Protein AF-A0A7V3NJ93-F1 (afdb_monomer_lite)

Foldseek 3Di:
DDDDDDDDDDDPPPPVVVVVVVVPPDPPPPPPDPPFWDWAPWDKAPFAQFKTKIKTFTQAWWFKKKFKDLDLPTDDIWGFPVDRPGTAGMGITMGGRHHGQGKMFMWMDTHHDIHQVVSPTDMDTHHHDDDDDDFDKFKEFEAFQVVPQALAFKKKKKKKADQPVPWAHGIFTIHMFTQHNRRMTMDGQQSTAHNNNHGGTTDDCWRIKIWIKIGSRQSAIWIDIDTSVQRRYPYYTYGDHDDPDPDDDDDDDDDDDDDDDDDDDDDDDDDDDDDDDDDDYDDDDDDDDDDDDDDDDDDDDDDDDDDDPPPDDDPDDQFDKDKDKFFAFQAKFKAAQVVFQDAGRLPQKQKAKAVLRIKIFTFHDPVVADQQWAWPWKKKKWAWAQDKVPPQDKWKKFKWQFQDAAHRRQDYQQARGPVHGAPHGSQDDVNGIDPHGQFMWMDGHGRDMDITTNRVVVSVCSNPVVRGNGIMMHIHDDTMMIMTGHRNHPDRVRYTMMMIITGHHDDDDDDDDDDDDDDDDDDDDDDDDDADFFDKDKDKWFWQAKWKAAQVVFQDTGLFPQKQKAKAVLRIKIWTFTDPVVPAAQWQWPWKKKKWAWAQDKPPPQDKWKKFKWQFQDAADRRGDYQQARGPPGGAPHGSQDDVNGIPPDGLWMDMDGHGGRMDITTNNVVVSVCSNPVVSRRTIMIHIHDDTMMIIIGDPLNAPVVRHIMMMIIIGHRDPDPPDDDDDDDDDDDDDDDDDDDDDFDKDKDKWFFPAKFKAAQVFFQDAGRLPQKAKAWQVLRIKMFTFTDPPVAALLWQWPWKKKKWWFAQDKPPFFAKKKKFKWQAQDAADRRADYQQARHVPGGQCHGSLDDDRRTDPRGLWIHIDGHGRDMDITINRVVVNCCSNPVVSGSGIMMHIHDDGMMIIIGDPSHPAVVNTTMMMIMITRDDDDDDDDDDDDDDDDDDDDDDDDDDDDPDPDDFWDKDKFFAWLKWKAAQVPQQDTGSQDQKQKAWQQLRIKMFTFTQPQVFALQWQWPWKKKKWAWAQDKPPAQDKWKKFKWFFQDAAGRRADYQQARHPPGGAPHGSQDDPNGTDPDTQAIWMDGHHGGMDMGTPRVVVSVCSNPVVRHRGIMMGHHGDGMMIMTGDSNNPDRVRHIMMMIITDHDDDDDDDDDDDDDDDDDDDDDDDDDDDDDDDDDDDDDDDDDDDDDDDD

Structure (mmCIF, N/CA/C/O backbone):
data_AF-A0A7V3NJ93-F1
#
_entry.id   AF-A0A7V3NJ93-F1
#
loop_
_atom_site.group_PDB
_atom_site.id
_atom_site.type_symbol
_atom_site.label_atom_id
_atom_site.label_alt_id
_atom_site.label_comp_id
_atom_site.label_asym_id
_atom_site.label_entity_id
_atom_site.label_seq_id
_atom_site.pdbx_PDB_ins_code
_atom_site.Cartn_x
_atom_site.Cartn_y
_atom_site.Cartn_z
_atom_site.occupancy
_atom_site.B_iso_or_equiv
_atom_site.auth_seq_id
_atom_site.auth_comp_id
_atom_site.auth_asym_id
_atom_site.auth_atom_id
_atom_site.pdbx_PDB_model_num
ATOM 1 N N . MET A 1 1 ? 97.010 11.752 -28.041 1.00 31.17 1 MET A N 1
ATOM 2 C CA . MET A 1 1 ? 97.458 11.498 -26.651 1.00 31.17 1 MET A CA 1
ATOM 3 C C . MET A 1 1 ? 96.951 12.648 -25.791 1.00 31.17 1 MET A C 1
ATOM 5 O O . MET A 1 1 ? 96.945 13.760 -26.291 1.00 31.17 1 MET A O 1
ATOM 9 N N . GLU A 1 2 ? 96.492 12.475 -24.555 1.00 34.25 2 GLU A N 1
ATOM 10 C CA . GLU A 1 2 ? 96.114 11.259 -23.818 1.00 34.25 2 GLU A CA 1
ATOM 11 C C . GLU A 1 2 ? 95.247 11.664 -22.605 1.00 34.25 2 GLU A C 1
ATOM 13 O O . GLU A 1 2 ? 95.275 12.820 -22.202 1.00 34.25 2 GLU A O 1
ATOM 18 N N . ARG A 1 3 ? 94.518 10.704 -22.018 1.00 37.66 3 ARG A N 1
ATOM 19 C CA . ARG A 1 3 ? 94.004 10.686 -20.627 1.00 37.66 3 ARG A CA 1
ATOM 20 C C . ARG A 1 3 ? 93.542 12.018 -19.985 1.00 37.66 3 ARG A C 1
ATOM 22 O O . ARG A 1 3 ? 94.364 12.775 -19.475 1.00 37.66 3 ARG A O 1
ATOM 29 N N . ARG A 1 4 ? 92.217 12.104 -19.763 1.00 43.62 4 ARG A N 1
ATOM 30 C CA . ARG A 1 4 ? 91.462 12.769 -18.658 1.00 43.62 4 ARG A CA 1
ATOM 31 C C . ARG A 1 4 ? 90.451 13.822 -19.130 1.00 43.62 4 ARG A C 1
ATOM 33 O O . ARG A 1 4 ? 90.832 14.946 -19.442 1.00 43.62 4 ARG A O 1
ATOM 40 N N . ARG A 1 5 ? 89.161 13.509 -18.954 1.00 33.44 5 ARG A N 1
ATOM 41 C CA . ARG A 1 5 ? 88.192 14.340 -18.206 1.00 33.44 5 ARG A CA 1
ATOM 42 C C . ARG A 1 5 ? 86.905 13.555 -17.923 1.00 33.44 5 ARG A C 1
ATOM 44 O O . ARG A 1 5 ? 86.479 12.781 -18.765 1.00 33.44 5 ARG A O 1
ATOM 51 N N . SER A 1 6 ? 86.330 13.839 -16.753 1.00 33.47 6 SER A N 1
ATOM 52 C CA . SER A 1 6 ? 84.958 13.539 -16.309 1.00 33.47 6 SER A CA 1
ATOM 53 C C . SER A 1 6 ? 84.531 12.071 -16.128 1.00 33.47 6 SER A C 1
ATOM 55 O O . SER A 1 6 ? 84.781 11.203 -16.955 1.00 33.47 6 SER A O 1
ATOM 57 N N . ALA A 1 7 ? 83.844 11.827 -15.009 1.00 42.50 7 ALA A N 1
ATOM 58 C CA . ALA A 1 7 ? 83.062 10.621 -14.729 1.00 42.50 7 ALA A CA 1
ATOM 59 C C . ALA A 1 7 ? 81.561 10.884 -15.006 1.00 42.50 7 ALA A C 1
ATOM 61 O O . ALA A 1 7 ? 81.229 11.936 -15.548 1.00 42.50 7 ALA A O 1
ATOM 62 N N . LEU A 1 8 ? 80.684 9.965 -14.567 1.00 42.09 8 LEU A N 1
ATOM 63 C CA . LEU A 1 8 ? 79.210 9.968 -14.704 1.00 42.09 8 LEU A CA 1
ATOM 64 C C . LEU A 1 8 ? 78.665 9.651 -16.112 1.00 42.09 8 LEU A C 1
ATOM 66 O O . LEU A 1 8 ? 78.256 10.555 -16.828 1.00 42.09 8 LEU A O 1
ATOM 70 N N . ALA A 1 9 ? 78.597 8.351 -16.452 1.00 38.78 9 ALA A N 1
ATOM 71 C CA . ALA A 1 9 ? 77.472 7.695 -17.159 1.00 38.78 9 ALA A CA 1
ATOM 72 C C . ALA A 1 9 ? 77.839 6.250 -17.578 1.00 38.78 9 ALA A C 1
ATOM 74 O O . ALA A 1 9 ? 78.246 6.026 -18.713 1.00 38.78 9 ALA A O 1
ATOM 75 N N . LEU A 1 10 ? 77.727 5.255 -16.680 1.00 36.06 10 LEU A N 1
ATOM 76 C CA . LEU A 1 10 ? 77.915 3.832 -17.047 1.00 36.06 10 LEU A CA 1
ATOM 77 C C . LEU A 1 10 ? 77.277 2.832 -16.049 1.00 36.06 10 LEU A C 1
ATOM 79 O O . LEU A 1 10 ? 77.830 1.778 -15.759 1.00 36.06 10 LEU A O 1
ATOM 83 N N . GLY A 1 11 ? 76.105 3.174 -15.499 1.00 38.09 11 GLY A N 1
ATOM 84 C CA . GLY A 1 11 ? 75.404 2.386 -14.467 1.00 38.09 11 GLY A CA 1
ATOM 85 C C . GLY A 1 11 ? 74.125 1.673 -14.928 1.00 38.09 11 GLY A C 1
ATOM 86 O O . GLY A 1 11 ? 73.322 1.290 -14.085 1.00 38.09 11 GLY A O 1
ATOM 87 N N . SER A 1 12 ? 73.883 1.551 -16.241 1.00 43.88 12 SER A N 1
ATOM 88 C CA . SER A 1 12 ? 72.527 1.288 -16.774 1.00 43.88 12 SER A CA 1
ATOM 89 C C . SER A 1 12 ? 72.454 0.266 -17.922 1.00 43.88 12 SER A C 1
ATOM 91 O O . SER A 1 12 ? 71.438 0.195 -18.602 1.00 43.88 12 SER A O 1
ATOM 93 N N . MET A 1 13 ? 73.506 -0.531 -18.159 1.00 42.47 13 MET A N 1
ATOM 94 C CA . MET A 1 13 ? 73.579 -1.478 -19.295 1.00 42.47 13 MET A CA 1
ATOM 95 C C . MET A 1 13 ? 73.884 -2.943 -18.920 1.00 42.47 13 MET A C 1
ATOM 97 O O . MET A 1 13 ? 74.270 -3.724 -19.782 1.00 42.47 13 MET A O 1
ATOM 101 N N . LEU A 1 14 ? 73.663 -3.353 -17.662 1.00 39.41 14 LEU A N 1
ATOM 102 C CA . LEU A 1 14 ? 73.805 -4.764 -17.245 1.00 39.41 14 LEU A CA 1
ATOM 103 C C . LEU A 1 14 ? 72.513 -5.415 -16.706 1.00 39.41 14 LEU A C 1
ATOM 105 O O . LEU A 1 14 ? 72.496 -6.612 -16.452 1.00 39.41 14 LEU A O 1
ATOM 109 N N . VAL A 1 15 ? 71.417 -4.660 -16.567 1.00 43.34 15 VAL A N 1
ATOM 110 C CA . VAL A 1 15 ? 70.135 -5.180 -16.039 1.00 43.34 15 VAL A CA 1
ATOM 111 C C . VAL A 1 15 ? 69.234 -5.747 -17.149 1.00 43.34 15 VAL A C 1
ATOM 113 O O . VAL A 1 15 ? 68.505 -6.708 -16.928 1.00 43.34 15 VAL A O 1
ATOM 116 N N . VAL A 1 16 ? 69.322 -5.212 -18.373 1.00 45.50 16 VAL A N 1
ATOM 117 C CA . VAL A 1 16 ? 68.446 -5.600 -19.500 1.00 45.50 16 VAL A CA 1
ATOM 118 C C . VAL A 1 16 ? 68.810 -6.972 -20.093 1.00 45.50 16 VAL A C 1
ATOM 120 O O . VAL A 1 16 ? 67.933 -7.703 -20.543 1.00 45.50 16 VAL A O 1
ATOM 123 N N . ALA A 1 17 ? 70.089 -7.362 -20.061 1.00 39.78 17 ALA A N 1
ATOM 124 C CA . ALA A 1 17 ? 70.557 -8.604 -20.684 1.00 39.78 17 ALA A CA 1
ATOM 125 C C . ALA A 1 17 ? 70.113 -9.882 -19.943 1.00 39.78 17 ALA A C 1
ATOM 127 O O . ALA A 1 17 ? 69.926 -10.917 -20.576 1.00 39.78 17 ALA A O 1
ATOM 128 N N . LEU A 1 18 ? 69.917 -9.819 -18.619 1.00 35.94 18 LEU A N 1
ATOM 129 C CA . LEU A 1 18 ? 69.501 -10.981 -17.823 1.00 35.94 18 LEU A CA 1
ATOM 130 C C . LEU A 1 18 ? 67.979 -11.215 -17.871 1.00 35.94 18 LEU A C 1
ATOM 132 O O . LEU A 1 18 ? 67.527 -12.349 -17.740 1.00 35.94 18 LEU A O 1
ATOM 136 N N . ALA A 1 19 ? 67.190 -10.166 -18.135 1.00 41.38 19 ALA A N 1
ATOM 137 C CA . ALA A 1 19 ? 65.735 -10.260 -18.278 1.00 41.38 19 ALA A CA 1
ATOM 138 C C . ALA A 1 19 ? 65.293 -11.015 -19.550 1.00 41.38 19 ALA A C 1
ATOM 140 O O . ALA A 1 19 ? 64.238 -11.643 -19.561 1.00 41.38 19 ALA A O 1
ATOM 141 N N . LEU A 1 20 ? 66.106 -10.996 -20.613 1.00 39.09 20 LEU A N 1
ATOM 142 C CA . LEU A 1 20 ? 65.771 -11.599 -21.912 1.00 39.09 20 LEU A CA 1
ATOM 143 C C . LEU A 1 20 ? 66.135 -13.090 -22.050 1.00 39.09 20 LEU A C 1
ATOM 145 O O . LEU A 1 20 ? 65.768 -13.704 -23.047 1.00 39.09 20 LEU A O 1
ATOM 149 N N . LEU A 1 21 ? 66.806 -13.693 -21.060 1.00 36.12 21 LEU A N 1
ATOM 150 C CA . LEU A 1 21 ? 67.181 -15.119 -21.078 1.00 36.12 21 LEU A CA 1
ATOM 151 C C . LEU A 1 21 ? 66.311 -16.026 -20.189 1.00 36.12 21 LEU A C 1
ATOM 153 O O . LEU A 1 21 ? 66.444 -17.244 -20.262 1.00 36.12 21 LEU A O 1
ATOM 157 N N . LEU A 1 22 ? 65.379 -15.460 -19.414 1.00 36.66 22 LEU A N 1
ATOM 158 C CA . LEU A 1 22 ? 64.364 -16.217 -18.661 1.00 36.66 22 LEU A CA 1
ATOM 159 C C . LEU A 1 22 ? 62.985 -16.258 -19.349 1.00 36.66 22 LEU A C 1
ATOM 161 O O . LEU A 1 22 ? 62.103 -16.981 -18.903 1.00 36.66 22 LEU A O 1
ATOM 165 N N . ALA A 1 23 ? 62.811 -15.547 -20.468 1.00 39.62 23 ALA A N 1
ATOM 166 C CA . ALA A 1 23 ? 61.557 -15.484 -21.228 1.00 39.62 23 ALA A CA 1
ATOM 167 C C . ALA A 1 23 ? 61.469 -16.485 -22.408 1.00 39.62 23 ALA A C 1
ATOM 169 O O . ALA A 1 23 ? 60.525 -16.425 -23.190 1.00 39.62 23 ALA A O 1
ATOM 170 N N . GLY A 1 24 ? 62.459 -17.373 -22.583 1.00 36.88 24 GLY A N 1
ATOM 171 C CA . GLY A 1 24 ? 62.666 -18.111 -23.842 1.00 36.88 24 GLY A CA 1
ATOM 172 C C . GLY A 1 24 ? 62.570 -19.642 -23.802 1.00 36.88 24 GLY A C 1
ATOM 173 O O . GLY A 1 24 ? 62.906 -20.264 -24.806 1.00 36.88 24 GLY A O 1
ATOM 174 N N . ALA A 1 25 ? 62.190 -20.270 -22.678 1.00 36.28 25 ALA A N 1
ATOM 175 C CA . ALA A 1 25 ? 62.429 -21.712 -22.476 1.00 36.28 25 ALA A CA 1
ATOM 176 C C . ALA A 1 25 ? 61.323 -22.520 -21.751 1.00 36.28 25 ALA A C 1
ATOM 178 O O . ALA A 1 25 ? 61.627 -23.558 -21.174 1.00 36.28 25 ALA A O 1
ATOM 179 N N . TRP A 1 26 ? 60.052 -22.099 -21.804 1.00 33.41 26 TRP A N 1
ATOM 180 C CA . TRP A 1 26 ? 58.901 -22.909 -21.336 1.00 33.41 26 TRP A CA 1
ATOM 181 C C . TRP A 1 26 ? 57.711 -22.906 -22.320 1.00 33.41 26 TRP A C 1
ATOM 183 O O . TRP A 1 26 ? 56.549 -22.917 -21.934 1.00 33.41 26 TRP A O 1
ATOM 193 N N . THR A 1 27 ? 57.995 -22.933 -23.626 1.00 40.47 27 THR A N 1
ATOM 194 C CA . THR A 1 27 ? 56.989 -23.013 -24.710 1.00 40.47 27 THR A CA 1
ATOM 195 C C . THR A 1 27 ? 57.018 -24.351 -25.459 1.00 40.47 27 THR A C 1
ATOM 197 O O . THR A 1 27 ? 56.875 -24.416 -26.679 1.00 40.47 27 THR A O 1
ATOM 200 N N . ARG A 1 28 ? 57.171 -25.443 -24.699 1.00 42.50 28 ARG A N 1
ATOM 201 C CA . ARG A 1 28 ? 56.690 -26.790 -25.056 1.00 42.50 28 ARG A CA 1
ATOM 202 C C . ARG A 1 28 ? 56.075 -27.480 -23.838 1.00 42.50 28 ARG A C 1
ATOM 204 O O . ARG A 1 28 ? 56.481 -28.572 -23.459 1.00 42.50 28 ARG A O 1
ATOM 211 N N . GLY A 1 29 ? 55.065 -26.840 -23.252 1.00 32.06 29 GLY A N 1
ATOM 212 C CA . GLY A 1 29 ? 53.934 -27.648 -22.809 1.00 32.06 29 GLY A CA 1
ATOM 213 C C . GLY A 1 29 ? 53.370 -28.325 -24.055 1.00 32.06 29 GLY A C 1
ATOM 214 O O . GLY A 1 29 ? 53.181 -27.657 -25.076 1.00 32.06 29 GLY A O 1
ATOM 215 N N . GLU A 1 30 ? 53.189 -29.641 -24.018 1.00 38.75 30 GLU A N 1
ATOM 216 C CA . GLU A 1 30 ? 52.425 -30.309 -25.063 1.00 38.75 30 GLU A CA 1
ATOM 217 C C . GLU A 1 30 ? 51.019 -29.718 -25.029 1.00 38.75 30 GLU A C 1
ATOM 219 O O . GLU A 1 30 ? 50.381 -29.672 -23.976 1.00 38.75 30 GLU A O 1
ATOM 224 N N . ALA A 1 31 ? 50.554 -29.210 -26.169 1.00 35.31 31 ALA A N 1
ATOM 225 C CA . ALA A 1 31 ? 49.165 -28.830 -26.302 1.00 35.31 31 ALA A CA 1
ATOM 226 C C . ALA A 1 31 ? 48.345 -30.123 -26.317 1.00 35.31 31 ALA A C 1
ATOM 228 O O . ALA A 1 31 ? 48.068 -30.675 -27.384 1.00 35.31 31 ALA A O 1
ATOM 229 N N . SER A 1 32 ? 47.959 -30.597 -25.129 1.00 38.09 32 SER A N 1
ATOM 230 C CA . SER A 1 32 ? 46.709 -31.333 -24.984 1.00 38.09 32 SER A CA 1
ATOM 231 C C . SER A 1 32 ? 45.660 -30.501 -25.699 1.00 38.09 32 SER A C 1
ATOM 233 O O . SER A 1 32 ? 45.365 -29.382 -25.275 1.00 38.09 32 SER A O 1
ATOM 235 N N . ALA A 1 33 ? 45.161 -31.001 -26.826 1.00 39.34 33 ALA A N 1
ATOM 236 C CA . ALA A 1 33 ? 44.011 -30.387 -27.453 1.00 39.34 33 ALA A CA 1
ATOM 237 C C . ALA A 1 33 ? 42.890 -30.404 -26.408 1.00 39.34 33 ALA A C 1
ATOM 239 O O . ALA A 1 33 ? 42.533 -31.483 -25.932 1.00 39.34 33 ALA A O 1
ATOM 240 N N . SER A 1 34 ? 42.361 -29.228 -26.046 1.00 44.91 34 SER A N 1
ATOM 241 C CA . SER A 1 34 ? 40.995 -29.174 -25.520 1.00 44.91 34 SER A CA 1
ATOM 242 C C . SER A 1 34 ? 40.153 -29.876 -26.579 1.00 44.91 34 SER A C 1
ATOM 244 O O . SER A 1 34 ? 40.206 -29.540 -27.770 1.00 44.91 34 SER A O 1
ATOM 246 N N . LEU A 1 35 ? 39.532 -30.975 -26.163 1.00 62.34 35 LEU A N 1
ATOM 247 C CA . LEU A 1 35 ? 38.615 -31.702 -27.014 1.00 62.34 35 LEU A CA 1
ATOM 248 C C . LEU A 1 35 ? 37.415 -30.778 -27.156 1.00 62.34 35 LEU A C 1
ATOM 250 O O . LEU A 1 35 ? 36.876 -30.335 -26.150 1.00 62.34 35 LEU A O 1
ATOM 254 N N . ALA A 1 36 ? 37.053 -30.429 -28.390 1.00 79.56 36 ALA A N 1
ATOM 255 C CA . ALA A 1 36 ? 35.965 -29.485 -28.608 1.00 79.56 36 ALA A CA 1
ATOM 256 C C . ALA A 1 36 ? 34.698 -30.004 -27.890 1.00 79.56 36 ALA A C 1
ATOM 258 O O . ALA A 1 36 ? 34.378 -31.186 -28.054 1.00 79.56 36 ALA A O 1
ATOM 259 N N . PRO A 1 37 ? 34.018 -29.163 -27.085 1.00 90.81 37 PRO A N 1
ATOM 260 C CA . PRO A 1 37 ? 33.036 -29.604 -26.097 1.00 90.81 37 PRO A CA 1
ATOM 261 C C . PRO A 1 37 ? 31.929 -30.436 -26.738 1.00 90.81 37 PRO A C 1
ATOM 263 O O . PRO A 1 37 ? 31.390 -30.067 -27.790 1.00 90.81 37 PRO A O 1
ATOM 266 N N . VAL A 1 38 ? 31.578 -31.550 -26.099 1.00 93.00 38 VAL A N 1
ATOM 267 C CA . VAL A 1 38 ? 30.553 -32.479 -26.576 1.00 93.00 38 VAL A CA 1
ATOM 268 C C . VAL A 1 38 ? 29.181 -31.948 -26.179 1.00 93.00 38 VAL A C 1
ATOM 270 O O . VAL A 1 38 ? 28.747 -32.062 -25.033 1.00 93.00 38 VAL A O 1
ATOM 273 N N . ILE A 1 39 ? 28.488 -31.367 -27.155 1.00 95.31 39 ILE A N 1
ATOM 274 C CA . ILE A 1 39 ? 27.099 -30.922 -27.025 1.00 95.31 39 ILE A CA 1
ATOM 275 C C . ILE A 1 39 ? 26.182 -32.144 -26.870 1.00 95.31 39 ILE A C 1
ATOM 277 O O . ILE A 1 39 ? 26.301 -33.126 -27.605 1.00 95.31 39 ILE A O 1
ATOM 281 N N . SER A 1 40 ? 25.259 -32.091 -25.909 1.00 93.88 40 SER A N 1
ATOM 282 C CA . SER A 1 40 ? 24.239 -33.124 -25.695 1.00 93.88 40 SER A CA 1
ATOM 283 C C . SER A 1 40 ? 22.981 -32.558 -25.021 1.00 93.88 40 SER A C 1
ATOM 285 O O . SER A 1 40 ? 22.970 -31.421 -24.557 1.00 93.88 40 SER A O 1
ATOM 287 N N . ASP A 1 41 ? 21.900 -33.346 -24.988 1.00 94.19 41 ASP A N 1
ATOM 288 C CA . ASP A 1 41 ? 20.600 -32.963 -24.405 1.00 94.19 41 ASP A CA 1
ATOM 289 C C . ASP A 1 41 ? 20.000 -31.661 -24.985 1.00 94.19 41 ASP A C 1
ATOM 291 O O . ASP A 1 41 ? 19.457 -30.832 -24.259 1.00 94.19 41 ASP A O 1
ATOM 295 N N . VAL A 1 42 ? 20.103 -31.469 -26.308 1.00 97.25 42 VAL A N 1
ATOM 296 C CA . VAL A 1 42 ? 19.522 -30.308 -27.005 1.00 97.25 42 VAL A CA 1
ATOM 297 C C . VAL A 1 42 ? 17.992 -30.376 -26.969 1.00 97.25 42 VAL A C 1
ATOM 299 O O . VAL A 1 42 ? 17.379 -31.273 -27.553 1.00 97.25 42 VAL A O 1
ATOM 302 N N . ARG A 1 43 ? 17.363 -29.406 -26.301 1.00 97.62 43 ARG A N 1
ATOM 303 C CA . ARG A 1 43 ? 15.907 -29.291 -26.127 1.00 97.62 43 ARG A CA 1
ATOM 304 C C . ARG A 1 43 ? 15.393 -27.924 -26.561 1.00 97.62 43 ARG A C 1
ATOM 306 O O . ARG A 1 43 ? 16.066 -26.910 -26.395 1.00 97.62 43 ARG A O 1
ATOM 313 N N . VAL A 1 44 ? 14.152 -27.915 -27.048 1.00 98.00 44 VAL A N 1
ATOM 314 C CA . VAL A 1 44 ? 13.377 -26.705 -27.353 1.00 98.00 44 VAL A CA 1
ATOM 315 C C . VAL A 1 44 ? 12.210 -26.600 -26.378 1.00 98.00 44 VAL A C 1
ATOM 317 O O . VAL A 1 44 ? 11.473 -27.568 -26.173 1.00 98.00 44 VAL A O 1
ATOM 320 N N . SER A 1 45 ? 12.035 -25.425 -25.784 1.00 97.88 45 SER A N 1
ATOM 321 C CA . SER A 1 45 ? 11.059 -25.157 -24.728 1.00 97.88 45 SER A CA 1
ATOM 322 C C . SER A 1 45 ? 10.479 -23.743 -24.836 1.00 97.88 45 SER A C 1
ATOM 324 O O . SER A 1 45 ? 10.908 -22.922 -25.649 1.00 97.88 45 SER A O 1
ATOM 326 N N . ASN A 1 46 ? 9.461 -23.453 -24.020 1.00 96.12 46 ASN A N 1
ATOM 327 C CA . ASN A 1 46 ? 8.821 -22.139 -23.891 1.00 96.12 46 ASN A CA 1
ATOM 328 C C . ASN A 1 46 ? 8.308 -21.539 -25.216 1.00 96.12 46 ASN A C 1
ATOM 330 O O . ASN A 1 46 ? 8.195 -20.321 -25.321 1.00 96.12 46 ASN A O 1
ATOM 334 N N . VAL A 1 47 ? 7.985 -22.365 -26.219 1.00 96.56 47 VAL A N 1
ATOM 335 C CA . VAL A 1 47 ? 7.645 -21.903 -27.576 1.00 96.56 47 VAL A CA 1
ATOM 336 C C . VAL A 1 47 ? 6.376 -21.045 -27.574 1.00 96.56 47 VAL A C 1
ATOM 338 O O . VAL A 1 47 ? 5.291 -21.498 -27.199 1.00 96.56 47 VAL A O 1
ATOM 341 N N . ARG A 1 48 ? 6.523 -19.789 -28.002 1.00 92.38 48 ARG A N 1
ATOM 342 C CA . ARG A 1 48 ? 5.460 -18.791 -28.177 1.00 92.38 48 ARG A CA 1
ATOM 343 C C . ARG A 1 48 ? 5.305 -18.435 -29.649 1.00 92.38 48 ARG A C 1
ATOM 345 O O . ARG A 1 48 ? 5.792 -19.127 -30.535 1.00 92.38 48 ARG A O 1
ATOM 352 N N . ASP A 1 49 ? 4.596 -17.347 -29.883 1.00 87.25 49 ASP A N 1
ATOM 353 C CA . ASP A 1 49 ? 4.469 -16.645 -31.147 1.00 87.25 49 ASP A CA 1
ATOM 354 C C . ASP A 1 49 ? 5.711 -15.810 -31.494 1.00 87.25 49 ASP A C 1
ATOM 356 O O . ASP A 1 49 ? 6.204 -15.909 -32.613 1.00 87.25 49 ASP A O 1
ATOM 360 N N . ILE A 1 50 ? 6.258 -15.047 -30.539 1.00 89.88 50 ILE A N 1
ATOM 361 C CA . ILE A 1 50 ? 7.400 -14.140 -30.788 1.00 89.88 50 ILE A CA 1
ATOM 362 C C . ILE A 1 50 ? 8.738 -14.579 -30.166 1.00 89.88 50 ILE A C 1
ATOM 364 O O . ILE A 1 50 ? 9.741 -13.876 -30.324 1.00 89.88 50 ILE A O 1
ATOM 368 N N . TYR A 1 51 ? 8.785 -15.716 -29.459 1.00 92.69 51 TYR A N 1
ATOM 369 C CA . TYR A 1 51 ? 10.036 -16.296 -28.949 1.00 92.69 51 TYR A CA 1
ATOM 370 C C . TYR A 1 51 ? 9.966 -17.815 -28.710 1.00 92.69 51 TYR A C 1
ATOM 372 O O . TYR A 1 51 ? 8.882 -18.385 -28.591 1.00 92.69 51 TYR A O 1
ATOM 380 N N . PHE A 1 52 ? 11.127 -18.458 -28.581 1.00 96.81 52 PHE A N 1
ATOM 381 C CA . PHE A 1 52 ? 11.299 -19.783 -27.967 1.00 96.81 52 PHE A CA 1
ATOM 382 C C . PHE A 1 52 ? 12.613 -19.844 -27.170 1.00 96.81 52 PHE A C 1
ATOM 384 O O . PHE A 1 52 ? 13.422 -18.917 -27.222 1.00 96.81 52 PHE A O 1
ATOM 391 N N . VAL A 1 53 ? 12.830 -20.920 -26.413 1.00 97.88 53 VAL A N 1
ATOM 392 C CA . VAL A 1 53 ? 14.099 -21.207 -25.726 1.00 97.88 53 VAL A CA 1
ATOM 393 C C . VAL A 1 53 ? 14.726 -22.471 -26.309 1.00 97.88 53 VAL A C 1
ATOM 395 O O . VAL A 1 53 ? 14.027 -23.448 -26.584 1.00 97.88 53 VAL A O 1
ATOM 398 N N . VAL A 1 54 ? 16.046 -22.444 -26.482 1.00 98.31 54 VAL A N 1
ATOM 399 C CA . VAL A 1 54 ? 16.884 -23.620 -26.745 1.00 98.31 54 VAL A CA 1
ATOM 400 C C . VAL A 1 54 ? 17.817 -23.814 -25.558 1.00 98.31 54 VAL A C 1
ATOM 402 O O . VAL A 1 54 ? 18.372 -22.847 -25.036 1.00 98.31 54 VAL A O 1
ATOM 405 N N . SER A 1 55 ? 18.014 -25.057 -25.145 1.00 98.00 55 SER A N 1
ATOM 406 C CA . SER A 1 55 ? 18.894 -25.403 -24.027 1.00 98.00 55 SER A CA 1
ATOM 407 C C . SER A 1 55 ? 19.589 -26.735 -24.261 1.00 98.00 55 SER A C 1
ATOM 409 O O . SER A 1 55 ? 19.026 -27.600 -24.928 1.00 98.00 55 SER A O 1
ATOM 411 N N . TRP A 1 56 ? 20.806 -26.884 -23.742 1.00 97.88 56 TRP A N 1
ATOM 412 C CA . TRP A 1 56 ? 21.629 -28.091 -23.869 1.00 97.88 56 TRP A CA 1
ATOM 413 C C . TRP A 1 56 ? 22.684 -28.156 -22.757 1.00 97.88 56 TRP A C 1
ATOM 415 O O . TRP A 1 56 ? 22.805 -27.229 -21.948 1.00 97.88 56 TRP A O 1
ATOM 425 N N . VAL A 1 57 ? 23.456 -29.243 -22.710 1.00 96.81 57 VAL A N 1
ATOM 426 C CA . VAL A 1 57 ? 24.609 -29.396 -21.809 1.00 96.81 57 VAL A CA 1
ATOM 427 C C . VAL A 1 57 ? 25.887 -29.744 -22.569 1.00 96.81 57 VAL A C 1
ATOM 429 O O . VAL A 1 57 ? 25.839 -30.280 -23.680 1.00 96.81 57 VAL A O 1
ATOM 432 N N . THR A 1 58 ? 27.031 -29.445 -21.957 1.00 95.62 58 THR A N 1
ATOM 433 C CA . THR A 1 58 ? 28.369 -29.832 -22.429 1.00 95.62 58 THR A CA 1
ATOM 434 C C . THR A 1 58 ? 29.143 -30.570 -21.340 1.00 95.62 58 THR A C 1
ATOM 436 O O . THR A 1 58 ? 28.879 -30.405 -20.146 1.00 95.62 58 THR A O 1
ATOM 439 N N . ASP A 1 59 ? 30.088 -31.414 -21.752 1.00 91.81 59 ASP A N 1
ATOM 440 C CA . ASP A 1 59 ? 30.955 -32.200 -20.867 1.00 91.81 59 ASP A CA 1
ATOM 441 C C . ASP A 1 59 ? 32.102 -31.380 -20.248 1.00 91.81 59 ASP A C 1
ATOM 443 O O . ASP A 1 59 ? 32.480 -31.637 -19.104 1.00 91.81 59 ASP A O 1
ATOM 447 N N . GLU A 1 60 ? 32.596 -30.352 -20.947 1.00 90.12 60 GLU A N 1
ATOM 448 C CA . GLU A 1 60 ? 33.467 -29.302 -20.398 1.00 90.12 60 GLU A CA 1
ATOM 449 C C . GLU A 1 60 ? 32.793 -27.907 -20.386 1.00 90.12 60 GLU A C 1
ATOM 451 O O . GLU A 1 60 ? 31.838 -27.671 -21.137 1.00 90.12 60 GLU A O 1
ATOM 456 N N . PRO A 1 61 ? 33.246 -26.959 -19.531 1.00 92.56 61 PRO A N 1
ATOM 457 C CA . PRO A 1 61 ? 32.716 -25.598 -19.509 1.00 92.56 61 PRO A CA 1
ATOM 458 C C . PRO A 1 61 ? 33.025 -24.848 -20.807 1.00 92.56 61 PRO A C 1
ATOM 460 O O . PRO A 1 61 ? 34.188 -24.635 -21.149 1.00 92.56 61 PRO A O 1
ATOM 463 N N . SER A 1 62 ? 31.990 -24.376 -21.494 1.00 94.12 62 SER A N 1
ATOM 464 C CA . SER A 1 62 ? 32.117 -23.667 -22.772 1.00 94.12 62 SER A CA 1
ATOM 465 C C . SER A 1 62 ? 31.148 -22.490 -22.865 1.00 94.12 62 SER A C 1
ATOM 467 O O . SER A 1 62 ? 30.278 -22.333 -22.012 1.00 94.12 62 SER A O 1
ATOM 469 N N . THR A 1 63 ? 31.264 -21.668 -23.910 1.00 94.12 63 THR A N 1
ATOM 470 C CA . THR A 1 63 ? 30.228 -20.682 -24.268 1.00 94.12 63 THR A CA 1
ATOM 471 C C . THR A 1 63 ? 28.991 -21.348 -24.883 1.00 94.12 63 THR A C 1
ATOM 473 O O . THR A 1 63 ? 29.042 -22.535 -25.223 1.00 94.12 63 THR A O 1
ATOM 476 N N . GLY A 1 64 ? 27.896 -20.591 -25.038 1.00 92.38 64 GLY A N 1
ATOM 477 C CA . GLY A 1 64 ? 26.643 -21.050 -25.649 1.00 92.38 64 GLY A CA 1
ATOM 478 C C . GLY A 1 64 ? 25.994 -20.004 -26.568 1.00 92.38 64 GLY A C 1
ATOM 479 O O . GLY A 1 64 ? 25.711 -18.879 -26.150 1.00 92.38 64 GLY A O 1
ATOM 480 N N . GLU A 1 65 ? 25.748 -20.385 -27.822 1.00 96.25 65 GLU A N 1
ATOM 481 C CA . GLU A 1 65 ? 25.167 -19.554 -28.886 1.00 96.25 65 GLU A CA 1
ATOM 482 C C . GLU A 1 65 ? 24.195 -20.396 -29.743 1.00 96.25 65 GLU A C 1
ATOM 484 O O . GLU A 1 65 ? 24.450 -21.568 -30.016 1.00 96.25 65 GLU A O 1
ATOM 489 N N . VAL A 1 66 ? 23.084 -19.806 -30.196 1.00 98.06 66 VAL A N 1
ATOM 490 C CA . VAL A 1 66 ? 22.181 -20.378 -31.212 1.00 98.06 66 VAL A CA 1
ATOM 491 C C . VAL A 1 66 ? 22.280 -19.554 -32.489 1.00 98.06 66 VAL A C 1
ATOM 493 O O . VAL A 1 66 ? 22.039 -18.344 -32.478 1.00 98.06 66 VAL A O 1
ATOM 496 N N . ARG A 1 67 ? 22.551 -20.216 -33.614 1.00 96.38 67 ARG A N 1
ATOM 497 C CA . ARG A 1 67 ? 22.444 -19.625 -34.957 1.00 96.38 67 ARG A CA 1
ATOM 498 C C . ARG A 1 67 ? 21.097 -19.994 -35.540 1.00 96.38 67 ARG A C 1
ATOM 500 O O . ARG A 1 67 ? 20.725 -21.155 -35.458 1.00 96.38 67 ARG A O 1
ATOM 507 N N . TYR A 1 68 ? 20.362 -19.049 -36.120 1.00 97.94 68 TYR A N 1
ATOM 508 C CA . TYR A 1 68 ? 19.000 -19.309 -36.594 1.00 97.94 68 TYR A CA 1
ATOM 509 C C . TYR A 1 68 ? 18.608 -18.527 -37.858 1.00 97.94 68 TYR A C 1
ATOM 511 O O . TYR A 1 68 ? 19.298 -17.604 -38.306 1.00 97.94 68 TYR A O 1
ATOM 519 N N . GLY A 1 69 ? 17.483 -18.923 -38.455 1.00 92.81 69 GLY A N 1
ATOM 520 C CA . GLY A 1 69 ? 16.858 -18.246 -39.592 1.00 92.81 69 GLY A CA 1
ATOM 521 C C . GLY A 1 69 ? 15.548 -18.910 -40.025 1.00 92.81 69 GLY A C 1
ATOM 522 O O . GLY A 1 69 ? 15.234 -20.020 -39.612 1.00 92.81 69 GLY A O 1
ATOM 523 N N . THR A 1 70 ? 14.778 -18.259 -40.899 1.00 95.19 70 THR A N 1
ATOM 524 C CA . THR A 1 70 ? 13.560 -18.836 -41.519 1.00 95.19 70 THR A CA 1
ATOM 525 C C . THR A 1 70 ? 13.866 -19.804 -42.676 1.00 95.19 70 THR A C 1
ATOM 527 O O . THR A 1 70 ? 12.975 -20.236 -43.404 1.00 95.19 70 THR A O 1
ATOM 530 N N . SER A 1 71 ? 15.141 -20.153 -42.863 1.00 92.69 71 SER A N 1
ATOM 531 C CA . SER A 1 71 ? 15.630 -21.154 -43.813 1.00 92.69 71 SER A CA 1
ATOM 532 C C . SER A 1 71 ? 16.924 -21.788 -43.276 1.00 92.69 71 SER A C 1
ATOM 534 O O . SER A 1 71 ? 17.560 -21.169 -42.421 1.00 92.69 71 SER A O 1
ATOM 536 N N . PRO A 1 72 ? 17.382 -22.930 -43.825 1.00 90.50 72 PRO A N 1
ATOM 537 C CA . PRO A 1 72 ? 18.695 -23.522 -43.523 1.00 90.50 72 PRO A CA 1
ATOM 538 C C . PRO A 1 72 ? 19.909 -22.594 -43.728 1.00 90.50 72 PRO A C 1
ATOM 540 O O . PRO A 1 72 ? 20.997 -22.873 -43.237 1.00 90.50 72 PRO A O 1
ATOM 543 N N . SER A 1 73 ? 19.758 -21.474 -44.446 1.00 89.62 73 SER A N 1
ATOM 544 C CA . SER A 1 73 ? 20.771 -20.410 -44.461 1.00 89.62 73 SER A CA 1
ATOM 545 C C . SER A 1 73 ? 20.655 -19.567 -43.188 1.00 89.62 73 SER A C 1
ATOM 547 O O . SER A 1 73 ? 20.005 -18.519 -43.179 1.00 89.62 73 SER A O 1
ATOM 549 N N . LEU A 1 74 ? 21.262 -20.060 -42.107 1.00 92.38 74 LEU A N 1
ATOM 550 C CA . LEU A 1 74 ? 21.273 -19.403 -40.800 1.00 92.38 74 LEU A CA 1
ATOM 551 C C . LEU A 1 74 ? 22.084 -18.100 -40.869 1.00 92.38 74 LEU A C 1
ATOM 553 O O . LEU A 1 74 ? 23.221 -18.091 -41.339 1.00 92.38 74 LEU A O 1
ATOM 557 N N . GLY A 1 75 ? 21.492 -16.998 -40.407 1.00 84.44 75 GLY A N 1
ATOM 558 C CA . GLY A 1 75 ? 22.074 -15.653 -40.529 1.00 84.44 75 GLY A CA 1
ATOM 559 C C . GLY A 1 75 ? 21.806 -14.729 -39.342 1.00 84.44 75 GLY A C 1
ATOM 560 O O . GLY A 1 75 ? 22.272 -13.592 -39.339 1.00 84.44 75 GLY A O 1
ATOM 561 N N . LEU A 1 76 ? 21.066 -15.208 -38.340 1.00 93.00 76 LEU A N 1
ATOM 562 C CA . LEU A 1 76 ? 20.816 -14.529 -37.073 1.00 93.00 76 LEU A CA 1
ATOM 563 C C . LEU A 1 76 ? 21.483 -15.307 -35.936 1.00 93.00 76 LEU A C 1
ATOM 565 O O . LEU A 1 76 ? 21.709 -16.513 -36.045 1.00 93.00 76 LEU A O 1
ATOM 569 N N . VAL A 1 77 ? 21.797 -14.607 -34.847 1.00 93.81 77 VAL A N 1
ATOM 570 C CA . VAL A 1 77 ? 22.518 -15.147 -33.689 1.00 93.81 77 VAL A CA 1
ATOM 571 C C . VAL A 1 77 ? 21.793 -14.746 -32.408 1.00 93.81 77 VAL A C 1
ATOM 573 O O . VAL A 1 77 ? 21.398 -13.590 -32.256 1.00 93.81 77 VAL A O 1
ATOM 576 N N . ALA A 1 78 ? 21.628 -15.693 -31.489 1.00 91.38 78 ALA A N 1
ATOM 577 C CA . ALA A 1 78 ? 21.180 -15.474 -30.118 1.00 91.38 78 ALA A CA 1
ATOM 578 C C . ALA A 1 78 ? 22.212 -16.076 -29.151 1.00 91.38 78 ALA A C 1
ATOM 580 O O . ALA A 1 78 ? 22.800 -17.115 -29.436 1.00 91.38 78 ALA A O 1
ATOM 581 N N . ASN A 1 79 ? 22.446 -15.420 -28.017 1.00 93.62 79 ASN A N 1
ATOM 582 C CA . ASN A 1 79 ? 23.448 -15.824 -27.026 1.00 93.62 79 ASN A CA 1
ATOM 583 C C . ASN A 1 79 ? 22.768 -16.364 -25.764 1.00 93.62 79 ASN A C 1
ATOM 585 O O . ASN A 1 79 ? 21.585 -16.094 -25.540 1.00 93.62 79 ASN A O 1
ATOM 589 N N . ASP A 1 80 ? 23.520 -17.072 -24.920 1.00 95.25 80 ASP A N 1
ATOM 590 C CA . ASP A 1 80 ? 23.050 -17.461 -23.586 1.00 95.25 80 ASP A CA 1
ATOM 591 C C . ASP A 1 80 ? 22.511 -16.253 -22.800 1.00 95.25 80 ASP A C 1
ATOM 593 O O . ASP A 1 80 ? 23.085 -15.160 -22.841 1.00 95.25 80 ASP A O 1
ATOM 597 N N . VAL A 1 81 ? 21.409 -16.442 -22.067 1.00 84.31 81 VAL A N 1
ATOM 598 C CA . VAL A 1 81 ? 20.770 -15.364 -21.289 1.00 84.31 81 VAL A CA 1
ATOM 599 C C . VAL A 1 81 ? 21.654 -14.833 -20.154 1.00 84.31 81 VAL A C 1
ATOM 601 O O . VAL A 1 81 ? 21.447 -13.711 -19.699 1.00 84.31 81 VAL A O 1
ATOM 604 N N . ARG A 1 82 ? 22.670 -15.597 -19.729 1.00 89.44 82 ARG A N 1
ATOM 605 C CA . ARG A 1 82 ? 23.722 -15.173 -18.785 1.00 89.44 82 ARG A CA 1
ATOM 606 C C . ARG A 1 82 ? 24.836 -14.353 -19.462 1.00 89.44 82 ARG A C 1
ATOM 608 O O . ARG A 1 82 ? 25.773 -13.923 -18.793 1.00 89.44 82 ARG A O 1
ATOM 615 N N . GLY A 1 83 ? 24.730 -14.110 -20.771 1.00 82.00 83 GLY A N 1
ATOM 616 C CA . GLY A 1 83 ? 25.606 -13.258 -21.576 1.00 82.00 83 GLY A CA 1
ATOM 617 C C . GLY A 1 83 ? 26.482 -14.032 -22.567 1.00 82.00 83 GLY A C 1
ATOM 618 O O . GLY A 1 83 ? 26.872 -15.168 -22.326 1.00 82.00 83 GLY A O 1
ATOM 619 N N . ALA A 1 84 ? 26.872 -13.378 -23.667 1.00 80.19 84 ALA A N 1
ATOM 620 C CA . ALA A 1 84 ? 27.666 -13.974 -24.756 1.00 80.19 84 ALA A CA 1
ATOM 621 C C . ALA A 1 84 ? 29.062 -14.499 -24.346 1.00 80.19 84 ALA A C 1
ATOM 623 O O . ALA A 1 84 ? 29.668 -15.283 -25.070 1.00 80.19 84 ALA A O 1
ATOM 624 N N . GLY A 1 85 ? 29.582 -14.058 -23.195 1.00 86.00 85 GLY A N 1
ATOM 625 C CA . GLY A 1 85 ? 30.824 -14.560 -22.595 1.00 86.00 85 GLY A CA 1
ATOM 626 C C . GLY A 1 85 ? 30.618 -15.570 -21.459 1.00 86.00 85 GLY A C 1
ATOM 627 O O . GLY A 1 85 ? 31.602 -15.977 -20.841 1.00 86.00 85 GLY A O 1
ATOM 628 N N . HIS A 1 86 ? 29.375 -15.952 -21.139 1.00 90.44 86 HIS A N 1
ATOM 629 C CA . HIS A 1 86 ? 29.104 -16.955 -20.109 1.00 90.44 86 HIS A CA 1
ATOM 630 C C . HIS A 1 86 ? 29.780 -18.277 -20.478 1.00 90.44 86 HIS A C 1
ATOM 632 O O . HIS A 1 86 ? 29.732 -18.693 -21.630 1.00 90.44 86 HIS A O 1
ATOM 638 N N . THR A 1 87 ? 30.421 -18.924 -19.504 1.00 94.00 87 THR A N 1
ATOM 639 C CA . THR A 1 87 ? 31.121 -20.199 -19.690 1.00 94.00 87 THR A CA 1
ATOM 640 C C . THR A 1 87 ? 30.619 -21.197 -18.650 1.00 94.00 87 THR A C 1
ATOM 642 O O . THR A 1 87 ? 30.759 -20.943 -17.453 1.00 94.00 87 THR A O 1
ATOM 645 N N . GLY A 1 88 ? 30.036 -22.317 -19.084 1.00 93.12 88 GLY A N 1
ATOM 646 C CA . GLY A 1 88 ? 29.373 -23.275 -18.194 1.00 93.12 88 GLY A CA 1
ATOM 647 C C . GLY A 1 88 ? 29.096 -24.639 -18.833 1.00 93.12 88 GLY A C 1
ATOM 648 O O . GLY A 1 88 ? 29.368 -24.850 -20.011 1.00 93.12 88 GLY A O 1
ATOM 649 N N . TYR A 1 89 ? 28.573 -25.568 -18.023 1.00 94.81 89 TYR A N 1
ATOM 650 C CA . TYR A 1 89 ? 28.157 -26.919 -18.448 1.00 94.81 89 TYR A CA 1
ATOM 651 C C . TYR A 1 89 ? 26.697 -26.985 -18.924 1.00 94.81 89 TYR A C 1
ATOM 653 O O . TYR A 1 89 ? 26.280 -27.985 -19.501 1.00 94.81 89 TYR A O 1
ATOM 661 N N . THR A 1 90 ? 25.898 -25.959 -18.629 1.00 96.81 90 THR A N 1
ATOM 662 C CA . THR A 1 90 ? 24.502 -25.812 -19.057 1.00 96.81 90 THR A CA 1
ATOM 663 C C . THR A 1 90 ? 24.397 -24.585 -19.946 1.00 96.81 90 THR A C 1
ATOM 665 O O . THR A 1 90 ? 25.053 -23.577 -19.680 1.00 96.81 90 THR A O 1
ATOM 668 N N . HIS A 1 91 ? 23.532 -24.632 -20.954 1.00 96.38 91 HIS A N 1
ATOM 669 C CA . HIS A 1 91 ? 23.322 -23.555 -21.926 1.00 96.38 91 HIS A CA 1
ATOM 670 C C . HIS A 1 91 ? 21.825 -23.270 -22.048 1.00 96.38 91 HIS A C 1
ATOM 672 O O . HIS A 1 91 ? 21.023 -24.203 -22.091 1.00 96.38 91 HIS A O 1
ATOM 678 N N . TYR A 1 92 ? 21.441 -21.994 -22.065 1.00 96.94 92 TYR A N 1
ATOM 679 C CA . TYR A 1 92 ? 20.052 -21.536 -22.038 1.00 96.94 92 TYR A CA 1
ATOM 680 C C . TYR A 1 92 ? 19.915 -20.254 -22.870 1.00 96.94 92 TYR A C 1
ATOM 682 O O . TYR A 1 92 ? 20.237 -19.152 -22.421 1.00 96.94 92 TYR A O 1
ATOM 690 N N . VAL A 1 93 ? 19.443 -20.400 -24.106 1.00 97.00 93 VAL A N 1
ATOM 691 C CA . VAL A 1 93 ? 19.374 -19.334 -25.112 1.00 97.00 93 VAL A CA 1
ATOM 692 C C . VAL A 1 93 ? 17.918 -19.003 -25.421 1.00 97.00 93 VAL A C 1
ATOM 694 O O . VAL A 1 93 ? 17.178 -19.834 -25.948 1.00 97.00 93 VAL A O 1
ATOM 697 N N . ALA A 1 94 ? 17.502 -17.771 -25.126 1.00 94.94 94 ALA A N 1
ATOM 698 C CA . ALA A 1 94 ? 16.190 -17.258 -25.512 1.00 94.94 94 ALA A CA 1
ATOM 699 C C . ALA A 1 94 ? 16.266 -16.603 -26.900 1.00 94.94 94 ALA A C 1
ATOM 701 O O . ALA A 1 94 ? 16.926 -15.580 -27.083 1.00 94.94 94 ALA A O 1
ATOM 702 N N . VAL A 1 95 ? 15.572 -17.184 -27.878 1.00 93.81 95 VAL A N 1
ATOM 703 C CA . VAL A 1 95 ? 15.511 -16.693 -29.259 1.00 93.81 95 VAL A CA 1
ATOM 704 C C . VAL A 1 95 ? 14.235 -15.865 -29.415 1.00 93.81 95 VAL A C 1
ATOM 706 O O . VAL A 1 95 ? 13.137 -16.415 -29.400 1.00 93.81 95 VAL A O 1
ATOM 709 N N . THR A 1 96 ? 14.370 -14.541 -29.508 1.00 90.69 96 THR A N 1
ATOM 710 C CA . THR A 1 96 ? 13.269 -13.560 -29.423 1.00 90.69 96 THR A CA 1
ATOM 711 C C . THR A 1 96 ? 13.129 -12.718 -30.698 1.00 90.69 96 THR A C 1
ATOM 713 O O . THR A 1 96 ? 13.988 -12.752 -31.577 1.00 90.69 96 THR A O 1
ATOM 716 N N . GLY A 1 97 ? 12.037 -11.951 -30.813 1.00 79.75 97 GLY A N 1
ATOM 717 C CA . GLY A 1 97 ? 11.785 -11.069 -31.964 1.00 79.75 97 GLY A CA 1
ATOM 718 C C . GLY A 1 97 ? 11.270 -11.805 -33.205 1.00 79.75 97 GLY A C 1
ATOM 719 O O . GLY A 1 97 ? 11.490 -11.360 -34.331 1.00 79.75 97 GLY A O 1
ATOM 720 N N . LEU A 1 98 ? 10.622 -12.952 -33.001 1.00 94.06 98 LEU A N 1
ATOM 721 C CA . LEU A 1 98 ? 10.180 -13.858 -34.057 1.00 94.06 98 LEU A CA 1
ATOM 722 C C . LEU A 1 98 ? 8.795 -13.493 -34.604 1.00 94.06 98 LEU A C 1
ATOM 724 O O . LEU A 1 98 ? 8.017 -12.785 -33.966 1.00 94.06 98 LEU A O 1
ATOM 728 N N . ALA A 1 99 ? 8.477 -14.010 -35.790 1.00 89.19 99 ALA A N 1
ATOM 729 C CA . ALA A 1 99 ? 7.135 -13.944 -36.353 1.00 89.19 99 ALA A CA 1
ATOM 730 C C . ALA A 1 99 ? 6.259 -15.095 -35.808 1.00 89.19 99 ALA A C 1
ATOM 732 O O . ALA A 1 99 ? 6.754 -16.223 -35.730 1.00 89.19 99 ALA A O 1
ATOM 733 N N . PRO A 1 100 ? 4.965 -14.863 -35.503 1.00 94.38 100 PRO A N 1
ATOM 734 C CA . PRO A 1 100 ? 4.012 -15.921 -35.156 1.00 94.38 100 PRO A CA 1
ATOM 735 C C . PRO A 1 100 ? 3.849 -16.970 -36.265 1.00 94.38 100 PRO A C 1
ATOM 737 O O . PRO A 1 100 ? 4.038 -16.666 -37.446 1.00 94.38 100 PRO A O 1
ATOM 740 N N . SER A 1 101 ? 3.443 -18.189 -35.900 1.00 93.69 101 SER A N 1
ATOM 741 C CA . SER A 1 101 ? 3.092 -19.280 -36.831 1.00 93.69 101 SER A CA 1
ATOM 742 C C . SER A 1 101 ? 4.148 -19.580 -37.914 1.00 93.69 101 SER A C 1
ATOM 744 O O . SER A 1 101 ? 3.806 -19.959 -39.036 1.00 93.69 101 SER A O 1
ATOM 746 N N . THR A 1 102 ? 5.432 -19.381 -37.603 1.00 96.44 102 THR A N 1
ATOM 747 C CA . THR A 1 102 ? 6.547 -19.373 -38.563 1.00 96.44 102 THR A CA 1
ATOM 748 C C . THR A 1 102 ? 7.584 -20.439 -38.216 1.00 96.44 102 THR A C 1
ATOM 750 O O . THR A 1 102 ? 7.982 -20.584 -37.062 1.00 96.44 102 THR A O 1
ATOM 753 N N . LEU A 1 103 ? 8.039 -21.182 -39.230 1.00 96.88 103 LEU A N 1
ATOM 754 C CA . LEU A 1 103 ? 9.102 -22.181 -39.106 1.00 96.88 103 LEU A CA 1
ATOM 755 C C . LEU A 1 103 ? 10.483 -21.510 -39.076 1.00 96.88 103 LEU A C 1
ATOM 757 O O . LEU A 1 103 ? 10.842 -20.763 -39.990 1.00 96.88 103 LEU A O 1
ATOM 761 N N . TYR A 1 104 ? 11.268 -21.849 -38.060 1.00 97.19 104 TYR A N 1
ATOM 762 C CA . TYR A 1 104 ? 12.669 -21.483 -37.908 1.00 97.19 104 TYR A CA 1
ATOM 763 C C . TYR A 1 104 ? 13.556 -22.728 -37.901 1.00 97.19 104 TYR A C 1
ATOM 765 O O . TYR A 1 104 ? 13.217 -23.758 -37.316 1.00 97.19 104 TYR A O 1
ATOM 773 N N . TYR A 1 105 ? 14.714 -22.594 -38.538 1.00 97.62 105 TYR A N 1
ATOM 774 C CA . TYR A 1 105 ? 15.828 -23.533 -38.505 1.00 97.62 105 TYR A CA 1
ATOM 775 C C . TYR A 1 105 ? 16.894 -22.974 -37.563 1.00 97.62 105 TYR A C 1
ATOM 777 O O . TYR A 1 105 ? 17.075 -21.751 -37.517 1.00 97.62 105 TYR A O 1
ATOM 785 N N . PHE A 1 106 ? 17.599 -23.835 -36.830 1.00 98.12 106 PHE A N 1
ATOM 786 C CA . PHE A 1 106 ? 18.703 -23.411 -35.973 1.00 98.12 106 PHE A CA 1
ATOM 787 C C . PHE A 1 106 ? 19.785 -24.481 -35.766 1.00 98.12 106 PHE A C 1
ATOM 789 O O . PHE A 1 106 ? 19.511 -25.676 -35.848 1.00 98.12 106 PHE A O 1
ATOM 796 N N . ASP A 1 107 ? 20.992 -24.022 -35.438 1.00 97.38 107 ASP A N 1
ATOM 797 C CA . ASP A 1 107 ? 22.134 -24.818 -34.973 1.00 97.38 107 ASP A CA 1
ATOM 798 C C . ASP A 1 107 ? 22.548 -24.318 -33.582 1.00 97.38 107 ASP A C 1
ATOM 800 O O . ASP A 1 107 ? 22.444 -23.118 -33.299 1.00 97.38 107 ASP A O 1
ATOM 804 N N . VAL A 1 108 ? 23.051 -25.212 -32.728 1.00 97.62 108 VAL A N 1
ATOM 805 C CA . VAL A 1 108 ? 23.628 -24.845 -31.423 1.00 97.62 108 VAL A CA 1
ATOM 806 C C . VAL A 1 108 ? 25.152 -24.854 -31.495 1.00 97.62 108 VAL A C 1
ATOM 808 O O . VAL A 1 108 ? 25.761 -25.660 -32.201 1.00 97.62 108 VAL A O 1
ATOM 811 N N . VAL A 1 109 ? 25.784 -23.924 -30.787 1.00 96.12 109 VAL A N 1
ATOM 812 C CA . VAL A 1 109 ? 27.225 -23.675 -30.858 1.00 96.12 109 VAL A CA 1
ATOM 813 C C . VAL A 1 109 ? 27.778 -23.525 -29.449 1.00 96.12 109 VAL A C 1
ATOM 815 O O . VAL A 1 109 ? 27.295 -22.700 -28.673 1.00 96.12 109 VAL A O 1
ATOM 818 N N . SER A 1 110 ? 28.830 -24.281 -29.140 1.00 96.06 110 SER A N 1
ATOM 819 C CA . SER A 1 110 ? 29.536 -24.195 -27.863 1.00 96.06 110 SER A CA 1
ATOM 820 C C . SER A 1 110 ? 31.042 -24.146 -28.064 1.00 96.06 110 SER A C 1
ATOM 822 O O . SER A 1 110 ? 31.643 -25.078 -28.596 1.00 96.06 110 SER A O 1
ATOM 824 N N . GLY A 1 111 ? 31.671 -23.042 -27.649 1.00 91.00 111 GLY A N 1
ATOM 825 C CA . GLY A 1 111 ? 33.084 -22.782 -27.925 1.00 91.00 111 GLY A CA 1
ATOM 826 C C . GLY A 1 111 ? 33.378 -22.802 -29.430 1.00 91.00 111 GLY A C 1
ATOM 827 O O . GLY A 1 111 ? 33.009 -21.880 -30.154 1.00 91.00 111 GLY A O 1
ATOM 828 N N . ALA A 1 112 ? 34.044 -23.864 -29.893 1.00 88.06 112 ALA A N 1
ATOM 829 C CA . ALA A 1 112 ? 34.316 -24.123 -31.310 1.00 88.06 112 ALA A CA 1
ATOM 830 C C . ALA A 1 112 ? 33.455 -25.253 -31.919 1.00 88.06 112 ALA A C 1
ATOM 832 O O . ALA A 1 112 ? 33.490 -25.446 -33.136 1.00 88.06 112 ALA A O 1
ATOM 833 N N . THR A 1 113 ? 32.690 -25.994 -31.110 1.00 93.94 113 THR A N 1
ATOM 834 C CA . THR A 1 113 ? 31.767 -27.039 -31.580 1.00 93.94 113 THR A CA 1
ATOM 835 C C . THR A 1 113 ? 30.504 -26.404 -32.152 1.00 93.94 113 THR A C 1
ATOM 837 O O . THR A 1 113 ? 29.929 -25.504 -31.543 1.00 93.94 113 THR A O 1
ATOM 840 N N . VAL A 1 114 ? 30.037 -26.913 -33.292 1.00 94.94 114 VAL A N 1
ATOM 841 C CA . VAL A 1 114 ? 28.700 -26.644 -33.838 1.00 94.94 114 VAL A CA 1
ATOM 842 C C . VAL A 1 114 ? 27.971 -27.978 -33.935 1.00 94.94 114 VAL A C 1
ATOM 844 O O . VAL A 1 114 ? 28.469 -28.880 -34.611 1.00 94.94 114 VAL A O 1
ATOM 847 N N . ASP A 1 115 ? 26.803 -28.095 -33.306 1.00 96.38 115 ASP A N 1
ATOM 848 C CA . ASP A 1 115 ? 25.853 -29.168 -33.599 1.00 96.38 115 ASP A CA 1
ATOM 849 C C . ASP A 1 115 ? 24.734 -28.615 -34.488 1.00 96.38 115 ASP A C 1
ATOM 851 O O . ASP A 1 115 ? 23.945 -27.748 -34.099 1.00 96.38 115 ASP A O 1
ATOM 855 N N . ASN A 1 116 ? 24.712 -29.126 -35.716 1.00 93.50 116 ASN A N 1
ATOM 856 C CA . ASN A 1 116 ? 23.760 -28.791 -36.764 1.00 93.50 116 ASN A CA 1
ATOM 857 C C . ASN A 1 116 ? 22.815 -29.958 -37.091 1.00 93.50 116 ASN A C 1
ATOM 859 O O . ASN A 1 116 ? 22.341 -30.076 -38.228 1.00 93.50 116 ASN A O 1
ATOM 863 N N . ASN A 1 117 ? 22.582 -30.859 -36.128 1.00 93.44 117 ASN A N 1
ATOM 864 C CA . ASN A 1 117 ? 21.719 -32.032 -36.278 1.00 93.44 117 ASN A CA 1
ATOM 865 C C . ASN A 1 117 ? 22.122 -32.883 -37.505 1.00 93.44 117 ASN A C 1
ATOM 867 O O . ASN A 1 117 ? 21.306 -33.215 -38.368 1.00 93.44 117 ASN A O 1
ATOM 871 N N . GLY A 1 118 ? 23.427 -33.140 -37.656 1.00 89.56 118 GLY A N 1
ATOM 872 C CA . GLY A 1 118 ? 23.992 -33.877 -38.796 1.00 89.56 118 GLY A CA 1
ATOM 873 C C . GLY A 1 118 ? 23.862 -33.174 -40.157 1.00 89.56 118 GLY A C 1
ATOM 874 O O . GLY A 1 118 ? 23.889 -33.839 -41.192 1.00 89.56 118 GLY A O 1
ATOM 875 N N . GLY A 1 119 ? 23.695 -31.849 -40.172 1.00 87.88 119 GLY A N 1
ATOM 876 C CA . GLY A 1 119 ? 23.457 -31.041 -41.372 1.00 87.88 119 GLY A CA 1
ATOM 877 C C . GLY A 1 119 ? 21.987 -30.949 -41.797 1.00 87.88 119 GLY A C 1
ATOM 878 O O . GLY A 1 119 ? 21.703 -30.406 -42.863 1.00 87.88 119 GLY A O 1
ATOM 879 N N . ALA A 1 120 ? 21.051 -31.466 -40.992 1.00 89.44 120 ALA A N 1
ATOM 880 C CA . ALA A 1 120 ? 19.613 -31.265 -41.192 1.00 89.44 120 ALA A CA 1
ATOM 881 C C . ALA A 1 120 ? 19.085 -29.972 -40.537 1.00 89.44 120 ALA A C 1
ATOM 883 O O . ALA A 1 120 ? 17.972 -29.541 -40.858 1.00 89.44 120 ALA A O 1
ATOM 884 N N . HIS A 1 121 ? 19.883 -29.372 -39.643 1.00 93.81 121 HIS A N 1
ATOM 885 C CA . HIS A 1 121 ? 19.506 -28.340 -38.674 1.00 93.81 121 HIS A CA 1
ATOM 886 C C . HIS A 1 121 ? 18.421 -28.811 -37.688 1.00 93.81 121 HIS A C 1
ATOM 888 O O . HIS A 1 121 ? 17.677 -29.771 -37.929 1.00 93.81 121 HIS A O 1
ATOM 894 N N . TYR A 1 122 ? 18.316 -28.142 -36.545 1.00 97.62 122 TYR A N 1
ATOM 895 C CA . TYR A 1 122 ? 17.133 -28.241 -35.693 1.00 97.62 122 TYR A CA 1
ATOM 896 C C . TYR A 1 122 ? 16.016 -27.350 -36.241 1.00 97.62 122 TYR A C 1
ATOM 898 O O . TYR A 1 122 ? 16.268 -26.397 -36.979 1.00 97.62 122 TYR A O 1
ATOM 906 N N . GLN A 1 123 ? 14.767 -27.675 -35.908 1.00 96.69 123 GLN A N 1
ATOM 907 C CA . GLN A 1 123 ? 13.582 -26.999 -36.438 1.00 96.69 123 GLN A CA 1
ATOM 908 C C . GLN A 1 123 ? 12.549 -26.760 -35.336 1.00 96.69 123 GLN A C 1
ATOM 910 O O . GLN A 1 123 ? 12.310 -27.628 -34.496 1.00 96.69 123 GLN A O 1
ATOM 915 N N . VAL A 1 124 ? 11.915 -25.588 -35.362 1.00 97.12 124 VAL A N 1
ATOM 916 C CA . VAL A 1 124 ? 10.816 -25.207 -34.466 1.00 97.12 124 VAL A CA 1
ATOM 917 C C . VAL A 1 124 ? 9.865 -24.256 -35.187 1.00 97.12 124 VAL A C 1
ATOM 919 O O . VAL A 1 124 ? 10.298 -23.331 -35.870 1.00 97.12 124 VAL A O 1
ATOM 922 N N . THR A 1 125 ? 8.562 -24.464 -35.016 1.00 97.44 125 THR A N 1
ATOM 923 C CA . THR A 1 125 ? 7.526 -23.544 -35.501 1.00 97.44 125 THR A CA 1
ATOM 924 C C . THR A 1 125 ? 6.982 -22.755 -34.317 1.00 97.44 125 THR A C 1
ATOM 926 O O . THR A 1 125 ? 6.581 -23.353 -33.319 1.00 97.44 125 THR A O 1
ATOM 929 N N . THR A 1 126 ? 6.967 -21.426 -34.408 1.00 96.81 126 THR A N 1
ATOM 930 C CA . THR A 1 126 ? 6.308 -20.570 -33.409 1.00 96.81 126 THR A CA 1
ATOM 931 C C . THR A 1 126 ? 4.791 -20.778 -33.431 1.00 96.81 126 THR A C 1
ATOM 933 O O . THR A 1 126 ? 4.207 -21.124 -34.456 1.00 96.81 126 THR A O 1
ATOM 936 N N . GLY A 1 127 ? 4.125 -20.578 -32.295 1.00 93.12 127 GLY A N 1
ATOM 937 C CA . GLY A 1 127 ? 2.666 -20.666 -32.202 1.00 93.12 127 GLY A CA 1
ATOM 938 C C . GLY A 1 127 ? 1.944 -19.433 -32.775 1.00 93.12 127 GLY A C 1
ATOM 939 O O . GLY A 1 127 ? 2.581 -18.433 -33.110 1.00 93.12 127 GLY A O 1
ATOM 940 N N . PRO A 1 128 ? 0.601 -19.449 -32.840 1.00 91.38 128 PRO A N 1
ATOM 941 C CA . PRO A 1 128 ? -0.191 -18.241 -33.067 1.00 91.38 128 PRO A CA 1
ATOM 942 C C . PRO A 1 128 ? -0.097 -17.281 -31.871 1.00 91.38 128 PRO A C 1
ATOM 944 O O . PRO A 1 128 ? 0.094 -17.717 -30.730 1.00 91.38 128 PRO A O 1
ATOM 947 N N . THR A 1 129 ? -0.286 -15.981 -32.102 1.00 91.62 129 THR A N 1
ATOM 948 C CA . THR A 1 129 ? -0.508 -15.006 -31.021 1.00 91.62 129 THR A CA 1
ATOM 949 C C . THR A 1 129 ? -1.827 -15.311 -30.315 1.00 91.62 129 THR A C 1
ATOM 951 O O . THR A 1 129 ? -2.847 -15.533 -30.965 1.00 91.62 129 THR A O 1
ATOM 954 N N . LEU A 1 130 ? -1.799 -15.328 -28.982 1.00 84.94 130 LEU A N 1
ATOM 955 C CA . LEU A 1 130 ? -2.947 -15.601 -28.116 1.00 84.94 130 LEU A CA 1
ATOM 956 C C . LEU A 1 130 ? -3.081 -14.471 -27.087 1.00 84.94 130 LEU A C 1
ATOM 958 O O . LEU A 1 130 ? -2.082 -13.858 -26.708 1.00 84.94 130 LEU A O 1
ATOM 962 N N . SER A 1 131 ? -4.302 -14.201 -26.622 1.00 83.06 131 SER A N 1
ATOM 963 C CA . SER A 1 131 ? -4.546 -13.259 -25.521 1.00 83.06 131 SER A CA 1
ATOM 964 C C . SER A 1 131 ? -3.827 -13.723 -24.244 1.00 83.06 131 SER A C 1
ATOM 966 O O . SER A 1 131 ? -3.935 -14.906 -23.922 1.00 83.06 131 SER A O 1
ATOM 968 N N . PRO A 1 132 ? -3.130 -12.846 -23.495 1.00 71.25 132 PRO A N 1
ATOM 969 C CA . PRO A 1 132 ? -2.438 -13.245 -22.271 1.00 71.25 132 PRO A CA 1
ATOM 970 C C . PRO A 1 132 ? -3.381 -13.919 -21.257 1.00 71.25 132 PRO A C 1
ATOM 972 O O . PRO A 1 132 ? -4.480 -13.408 -21.031 1.00 71.25 132 PRO A O 1
ATOM 975 N N . PRO A 1 133 ? -2.976 -15.039 -20.632 1.00 75.56 133 PRO A N 1
ATOM 976 C CA . PRO A 1 133 ? -3.766 -15.695 -19.603 1.00 75.56 133 PRO A CA 1
ATOM 977 C C . PRO A 1 133 ? -3.562 -14.995 -18.252 1.00 75.56 133 PRO A C 1
ATOM 979 O O . PRO A 1 133 ? -2.553 -14.319 -18.031 1.00 75.56 133 PRO A O 1
ATOM 982 N N . THR A 1 134 ? -4.480 -15.211 -17.310 1.00 68.94 134 THR A N 1
ATOM 983 C CA . THR A 1 134 ? -4.238 -14.908 -15.890 1.00 68.94 134 THR A CA 1
ATOM 984 C C . THR A 1 134 ? -2.994 -15.655 -15.414 1.00 68.94 134 THR A C 1
ATOM 986 O O . THR A 1 134 ? -2.836 -16.825 -15.750 1.00 68.94 134 THR A O 1
ATOM 989 N N . SER A 1 135 ? -2.108 -15.017 -14.649 1.00 74.94 135 SER A N 1
ATOM 990 C CA . SER A 1 135 ? -0.893 -15.682 -14.160 1.00 74.94 135 SER A CA 1
ATOM 991 C C . SER A 1 135 ? -1.203 -16.700 -13.063 1.00 74.94 135 SER A C 1
ATOM 993 O O . SER A 1 135 ? -2.054 -16.455 -12.215 1.00 74.94 135 SER A O 1
ATOM 995 N N . ASP A 1 136 ? -0.458 -17.801 -13.062 1.00 81.44 136 ASP A N 1
ATOM 996 C CA . ASP A 1 136 ? -0.420 -18.820 -12.008 1.00 81.44 136 ASP A CA 1
ATOM 997 C C . ASP A 1 136 ? 1.014 -19.356 -11.948 1.00 81.44 136 ASP A C 1
ATOM 999 O O . ASP A 1 136 ? 1.638 -19.477 -13.005 1.00 81.44 136 ASP A O 1
ATOM 1003 N N . ALA A 1 137 ? 1.583 -19.576 -10.767 1.00 78.19 137 ALA A N 1
ATOM 1004 C CA . ALA A 1 137 ? 3.034 -19.524 -10.573 1.00 78.19 137 ALA A CA 1
ATOM 1005 C C . ALA A 1 137 ? 3.602 -20.744 -9.838 1.00 78.19 137 ALA A C 1
ATOM 1007 O O . ALA A 1 137 ? 3.574 -20.784 -8.613 1.00 78.19 137 ALA A O 1
ATOM 1008 N N . ALA A 1 138 ? 4.247 -21.651 -10.576 1.00 80.06 138 ALA A N 1
ATOM 1009 C CA . ALA A 1 138 ? 5.046 -22.729 -9.999 1.00 80.06 138 ALA A CA 1
ATOM 1010 C C . ALA A 1 138 ? 6.472 -22.254 -9.689 1.00 80.06 138 ALA A C 1
ATOM 1012 O O . ALA A 1 138 ? 7.104 -21.566 -10.500 1.00 80.06 138 ALA A O 1
ATOM 1013 N N . TRP A 1 139 ? 7.003 -22.651 -8.537 1.00 90.81 139 TRP A N 1
ATOM 1014 C CA . TRP A 1 139 ? 8.356 -22.314 -8.093 1.00 90.81 139 TRP A CA 1
ATOM 1015 C C . TRP A 1 139 ? 8.884 -23.327 -7.080 1.00 90.81 139 TRP A C 1
ATOM 1017 O O . TRP A 1 139 ? 8.129 -24.001 -6.386 1.00 90.81 139 TRP A O 1
ATOM 1027 N N . GLY A 1 140 ? 10.202 -23.424 -6.953 1.00 86.31 140 GLY A N 1
ATOM 1028 C CA . GLY A 1 140 ? 10.825 -24.309 -5.971 1.00 86.31 140 GLY A CA 1
ATOM 1029 C C . GLY A 1 140 ? 12.337 -24.145 -5.925 1.00 86.31 140 GLY A C 1
ATOM 1030 O O . GLY A 1 140 ? 12.906 -23.331 -6.651 1.00 86.31 140 GLY A O 1
ATOM 1031 N N . LEU A 1 141 ? 12.989 -24.933 -5.071 1.00 91.00 141 LEU A N 1
ATOM 1032 C CA . LEU A 1 141 ? 14.444 -24.919 -4.891 1.00 91.00 141 LEU A CA 1
ATOM 1033 C C . LEU A 1 141 ? 15.125 -26.088 -5.612 1.00 91.00 141 LEU A C 1
ATOM 1035 O O . LEU A 1 141 ? 14.574 -27.189 -5.680 1.00 91.00 141 LEU A O 1
ATOM 1039 N N . VAL A 1 142 ? 16.350 -25.863 -6.092 1.00 90.62 142 VAL A N 1
ATOM 1040 C CA . VAL A 1 142 ? 17.264 -26.914 -6.560 1.00 90.62 142 VAL A CA 1
ATOM 1041 C C . VAL A 1 142 ? 18.599 -26.814 -5.826 1.00 90.62 142 VAL A C 1
ATOM 1043 O O . VAL A 1 142 ? 19.280 -25.786 -5.869 1.00 90.62 142 VAL A O 1
ATOM 1046 N N . TYR A 1 143 ? 18.987 -27.910 -5.184 1.00 91.44 143 TYR A N 1
ATOM 1047 C CA . TYR A 1 143 ? 20.272 -28.094 -4.517 1.00 91.44 143 TYR A CA 1
ATOM 1048 C C . TYR A 1 143 ? 21.197 -29.001 -5.330 1.00 91.44 143 TYR A C 1
ATOM 1050 O O . TYR A 1 143 ? 20.747 -29.846 -6.105 1.00 91.44 143 TYR A O 1
ATOM 1058 N N . GLN A 1 144 ? 22.500 -28.850 -5.117 1.00 92.81 144 GLN A N 1
ATOM 1059 C CA . GLN A 1 144 ? 23.516 -29.814 -5.530 1.00 92.81 144 GLN A CA 1
ATOM 1060 C C . GLN A 1 144 ? 23.442 -31.073 -4.645 1.00 92.81 144 GLN A C 1
ATOM 1062 O O . GLN A 1 144 ? 22.651 -31.147 -3.703 1.00 92.81 144 GLN A O 1
ATOM 1067 N N . SER A 1 145 ? 24.276 -32.074 -4.929 1.00 88.25 145 SER A N 1
ATOM 1068 C CA . SER A 1 145 ? 24.251 -33.390 -4.269 1.00 88.25 145 SER A CA 1
ATOM 1069 C C . SER A 1 145 ? 24.583 -33.394 -2.768 1.00 88.25 145 SER A C 1
ATOM 1071 O O . SER A 1 145 ? 24.446 -34.432 -2.122 1.00 88.25 145 SER A O 1
ATOM 1073 N N . ASP A 1 146 ? 24.986 -32.255 -2.197 1.00 83.44 146 ASP A N 1
ATOM 1074 C CA . ASP A 1 146 ? 25.154 -32.062 -0.753 1.00 83.44 146 ASP A CA 1
ATOM 1075 C C . ASP A 1 146 ? 23.838 -31.729 -0.018 1.00 83.44 146 ASP A C 1
ATOM 1077 O O . ASP A 1 146 ? 23.786 -31.815 1.209 1.00 83.44 146 ASP A O 1
ATOM 1081 N N . GLY A 1 147 ? 22.776 -31.364 -0.749 1.00 76.69 147 GLY A N 1
ATOM 1082 C CA . GLY A 1 147 ? 21.487 -30.944 -0.194 1.00 76.69 147 GLY A CA 1
ATOM 1083 C C . GLY A 1 147 ? 21.505 -29.582 0.514 1.00 76.69 147 GLY A C 1
ATOM 1084 O O . GLY A 1 147 ? 20.579 -29.294 1.271 1.00 76.69 147 GLY A O 1
ATOM 1085 N N . VAL A 1 148 ? 22.549 -28.766 0.314 1.00 74.12 148 VAL A N 1
ATOM 1086 C CA . VAL A 1 148 ? 22.748 -27.478 1.013 1.00 74.12 148 VAL A CA 1
ATOM 1087 C C . VAL A 1 148 ? 23.195 -26.367 0.061 1.00 74.12 148 VAL A C 1
ATOM 1089 O O . VAL A 1 148 ? 22.698 -25.245 0.160 1.00 74.12 148 VAL A O 1
ATOM 1092 N N . THR A 1 149 ? 24.095 -26.655 -0.880 1.00 83.88 149 THR A N 1
ATOM 1093 C CA . THR A 1 149 ? 24.557 -25.688 -1.882 1.00 83.88 149 THR A CA 1
ATOM 1094 C C . THR A 1 149 ? 23.545 -25.592 -3.020 1.00 83.88 149 THR A C 1
ATOM 1096 O O . THR A 1 149 ? 23.098 -26.604 -3.555 1.00 83.88 149 THR A O 1
ATOM 1099 N N . PHE A 1 150 ? 23.181 -24.377 -3.429 1.00 91.94 150 PHE A N 1
ATOM 1100 C CA . PHE A 1 150 ? 22.239 -24.164 -4.528 1.00 91.94 150 PHE A CA 1
ATOM 1101 C C . PHE A 1 150 ? 22.816 -24.578 -5.893 1.00 91.94 150 PHE A C 1
ATOM 1103 O O . PHE A 1 150 ? 23.996 -24.367 -6.189 1.00 91.94 150 PHE A O 1
ATOM 1110 N N . ALA A 1 151 ? 21.973 -25.147 -6.756 1.00 89.00 151 ALA A N 1
ATOM 1111 C CA . ALA A 1 151 ? 22.337 -25.559 -8.113 1.00 89.00 151 ALA A CA 1
ATOM 1112 C C . ALA A 1 151 ? 22.198 -24.404 -9.126 1.00 89.00 151 ALA A C 1
ATOM 1114 O O . ALA A 1 151 ? 21.462 -24.505 -10.110 1.00 89.00 151 ALA A O 1
ATOM 1115 N N . GLN A 1 152 ? 22.892 -23.290 -8.868 1.00 90.19 152 GLN A N 1
ATOM 1116 C CA . GLN A 1 152 ? 22.916 -22.101 -9.729 1.00 90.19 152 GLN A CA 1
ATOM 1117 C C . GLN A 1 152 ? 23.156 -22.471 -11.203 1.00 90.19 152 GLN A C 1
ATOM 1119 O O . GLN A 1 152 ? 24.102 -23.186 -11.535 1.00 90.19 152 GLN A O 1
ATOM 1124 N N . GLY A 1 153 ? 22.315 -21.964 -12.106 1.00 83.94 153 GLY A N 1
ATOM 1125 C CA . GLY A 1 153 ? 22.438 -22.206 -13.543 1.00 83.94 153 GLY A CA 1
ATOM 1126 C C . GLY A 1 153 ? 22.019 -23.604 -14.011 1.00 83.94 153 GLY A C 1
ATOM 1127 O O . GLY A 1 153 ? 22.138 -23.889 -15.204 1.00 83.94 153 GLY A O 1
ATOM 1128 N N . ALA A 1 154 ? 21.505 -24.473 -13.134 1.00 95.38 154 ALA A N 1
ATOM 1129 C CA . ALA A 1 154 ? 20.745 -25.642 -13.571 1.00 95.38 154 ALA A CA 1
ATOM 1130 C C . ALA A 1 154 ? 19.457 -25.211 -14.301 1.00 95.38 154 ALA A C 1
ATOM 1132 O O . ALA A 1 154 ? 18.982 -24.086 -14.152 1.00 95.38 154 ALA A O 1
ATOM 1133 N N . ILE A 1 155 ? 18.886 -26.103 -15.105 1.00 97.69 155 ILE A N 1
ATOM 1134 C CA . ILE A 1 155 ? 17.702 -25.834 -15.928 1.00 97.69 155 ILE A CA 1
ATOM 1135 C C . ILE A 1 155 ? 16.588 -26.771 -15.472 1.00 97.69 155 ILE A C 1
ATOM 1137 O O . ILE A 1 155 ? 16.760 -27.985 -15.515 1.00 97.69 155 ILE A O 1
ATOM 1141 N N . VAL A 1 156 ? 15.453 -26.225 -15.038 1.00 97.38 156 VAL A N 1
ATOM 1142 C CA . VAL A 1 156 ? 14.264 -27.011 -14.685 1.00 97.38 156 VAL A CA 1
ATOM 1143 C C . VAL A 1 156 ? 13.327 -27.051 -15.880 1.00 97.38 156 VAL A C 1
ATOM 1145 O O . VAL A 1 156 ? 12.765 -26.031 -16.274 1.00 97.38 156 VAL A O 1
ATOM 1148 N N . TYR A 1 157 ? 13.157 -28.233 -16.456 1.00 97.94 157 TYR A N 1
ATOM 1149 C CA . TYR A 1 157 ? 12.164 -28.536 -17.477 1.00 97.94 157 TYR A CA 1
ATOM 1150 C C . TYR A 1 157 ? 10.826 -28.890 -16.831 1.00 97.94 157 TYR A C 1
ATOM 1152 O O . TYR A 1 157 ? 10.784 -29.560 -15.800 1.00 97.94 157 TYR A O 1
ATOM 1160 N N . ILE A 1 158 ? 9.732 -28.425 -17.437 1.00 98.19 158 ILE A N 1
ATOM 1161 C CA . ILE A 1 158 ? 8.400 -28.420 -16.824 1.00 98.19 158 ILE A CA 1
ATOM 1162 C C . ILE A 1 158 ? 7.361 -28.892 -17.845 1.00 98.19 158 ILE A C 1
ATOM 1164 O O . ILE A 1 158 ? 7.340 -28.425 -18.991 1.00 98.19 158 ILE A O 1
ATOM 1168 N N . ARG A 1 159 ? 6.467 -29.792 -17.425 1.00 96.94 159 ARG A N 1
ATOM 1169 C CA . ARG A 1 159 ? 5.223 -30.117 -18.139 1.00 96.94 159 ARG A CA 1
ATOM 1170 C C . ARG A 1 159 ? 4.066 -30.246 -17.162 1.00 96.94 159 ARG A C 1
ATOM 1172 O O . ARG A 1 159 ? 4.196 -30.951 -16.167 1.00 96.94 159 ARG A O 1
ATOM 1179 N N . VAL A 1 160 ? 2.925 -29.656 -17.499 1.00 96.62 160 VAL A N 1
ATOM 1180 C CA . VAL A 1 160 ? 1.654 -29.963 -16.827 1.00 96.62 160 VAL A CA 1
ATOM 1181 C C . VAL A 1 160 ? 1.018 -31.166 -17.527 1.00 96.62 160 VAL A C 1
ATOM 1183 O O . VAL A 1 160 ? 1.133 -31.292 -18.751 1.00 96.62 160 VAL A O 1
ATOM 1186 N N . ARG A 1 161 ? 0.383 -32.064 -16.773 1.00 95.00 161 ARG A N 1
ATOM 1187 C CA . ARG A 1 161 ? -0.381 -33.209 -17.279 1.00 95.00 161 ARG A CA 1
ATOM 1188 C C . ARG A 1 161 ? -1.780 -33.226 -16.687 1.00 95.00 161 ARG A C 1
ATOM 1190 O O . ARG A 1 161 ? -1.913 -33.190 -15.467 1.00 95.00 161 ARG A O 1
ATOM 1197 N N . ASP A 1 162 ? -2.769 -33.385 -17.557 1.00 93.31 162 ASP A N 1
ATOM 1198 C CA . ASP A 1 162 ? -4.112 -33.801 -17.162 1.00 93.31 162 ASP A CA 1
ATOM 1199 C C . ASP A 1 162 ? -4.026 -35.230 -16.604 1.00 93.31 162 ASP A C 1
ATOM 1201 O O . ASP A 1 162 ? -3.552 -36.155 -17.276 1.00 93.31 162 ASP A O 1
ATOM 1205 N N . ASN A 1 163 ? -4.412 -35.380 -15.342 1.00 90.38 163 ASN A N 1
ATOM 1206 C CA . ASN A 1 163 ? -4.398 -36.634 -14.593 1.00 90.38 163 ASN A CA 1
ATOM 1207 C C . ASN A 1 163 ? -5.752 -36.907 -13.912 1.00 90.38 163 ASN A C 1
ATOM 1209 O O . ASN A 1 163 ? -6.017 -38.053 -13.538 1.00 90.38 163 ASN A O 1
ATOM 1213 N N . ASN A 1 164 ? -6.627 -35.902 -13.791 1.00 87.12 164 ASN A N 1
ATOM 1214 C CA . ASN A 1 164 ? -7.980 -36.068 -13.253 1.00 87.12 164 ASN A CA 1
ATOM 1215 C C . ASN A 1 164 ? -9.083 -36.171 -14.340 1.00 87.12 164 ASN A C 1
ATOM 1217 O O . ASN A 1 164 ? -10.206 -36.574 -14.026 1.00 87.12 164 ASN A O 1
ATOM 1221 N N . GLY A 1 165 ? -8.764 -35.881 -15.607 1.00 86.38 165 GLY A N 1
ATOM 1222 C CA . GLY A 1 165 ? -9.676 -35.887 -16.755 1.00 86.38 165 GLY A CA 1
ATOM 1223 C C . GLY A 1 165 ? -10.389 -34.554 -17.019 1.00 86.38 165 GLY A C 1
ATOM 1224 O O . GLY A 1 165 ? -11.419 -34.553 -17.700 1.00 86.38 165 GLY A O 1
ATOM 1225 N N . VAL A 1 166 ? -9.907 -33.438 -16.456 1.00 82.81 166 VAL A N 1
ATOM 1226 C CA . VAL A 1 166 ? -10.565 -32.120 -16.473 1.00 82.81 166 VAL A CA 1
ATOM 1227 C C . VAL A 1 166 ? -9.585 -31.024 -16.902 1.00 82.81 166 VAL A C 1
ATOM 1229 O O . VAL A 1 166 ? -8.882 -30.423 -16.091 1.00 82.81 166 VAL A O 1
ATOM 1232 N N . GLY A 1 167 ? -9.598 -30.719 -18.200 1.00 88.88 167 GLY A N 1
ATOM 1233 C CA . GLY A 1 167 ? -8.792 -29.658 -18.799 1.00 88.88 167 GLY A CA 1
ATOM 1234 C C . GLY A 1 167 ? -8.423 -29.981 -20.243 1.00 88.88 167 GLY A C 1
ATOM 1235 O O . GLY A 1 167 ? -9.228 -30.513 -21.012 1.00 88.88 167 GLY A O 1
ATOM 1236 N N . SER A 1 168 ? -7.188 -29.659 -20.618 1.00 92.25 168 SER A N 1
ATOM 1237 C CA . SER A 1 168 ? -6.585 -30.047 -21.893 1.00 92.25 168 SER A CA 1
ATOM 1238 C C . SER A 1 168 ? -6.004 -31.464 -21.801 1.00 92.25 168 SER A C 1
ATOM 1240 O O . SER A 1 168 ? -5.085 -31.682 -21.016 1.00 92.25 168 SER A O 1
ATOM 1242 N N . PRO A 1 169 ? -6.466 -32.438 -22.606 1.00 88.25 169 PRO A N 1
ATOM 1243 C CA . PRO A 1 169 ? -6.077 -33.831 -22.424 1.00 88.25 169 PRO A CA 1
ATOM 1244 C C . PRO A 1 169 ? -4.591 -34.082 -22.713 1.00 88.25 169 PRO A C 1
ATOM 1246 O O . PRO A 1 169 ? -4.030 -33.604 -23.704 1.00 88.25 169 PRO A O 1
ATOM 1249 N N . GLY A 1 170 ? -3.962 -34.915 -21.882 1.00 92.00 170 GLY A N 1
ATOM 1250 C CA . GLY A 1 170 ? -2.576 -35.352 -22.052 1.00 92.00 170 GLY A CA 1
ATOM 1251 C C . GLY A 1 170 ? -1.572 -34.485 -21.292 1.00 92.00 170 GLY A C 1
ATOM 1252 O O . GLY A 1 170 ? -1.575 -34.468 -20.067 1.00 92.00 170 GLY A O 1
ATOM 1253 N N . GLN A 1 171 ? -0.643 -33.830 -21.998 1.00 95.94 171 GLN A N 1
ATOM 1254 C CA . GLN A 1 171 ? 0.399 -33.005 -21.366 1.00 95.94 171 GLN A CA 1
ATOM 1255 C C . GLN A 1 171 ? 0.778 -31.788 -22.211 1.00 95.94 171 GLN A C 1
ATOM 1257 O O . GLN A 1 171 ? 0.754 -31.863 -23.443 1.00 95.94 171 GLN A O 1
ATOM 1262 N N . SER A 1 172 ? 1.222 -30.716 -21.559 1.00 97.75 172 SER A N 1
ATOM 1263 C CA . SER A 1 172 ? 1.636 -29.470 -22.204 1.00 97.75 172 SER A CA 1
ATOM 1264 C C . SER A 1 172 ? 2.838 -29.629 -23.149 1.00 97.75 172 SER A C 1
ATOM 1266 O O . SER A 1 172 ? 3.634 -30.580 -23.071 1.00 97.75 172 SER A O 1
ATOM 1268 N N . ALA A 1 173 ? 3.025 -28.625 -24.010 1.00 96.12 173 ALA A N 1
ATOM 1269 C CA . ALA A 1 173 ? 4.321 -28.310 -24.603 1.00 96.12 173 ALA A CA 1
ATOM 1270 C C . ALA A 1 173 ? 5.393 -28.131 -23.508 1.00 96.12 173 ALA A C 1
ATOM 1272 O O . ALA A 1 173 ? 5.077 -27.874 -22.342 1.00 96.12 173 ALA A O 1
ATOM 1273 N N . LEU A 1 174 ? 6.667 -28.302 -23.873 1.00 97.75 174 LEU A N 1
ATOM 1274 C CA . LEU A 1 174 ? 7.764 -28.229 -22.909 1.00 97.75 174 LEU A CA 1
ATOM 1275 C C . LEU A 1 174 ? 7.986 -26.782 -22.460 1.00 97.75 174 LEU A C 1
ATOM 1277 O O . LEU A 1 174 ? 8.247 -25.905 -23.284 1.00 97.75 174 LEU A O 1
ATOM 1281 N N . MET A 1 175 ? 7.933 -26.547 -21.155 1.00 97.38 175 MET A N 1
ATOM 1282 C CA . MET A 1 175 ? 8.395 -25.313 -20.527 1.00 97.38 175 MET A CA 1
ATOM 1283 C C . MET A 1 175 ? 9.772 -25.520 -19.896 1.00 97.38 175 MET A C 1
ATOM 1285 O O . MET A 1 175 ? 10.202 -26.653 -19.664 1.00 97.38 175 MET A O 1
ATOM 1289 N N . SER A 1 176 ? 10.471 -24.423 -19.622 1.00 96.69 176 SER A N 1
ATOM 1290 C CA . SER A 1 176 ? 11.717 -24.444 -18.857 1.00 96.69 176 SER A CA 1
ATOM 1291 C C . SER A 1 176 ? 11.922 -23.169 -18.044 1.00 96.69 176 SER A C 1
ATOM 1293 O O . SER A 1 176 ? 11.442 -22.100 -18.424 1.00 96.69 176 SER A O 1
ATOM 1295 N N . ALA A 1 177 ? 12.694 -23.283 -16.971 1.00 93.56 177 ALA A N 1
ATOM 1296 C CA . ALA A 1 177 ? 13.172 -22.186 -16.143 1.00 93.56 177 ALA A CA 1
ATOM 1297 C C . ALA A 1 177 ? 14.669 -22.366 -15.853 1.00 93.56 177 ALA A C 1
ATOM 1299 O O . ALA A 1 177 ? 15.144 -23.492 -15.706 1.00 93.56 177 ALA A O 1
ATOM 1300 N N . LEU A 1 178 ? 15.409 -21.263 -15.754 1.00 90.50 178 LEU A N 1
ATOM 1301 C CA . LEU A 1 178 ? 16.800 -21.265 -15.298 1.00 90.50 178 LEU A CA 1
ATOM 1302 C C . LEU A 1 178 ? 16.824 -21.087 -13.771 1.00 90.50 178 LEU A C 1
ATOM 1304 O O . LEU A 1 178 ? 16.103 -20.241 -13.244 1.00 90.50 178 LEU A O 1
ATOM 1308 N N . VAL A 1 179 ? 17.638 -21.875 -13.070 1.00 89.19 179 VAL A N 1
ATOM 1309 C CA . VAL A 1 179 ? 17.821 -21.782 -11.615 1.00 89.19 179 VAL A CA 1
ATOM 1310 C C . VAL A 1 179 ? 18.726 -20.597 -11.286 1.00 89.19 179 VAL A C 1
ATOM 1312 O O . VAL A 1 179 ? 19.861 -20.519 -11.762 1.00 89.19 179 VAL A O 1
ATOM 1315 N N . ALA A 1 180 ? 18.228 -19.684 -10.457 1.00 74.00 180 ALA A N 1
ATOM 1316 C CA . ALA A 1 180 ? 18.955 -18.505 -10.002 1.00 74.00 180 ALA A CA 1
ATOM 1317 C C . ALA A 1 180 ? 20.037 -18.836 -8.955 1.00 74.00 180 ALA A C 1
ATOM 1319 O O . ALA A 1 180 ? 20.060 -19.913 -8.362 1.00 74.00 180 ALA A O 1
ATOM 1320 N N . ASP A 1 181 ? 20.899 -17.861 -8.670 1.00 69.75 181 ASP A N 1
ATOM 1321 C CA . ASP A 1 181 ? 21.955 -17.893 -7.644 1.00 69.75 181 ASP A CA 1
ATOM 1322 C C . ASP A 1 181 ? 21.431 -18.255 -6.239 1.00 69.75 181 ASP A C 1
ATOM 1324 O O . ASP A 1 181 ? 22.138 -18.851 -5.429 1.00 69.75 181 ASP A O 1
ATOM 1328 N N . SER A 1 182 ? 20.162 -17.940 -5.965 1.00 60.12 182 SER A N 1
ATOM 1329 C CA . SER A 1 182 ? 19.423 -18.282 -4.744 1.00 60.12 182 SER A CA 1
ATOM 1330 C C . SER A 1 182 ? 18.815 -19.695 -4.744 1.00 60.12 182 SER A C 1
ATOM 1332 O O . SER A 1 182 ? 18.030 -20.023 -3.857 1.00 60.12 182 SER A O 1
ATOM 1334 N N . GLY A 1 183 ? 19.118 -20.518 -5.752 1.00 75.44 183 GLY A N 1
ATOM 1335 C CA . GLY A 1 183 ? 18.601 -21.880 -5.921 1.00 75.44 183 GLY A CA 1
ATOM 1336 C C . GLY A 1 183 ? 17.162 -21.979 -6.415 1.00 75.44 183 GLY A C 1
ATOM 1337 O O . GLY A 1 183 ? 16.687 -23.090 -6.644 1.00 75.44 183 GLY A O 1
ATOM 1338 N N . TYR A 1 184 ? 16.466 -20.856 -6.596 1.00 77.50 184 TYR A N 1
ATOM 1339 C CA . TYR A 1 184 ? 15.077 -20.845 -7.043 1.00 77.50 184 TYR A CA 1
ATOM 1340 C C . TYR A 1 184 ? 14.934 -21.000 -8.558 1.00 77.50 184 TYR A C 1
ATOM 1342 O O . TYR A 1 184 ? 15.656 -20.371 -9.332 1.00 77.50 184 TYR A O 1
ATOM 1350 N N . TRP A 1 185 ? 13.931 -21.773 -8.971 1.00 90.06 185 TRP A N 1
ATOM 1351 C CA . TRP A 1 185 ? 13.332 -21.717 -10.306 1.00 90.06 185 TRP A CA 1
ATOM 1352 C C . TRP A 1 185 ? 11.896 -21.186 -10.211 1.00 90.06 185 TRP A C 1
ATOM 1354 O O . TRP A 1 185 ? 11.251 -21.305 -9.169 1.00 90.06 185 TRP A O 1
ATOM 1364 N N . PHE A 1 186 ? 11.394 -20.615 -11.307 1.00 89.31 186 PHE A N 1
ATOM 1365 C CA . PHE A 1 186 ? 10.044 -20.055 -11.416 1.00 89.31 186 PHE A CA 1
ATOM 1366 C C . PHE A 1 186 ? 9.491 -20.262 -12.829 1.00 89.31 186 PHE A C 1
ATOM 1368 O O . PHE A 1 186 ? 10.209 -20.037 -13.807 1.00 89.31 186 PHE A O 1
ATOM 1375 N N . ALA A 1 187 ? 8.212 -20.615 -12.954 1.00 84.00 187 ALA A N 1
ATOM 1376 C CA . ALA A 1 187 ? 7.498 -20.602 -14.227 1.00 84.00 187 ALA A CA 1
ATOM 1377 C C . ALA A 1 187 ? 5.997 -20.325 -14.059 1.00 84.00 187 ALA A C 1
ATOM 1379 O O . ALA A 1 187 ? 5.350 -20.822 -13.143 1.00 84.00 187 ALA A O 1
ATOM 1380 N N . ASN A 1 188 ? 5.418 -19.586 -15.009 1.00 88.38 188 ASN A N 1
ATOM 1381 C CA . ASN A 1 188 ? 3.976 -19.351 -15.052 1.00 88.38 188 ASN A CA 1
ATOM 1382 C C . ASN A 1 188 ? 3.262 -20.550 -15.712 1.00 88.38 188 ASN A C 1
ATOM 1384 O O . ASN A 1 188 ? 3.389 -20.724 -16.929 1.00 88.38 188 ASN A O 1
ATOM 1388 N N . LEU A 1 189 ? 2.519 -21.362 -14.952 1.00 90.06 189 LEU A N 1
ATOM 1389 C CA . LEU A 1 189 ? 1.849 -22.565 -15.470 1.00 90.06 189 LEU A CA 1
ATOM 1390 C C . LEU A 1 189 ? 0.638 -22.260 -16.353 1.00 90.06 189 LEU A C 1
ATOM 1392 O O . LEU A 1 189 ? 0.473 -22.923 -17.373 1.00 90.06 189 LEU A O 1
ATOM 1396 N N . ARG A 1 190 ? -0.148 -21.211 -16.073 1.00 88.94 190 ARG A N 1
ATOM 1397 C CA . ARG A 1 190 ? -1.220 -20.747 -16.987 1.00 88.94 190 ARG A CA 1
ATOM 1398 C C . ARG A 1 190 ? -0.686 -20.326 -18.353 1.00 88.94 190 ARG A C 1
ATOM 1400 O O . ARG A 1 190 ? -1.433 -20.292 -19.327 1.00 88.94 190 ARG A O 1
ATOM 1407 N N . SER A 1 191 ? 0.610 -20.031 -18.451 1.00 89.00 191 SER A N 1
ATOM 1408 C CA . SER A 1 191 ? 1.277 -19.787 -19.725 1.00 89.00 191 SER A CA 1
ATOM 1409 C C . SER A 1 191 ? 1.596 -21.067 -20.516 1.00 89.00 191 SER A C 1
ATOM 1411 O O . SER A 1 191 ? 1.984 -20.945 -21.678 1.00 89.00 191 SER A O 1
ATOM 1413 N N . ALA A 1 192 ? 1.455 -22.271 -19.956 1.00 93.12 192 ALA A N 1
ATOM 1414 C CA . ALA A 1 192 ? 1.655 -23.522 -20.686 1.00 93.12 192 ALA A CA 1
ATOM 1415 C C . ALA A 1 192 ? 0.795 -23.555 -21.957 1.00 93.12 192 ALA A C 1
ATOM 1417 O O . ALA A 1 192 ? -0.354 -23.121 -21.947 1.00 93.12 192 ALA A O 1
ATOM 1418 N N . ARG A 1 193 ? 1.342 -24.064 -23.066 1.00 95.44 193 ARG A N 1
ATOM 1419 C CA . ARG A 1 193 ? 0.594 -24.284 -24.316 1.00 95.44 193 ARG A CA 1
ATOM 1420 C C . ARG A 1 193 ? 0.304 -25.764 -24.534 1.00 95.44 193 ARG A C 1
ATOM 1422 O O . ARG A 1 193 ? 1.033 -26.624 -24.032 1.00 95.44 193 ARG A O 1
ATOM 1429 N N . THR A 1 194 ? -0.731 -26.062 -25.311 1.00 96.31 194 THR A N 1
ATOM 1430 C CA . THR A 1 194 ? -0.957 -27.396 -25.889 1.00 96.31 194 THR A CA 1
ATOM 1431 C C . THR A 1 194 ? 0.217 -27.810 -26.789 1.00 96.31 194 THR A C 1
ATOM 1433 O O . THR A 1 194 ? 1.023 -26.974 -27.198 1.00 96.31 194 THR A O 1
ATOM 1436 N N . GLN A 1 195 ? 0.367 -29.104 -27.096 1.00 93.75 195 GLN A N 1
ATOM 1437 C CA . GLN A 1 195 ? 1.525 -29.595 -27.873 1.00 93.75 195 GLN A CA 1
ATOM 1438 C C . GLN A 1 195 ? 1.561 -29.096 -29.323 1.00 93.75 195 GLN A C 1
ATOM 1440 O O . GLN A 1 195 ? 2.637 -28.995 -29.903 1.00 93.75 195 GLN A O 1
ATOM 1445 N N . ASP A 1 196 ? 0.401 -28.765 -29.889 1.00 93.50 196 ASP A N 1
ATOM 1446 C CA . ASP A 1 196 ? 0.242 -28.115 -31.195 1.00 93.50 196 ASP A CA 1
ATOM 1447 C C . ASP A 1 196 ? 0.416 -26.583 -31.132 1.00 93.50 196 ASP A C 1
ATOM 1449 O O . ASP A 1 196 ? 0.323 -25.904 -32.153 1.00 93.50 196 ASP A O 1
ATOM 1453 N N . LEU A 1 197 ? 0.665 -26.037 -29.934 1.00 95.62 197 LEU A N 1
ATOM 1454 C CA . LEU A 1 197 ? 0.782 -24.613 -29.608 1.00 95.62 197 LEU A CA 1
ATOM 1455 C C . LEU A 1 197 ? -0.479 -23.774 -29.894 1.00 95.62 197 LEU A C 1
ATOM 1457 O O . LEU A 1 197 ? -0.425 -22.548 -29.751 1.00 95.62 197 LEU A O 1
ATOM 1461 N N . GLY A 1 198 ? -1.595 -24.403 -30.279 1.00 92.06 198 GLY A N 1
ATOM 1462 C CA . GLY A 1 198 ? -2.813 -23.740 -30.749 1.00 92.06 198 GLY A CA 1
ATOM 1463 C C . GLY A 1 198 ? -3.576 -22.981 -29.662 1.00 92.06 198 GLY A C 1
ATOM 1464 O O . GLY A 1 198 ? -4.189 -21.955 -29.954 1.00 92.06 198 GLY A O 1
ATOM 1465 N N . SER A 1 199 ? -3.492 -23.431 -28.409 1.00 94.06 199 SER A N 1
ATOM 1466 C CA . SER A 1 199 ? -4.081 -22.765 -27.245 1.00 94.06 199 SER A CA 1
ATOM 1467 C C . SER A 1 199 ? -3.145 -22.816 -26.035 1.00 94.06 199 SER A C 1
ATOM 1469 O O . SER A 1 199 ? -2.069 -23.423 -26.065 1.00 94.06 199 SER A O 1
ATOM 1471 N N . TYR A 1 200 ? -3.569 -22.191 -24.936 1.00 95.50 200 TYR A N 1
ATOM 1472 C CA . TYR A 1 200 ? -3.037 -22.541 -23.622 1.00 95.50 200 TYR A CA 1
ATOM 1473 C C . TYR A 1 200 ? -3.473 -23.961 -23.243 1.00 95.50 200 TYR A C 1
ATOM 1475 O O . TYR A 1 200 ? -4.513 -24.440 -23.701 1.00 95.50 200 TYR A O 1
ATOM 1483 N N . PHE A 1 201 ? -2.650 -24.633 -22.444 1.00 95.88 201 PHE A N 1
ATOM 1484 C CA . PHE A 1 201 ? -2.981 -25.899 -21.809 1.00 95.88 201 PHE A CA 1
ATOM 1485 C C . PHE A 1 201 ? -3.774 -25.577 -20.544 1.00 95.88 201 PHE A C 1
ATOM 1487 O O . PHE A 1 201 ? -3.222 -25.036 -19.590 1.00 95.88 201 PHE A O 1
ATOM 1494 N N . ASP A 1 202 ? -5.072 -25.855 -20.565 1.00 93.62 202 ASP A N 1
ATOM 1495 C CA . ASP A 1 202 ? -5.922 -25.719 -19.385 1.00 93.62 202 ASP A CA 1
ATOM 1496 C C . ASP A 1 202 ? -5.741 -26.922 -18.452 1.00 93.62 202 ASP A C 1
ATOM 1498 O O . ASP A 1 202 ? -5.615 -28.056 -18.917 1.00 93.62 202 ASP A O 1
ATOM 1502 N N . TYR A 1 203 ? -5.722 -26.666 -17.149 1.00 93.88 203 TYR A N 1
ATOM 1503 C CA . TYR A 1 203 ? -5.492 -27.657 -16.099 1.00 93.88 203 TYR A CA 1
ATOM 1504 C C . TYR A 1 203 ? -6.245 -27.272 -14.826 1.00 93.88 203 TYR A C 1
ATOM 1506 O O . TYR A 1 203 ? -6.540 -26.096 -14.564 1.00 93.88 203 TYR A O 1
ATOM 1514 N N . SER A 1 204 ? -6.520 -28.279 -14.010 1.00 91.69 204 SER A N 1
ATOM 1515 C CA . SER A 1 204 ? -7.174 -28.144 -12.718 1.00 91.69 204 SER A CA 1
ATOM 1516 C C . SER A 1 204 ? -6.208 -27.608 -11.650 1.00 91.69 204 SER A C 1
ATOM 1518 O O . SER A 1 204 ? -5.094 -28.118 -11.545 1.00 91.69 204 SER A O 1
ATOM 1520 N N . PRO A 1 205 ? -6.623 -26.671 -10.772 1.00 85.00 205 PRO A N 1
ATOM 1521 C CA . PRO A 1 205 ? -5.812 -26.209 -9.629 1.00 85.00 205 PRO A CA 1
ATOM 1522 C C . PRO A 1 205 ? -5.497 -27.273 -8.556 1.00 85.00 205 PRO A C 1
ATOM 1524 O O . PRO A 1 205 ? -4.906 -26.952 -7.532 1.00 85.00 205 PRO A O 1
ATOM 1527 N N . SER A 1 206 ? -5.959 -28.515 -8.733 1.00 90.56 206 SER A N 1
ATOM 1528 C CA . SER A 1 206 ? -5.556 -29.692 -7.953 1.00 90.56 206 SER A CA 1
ATOM 1529 C C . SER A 1 206 ? -5.885 -30.978 -8.724 1.00 90.56 206 SER A C 1
ATOM 1531 O O . SER A 1 206 ? -6.805 -30.991 -9.549 1.00 90.56 206 SER A O 1
ATOM 1533 N N . GLY A 1 207 ? -5.173 -32.071 -8.449 1.00 83.88 207 GLY A N 1
ATOM 1534 C CA . GLY A 1 207 ? -5.394 -33.397 -9.047 1.00 83.88 207 GLY A CA 1
ATOM 1535 C C . GLY A 1 207 ? -4.685 -33.644 -10.385 1.00 83.88 207 GLY A C 1
ATOM 1536 O O . GLY A 1 207 ? -4.605 -34.796 -10.825 1.00 83.88 207 GLY A O 1
ATOM 1537 N N . ASP A 1 208 ? -4.149 -32.592 -11.004 1.00 94.69 208 ASP A N 1
ATOM 1538 C CA . ASP A 1 208 ? -3.293 -32.658 -12.189 1.00 94.69 208 ASP A CA 1
ATOM 1539 C C . ASP A 1 208 ? -1.814 -32.665 -11.792 1.00 94.69 208 ASP A C 1
ATOM 1541 O O . ASP A 1 208 ? -1.466 -32.336 -10.660 1.00 94.69 208 ASP A O 1
ATOM 1545 N N . GLN A 1 209 ? -0.923 -33.087 -12.693 1.00 95.50 209 GLN A N 1
ATOM 1546 C CA . GLN A 1 209 ? 0.490 -33.303 -12.357 1.00 95.50 209 GLN A CA 1
ATOM 1547 C C . GLN A 1 209 ? 1.414 -32.271 -12.997 1.00 95.50 209 GLN A C 1
ATOM 1549 O O . GLN A 1 209 ? 1.463 -32.150 -14.222 1.00 95.50 209 GLN A O 1
ATOM 1554 N N . VAL A 1 210 ? 2.245 -31.616 -12.187 1.00 96.31 210 VAL A N 1
ATOM 1555 C CA . VAL A 1 210 ? 3.401 -30.849 -12.663 1.00 96.31 210 VAL A CA 1
ATOM 1556 C C . VAL A 1 210 ? 4.627 -31.755 -12.605 1.00 96.31 210 VAL A C 1
ATOM 1558 O O . VAL A 1 210 ? 5.099 -32.137 -11.533 1.00 96.31 210 VAL A O 1
ATOM 1561 N N . VAL A 1 211 ? 5.126 -32.133 -13.779 1.00 96.69 211 VAL A N 1
ATOM 1562 C CA . VAL A 1 211 ? 6.313 -32.976 -13.952 1.00 96.69 211 VAL A CA 1
ATOM 1563 C C . VAL A 1 211 ? 7.522 -32.074 -14.156 1.00 96.69 211 VAL A C 1
ATOM 1565 O O . VAL A 1 211 ? 7.543 -31.256 -15.079 1.00 96.69 211 VAL A O 1
ATOM 1568 N N . LEU A 1 212 ? 8.518 -32.247 -13.292 1.00 97.25 212 LEU A N 1
ATOM 1569 C CA . LEU A 1 212 ? 9.708 -31.414 -13.172 1.00 97.25 212 LEU A CA 1
ATOM 1570 C C . LEU A 1 212 ? 10.967 -32.260 -13.394 1.00 97.25 212 LEU A C 1
ATOM 1572 O O . LEU A 1 212 ? 11.095 -33.358 -12.849 1.00 97.25 212 LEU A O 1
ATOM 1576 N N . GLU A 1 213 ? 11.915 -31.736 -14.161 1.00 97.19 213 GLU A N 1
ATOM 1577 C CA . GLU A 1 213 ? 13.222 -32.354 -14.398 1.00 97.19 213 GLU A CA 1
ATOM 1578 C C . GLU A 1 213 ? 14.308 -31.278 -14.337 1.00 97.19 213 GLU A C 1
ATOM 1580 O O . GLU A 1 213 ? 14.370 -30.406 -15.201 1.00 97.19 213 GLU A O 1
ATOM 1585 N N . ALA A 1 214 ? 15.164 -31.328 -13.319 1.00 96.56 214 ALA A N 1
ATOM 1586 C CA . ALA A 1 214 ? 16.296 -30.425 -13.164 1.00 96.56 214 ALA A CA 1
ATOM 1587 C C . ALA A 1 214 ? 17.558 -31.018 -13.813 1.00 96.56 214 ALA A C 1
ATOM 1589 O O . ALA A 1 214 ? 17.970 -32.129 -13.482 1.00 96.56 214 ALA A O 1
ATOM 1590 N N . GLN A 1 215 ? 18.186 -30.248 -14.701 1.00 95.50 215 GLN A N 1
ATOM 1591 C CA . GLN A 1 215 ? 19.407 -30.571 -15.439 1.00 95.50 215 GLN A CA 1
ATOM 1592 C C . GLN A 1 215 ? 20.524 -29.602 -15.032 1.00 95.50 215 GLN A C 1
ATOM 1594 O O . GLN A 1 215 ? 20.499 -28.427 -15.399 1.00 95.50 215 GLN A O 1
ATOM 1599 N N . GLY A 1 216 ? 21.513 -30.079 -14.276 1.00 92.94 216 GLY A N 1
ATOM 1600 C CA . GLY A 1 216 ? 22.656 -29.285 -13.816 1.00 92.94 216 GLY A CA 1
ATOM 1601 C C . GLY A 1 216 ? 23.955 -29.511 -14.595 1.00 92.94 216 GLY A C 1
ATOM 1602 O O . GLY A 1 216 ? 25.011 -29.056 -14.149 1.00 92.94 216 GLY A O 1
ATOM 1603 N N . GLY A 1 217 ? 23.918 -30.251 -15.710 1.00 91.75 217 GLY A N 1
ATOM 1604 C CA . GLY A 1 217 ? 25.127 -30.668 -16.425 1.00 91.75 217 GLY A CA 1
ATOM 1605 C C . GLY A 1 217 ? 26.013 -31.516 -15.508 1.00 91.75 217 GLY A C 1
ATOM 1606 O O . GLY A 1 217 ? 25.558 -32.517 -14.956 1.00 91.75 217 GLY A O 1
ATOM 1607 N N . ASN A 1 218 ? 27.253 -31.082 -15.264 1.00 87.94 218 ASN A N 1
ATOM 1608 C CA . ASN A 1 218 ? 28.165 -31.761 -14.334 1.00 87.94 218 ASN A CA 1
ATOM 1609 C C . ASN A 1 218 ? 27.639 -31.817 -12.876 1.00 87.94 218 ASN A C 1
ATOM 1611 O O . ASN A 1 218 ? 28.031 -32.704 -12.124 1.00 87.94 218 ASN A O 1
ATOM 1615 N N . MET A 1 219 ? 26.703 -30.950 -12.461 1.00 90.56 219 MET A N 1
ATOM 1616 C CA . MET A 1 219 ? 26.072 -31.064 -11.129 1.00 90.56 219 MET A CA 1
ATOM 1617 C C . MET A 1 219 ? 25.113 -32.268 -11.003 1.00 90.56 219 MET A C 1
ATOM 1619 O O . MET A 1 219 ? 24.710 -32.609 -9.892 1.00 90.56 219 MET A O 1
ATOM 1623 N N . GLY A 1 220 ? 24.760 -32.930 -12.111 1.00 90.81 220 GLY A N 1
ATOM 1624 C CA . GLY A 1 220 ? 23.825 -34.054 -12.139 1.00 90.81 220 GLY A CA 1
ATOM 1625 C C . GLY A 1 220 ? 22.386 -33.654 -12.468 1.00 90.81 220 GLY A C 1
ATOM 1626 O O . GLY A 1 220 ? 22.126 -32.561 -12.976 1.00 90.81 220 GLY A O 1
ATOM 1627 N N . GLN A 1 221 ? 21.449 -34.567 -12.205 1.00 94.38 221 GLN A N 1
ATOM 1628 C CA . GLN A 1 221 ? 20.032 -34.444 -12.569 1.00 94.38 221 GLN A CA 1
ATOM 1629 C C . GLN A 1 221 ? 19.111 -34.785 -11.393 1.00 94.38 221 GLN A C 1
ATOM 1631 O O . GLN A 1 221 ? 19.505 -35.503 -10.474 1.00 94.38 221 GLN A O 1
ATOM 1636 N N . ALA A 1 222 ? 17.872 -34.298 -11.434 1.00 94.19 222 ALA A N 1
ATOM 1637 C CA . ALA A 1 222 ? 16.797 -34.712 -10.533 1.00 94.19 222 ALA A CA 1
ATOM 1638 C C . ALA A 1 222 ? 15.448 -34.698 -11.259 1.00 94.19 222 ALA A C 1
ATOM 1640 O O . ALA A 1 222 ? 15.233 -33.884 -12.154 1.00 94.19 222 ALA A O 1
ATOM 1641 N N . THR A 1 223 ? 14.519 -35.559 -10.846 1.00 94.75 223 THR A N 1
ATOM 1642 C CA . THR A 1 223 ? 13.128 -35.540 -11.314 1.00 94.75 223 THR A CA 1
ATOM 1643 C C . THR A 1 223 ? 12.170 -35.500 -10.135 1.00 94.75 223 THR A C 1
ATOM 1645 O O . THR A 1 223 ? 12.392 -36.136 -9.104 1.00 94.75 223 THR A O 1
ATOM 1648 N N . LEU A 1 224 ? 11.089 -34.745 -10.295 1.00 94.31 224 LEU A N 1
ATOM 1649 C CA . LEU A 1 224 ? 10.027 -34.588 -9.312 1.00 94.31 224 LEU A CA 1
ATOM 1650 C C . LEU A 1 224 ? 8.680 -34.572 -10.042 1.00 94.31 224 LEU A C 1
ATOM 1652 O O . LEU A 1 224 ? 8.573 -34.215 -11.215 1.00 94.31 224 LEU A O 1
ATOM 1656 N N . THR A 1 225 ? 7.622 -35.003 -9.370 1.00 94.88 225 THR A N 1
ATOM 1657 C CA . THR A 1 225 ? 6.252 -34.827 -9.850 1.00 94.88 225 THR A CA 1
ATOM 1658 C C . THR A 1 225 ? 5.393 -34.457 -8.660 1.00 94.88 225 THR A C 1
ATOM 1660 O O . THR A 1 225 ? 5.421 -35.149 -7.642 1.00 94.88 225 THR A O 1
ATOM 1663 N N . VAL A 1 226 ? 4.676 -33.347 -8.787 1.00 92.88 226 VAL A N 1
ATOM 1664 C CA . VAL A 1 226 ? 3.767 -32.817 -7.768 1.00 92.88 226 VAL A CA 1
ATOM 1665 C C . VAL A 1 226 ? 2.360 -32.711 -8.329 1.00 92.88 226 VAL A C 1
ATOM 1667 O O . VAL A 1 226 ? 2.165 -32.681 -9.542 1.00 92.88 226 VAL A O 1
ATOM 1670 N N . ASP A 1 227 ? 1.389 -32.644 -7.429 1.00 94.44 227 ASP A N 1
ATOM 1671 C CA . ASP A 1 227 ? 0.043 -32.181 -7.747 1.00 94.44 227 ASP A CA 1
ATOM 1672 C C . ASP A 1 227 ? 0.069 -30.672 -8.071 1.00 94.44 227 ASP A C 1
ATOM 1674 O O . ASP A 1 227 ? 0.883 -29.945 -7.497 1.00 94.44 227 ASP A O 1
ATOM 1678 N N . THR A 1 228 ? -0.821 -30.184 -8.934 1.00 89.38 228 THR A N 1
ATOM 1679 C CA . THR A 1 228 ? -0.986 -28.750 -9.253 1.00 89.38 228 THR A CA 1
ATOM 1680 C C . THR A 1 228 ? -1.411 -27.879 -8.067 1.00 89.38 228 THR A C 1
ATOM 1682 O O . THR A 1 228 ? -1.360 -26.664 -8.181 1.00 89.38 228 THR A O 1
ATOM 1685 N N . ALA A 1 229 ? -1.774 -28.460 -6.919 1.00 87.75 229 ALA A N 1
ATOM 1686 C CA . ALA A 1 229 ? -1.926 -27.736 -5.650 1.00 87.75 229 ALA A CA 1
ATOM 1687 C C . ALA A 1 229 ? -0.633 -27.645 -4.805 1.00 87.75 229 ALA A C 1
ATOM 1689 O O . ALA A 1 229 ? -0.666 -27.134 -3.686 1.00 87.75 229 ALA A O 1
ATOM 1690 N N . ASN A 1 230 ? 0.482 -28.223 -5.267 1.00 88.00 230 ASN A N 1
ATOM 1691 C CA . ASN A 1 230 ? 1.745 -28.364 -4.524 1.00 88.00 230 ASN A CA 1
ATOM 1692 C C . ASN A 1 230 ? 2.965 -28.015 -5.402 1.00 88.00 230 ASN A C 1
ATOM 1694 O O . ASN A 1 230 ? 4.034 -28.612 -5.274 1.00 88.00 230 ASN A O 1
ATOM 1698 N N . ASP A 1 231 ? 2.788 -27.074 -6.324 1.00 74.88 231 ASP A N 1
ATOM 1699 C CA . ASP A 1 231 ? 3.796 -26.540 -7.243 1.00 74.88 231 ASP A CA 1
ATOM 1700 C C . ASP A 1 231 ? 4.369 -25.181 -6.792 1.00 74.88 231 ASP A C 1
ATOM 1702 O O . ASP A 1 231 ? 5.372 -24.725 -7.344 1.00 74.88 231 ASP A O 1
ATOM 1706 N N . ALA A 1 232 ? 3.757 -24.563 -5.775 1.00 82.31 232 ALA A N 1
ATOM 1707 C CA . ALA A 1 232 ? 3.981 -23.182 -5.356 1.00 82.31 232 ALA A CA 1
ATOM 1708 C C . ALA A 1 232 ? 4.034 -23.006 -3.812 1.00 82.31 232 ALA A C 1
ATOM 1710 O O . ALA A 1 232 ? 3.161 -22.349 -3.239 1.00 82.31 232 ALA A O 1
ATOM 1711 N N . PRO A 1 233 ? 5.039 -23.551 -3.095 1.00 79.69 233 PRO A N 1
ATOM 1712 C CA . PRO A 1 233 ? 6.260 -24.152 -3.620 1.00 79.69 233 PRO A CA 1
ATOM 1713 C C . PRO A 1 233 ? 6.160 -25.652 -3.902 1.00 79.69 233 PRO A C 1
ATOM 1715 O O . PRO A 1 233 ? 5.667 -26.433 -3.087 1.00 79.69 233 PRO A O 1
ATOM 1718 N N . ALA A 1 234 ? 6.794 -26.066 -4.994 1.00 84.19 234 ALA A N 1
ATOM 1719 C CA . ALA A 1 234 ? 7.217 -27.438 -5.196 1.00 84.19 234 ALA A CA 1
ATOM 1720 C C . ALA A 1 234 ? 8.310 -27.822 -4.173 1.00 84.19 234 ALA A C 1
ATOM 1722 O O . ALA A 1 234 ? 9.196 -27.007 -3.880 1.00 84.19 234 ALA A O 1
ATOM 1723 N N . PRO A 1 235 ? 8.318 -29.069 -3.658 1.00 91.81 235 PRO A N 1
ATOM 1724 C CA . PRO A 1 235 ? 9.412 -29.597 -2.851 1.00 91.81 235 PRO A CA 1
ATOM 1725 C C . PRO A 1 235 ? 10.780 -29.421 -3.520 1.00 91.81 235 PRO A C 1
ATOM 1727 O O . PRO A 1 235 ? 10.916 -29.506 -4.740 1.00 91.81 235 PRO A O 1
ATOM 1730 N N . ALA A 1 236 ? 11.812 -29.201 -2.706 1.00 90.69 236 ALA A N 1
ATOM 1731 C CA . ALA A 1 236 ? 13.160 -28.983 -3.212 1.00 90.69 236 ALA A CA 1
ATOM 1732 C C . ALA A 1 236 ? 13.708 -30.226 -3.936 1.00 90.69 236 ALA A C 1
ATOM 1734 O O . ALA A 1 236 ? 13.667 -31.340 -3.408 1.00 90.69 236 ALA A O 1
ATOM 1735 N N . MET A 1 237 ? 14.269 -30.019 -5.125 1.00 94.62 237 MET A N 1
ATOM 1736 C CA . MET A 1 237 ? 15.004 -31.045 -5.862 1.00 94.62 237 MET A CA 1
ATOM 1737 C C . MET A 1 237 ? 16.473 -31.058 -5.425 1.00 94.62 237 MET A C 1
ATOM 1739 O O . MET A 1 237 ? 17.073 -30.008 -5.212 1.00 94.62 237 MET A O 1
ATOM 1743 N N . VAL A 1 238 ? 17.065 -32.247 -5.320 1.00 94.56 238 VAL A N 1
ATOM 1744 C CA . VAL A 1 238 ? 18.489 -32.442 -5.004 1.00 94.56 238 VAL A CA 1
ATOM 1745 C C . VAL A 1 238 ? 19.121 -33.165 -6.186 1.00 94.56 238 VAL A C 1
ATOM 1747 O O . VAL A 1 238 ? 18.749 -34.302 -6.475 1.00 94.56 238 VAL A O 1
ATOM 1750 N N . LEU A 1 239 ? 20.030 -32.499 -6.900 1.00 92.75 239 LEU A N 1
ATOM 1751 C CA . LEU A 1 239 ? 20.699 -33.080 -8.063 1.00 92.75 239 LEU A CA 1
ATOM 1752 C C . LEU A 1 239 ? 21.591 -34.248 -7.644 1.00 92.75 239 LEU A C 1
ATOM 1754 O O . LEU A 1 239 ? 22.397 -34.134 -6.721 1.00 92.75 239 LEU A O 1
ATOM 1758 N N . VAL A 1 240 ? 21.495 -35.358 -8.370 1.00 88.81 240 VAL A N 1
ATOM 1759 C CA . VAL A 1 240 ? 22.399 -36.499 -8.231 1.00 88.81 240 VAL A CA 1
ATOM 1760 C C . VAL A 1 240 ? 23.197 -36.686 -9.515 1.00 88.81 240 VAL A C 1
ATOM 1762 O O . VAL A 1 240 ? 22.642 -36.762 -10.613 1.00 88.81 240 VAL A O 1
ATOM 1765 N N . GLN A 1 241 ? 24.523 -36.770 -9.395 1.00 76.38 241 GLN A N 1
ATOM 1766 C CA . GLN A 1 241 ? 25.350 -37.238 -10.504 1.00 76.38 241 GLN A CA 1
ATOM 1767 C C . GLN A 1 241 ? 25.023 -38.717 -10.781 1.00 76.38 241 GLN A C 1
ATOM 1769 O O . GLN A 1 241 ? 24.958 -39.510 -9.832 1.00 76.38 241 GLN A O 1
ATOM 1774 N N . PRO A 1 242 ? 24.856 -39.130 -12.051 1.00 57.78 242 PRO A N 1
ATOM 1775 C CA . PRO A 1 242 ? 24.736 -40.542 -12.381 1.00 57.78 242 PRO A CA 1
ATOM 1776 C C . PRO A 1 242 ? 26.033 -41.250 -11.979 1.00 57.78 242 PRO A C 1
ATOM 1778 O O . PRO A 1 242 ? 27.100 -40.990 -12.533 1.00 57.78 242 PRO A O 1
ATOM 1781 N N . THR A 1 243 ? 25.951 -42.147 -10.993 1.00 42.38 243 THR A N 1
ATOM 1782 C CA . THR A 1 243 ? 27.115 -42.930 -10.556 1.00 42.38 243 THR A CA 1
ATOM 1783 C C . THR A 1 243 ? 27.643 -43.731 -11.751 1.00 42.38 243 THR A C 1
ATOM 1785 O O . THR A 1 243 ? 26.850 -44.455 -12.366 1.00 42.38 243 THR A O 1
ATOM 1788 N N . PRO A 1 244 ? 28.943 -43.640 -12.102 1.00 36.59 244 PRO A N 1
ATOM 1789 C CA . PRO A 1 244 ? 29.492 -44.365 -13.240 1.00 36.59 244 PRO A CA 1
ATOM 1790 C C . PRO A 1 244 ? 29.316 -45.866 -13.007 1.00 36.59 244 PRO A C 1
ATOM 1792 O O . PRO A 1 244 ? 29.965 -46.467 -12.149 1.00 36.59 244 PRO A O 1
ATOM 1795 N N . THR A 1 245 ? 28.385 -46.463 -13.751 1.00 32.69 245 THR A N 1
ATOM 1796 C CA . THR A 1 245 ? 28.045 -47.879 -13.609 1.00 32.69 245 THR A CA 1
ATOM 1797 C C . THR A 1 245 ? 29.271 -48.704 -13.998 1.00 32.69 245 THR A C 1
ATOM 1799 O O . THR A 1 245 ? 29.768 -48.531 -15.112 1.00 32.69 245 THR A O 1
ATOM 1802 N N . PRO A 1 246 ? 29.790 -49.587 -13.122 1.00 36.34 246 PRO A N 1
ATOM 1803 C CA . PRO A 1 246 ? 30.986 -50.358 -13.429 1.00 36.34 246 PRO A CA 1
ATOM 1804 C C . PRO A 1 246 ? 30.720 -51.250 -14.644 1.00 36.34 246 PRO A C 1
ATOM 1806 O O . PRO A 1 246 ? 29.820 -52.090 -14.620 1.00 36.34 246 PRO A O 1
ATOM 1809 N N . THR A 1 247 ? 31.492 -51.046 -15.712 1.00 31.17 247 THR A N 1
ATOM 1810 C CA . THR A 1 247 ? 31.266 -51.663 -17.024 1.00 31.17 247 THR A CA 1
ATOM 1811 C C . THR A 1 247 ? 31.467 -53.178 -16.975 1.00 31.17 247 THR A C 1
ATOM 1813 O O . THR A 1 247 ? 32.567 -53.687 -17.201 1.00 31.17 247 THR A O 1
ATOM 1816 N N . LEU A 1 248 ? 30.398 -53.920 -16.681 1.00 35.44 248 LEU A N 1
ATOM 1817 C CA . LEU A 1 248 ? 30.413 -55.378 -16.718 1.00 35.44 248 LEU A CA 1
ATOM 1818 C C . LEU A 1 248 ? 30.568 -55.857 -18.165 1.00 35.44 248 LEU A C 1
ATOM 1820 O O . LEU A 1 248 ? 29.684 -55.676 -19.002 1.00 35.44 248 LEU A O 1
ATOM 1824 N N . SER A 1 249 ? 31.713 -56.482 -18.442 1.00 31.53 249 SER A N 1
ATOM 1825 C CA . SER A 1 249 ? 31.996 -57.142 -19.719 1.00 31.53 249 SER A CA 1
ATOM 1826 C C . SER A 1 249 ? 30.919 -58.199 -20.025 1.00 31.53 249 SER A C 1
ATOM 1828 O O . SER A 1 249 ? 30.550 -58.959 -19.124 1.00 31.53 249 SER A O 1
ATOM 1830 N N . PRO A 1 250 ? 30.385 -58.267 -21.258 1.00 35.41 250 PRO A N 1
ATOM 1831 C CA . PRO A 1 250 ? 29.202 -59.068 -21.549 1.00 35.41 250 PRO A CA 1
ATOM 1832 C C . PRO A 1 250 ? 29.471 -60.577 -21.484 1.00 35.41 250 PRO A C 1
ATOM 1834 O O . PRO A 1 250 ? 30.477 -61.084 -21.977 1.00 35.41 250 PRO A O 1
ATOM 1837 N N . THR A 1 251 ? 28.515 -61.325 -20.937 1.00 28.56 251 THR A N 1
ATOM 1838 C CA . THR A 1 251 ? 28.403 -62.788 -21.067 1.00 28.56 251 THR A CA 1
ATOM 1839 C C . THR A 1 251 ? 26.905 -63.128 -21.155 1.00 28.56 251 THR A C 1
ATOM 1841 O O . THR A 1 251 ? 26.124 -62.539 -20.406 1.00 28.56 251 THR A O 1
ATOM 1844 N N . PRO A 1 252 ? 26.451 -63.962 -22.113 1.00 34.22 252 PRO A N 1
ATOM 1845 C CA . PRO A 1 252 ? 25.078 -63.864 -22.616 1.00 34.22 252 PRO A CA 1
ATOM 1846 C C . PRO A 1 252 ? 24.022 -64.710 -21.883 1.00 34.22 252 PRO A C 1
ATOM 1848 O O . PRO A 1 252 ? 24.277 -65.841 -21.489 1.00 34.22 252 PRO A O 1
ATOM 1851 N N . SER A 1 253 ? 22.799 -64.162 -21.869 1.00 27.72 253 SER A N 1
ATOM 1852 C CA . SER A 1 253 ? 21.481 -64.827 -21.909 1.00 27.72 253 SER A CA 1
ATOM 1853 C C . SER A 1 253 ? 21.204 -66.020 -20.977 1.00 27.72 253 SER A C 1
ATOM 1855 O O . SER A 1 253 ? 21.617 -67.149 -21.233 1.00 27.72 253 SER A O 1
ATOM 1857 N N . SER A 1 254 ? 20.307 -65.810 -20.010 1.00 29.52 254 SER A N 1
ATOM 1858 C CA . SER A 1 254 ? 19.461 -66.871 -19.445 1.00 29.52 254 SER A CA 1
ATOM 1859 C C . SER A 1 254 ? 18.132 -66.989 -20.213 1.00 29.52 254 SER A C 1
ATOM 1861 O O . SER A 1 254 ? 17.777 -66.104 -20.991 1.00 29.52 254 SER A O 1
ATOM 1863 N N . THR A 1 255 ? 17.398 -68.086 -19.995 1.00 30.14 255 THR A N 1
ATOM 1864 C CA . THR A 1 255 ? 16.086 -68.365 -20.605 1.00 30.14 255 THR A CA 1
ATOM 1865 C C . THR A 1 255 ? 15.151 -68.994 -19.566 1.00 30.14 255 THR A C 1
ATOM 1867 O O . THR A 1 255 ? 15.591 -69.844 -18.799 1.00 30.14 255 THR A O 1
ATOM 1870 N N . ALA A 1 256 ? 13.865 -68.628 -19.634 1.00 30.36 256 ALA A N 1
ATOM 1871 C CA . ALA A 1 256 ? 12.699 -69.210 -18.949 1.00 30.36 256 ALA A CA 1
ATOM 1872 C C . ALA A 1 256 ? 12.483 -68.953 -17.430 1.00 30.36 256 ALA A C 1
ATOM 1874 O O . ALA A 1 256 ? 13.272 -69.313 -16.563 1.00 30.36 256 ALA A O 1
ATOM 1875 N N . THR A 1 257 ? 11.297 -68.396 -17.155 1.00 33.97 257 THR A N 1
ATOM 1876 C CA . THR A 1 257 ? 10.406 -68.552 -15.977 1.00 33.97 257 THR A CA 1
ATOM 1877 C C . THR A 1 257 ? 10.014 -70.041 -15.739 1.00 33.97 257 THR A C 1
ATOM 1879 O O . THR A 1 257 ? 10.315 -70.833 -16.636 1.00 33.97 257 THR A O 1
ATOM 1882 N N . PRO A 1 258 ? 9.319 -70.483 -14.641 1.00 41.81 258 PRO A N 1
ATOM 1883 C CA . PRO A 1 258 ? 8.280 -69.760 -13.862 1.00 41.81 258 PRO A CA 1
ATOM 1884 C C . PRO A 1 258 ? 8.111 -70.112 -12.334 1.00 41.81 258 PRO A C 1
ATOM 1886 O O . PRO A 1 258 ? 8.906 -70.844 -11.761 1.00 41.81 258 PRO A O 1
ATOM 1889 N N . THR A 1 259 ? 6.990 -69.650 -11.734 1.00 27.92 259 THR A N 1
ATOM 1890 C CA . THR A 1 259 ? 6.106 -70.388 -10.771 1.00 27.92 259 THR A CA 1
ATOM 1891 C C . THR A 1 259 ? 6.373 -70.419 -9.232 1.00 27.92 259 THR A C 1
ATOM 1893 O O . THR A 1 259 ? 7.155 -71.213 -8.731 1.00 27.92 259 THR A O 1
ATOM 1896 N N . GLU A 1 260 ? 5.542 -69.632 -8.512 1.00 30.62 260 GLU A N 1
ATOM 1897 C CA . GLU A 1 260 ? 4.660 -69.978 -7.350 1.00 30.62 260 GLU A CA 1
ATOM 1898 C C . GLU A 1 260 ? 5.079 -70.122 -5.848 1.00 30.62 260 GLU A C 1
ATOM 1900 O O . GLU A 1 260 ? 5.815 -71.023 -5.469 1.00 30.62 260 GLU A O 1
ATOM 1905 N N . THR A 1 261 ? 4.419 -69.283 -5.007 1.00 27.98 261 THR A N 1
ATOM 1906 C CA . THR A 1 261 ? 3.524 -69.559 -3.823 1.00 27.98 261 THR A CA 1
ATOM 1907 C C . THR A 1 261 ? 4.021 -70.416 -2.590 1.00 27.98 261 THR A C 1
ATOM 1909 O O . THR A 1 261 ? 5.139 -70.916 -2.623 1.00 27.98 261 THR A O 1
ATOM 1912 N N . PRO A 1 262 ? 3.351 -70.457 -1.390 1.00 47.94 262 PRO A N 1
ATOM 1913 C CA . PRO A 1 262 ? 4.057 -70.145 -0.116 1.00 47.94 262 PRO A CA 1
ATOM 1914 C C . PRO A 1 262 ? 3.757 -71.033 1.145 1.00 47.94 262 PRO A C 1
ATOM 1916 O O . PRO A 1 262 ? 3.030 -72.018 1.082 1.00 47.94 262 PRO A O 1
ATOM 1919 N N . THR A 1 263 ? 4.239 -70.576 2.324 1.00 31.05 263 THR A N 1
ATOM 1920 C CA . THR A 1 263 ? 3.726 -70.822 3.713 1.00 31.05 263 THR A CA 1
ATOM 1921 C C . THR A 1 263 ? 4.158 -72.071 4.515 1.00 31.05 263 THR A C 1
ATOM 1923 O O . THR A 1 263 ? 3.758 -73.178 4.184 1.00 31.05 263 THR A O 1
ATOM 1926 N N . VAL A 1 264 ? 4.780 -71.856 5.701 1.00 28.92 264 VAL A N 1
ATOM 1927 C CA . VAL A 1 264 ? 4.635 -72.657 6.961 1.00 28.92 264 VAL A CA 1
ATOM 1928 C C . VAL A 1 264 ? 4.814 -71.739 8.209 1.00 28.92 264 VAL A C 1
ATOM 1930 O O . VAL A 1 264 ? 5.433 -70.682 8.111 1.00 28.92 264 VAL A O 1
ATOM 1933 N N . THR A 1 265 ? 4.265 -72.122 9.376 1.00 31.41 265 THR A N 1
ATOM 1934 C CA . THR A 1 265 ? 4.131 -71.347 10.645 1.00 31.41 265 THR A CA 1
ATOM 1935 C C . THR A 1 265 ? 4.930 -71.935 11.837 1.00 31.41 265 THR A C 1
ATOM 1937 O O . THR A 1 265 ? 5.214 -73.130 11.835 1.00 31.41 265 THR A O 1
ATOM 1940 N N . ALA A 1 266 ? 5.203 -71.151 12.902 1.00 30.12 266 ALA A N 1
ATOM 1941 C CA . ALA A 1 266 ? 5.550 -71.644 14.260 1.00 30.12 266 ALA A CA 1
ATOM 1942 C C . ALA A 1 266 ? 5.156 -70.653 15.400 1.00 30.12 266 ALA A C 1
ATOM 1944 O O . ALA A 1 266 ? 5.076 -69.449 15.157 1.00 30.12 266 ALA A O 1
ATOM 1945 N N . THR A 1 267 ? 4.889 -71.128 16.637 1.00 35.53 267 THR A N 1
ATOM 1946 C CA . THR A 1 267 ? 4.464 -70.321 17.831 1.00 35.53 267 THR A CA 1
ATOM 1947 C C . THR A 1 267 ? 4.665 -71.097 19.164 1.00 35.53 267 THR A C 1
ATOM 1949 O O . THR A 1 267 ? 4.443 -72.309 19.154 1.00 35.53 267 THR A O 1
ATOM 1952 N N . PRO A 1 268 ? 5.145 -70.477 20.277 1.00 42.97 268 PRO A N 1
ATOM 1953 C CA . PRO A 1 268 ? 4.375 -70.340 21.559 1.00 42.97 268 PRO A CA 1
ATOM 1954 C C . PRO A 1 268 ? 4.637 -68.992 22.329 1.00 42.97 268 PRO A C 1
ATOM 1956 O O . PRO A 1 268 ? 5.662 -68.370 22.079 1.00 42.97 268 PRO A O 1
ATOM 1959 N N . THR A 1 269 ? 3.762 -68.347 23.142 1.00 30.17 269 THR A N 1
ATOM 1960 C CA . THR A 1 269 ? 3.028 -68.640 24.430 1.00 30.17 269 THR A CA 1
ATOM 1961 C C . THR A 1 269 ? 3.890 -68.491 25.725 1.00 30.17 269 THR A C 1
ATOM 1963 O O . THR A 1 269 ? 4.911 -69.162 25.806 1.00 30.17 269 THR A O 1
ATOM 1966 N N . VAL A 1 270 ? 3.611 -67.600 26.721 1.00 31.12 270 VAL A N 1
ATOM 1967 C CA . VAL A 1 270 ? 2.913 -67.789 28.059 1.00 31.12 270 VAL A CA 1
ATOM 1968 C C . VAL A 1 270 ? 3.155 -66.513 28.962 1.00 31.12 270 VAL A C 1
ATOM 1970 O O . VAL A 1 270 ? 4.314 -66.146 29.089 1.00 31.12 270 VAL A O 1
ATOM 1973 N N . THR A 1 271 ? 2.179 -65.687 29.431 1.00 27.39 271 THR A N 1
ATOM 1974 C CA . THR A 1 271 ? 1.391 -65.621 30.733 1.00 27.39 271 THR A CA 1
ATOM 1975 C C . THR A 1 271 ? 1.917 -64.638 31.857 1.00 27.39 271 THR A C 1
ATOM 1977 O O . THR A 1 271 ? 2.989 -64.073 31.690 1.00 27.39 271 THR A O 1
ATOM 1980 N N . LEU A 1 272 ? 1.134 -64.310 32.928 1.00 37.25 272 LEU A N 1
ATOM 1981 C CA . LEU A 1 272 ? 1.106 -63.015 33.704 1.00 37.25 272 LEU A CA 1
ATOM 1982 C C . LEU A 1 272 ? 1.110 -63.067 35.286 1.00 37.25 272 LEU A C 1
ATOM 1984 O O . LEU A 1 272 ? 1.002 -64.146 35.865 1.00 37.25 272 LEU A O 1
ATOM 1988 N N . THR A 1 273 ? 1.031 -61.874 35.950 1.00 27.81 273 THR A N 1
ATOM 1989 C CA . THR A 1 273 ? 0.614 -61.503 37.370 1.00 27.81 273 THR A CA 1
ATOM 1990 C C . THR A 1 273 ? 1.584 -61.759 38.559 1.00 27.81 273 THR A C 1
ATOM 1992 O O . THR A 1 273 ? 2.503 -62.549 38.353 1.00 27.81 273 THR A O 1
ATOM 1995 N N . PRO A 1 274 ? 1.420 -61.195 39.809 1.00 45.28 274 PRO A N 1
ATOM 1996 C CA . PRO A 1 274 ? 0.531 -60.132 40.407 1.00 45.28 274 PRO A CA 1
ATOM 1997 C C . PRO A 1 274 ? 1.299 -59.014 41.228 1.00 45.28 274 PRO A C 1
ATOM 1999 O O . PRO A 1 274 ? 2.522 -59.061 41.253 1.00 45.28 274 PRO A O 1
ATOM 2002 N N . THR A 1 275 ? 0.808 -57.986 41.978 1.00 33.25 275 THR A N 1
ATOM 2003 C CA . THR A 1 275 ? -0.484 -57.271 42.287 1.00 33.25 275 THR A CA 1
ATOM 2004 C C . THR A 1 275 ? -0.896 -57.126 43.797 1.00 33.25 275 THR A C 1
ATOM 2006 O O . THR A 1 275 ? -1.750 -57.885 44.254 1.00 33.25 275 THR A O 1
ATOM 2009 N N . PRO A 1 276 ? -0.339 -56.159 44.584 1.00 44.81 276 PRO A N 1
ATOM 2010 C CA . PRO A 1 276 ? -1.015 -55.548 45.786 1.00 44.81 276 PRO A CA 1
ATOM 2011 C C . PRO A 1 276 ? -0.639 -54.044 46.101 1.00 44.81 276 PRO A C 1
ATOM 2013 O O . PRO A 1 276 ? 0.260 -53.541 45.439 1.00 44.81 276 PRO A O 1
ATOM 2016 N N . THR A 1 277 ? -1.124 -53.231 47.087 1.00 30.81 277 THR A N 1
ATOM 2017 C CA . THR A 1 277 ? -2.408 -52.992 47.846 1.00 30.81 277 THR A CA 1
ATOM 2018 C C . THR A 1 277 ? -2.354 -51.698 48.745 1.00 30.81 277 THR A C 1
ATOM 2020 O O . THR A 1 277 ? -1.386 -51.565 49.483 1.00 30.81 277 THR A O 1
ATOM 2023 N N . LEU A 1 278 ? -3.450 -50.896 48.833 1.00 31.22 278 LEU A N 1
ATOM 2024 C CA . LEU A 1 278 ? -3.912 -49.974 49.943 1.00 31.22 278 LEU A CA 1
ATOM 2025 C C . LEU A 1 278 ? -3.133 -48.657 50.275 1.00 31.22 278 LEU A C 1
ATOM 2027 O O . LEU A 1 278 ? -1.928 -48.600 50.083 1.00 31.22 278 LEU A O 1
ATOM 2031 N N . THR A 1 279 ? -3.716 -47.533 50.771 1.00 29.72 279 THR A N 1
ATOM 2032 C CA . THR A 1 279 ? -5.050 -47.148 51.380 1.00 29.72 279 THR A CA 1
ATOM 2033 C C . THR A 1 279 ? -5.441 -45.682 50.948 1.00 29.72 279 THR A C 1
ATOM 2035 O O . THR A 1 279 ? -4.796 -45.203 50.025 1.00 29.72 279 THR A O 1
ATOM 2038 N N . GLY A 1 280 ? -6.406 -44.856 51.440 1.00 30.78 280 GLY A N 1
ATOM 2039 C CA . GLY A 1 280 ? -7.344 -44.788 52.602 1.00 30.78 280 GLY A CA 1
ATOM 2040 C C . GLY A 1 280 ? -8.341 -43.571 52.545 1.00 30.78 280 GLY A C 1
ATOM 2041 O O . GLY A 1 280 ? -8.586 -43.067 51.455 1.00 30.78 280 GLY A O 1
ATOM 2042 N N . THR A 1 281 ? -8.950 -43.115 53.670 1.00 30.56 281 THR A N 1
ATOM 2043 C CA . THR A 1 281 ? -10.184 -42.234 53.737 1.00 30.56 281 THR A CA 1
ATOM 2044 C C . THR A 1 281 ? -10.411 -41.566 55.130 1.00 30.56 281 THR A C 1
ATOM 2046 O O . THR A 1 281 ? -9.628 -41.927 56.013 1.00 30.56 281 THR A O 1
ATOM 2049 N N . PRO A 1 282 ? -11.483 -40.760 55.457 1.00 57.53 282 PRO A N 1
ATOM 2050 C CA . PRO A 1 282 ? -12.543 -39.994 54.715 1.00 57.53 282 PRO A CA 1
ATOM 2051 C C . PRO A 1 282 ? -12.597 -38.478 55.189 1.00 57.53 282 PRO A C 1
ATOM 2053 O O . PRO A 1 282 ? -11.505 -37.917 55.191 1.00 57.53 282 PRO A O 1
ATOM 2056 N N . PRO A 1 283 ? -13.670 -37.782 55.713 1.00 47.91 283 PRO A N 1
ATOM 2057 C CA . PRO A 1 283 ? -15.143 -37.655 55.437 1.00 47.91 283 PRO A CA 1
ATOM 2058 C C . PRO A 1 283 ? -15.794 -36.201 55.445 1.00 47.91 283 PRO A C 1
ATOM 2060 O O . PRO A 1 283 ? -15.335 -35.331 56.171 1.00 47.91 283 PRO A O 1
ATOM 2063 N N . THR A 1 284 ? -16.986 -36.014 54.815 1.00 32.06 284 THR A N 1
ATOM 2064 C CA . THR A 1 284 ? -18.164 -35.109 55.171 1.00 32.06 284 THR A CA 1
ATOM 2065 C C . THR A 1 284 ? -18.041 -33.560 55.334 1.00 32.06 284 THR A C 1
ATOM 2067 O O . THR A 1 284 ? -16.985 -33.076 55.706 1.00 32.06 284 THR A O 1
ATOM 2070 N N . SER A 1 285 ? -19.063 -32.679 55.160 1.00 33.78 285 SER A N 1
ATOM 2071 C CA . SER A 1 285 ? -20.522 -32.701 54.770 1.00 33.78 285 SER A CA 1
ATOM 2072 C C . SER A 1 285 ? -20.990 -31.258 54.376 1.00 33.78 285 SER A C 1
ATOM 2074 O O . SER A 1 285 ? -20.467 -30.318 54.966 1.00 33.78 285 SER A O 1
ATOM 2076 N N . THR A 1 286 ? -21.832 -30.952 53.360 1.00 34.94 286 THR A N 1
ATOM 2077 C CA . THR A 1 286 ? -23.309 -31.167 53.157 1.00 34.94 286 THR A CA 1
ATOM 2078 C C . THR A 1 286 ? -24.199 -30.361 54.139 1.00 34.94 286 THR A C 1
ATOM 2080 O O . THR A 1 286 ? -24.091 -30.654 55.330 1.00 34.94 286 THR A O 1
ATOM 2083 N N . PRO A 1 287 ? -25.032 -29.353 53.723 1.00 50.41 287 PRO A N 1
ATOM 2084 C CA . PRO A 1 287 ? -26.354 -29.519 53.039 1.00 50.41 287 PRO A CA 1
ATOM 2085 C C . PRO A 1 287 ? -26.739 -28.352 52.045 1.00 50.41 287 PRO A C 1
ATOM 2087 O O . PRO A 1 287 ? -25.858 -27.881 51.335 1.00 50.41 287 PRO A O 1
ATOM 2090 N N . THR A 1 288 ? -27.963 -27.761 52.031 1.00 39.00 288 THR A N 1
ATOM 2091 C CA . THR A 1 288 ? -29.164 -28.075 51.178 1.00 39.00 288 THR A CA 1
ATOM 2092 C C . THR A 1 288 ? -30.262 -26.962 51.261 1.00 39.00 288 THR A C 1
ATOM 2094 O O . THR A 1 288 ? -30.328 -26.293 52.293 1.00 39.00 288 THR A O 1
ATOM 2097 N N . PRO A 1 289 ? -31.138 -26.747 50.240 1.00 37.38 289 PRO A N 1
ATOM 2098 C CA . PRO A 1 289 ? -32.601 -26.563 50.477 1.00 37.38 289 PRO A CA 1
ATOM 2099 C C . PRO A 1 289 ? -33.545 -27.250 49.430 1.00 37.38 289 PRO A C 1
ATOM 2101 O O . PRO A 1 289 ? -33.066 -27.983 48.568 1.00 37.38 289 PRO A O 1
ATOM 2104 N N . THR A 1 290 ? -34.882 -27.053 49.523 1.00 30.11 290 THR A N 1
ATOM 2105 C CA . THR A 1 290 ? -35.949 -27.971 49.004 1.00 30.11 290 THR A CA 1
ATOM 2106 C C . THR A 1 290 ? -37.177 -27.265 48.348 1.00 30.11 290 THR A C 1
ATOM 2108 O O . THR A 1 290 ? -37.415 -26.090 48.615 1.00 30.11 290 THR A O 1
ATOM 2111 N N . GLU A 1 291 ? -37.987 -27.979 47.537 1.00 43.88 291 GLU A N 1
ATOM 2112 C CA . GLU A 1 291 ? -39.241 -27.529 46.857 1.00 43.88 291 GLU A CA 1
ATOM 2113 C C . GLU A 1 291 ? -40.555 -27.589 47.698 1.00 43.88 291 GLU A C 1
ATOM 2115 O O . GLU A 1 291 ? -40.584 -28.203 48.764 1.00 43.88 291 GLU A O 1
ATOM 2120 N N . THR A 1 292 ? -41.678 -27.021 47.191 1.00 27.41 292 THR A N 1
ATOM 2121 C CA . THR A 1 292 ? -43.102 -27.223 47.624 1.00 27.41 292 THR A CA 1
ATOM 2122 C C . THR A 1 292 ? -44.111 -26.802 46.503 1.00 27.41 292 THR A C 1
ATOM 2124 O O . THR A 1 292 ? -43.699 -26.148 45.550 1.00 27.41 292 THR A O 1
ATOM 2127 N N . GLN A 1 293 ? -45.409 -27.189 46.560 1.00 34.56 293 GLN A N 1
ATOM 2128 C CA . GLN A 1 293 ? -46.371 -27.239 45.419 1.00 34.56 293 GLN A CA 1
ATOM 2129 C C . GLN A 1 293 ? -47.658 -26.347 45.458 1.00 34.56 293 GLN A C 1
ATOM 2131 O O . GLN A 1 293 ? -48.218 -26.099 46.520 1.00 34.56 293 GLN A O 1
ATOM 2136 N N . THR A 1 294 ? -48.147 -25.989 44.250 1.00 42.06 294 THR A N 1
ATOM 2137 C CA . THR A 1 294 ? -49.527 -25.980 43.644 1.00 42.06 294 THR A CA 1
ATOM 2138 C C . THR A 1 294 ? -50.833 -25.681 44.434 1.00 42.06 294 THR A C 1
ATOM 2140 O O . THR A 1 294 ? -51.108 -26.312 45.452 1.00 42.06 294 THR A O 1
ATOM 2143 N N . PRO A 1 295 ? -51.760 -24.879 43.839 1.00 38.91 295 PRO A N 1
ATOM 2144 C CA . PRO A 1 295 ? -53.202 -25.242 43.743 1.00 38.91 295 PRO A CA 1
ATOM 2145 C C . PRO A 1 295 ? -53.911 -24.898 42.385 1.00 38.91 295 PRO A C 1
ATOM 2147 O O . PRO A 1 295 ? -53.326 -24.264 41.513 1.00 38.91 295 PRO A O 1
ATOM 2150 N N . THR A 1 296 ? -55.180 -25.321 42.195 1.00 36.34 296 THR A N 1
ATOM 2151 C CA . THR A 1 296 ? -56.065 -25.164 40.986 1.00 36.34 296 THR A CA 1
ATOM 2152 C C . THR A 1 296 ? -57.568 -25.101 41.417 1.00 36.34 296 THR A C 1
ATOM 2154 O O . THR A 1 296 ? -57.765 -25.080 42.637 1.00 36.34 296 THR A O 1
ATOM 2157 N N . PRO A 1 297 ? -58.656 -25.118 40.575 1.00 50.59 297 PRO A N 1
ATOM 2158 C CA . PRO A 1 297 ? -58.858 -25.057 39.096 1.00 50.59 297 PRO A CA 1
ATOM 2159 C C . PRO A 1 297 ? -59.980 -24.050 38.635 1.00 50.59 297 PRO A C 1
ATOM 2161 O O . PRO A 1 297 ? -60.447 -23.280 39.466 1.00 50.59 297 PRO A O 1
ATOM 2164 N N . THR A 1 298 ? -60.465 -24.072 37.362 1.00 29.36 298 THR A N 1
ATOM 2165 C CA . THR A 1 298 ? -61.856 -23.713 36.877 1.00 29.36 298 THR A CA 1
ATOM 2166 C C . THR A 1 298 ? -62.052 -24.024 35.355 1.00 29.36 298 THR A C 1
ATOM 2168 O O . THR A 1 298 ? -61.073 -24.315 34.674 1.00 29.36 298 THR A O 1
ATOM 2171 N N . LEU A 1 299 ? -63.296 -24.042 34.826 1.00 32.62 299 LEU A N 1
ATOM 2172 C CA . LEU A 1 299 ? -63.724 -24.571 33.502 1.00 32.62 299 LEU A CA 1
ATOM 2173 C C . LEU A 1 299 ? -64.503 -23.574 32.592 1.00 32.62 299 LEU A C 1
ATOM 2175 O O . LEU A 1 299 ? -65.076 -22.605 33.084 1.00 32.62 299 LEU A O 1
ATOM 2179 N N . THR A 1 300 ? -64.735 -23.990 31.326 1.00 26.31 300 THR A N 1
ATOM 2180 C CA . THR A 1 300 ? -65.788 -23.538 30.355 1.00 26.31 300 THR A CA 1
ATOM 2181 C C . THR A 1 300 ? -65.503 -22.244 29.540 1.00 26.31 300 THR A C 1
ATOM 2183 O O . THR A 1 300 ? -64.697 -21.428 29.968 1.00 26.31 300 THR A O 1
ATOM 2186 N N . PRO A 1 301 ? -66.107 -22.042 28.341 1.00 45.91 301 PRO A N 1
ATOM 2187 C CA . PRO A 1 301 ? -65.704 -22.665 27.066 1.00 45.91 301 PRO A CA 1
ATOM 2188 C C . PRO A 1 301 ? -65.396 -21.641 25.939 1.00 45.91 301 PRO A C 1
ATOM 2190 O O . PRO A 1 301 ? -65.741 -20.472 26.067 1.00 45.91 301 PRO A O 1
ATOM 2193 N N . THR A 1 302 ? -64.868 -22.099 24.789 1.00 27.91 302 THR A N 1
ATOM 2194 C CA . THR A 1 302 ? -65.237 -21.684 23.400 1.00 27.91 302 THR A CA 1
ATOM 2195 C C . THR A 1 302 ? -64.350 -22.422 22.383 1.00 27.91 302 THR A C 1
ATOM 2197 O O . THR A 1 302 ? -63.161 -22.609 22.628 1.00 27.91 302 THR A O 1
ATOM 2200 N N . PHE A 1 303 ? -64.904 -22.836 21.235 1.00 45.28 303 PHE A N 1
ATOM 2201 C CA . PHE A 1 303 ? -64.105 -23.294 20.090 1.00 45.28 303 PHE A CA 1
ATOM 2202 C C . PHE A 1 303 ? -63.574 -22.087 19.304 1.00 45.28 303 PHE A C 1
ATOM 2204 O O . PHE A 1 303 ? -64.339 -21.414 18.617 1.00 45.28 303 PHE A O 1
ATOM 2211 N N . THR A 1 304 ? -62.262 -21.864 19.356 1.00 33.75 304 THR A N 1
ATOM 2212 C CA . THR A 1 304 ? -61.543 -20.903 18.503 1.00 33.75 304 THR A CA 1
ATOM 2213 C C . THR A 1 304 ? -60.415 -21.647 17.792 1.00 33.75 304 THR A C 1
ATOM 2215 O O . THR A 1 304 ? -59.846 -22.579 18.359 1.00 33.75 304 THR A O 1
ATOM 2218 N N . GLN A 1 305 ? -60.118 -21.288 16.539 1.00 32.94 305 GLN A N 1
ATOM 2219 C CA . GLN A 1 305 ? -59.147 -22.026 15.724 1.00 32.94 305 GLN A CA 1
ATOM 2220 C C . GLN A 1 305 ? -57.743 -22.018 16.341 1.00 32.94 305 GLN A C 1
ATOM 2222 O O . GLN A 1 305 ? -57.307 -21.010 16.896 1.00 32.94 305 GLN A O 1
ATOM 2227 N N . THR A 1 306 ? -57.041 -23.145 16.203 1.00 30.67 306 THR A N 1
ATOM 2228 C CA . THR A 1 306 ? -55.664 -23.334 16.666 1.00 30.67 306 THR A CA 1
ATOM 2229 C C . THR A 1 306 ? -54.756 -22.224 16.129 1.00 30.67 306 THR A C 1
ATOM 2231 O O . THR A 1 306 ? -54.615 -22.121 14.908 1.00 30.67 306 THR A O 1
ATOM 2234 N N . PRO A 1 307 ? -54.104 -21.415 16.984 1.00 33.53 307 PRO A N 1
ATOM 2235 C CA . PRO A 1 307 ? -53.034 -20.551 16.516 1.00 33.53 307 PRO A CA 1
ATOM 2236 C C . PRO A 1 307 ? -51.885 -21.435 16.026 1.00 33.53 307 PRO A C 1
ATOM 2238 O O . PRO A 1 307 ? -51.406 -22.305 16.758 1.00 33.53 307 PRO A O 1
ATOM 2241 N N . THR A 1 308 ? -51.446 -21.218 14.784 1.00 33.06 308 THR A N 1
ATOM 2242 C CA . THR A 1 308 ? -50.197 -21.779 14.252 1.00 33.06 308 THR A CA 1
ATOM 2243 C C . THR A 1 308 ? -49.083 -21.564 15.280 1.00 33.06 308 THR A C 1
ATOM 2245 O O . THR A 1 308 ? -49.011 -20.459 15.828 1.00 33.06 308 THR A O 1
ATOM 2248 N N . PRO A 1 309 ? -48.227 -22.564 15.578 1.00 34.00 309 PRO A N 1
ATOM 2249 C CA . PRO A 1 309 ? -47.149 -22.384 16.543 1.00 34.00 309 PRO A CA 1
ATOM 2250 C C . PRO A 1 309 ? -46.309 -21.172 16.144 1.00 34.00 309 PRO A C 1
ATOM 2252 O O . PRO A 1 309 ? -45.717 -21.148 15.064 1.00 34.00 309 PRO A O 1
ATOM 2255 N N . SER A 1 310 ? -46.294 -20.154 17.009 1.00 33.62 310 SER A N 1
ATOM 2256 C CA . SER A 1 310 ? -45.442 -18.987 16.814 1.00 33.62 310 SER A CA 1
ATOM 2257 C C . SER A 1 310 ? -44.008 -19.480 16.733 1.00 33.62 310 SER A C 1
ATOM 2259 O O . SER A 1 310 ? -43.526 -20.109 17.676 1.00 33.62 310 SER A O 1
ATOM 2261 N N . VAL A 1 311 ? -43.325 -19.185 15.628 1.00 36.28 311 VAL A N 1
ATOM 2262 C CA . VAL A 1 311 ? -41.874 -19.341 15.572 1.00 36.28 311 VAL A CA 1
ATOM 2263 C C . VAL A 1 311 ? -41.282 -18.525 16.714 1.00 36.28 311 VAL A C 1
ATOM 2265 O O . VAL A 1 311 ? -41.442 -17.305 16.766 1.00 36.28 311 VAL A O 1
ATOM 2268 N N . THR A 1 312 ? -40.643 -19.209 17.663 1.00 32.31 312 THR A N 1
ATOM 2269 C CA . THR A 1 312 ? -39.767 -18.560 18.635 1.00 32.31 312 THR A CA 1
ATOM 2270 C C . THR A 1 312 ? -38.739 -17.770 17.831 1.00 32.31 312 THR A C 1
ATOM 2272 O O . THR A 1 312 ? -38.123 -18.366 16.943 1.00 32.31 312 THR A O 1
ATOM 2275 N N . PRO A 1 313 ? -38.554 -16.461 18.075 1.00 32.19 313 PRO A N 1
ATOM 2276 C CA . PRO A 1 313 ? -37.568 -15.698 17.330 1.00 32.19 313 PRO A CA 1
ATOM 2277 C C . PRO A 1 313 ? -36.188 -16.311 17.573 1.00 32.19 313 PRO A C 1
ATOM 2279 O O . PRO A 1 313 ? -35.683 -16.302 18.698 1.00 32.19 313 PRO A O 1
ATOM 2282 N N . THR A 1 314 ? -35.593 -16.861 16.512 1.00 34.75 314 THR A N 1
ATOM 2283 C CA . THR A 1 314 ? -34.169 -17.199 16.464 1.00 34.75 314 THR A CA 1
ATOM 2284 C C . THR A 1 314 ? -33.385 -15.989 16.974 1.00 34.75 314 THR A C 1
ATOM 2286 O O . THR A 1 314 ? -33.735 -14.873 16.583 1.00 34.75 314 THR A O 1
ATOM 2289 N N . PRO A 1 315 ? -32.360 -16.153 17.832 1.00 32.91 315 PRO A N 1
ATOM 2290 C CA . PRO A 1 315 ? -31.574 -15.023 18.307 1.00 32.91 315 PRO A CA 1
ATOM 2291 C C . PRO A 1 315 ? -30.909 -14.319 17.119 1.00 32.91 315 PRO A C 1
ATOM 2293 O O . PRO A 1 315 ? -29.902 -14.782 16.585 1.00 32.91 315 PRO A O 1
ATOM 2296 N N . THR A 1 316 ? -31.505 -13.205 16.692 1.00 38.78 316 THR A N 1
ATOM 2297 C CA . THR A 1 316 ? -30.934 -12.301 15.696 1.00 38.78 316 THR A CA 1
ATOM 2298 C C . THR A 1 316 ? -29.552 -11.884 16.173 1.00 38.78 316 THR A C 1
ATOM 2300 O O . THR A 1 316 ? -29.383 -11.575 17.353 1.00 38.78 316 THR A O 1
ATOM 2303 N N . HIS A 1 317 ? -28.569 -11.850 15.271 1.00 44.56 317 HIS A N 1
ATOM 2304 C CA . HIS A 1 317 ? -27.257 -11.297 15.592 1.00 44.56 317 HIS A CA 1
ATOM 2305 C C . HIS A 1 317 ? -27.444 -9.863 16.096 1.00 44.56 317 HIS A C 1
ATOM 2307 O O . HIS A 1 317 ? -27.840 -8.985 15.329 1.00 44.56 317 HIS A O 1
ATOM 2313 N N . THR A 1 318 ? -27.192 -9.636 17.387 1.00 48.56 318 THR A N 1
ATOM 2314 C CA . THR A 1 318 ? -27.224 -8.296 17.971 1.00 48.56 318 THR A CA 1
ATOM 2315 C C . THR A 1 318 ? -26.219 -7.437 17.205 1.00 48.56 318 THR A C 1
ATOM 2317 O O . THR A 1 318 ? -25.037 -7.796 17.197 1.00 48.56 318 THR A O 1
ATOM 2320 N N . PRO A 1 319 ? -26.637 -6.342 16.542 1.00 62.16 319 PRO A N 1
ATOM 2321 C CA . PRO A 1 319 ? -25.690 -5.466 15.871 1.00 62.16 319 PRO A CA 1
ATOM 2322 C C . PRO A 1 319 ? -24.673 -4.952 16.894 1.00 62.16 319 PRO A C 1
ATOM 2324 O O . PRO A 1 319 ? -25.024 -4.630 18.031 1.00 62.16 319 PRO A O 1
ATOM 2327 N N . LEU A 1 320 ? -23.401 -4.909 16.503 1.00 74.00 320 LEU A N 1
ATOM 2328 C CA . LEU A 1 320 ? -22.345 -4.368 17.352 1.00 74.00 320 LEU A CA 1
ATOM 2329 C C . LEU A 1 320 ? -22.316 -2.835 17.232 1.00 74.00 320 LEU A C 1
ATOM 2331 O O . LEU A 1 320 ? -22.501 -2.318 16.128 1.00 74.00 320 LEU A O 1
ATOM 2335 N N . PRO A 1 321 ? -22.062 -2.100 18.331 1.00 83.44 321 PRO A N 1
ATOM 2336 C CA . PRO A 1 321 ? -21.820 -0.663 18.280 1.00 83.44 321 PRO A CA 1
ATOM 2337 C C . PRO A 1 321 ? -20.656 -0.308 17.346 1.00 83.44 321 PRO A C 1
ATOM 2339 O O . PRO A 1 321 ? -19.529 -0.761 17.544 1.00 83.44 321 PRO A O 1
ATOM 2342 N N . GLN A 1 322 ? -20.927 0.539 16.358 1.00 80.81 322 GLN A N 1
ATOM 2343 C CA . GLN A 1 322 ? -19.936 1.187 15.499 1.00 80.81 322 GLN A CA 1
ATOM 2344 C C . GLN A 1 322 ? -19.757 2.639 15.953 1.00 80.81 322 GLN A C 1
ATOM 2346 O O . GLN A 1 322 ? -20.709 3.239 16.446 1.00 80.81 322 GLN A O 1
ATOM 2351 N N . THR A 1 323 ? -18.568 3.222 15.775 1.00 86.31 323 THR A N 1
ATOM 2352 C CA . THR A 1 323 ? -18.302 4.633 16.105 1.00 86.31 323 THR A CA 1
ATOM 2353 C C . THR A 1 323 ? -17.719 5.364 14.902 1.00 86.31 323 THR A C 1
ATOM 2355 O O . THR A 1 323 ? -16.711 4.930 14.352 1.00 86.31 323 THR A O 1
ATOM 2358 N N . VAL A 1 324 ? -18.317 6.499 14.540 1.00 75.50 324 VAL A N 1
ATOM 2359 C CA . VAL A 1 324 ? -17.795 7.465 13.562 1.00 75.50 324 VAL A CA 1
ATOM 2360 C C . VAL A 1 324 ? -17.328 8.734 14.284 1.00 75.50 324 VAL A C 1
ATOM 2362 O O . VAL A 1 324 ? -17.823 9.073 15.361 1.00 75.50 324 VAL A O 1
ATOM 2365 N N . THR A 1 325 ? -16.343 9.431 13.721 1.00 86.44 325 THR A N 1
ATOM 2366 C CA . THR A 1 325 ? -15.860 10.730 14.215 1.00 86.44 325 THR A CA 1
ATOM 2367 C C . THR A 1 325 ? -15.828 11.715 13.056 1.00 86.44 325 THR A C 1
ATOM 2369 O O . THR A 1 325 ? -14.946 11.642 12.205 1.00 86.44 325 THR A O 1
ATOM 2372 N N . ILE A 1 326 ? -16.799 12.622 13.032 1.00 85.44 326 ILE A N 1
ATOM 2373 C CA . ILE A 1 326 ? -16.904 13.709 12.056 1.00 85.44 326 ILE A CA 1
ATOM 2374 C C . ILE A 1 326 ? -16.043 14.866 12.579 1.00 85.44 326 ILE A C 1
ATOM 2376 O O . ILE A 1 326 ? -16.185 15.249 13.742 1.00 85.44 326 ILE A O 1
ATOM 2380 N N . ARG A 1 327 ? -15.129 15.397 11.761 1.00 83.25 327 ARG A N 1
ATOM 2381 C CA . ARG A 1 327 ? -14.235 16.517 12.110 1.00 83.25 327 ARG A CA 1
ATOM 2382 C C . ARG A 1 327 ? -14.520 17.703 11.200 1.00 83.25 327 ARG A C 1
ATOM 2384 O O . ARG A 1 327 ? -14.653 17.509 9.998 1.00 83.25 327 ARG A O 1
ATOM 2391 N N . GLY A 1 328 ? -14.546 18.900 11.778 1.00 81.81 328 GLY A N 1
ATOM 2392 C CA . GLY A 1 328 ? -15.093 20.085 11.127 1.00 81.81 328 GLY A CA 1
ATOM 2393 C C . GLY A 1 328 ? -16.617 20.120 11.235 1.00 81.81 328 GLY A C 1
ATOM 2394 O O . GLY A 1 328 ? -17.283 19.081 11.291 1.00 81.81 328 GLY A O 1
ATOM 2395 N N . ALA A 1 329 ? -17.163 21.328 11.288 1.00 87.19 329 ALA A N 1
ATOM 2396 C CA . ALA A 1 329 ? -18.567 21.581 11.008 1.00 87.19 329 ALA A CA 1
ATOM 2397 C C . ALA A 1 329 ? -18.790 21.626 9.480 1.00 87.19 329 ALA A C 1
ATOM 2399 O O . ALA A 1 329 ? -17.850 21.822 8.715 1.00 87.19 329 ALA A O 1
ATOM 2400 N N . SER A 1 330 ? -20.033 21.445 9.021 1.00 85.00 330 SER A N 1
ATOM 2401 C CA . SER A 1 330 ? -20.421 21.711 7.622 1.00 85.00 330 SER A CA 1
ATOM 2402 C C . SER A 1 330 ? -20.748 23.187 7.374 1.00 85.00 330 SER A C 1
ATOM 2404 O O . SER A 1 330 ? -20.756 23.640 6.233 1.00 85.00 330 SER A O 1
ATOM 2406 N N . ASP A 1 331 ? -21.123 23.887 8.446 1.00 90.06 331 ASP A N 1
ATOM 2407 C CA . ASP A 1 331 ? -21.364 25.324 8.515 1.00 90.06 331 ASP A CA 1
ATOM 2408 C C . ASP A 1 331 ? -21.083 25.751 9.970 1.00 90.06 331 ASP A C 1
ATOM 2410 O O . ASP A 1 331 ? -21.705 25.173 10.875 1.00 90.06 331 ASP A O 1
ATOM 2414 N N . ASP A 1 332 ? -20.217 26.737 10.234 1.00 93.19 332 ASP A N 1
ATOM 2415 C CA . ASP A 1 332 ? -20.099 27.339 11.579 1.00 93.19 332 ASP A CA 1
ATOM 2416 C C . ASP A 1 332 ? -19.823 28.856 11.604 1.00 93.19 332 ASP A C 1
ATOM 2418 O O . ASP A 1 332 ? -19.267 29.442 10.682 1.00 93.19 332 ASP A O 1
ATOM 2422 N N . THR A 1 333 ? -20.352 29.548 12.622 1.00 95.12 333 THR A N 1
ATOM 2423 C CA . THR A 1 333 ? -20.214 31.006 12.788 1.00 95.12 333 THR A CA 1
ATOM 2424 C C . THR A 1 333 ? -20.610 31.451 14.206 1.00 95.12 333 THR A C 1
ATOM 2426 O O . THR A 1 333 ? -20.935 30.631 15.069 1.00 95.12 333 THR A O 1
ATOM 2429 N N . PHE A 1 334 ? -20.629 32.760 14.490 1.00 97.44 334 PHE A N 1
ATOM 2430 C CA . PHE A 1 334 ? -21.243 33.296 15.709 1.00 97.44 334 PHE A CA 1
ATOM 2431 C C . PHE A 1 334 ? -22.104 34.544 15.469 1.00 97.44 334 PHE A C 1
ATOM 2433 O O . PHE A 1 334 ? -21.747 35.456 14.730 1.00 97.44 334 PHE A O 1
ATOM 2440 N N . LEU A 1 335 ? -23.243 34.615 16.161 1.00 97.94 335 LEU A N 1
ATOM 2441 C CA . LEU A 1 335 ? -24.168 35.751 16.114 1.00 97.94 335 LEU A CA 1
ATOM 2442 C C . LEU A 1 335 ? -23.762 36.795 17.168 1.00 97.94 335 LEU A C 1
ATOM 2444 O O . LEU A 1 335 ? -23.527 36.425 18.324 1.00 97.94 335 LEU A O 1
ATOM 2448 N N . TYR A 1 336 ? -23.726 38.090 16.821 1.00 97.25 336 TYR A N 1
ATOM 2449 C CA . TYR A 1 336 ? -23.270 39.162 17.724 1.00 97.25 336 TYR A CA 1
ATOM 2450 C C . TYR A 1 336 ? -24.278 40.317 17.881 1.00 97.25 336 TYR A C 1
ATOM 2452 O O . TYR A 1 336 ? -24.565 41.055 16.947 1.00 97.25 336 TYR A O 1
ATOM 2460 N N . GLN A 1 337 ? -24.773 40.523 19.105 1.00 96.19 337 GLN A N 1
ATOM 2461 C CA . GLN A 1 337 ? -25.831 41.493 19.418 1.00 96.19 337 GLN A CA 1
ATOM 2462 C C . GLN A 1 337 ? -25.468 42.965 19.160 1.00 96.19 337 GLN A C 1
ATOM 2464 O O . GLN A 1 337 ? -26.357 43.768 18.886 1.00 96.19 337 GLN A O 1
ATOM 2469 N N . TYR A 1 338 ? -24.193 43.340 19.297 1.00 94.50 338 TYR A N 1
ATOM 2470 C CA . TYR A 1 338 ? -23.752 44.735 19.147 1.00 94.50 338 TYR A CA 1
ATOM 2471 C C . TYR A 1 338 ? -23.234 45.066 17.743 1.00 94.50 338 TYR A C 1
ATOM 2473 O O . TYR A 1 338 ? -22.799 46.191 17.517 1.00 94.50 338 TYR A O 1
ATOM 2481 N N . ASP A 1 339 ? -23.297 44.107 16.820 1.00 94.44 339 ASP A N 1
ATOM 2482 C CA . ASP A 1 339 ? -22.937 44.277 15.413 1.00 94.44 339 ASP A CA 1
ATOM 2483 C C . ASP A 1 339 ? -23.896 43.440 14.541 1.00 94.44 339 ASP A C 1
ATOM 2485 O O . ASP A 1 339 ? -23.524 42.404 13.985 1.00 94.44 339 ASP A O 1
ATOM 2489 N N . PRO A 1 340 ? -25.200 43.781 14.553 1.00 95.38 340 PRO A N 1
ATOM 2490 C CA . PRO A 1 340 ? -26.243 42.774 14.393 1.00 95.38 340 PRO A CA 1
ATOM 2491 C C . PRO A 1 340 ? -26.517 42.345 12.945 1.00 95.38 340 PRO A C 1
ATOM 2493 O O . PRO A 1 340 ? -27.191 41.339 12.721 1.00 95.38 340 PRO A O 1
ATOM 2496 N N . ASP A 1 341 ? -25.983 43.083 11.975 1.00 94.19 341 ASP A N 1
ATOM 2497 C CA . ASP A 1 341 ? -26.129 42.829 10.539 1.00 94.19 341 ASP A CA 1
ATOM 2498 C C . ASP A 1 341 ? -24.821 42.339 9.887 1.00 94.19 341 ASP A C 1
ATOM 2500 O O . ASP A 1 341 ? -24.771 42.168 8.672 1.00 94.19 341 ASP A O 1
ATOM 2504 N N . VAL A 1 342 ? -23.773 42.079 10.679 1.00 92.75 342 VAL A N 1
ATOM 2505 C CA . VAL A 1 342 ? -22.495 41.531 10.200 1.00 92.75 342 VAL A CA 1
ATOM 2506 C C . VAL A 1 342 ? -22.484 40.006 10.308 1.00 92.75 342 VAL A C 1
ATOM 2508 O O . VAL A 1 342 ? -22.926 39.426 11.303 1.00 92.75 342 VAL A O 1
ATOM 2511 N N . ASN A 1 343 ? -21.971 39.361 9.259 1.00 91.00 343 ASN A N 1
ATOM 2512 C CA . ASN A 1 343 ? -21.688 37.933 9.223 1.00 91.00 343 ASN A CA 1
ATOM 2513 C C . ASN A 1 343 ? -20.257 37.640 9.706 1.00 91.00 343 ASN A C 1
ATOM 2515 O O . ASN A 1 343 ? -19.338 38.422 9.462 1.00 91.00 343 ASN A O 1
ATOM 2519 N N . TYR A 1 344 ? -20.076 36.491 10.359 1.00 91.25 344 TYR A N 1
ATOM 2520 C CA . TYR A 1 344 ? -18.812 36.080 10.972 1.00 91.25 344 TYR A CA 1
ATOM 2521 C C . TYR A 1 344 ? -18.322 34.691 10.508 1.00 91.25 344 TYR A C 1
ATOM 2523 O O . TYR A 1 344 ? -17.362 34.178 11.067 1.00 91.25 344 TYR A O 1
ATOM 2531 N N . GLY A 1 345 ? -18.947 34.058 9.502 1.00 83.19 345 GLY A N 1
ATOM 2532 C CA . GLY A 1 345 ? -18.680 32.658 9.098 1.00 83.19 345 GLY A CA 1
ATOM 2533 C C . GLY A 1 345 ? -17.396 32.419 8.293 1.00 83.19 345 GLY A C 1
ATOM 2534 O O . GLY A 1 345 ? -17.231 31.368 7.697 1.00 83.19 345 GLY A O 1
ATOM 2535 N N . ALA A 1 346 ? -16.518 33.420 8.207 1.00 80.19 346 ALA A N 1
ATOM 2536 C CA . ALA A 1 346 ? -15.185 33.318 7.602 1.00 80.19 346 ALA A CA 1
ATOM 2537 C C . ALA A 1 346 ? -14.083 33.635 8.633 1.00 80.19 346 ALA A C 1
ATOM 2539 O O . ALA A 1 346 ? -12.982 34.066 8.285 1.00 80.19 346 ALA A O 1
ATOM 2540 N N . TRP A 1 347 ? -14.411 33.535 9.924 1.00 85.25 347 TRP A N 1
ATOM 2541 C CA . TRP A 1 347 ? -13.506 33.808 11.034 1.00 85.25 347 TRP A CA 1
ATOM 2542 C C . TRP A 1 347 ? -13.146 32.489 11.706 1.00 85.25 347 TRP A C 1
ATOM 2544 O O . TRP A 1 347 ? -14.025 31.880 12.299 1.00 85.25 347 TRP A O 1
ATOM 2554 N N . TRP A 1 348 ? -11.845 32.175 11.762 1.00 86.25 348 TRP A N 1
ATOM 2555 C CA . TRP A 1 348 ? -11.214 30.997 12.399 1.00 86.25 348 TRP A CA 1
ATOM 2556 C C . TRP A 1 348 ? -11.582 30.704 13.881 1.00 86.25 348 TRP A C 1
ATOM 2558 O O . TRP A 1 348 ? -10.992 29.832 14.526 1.00 86.25 348 TRP A O 1
ATOM 2568 N N . ARG A 1 349 ? -12.514 31.465 14.463 1.00 90.12 349 ARG A N 1
ATOM 2569 C CA . ARG A 1 349 ? -12.954 31.402 15.853 1.00 90.12 349 ARG A CA 1
ATOM 2570 C C . ARG A 1 349 ? -14.433 31.764 16.028 1.00 90.12 349 ARG A C 1
ATOM 2572 O O . ARG A 1 349 ? -14.869 32.877 15.728 1.00 90.12 349 ARG A O 1
ATOM 2579 N N . MET A 1 350 ? -15.171 30.884 16.694 1.00 96.25 350 MET A N 1
ATOM 2580 C CA . MET A 1 350 ? -16.502 31.167 17.229 1.00 96.25 350 MET A CA 1
ATOM 2581 C C . MET A 1 350 ? -16.393 31.855 18.601 1.00 96.25 350 MET A C 1
ATOM 2583 O O . MET A 1 350 ? -16.175 31.197 19.623 1.00 96.25 350 MET A O 1
ATOM 2587 N N . THR A 1 351 ? -16.567 33.181 18.670 1.00 95.31 351 THR A N 1
ATOM 2588 C CA . THR A 1 351 ? -16.602 33.885 19.967 1.00 95.31 351 THR A CA 1
ATOM 2589 C C . THR A 1 351 ? -17.939 33.667 20.693 1.00 95.31 351 THR A C 1
ATOM 2591 O O . THR A 1 351 ? -19.018 33.885 20.142 1.00 95.31 351 THR A O 1
ATOM 2594 N N . MET A 1 352 ? -17.875 33.359 21.988 1.00 94.62 352 MET A N 1
ATOM 2595 C CA . MET A 1 352 ? -19.009 33.172 22.895 1.00 94.62 352 MET A CA 1
ATOM 2596 C C . MET A 1 352 ? -18.901 34.118 24.100 1.00 94.62 352 MET A C 1
ATOM 2598 O O . MET A 1 352 ? -17.830 34.258 24.689 1.00 94.62 352 MET A O 1
ATOM 2602 N N . ARG A 1 353 ? -20.006 34.753 24.518 1.00 93.44 353 ARG A N 1
ATOM 2603 C CA . ARG A 1 353 ? -20.008 35.666 25.679 1.00 93.44 353 ARG A CA 1
ATOM 2604 C C . ARG A 1 353 ? -21.173 35.404 26.626 1.00 93.44 353 ARG A C 1
ATOM 2606 O O . ARG A 1 353 ? -22.328 35.390 26.198 1.00 93.44 353 ARG A O 1
ATOM 2613 N N . ALA A 1 354 ? -20.863 35.266 27.916 1.00 88.44 354 ALA A N 1
ATOM 2614 C CA . ALA A 1 354 ? -21.846 35.081 28.978 1.00 88.44 354 ALA A CA 1
ATOM 2615 C C . ALA A 1 354 ? -22.865 36.234 29.018 1.00 88.44 354 ALA A C 1
ATOM 2617 O O . ALA A 1 354 ? -22.509 37.406 28.865 1.00 88.44 354 ALA A O 1
ATOM 2618 N N . GLY A 1 355 ? -24.141 35.882 29.182 1.00 85.75 355 GLY A N 1
ATOM 2619 C CA . GLY A 1 355 ? -25.282 36.765 28.921 1.00 85.75 355 GLY A CA 1
ATOM 2620 C C . GLY A 1 355 ? -25.819 36.667 27.485 1.00 85.75 355 GLY A C 1
ATOM 2621 O O . GLY A 1 355 ? -26.764 37.370 27.142 1.00 85.75 355 GLY A O 1
ATOM 2622 N N . GLY A 1 356 ? -25.243 35.805 26.640 1.00 89.19 356 GLY A N 1
ATOM 2623 C CA . GLY A 1 356 ? -25.758 35.498 25.304 1.00 89.19 356 GLY A CA 1
ATOM 2624 C C . GLY A 1 356 ? -25.626 36.621 24.271 1.00 89.19 356 GLY A C 1
ATOM 2625 O O . GLY A 1 356 ? -26.331 36.580 23.265 1.00 89.19 356 GLY A O 1
ATOM 2626 N N . ALA A 1 357 ? -24.751 37.608 24.497 1.00 91.94 357 ALA A N 1
ATOM 2627 C CA . ALA A 1 357 ? -24.502 38.707 23.555 1.00 91.94 357 ALA A CA 1
ATOM 2628 C C . ALA A 1 357 ? -23.649 38.282 22.340 1.00 91.94 357 ALA A C 1
ATOM 2630 O O . ALA A 1 357 ? -23.711 38.927 21.297 1.00 91.94 357 ALA A O 1
ATOM 2631 N N . LYS A 1 358 ? -22.867 37.201 22.473 1.00 95.56 3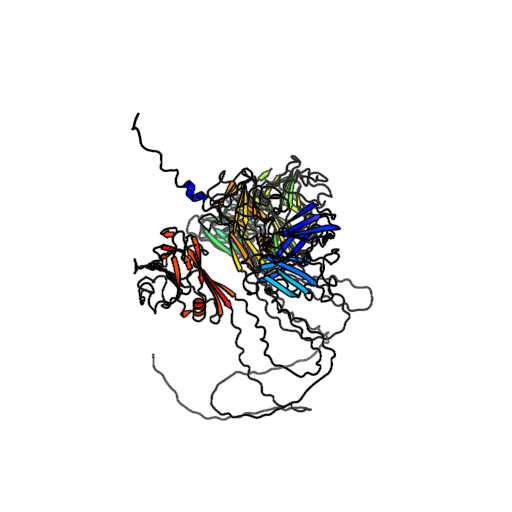58 LYS A N 1
ATOM 2632 C CA . LYS A 1 358 ? -22.191 36.491 21.375 1.00 95.56 358 LYS A CA 1
ATOM 2633 C C . LYS A 1 358 ? -22.486 34.995 21.483 1.00 95.56 358 LYS A C 1
ATOM 2635 O O . LYS A 1 358 ? -22.360 34.452 22.586 1.00 95.56 358 LYS A O 1
ATOM 2640 N N . ARG A 1 359 ? -22.898 34.366 20.379 1.00 97.38 359 ARG A N 1
ATOM 2641 C CA . ARG A 1 359 ? -23.470 33.007 20.345 1.00 97.38 359 ARG A CA 1
ATOM 2642 C C . ARG A 1 359 ? -22.914 32.188 19.172 1.00 97.38 359 ARG A C 1
ATOM 2644 O O . ARG A 1 359 ? -23.294 32.491 18.043 1.00 97.38 359 ARG A O 1
ATOM 2651 N N . PRO A 1 360 ? -22.067 31.173 19.403 1.00 98.06 360 PRO A N 1
ATOM 2652 C CA . PRO A 1 360 ? -21.709 30.196 18.377 1.00 98.06 360 PRO A CA 1
ATOM 2653 C C . PRO A 1 360 ? -22.949 29.489 17.818 1.00 98.06 360 PRO A C 1
ATOM 2655 O O . PRO A 1 360 ? -23.852 29.141 18.583 1.00 98.06 360 PRO A O 1
ATOM 2658 N N . ILE A 1 361 ? -22.986 29.257 16.510 1.00 98.06 361 ILE A N 1
ATOM 2659 C CA . ILE A 1 361 ? -23.997 28.448 15.824 1.00 98.06 361 ILE A CA 1
ATOM 2660 C C . ILE A 1 361 ? -23.279 27.557 14.805 1.00 98.06 361 ILE A C 1
ATOM 2662 O O . ILE A 1 361 ? -22.450 28.046 14.042 1.00 98.06 361 ILE A O 1
ATOM 2666 N N . LEU A 1 362 ? -23.540 26.249 14.838 1.00 97.62 362 LEU A N 1
ATOM 2667 C CA . LEU A 1 362 ? -22.807 25.273 14.028 1.00 97.62 362 LEU A CA 1
ATOM 2668 C C . LEU A 1 362 ? -23.646 24.050 13.653 1.00 97.62 362 LEU A C 1
ATOM 2670 O O . LEU A 1 362 ? -24.528 23.629 14.408 1.00 97.62 362 LEU A O 1
ATOM 2674 N N . ARG A 1 363 ? -23.343 23.453 12.500 1.00 95.69 363 ARG A N 1
ATOM 2675 C CA . ARG A 1 363 ? -23.974 22.235 11.974 1.00 95.69 363 ARG A CA 1
ATOM 2676 C C . ARG A 1 363 ? -22.914 21.203 11.591 1.00 95.69 363 ARG A C 1
ATOM 2678 O O . ARG A 1 363 ? -21.847 21.562 11.123 1.00 95.69 363 ARG A O 1
ATOM 2685 N N . PHE A 1 364 ? -23.226 19.919 11.748 1.00 94.06 364 PHE A N 1
ATOM 2686 C CA . PHE A 1 364 ? -22.420 18.813 11.219 1.00 94.06 364 PHE A CA 1
ATOM 2687 C C . PHE A 1 364 ? -23.192 18.105 10.108 1.00 94.06 364 PHE A C 1
ATOM 2689 O O . PHE A 1 364 ? -24.402 17.904 10.253 1.00 94.06 364 PHE A O 1
ATOM 2696 N N . ASP A 1 365 ? -22.506 17.679 9.046 1.00 86.31 365 ASP A N 1
ATOM 2697 C CA . ASP A 1 365 ? -23.070 16.695 8.122 1.00 86.31 365 ASP A CA 1
ATOM 2698 C C . ASP A 1 365 ? -23.055 15.302 8.774 1.00 86.31 365 ASP A C 1
ATOM 2700 O O . ASP A 1 365 ? -22.105 14.921 9.458 1.00 86.31 365 ASP A O 1
ATOM 2704 N N . LEU A 1 366 ? -24.139 14.555 8.575 1.00 88.12 366 LEU A N 1
ATOM 2705 C CA . LEU A 1 366 ? -24.368 13.217 9.118 1.00 88.12 366 LEU A CA 1
ATOM 2706 C C . LEU A 1 366 ? -24.469 12.153 8.012 1.00 88.12 366 LEU A C 1
ATOM 2708 O O . LEU A 1 366 ? -24.784 11.006 8.318 1.00 88.12 366 LEU A O 1
ATOM 2712 N N . SER A 1 367 ? -24.198 12.506 6.748 1.00 80.94 367 SER A N 1
ATOM 2713 C CA . SER A 1 367 ? -24.242 11.607 5.579 1.00 80.94 367 SER A CA 1
ATOM 2714 C C . SER A 1 367 ? -23.416 10.317 5.728 1.00 80.94 367 SER A C 1
ATOM 2716 O O . SER A 1 367 ? -23.745 9.297 5.127 1.00 80.94 367 SER A O 1
ATOM 2718 N N . SER A 1 368 ? -22.381 10.337 6.575 1.00 78.19 368 SER A N 1
ATOM 2719 C CA . SER A 1 368 ? -21.541 9.183 6.931 1.00 78.19 368 SER A CA 1
ATOM 2720 C C . SER A 1 368 ? -22.191 8.185 7.908 1.00 78.19 368 SER A C 1
ATOM 2722 O O . SER A 1 368 ? -21.598 7.146 8.209 1.00 78.19 368 SER A O 1
ATOM 2724 N N . ILE A 1 369 ? -23.397 8.466 8.416 1.00 82.00 369 ILE A N 1
ATOM 2725 C CA . ILE A 1 369 ? -24.166 7.568 9.287 1.00 82.00 369 ILE A CA 1
ATOM 2726 C C . ILE A 1 369 ? -25.275 6.897 8.456 1.00 82.00 369 ILE A C 1
ATOM 2728 O O . ILE A 1 369 ? -26.115 7.603 7.896 1.00 82.00 369 ILE A O 1
ATOM 2732 N N . PRO A 1 370 ? -25.342 5.551 8.390 1.00 77.44 370 PRO A N 1
ATOM 2733 C CA . PRO A 1 370 ? -26.361 4.848 7.614 1.00 77.44 370 PRO A CA 1
ATOM 2734 C C . PRO A 1 370 ? -27.795 5.233 8.003 1.00 77.44 370 PRO A C 1
ATOM 2736 O O . PRO A 1 370 ? -28.157 5.246 9.183 1.00 77.44 370 PRO A O 1
ATOM 2739 N N . VAL A 1 371 ? -28.638 5.483 6.999 1.00 70.75 371 VAL A N 1
ATOM 2740 C CA . VAL A 1 371 ? -30.057 5.818 7.194 1.00 70.75 371 VAL A CA 1
ATOM 2741 C C . VAL A 1 371 ? -30.758 4.704 7.979 1.00 70.75 371 VAL A C 1
ATOM 2743 O O . VAL A 1 371 ? -30.711 3.532 7.605 1.00 70.75 371 VAL A O 1
ATOM 2746 N N . GLY A 1 372 ? -31.412 5.071 9.084 1.00 70.50 372 GLY A N 1
ATOM 2747 C CA . GLY A 1 372 ? -32.067 4.124 9.995 1.00 70.50 372 GLY A CA 1
ATOM 2748 C C . GLY A 1 372 ? -31.161 3.511 11.075 1.00 70.50 372 GLY A C 1
ATOM 2749 O O . GLY A 1 372 ? -31.636 2.672 11.844 1.00 70.50 372 GLY A O 1
ATOM 2750 N N . ALA A 1 373 ? -29.890 3.916 11.178 1.00 84.88 373 ALA A N 1
ATOM 2751 C CA . ALA A 1 373 ? -29.022 3.529 12.289 1.00 84.88 373 ALA A CA 1
ATOM 2752 C C . ALA A 1 373 ? -29.565 4.022 13.646 1.00 84.88 373 ALA A C 1
ATOM 2754 O O . ALA A 1 373 ? -30.020 5.159 13.792 1.00 84.88 373 ALA A O 1
ATOM 2755 N N . GLN A 1 374 ? -29.474 3.180 14.678 1.00 89.00 374 GLN A N 1
ATOM 2756 C CA . GLN A 1 374 ? -29.883 3.535 16.037 1.00 89.00 374 GLN A CA 1
ATOM 2757 C C . GLN A 1 374 ? -28.705 4.168 16.782 1.00 89.00 374 GLN A C 1
ATOM 2759 O O . GLN A 1 374 ? -27.841 3.469 17.312 1.00 89.00 374 GLN A O 1
ATOM 2764 N N . VAL A 1 375 ? -28.659 5.500 16.834 1.00 92.31 375 VAL A N 1
ATOM 2765 C CA . VAL A 1 375 ? -27.605 6.240 17.547 1.00 92.31 375 VAL A CA 1
ATOM 2766 C C . VAL A 1 375 ? -27.654 5.936 19.051 1.00 92.31 375 VAL A C 1
ATOM 2768 O O . VAL A 1 375 ? -28.603 6.298 19.751 1.00 92.31 375 VAL A O 1
ATOM 2771 N N . ILE A 1 376 ? -26.606 5.290 19.562 1.00 90.06 376 ILE A N 1
ATOM 2772 C CA . ILE A 1 376 ? -26.421 4.968 20.982 1.00 90.06 376 ILE A CA 1
ATOM 2773 C C . ILE A 1 376 ? -26.050 6.241 21.739 1.00 90.06 376 ILE A C 1
ATOM 2775 O O . ILE A 1 376 ? -26.735 6.596 22.699 1.00 90.06 376 ILE A O 1
ATOM 2779 N N . SER A 1 377 ? -25.017 6.946 21.275 1.00 92.06 377 SER A N 1
ATOM 2780 C CA . SER A 1 377 ? -24.496 8.176 21.876 1.00 92.06 377 SER A CA 1
ATOM 2781 C C . SER A 1 377 ? -23.918 9.106 20.813 1.00 92.06 377 SER A C 1
ATOM 2783 O O . SER A 1 377 ? -23.275 8.637 19.879 1.00 92.06 377 SER A O 1
ATOM 2785 N N . ALA A 1 378 ? -24.091 10.415 20.982 1.00 95.00 378 ALA A N 1
ATOM 2786 C CA . ALA A 1 378 ? -23.429 11.439 20.185 1.00 95.00 378 ALA A CA 1
ATOM 2787 C C . ALA A 1 378 ? -22.877 12.555 21.083 1.00 95.00 378 ALA A C 1
ATOM 2789 O O . ALA A 1 378 ? -23.622 13.182 21.844 1.00 95.00 378 ALA A O 1
ATOM 2790 N N . THR A 1 379 ? -21.576 12.812 20.966 1.00 96.81 379 THR A N 1
ATOM 2791 C CA . THR A 1 379 ? -20.843 13.815 21.744 1.00 96.81 379 THR A CA 1
ATOM 2792 C C . THR A 1 379 ? -20.201 14.816 20.796 1.00 96.81 379 THR A C 1
ATOM 2794 O O . THR A 1 379 ? -19.311 14.462 20.023 1.00 96.81 379 THR A O 1
ATOM 2797 N N . MET A 1 380 ? -20.641 16.070 20.870 1.00 97.88 380 MET A N 1
ATOM 2798 C CA . MET A 1 380 ? -19.990 17.196 20.208 1.00 97.88 380 MET A CA 1
ATOM 2799 C C . MET A 1 380 ? -18.864 17.704 21.109 1.00 97.88 380 MET A C 1
ATOM 2801 O O . MET A 1 380 ? -19.124 18.149 22.224 1.00 97.88 380 MET A O 1
ATOM 2805 N N . ARG A 1 381 ? -17.626 17.652 20.626 1.00 97.56 381 ARG A N 1
ATOM 2806 C CA . ARG A 1 381 ? -16.434 18.197 21.276 1.00 97.56 381 ARG A CA 1
ATOM 2807 C C . ARG A 1 381 ? -16.049 19.519 20.624 1.00 97.56 381 ARG A C 1
ATOM 2809 O O . ARG A 1 381 ? -15.843 19.567 19.412 1.00 97.56 381 ARG A O 1
ATOM 2816 N N . LEU A 1 382 ? -15.903 20.562 21.437 1.00 97.38 382 LEU A N 1
ATOM 2817 C CA . LEU A 1 382 ? -15.356 21.861 21.033 1.00 97.38 382 LEU A CA 1
ATOM 2818 C C . LEU A 1 382 ? -14.090 22.168 21.839 1.00 97.38 382 LEU A C 1
ATOM 2820 O O . LEU A 1 382 ? -13.995 21.789 23.007 1.00 97.38 382 LEU A O 1
ATOM 2824 N N . PHE A 1 383 ? -13.138 22.881 21.239 1.00 96.50 383 PHE A N 1
ATOM 2825 C CA . PHE A 1 383 ? -11.883 23.280 21.881 1.00 96.50 383 PHE A CA 1
ATOM 2826 C C . PHE A 1 383 ? -11.840 24.798 22.061 1.00 96.50 383 PHE A C 1
ATOM 2828 O O . PHE A 1 383 ? -12.010 25.530 21.085 1.00 96.50 383 PHE A O 1
ATOM 2835 N N . THR A 1 384 ? -11.618 25.278 23.287 1.00 95.75 384 THR A N 1
ATOM 2836 C CA . THR A 1 384 ? -11.330 26.700 23.529 1.00 95.75 384 THR A CA 1
ATOM 2837 C C . THR A 1 384 ? -9.917 27.042 23.058 1.00 95.75 384 THR A C 1
ATOM 2839 O O . THR A 1 384 ? -8.999 26.238 23.223 1.00 95.75 384 THR A O 1
ATOM 2842 N N . ASN A 1 385 ? -9.730 28.236 22.494 1.00 90.31 385 ASN A N 1
ATOM 2843 C CA . ASN A 1 385 ? -8.403 28.796 22.224 1.00 90.31 385 ASN A CA 1
ATOM 2844 C C . ASN A 1 385 ? -7.818 29.447 23.500 1.00 90.31 385 ASN A C 1
ATOM 2846 O O . ASN A 1 385 ? -8.367 29.299 24.596 1.00 90.31 385 ASN A O 1
ATOM 2850 N N . GLU A 1 386 ? -6.701 30.167 23.381 1.00 88.50 386 GLU A N 1
ATOM 2851 C CA . GLU A 1 386 ? -6.027 30.829 24.509 1.00 88.50 386 GLU A CA 1
ATOM 2852 C C . GLU A 1 386 ? -6.810 32.008 25.134 1.00 88.50 386 GLU A C 1
ATOM 2854 O O . GLU A 1 386 ? -6.482 32.467 26.230 1.00 88.50 386 GLU A O 1
ATOM 2859 N N . THR A 1 387 ? -7.860 32.494 24.469 1.00 86.19 387 THR A N 1
ATOM 2860 C CA . THR A 1 387 ? -8.604 33.703 24.840 1.00 86.19 387 THR A CA 1
ATOM 2861 C C . THR A 1 387 ? -9.650 33.428 25.916 1.00 86.19 387 THR A C 1
ATOM 2863 O O . THR A 1 387 ? -10.668 32.768 25.691 1.00 86.19 387 THR A O 1
ATOM 2866 N N . GLN A 1 388 ? -9.445 34.049 27.078 1.00 88.62 388 GLN A N 1
ATOM 2867 C CA . GLN A 1 388 ? -10.433 34.158 28.145 1.00 88.62 388 GLN A CA 1
ATOM 2868 C C . GLN A 1 388 ? -10.423 35.577 28.735 1.00 88.62 388 GLN A C 1
ATOM 2870 O O . GLN A 1 388 ? -9.404 36.020 29.263 1.00 88.62 388 GLN A O 1
ATOM 2875 N N . ASP A 1 389 ? -11.570 36.262 28.728 1.00 84.88 389 ASP A N 1
ATOM 2876 C CA . ASP A 1 389 ? -11.720 37.591 29.343 1.00 84.88 389 ASP A CA 1
ATOM 2877 C C . ASP A 1 389 ? -12.982 37.692 30.218 1.00 84.88 389 ASP A C 1
ATOM 2879 O O . ASP A 1 389 ? -14.084 37.597 29.674 1.00 84.88 389 ASP A O 1
ATOM 2883 N N . PRO A 1 390 ? -12.885 37.949 31.538 1.00 80.69 390 PRO A N 1
ATOM 2884 C CA . PRO A 1 390 ? -11.668 37.947 32.355 1.00 80.69 390 PRO A CA 1
ATOM 2885 C C . PRO A 1 390 ? -11.129 36.535 32.625 1.00 80.69 390 PRO A C 1
ATOM 2887 O O . PRO A 1 390 ? -11.902 35.600 32.848 1.00 80.69 390 PRO A O 1
ATOM 2890 N N . ALA A 1 391 ? -9.802 36.406 32.681 1.00 81.88 391 ALA A N 1
ATOM 2891 C CA . ALA A 1 391 ? -9.104 35.155 32.976 1.00 81.88 391 ALA A CA 1
ATOM 2892 C C . ALA A 1 391 ? -9.501 34.527 34.332 1.00 81.88 391 ALA A C 1
ATOM 2894 O O . ALA A 1 391 ? -9.821 35.229 35.296 1.00 81.88 391 ALA A O 1
ATOM 2895 N N . GLY A 1 392 ? -9.454 33.193 34.417 1.00 78.94 392 GLY A N 1
ATOM 2896 C CA . GLY A 1 392 ? -9.705 32.424 35.646 1.00 78.94 392 GLY A CA 1
ATOM 2897 C C . GLY A 1 392 ? -11.172 32.341 36.093 1.00 78.94 392 GLY A C 1
ATOM 2898 O O . GLY A 1 392 ? -11.448 31.901 37.208 1.00 78.94 392 GLY A O 1
ATOM 2899 N N . ARG A 1 393 ? -12.122 32.771 35.254 1.00 87.31 393 ARG A N 1
ATOM 2900 C CA . ARG A 1 393 ? -13.574 32.634 35.479 1.00 87.31 393 ARG A CA 1
ATOM 2901 C C . ARG A 1 393 ? -14.138 31.357 34.844 1.00 87.31 393 ARG A C 1
ATOM 2903 O O . ARG A 1 393 ? -13.418 30.596 34.210 1.00 87.31 393 ARG A O 1
ATOM 2910 N N . SER A 1 394 ? -15.442 31.142 34.991 1.00 90.31 394 SER A N 1
ATOM 2911 C CA . SER A 1 394 ? -16.195 30.110 34.275 1.00 90.31 394 SER A CA 1
ATOM 2912 C C . SER A 1 394 ? -17.583 30.611 33.867 1.00 90.31 394 SER A C 1
ATOM 2914 O O . SER A 1 394 ? -18.075 31.617 34.387 1.00 90.31 394 SER A O 1
ATOM 2916 N N . THR A 1 395 ? -18.210 29.920 32.917 1.00 93.38 395 THR A N 1
ATOM 2917 C CA . THR A 1 395 ? -19.585 30.154 32.453 1.00 93.38 395 THR A CA 1
ATOM 2918 C C . THR A 1 395 ? -20.272 28.824 32.175 1.00 93.38 395 THR A C 1
ATOM 2920 O O . THR A 1 395 ? -19.624 27.844 31.806 1.00 93.38 395 THR A O 1
ATOM 2923 N N . THR A 1 396 ? -21.586 28.787 32.360 1.00 94.50 396 THR A N 1
ATOM 2924 C CA . THR A 1 396 ? -22.420 27.660 31.945 1.00 94.50 396 THR A CA 1
ATOM 2925 C C . THR A 1 396 ? -22.815 27.868 30.487 1.00 94.50 396 THR A C 1
ATOM 2927 O O . THR A 1 396 ? -23.220 28.965 30.117 1.00 94.50 396 THR A O 1
ATOM 2930 N N . VAL A 1 397 ? -22.678 26.846 29.649 1.00 96.50 397 VAL A N 1
ATOM 2931 C CA . VAL A 1 397 ? -22.982 26.900 28.216 1.00 96.50 397 VAL A CA 1
ATOM 2932 C C . VAL A 1 397 ? -24.116 25.943 27.915 1.00 96.50 397 VAL A C 1
ATOM 2934 O O . VAL A 1 397 ? -23.968 24.731 28.073 1.00 96.50 397 VAL A O 1
ATOM 2937 N N . ASP A 1 398 ? -25.231 26.505 27.467 1.00 96.50 398 ASP A N 1
ATOM 2938 C CA . ASP A 1 398 ? -26.446 25.794 27.100 1.00 96.50 398 ASP A CA 1
ATOM 2939 C C . ASP A 1 398 ? -26.519 25.634 25.574 1.00 96.50 398 ASP A C 1
ATOM 2941 O O . ASP A 1 398 ? -26.384 26.604 24.822 1.00 96.50 398 ASP A O 1
ATOM 2945 N N . VAL A 1 399 ? -26.722 24.396 25.117 1.00 98.00 399 VAL A N 1
ATOM 2946 C CA . VAL A 1 399 ? -26.813 24.018 23.699 1.00 98.00 399 VAL A CA 1
ATOM 2947 C C . VAL A 1 399 ? -28.277 23.840 23.319 1.00 98.00 399 VAL A C 1
ATOM 2949 O O . VAL A 1 399 ? -28.965 22.997 23.893 1.00 98.00 399 VAL A O 1
ATOM 2952 N N . TYR A 1 400 ? -28.747 24.588 22.325 1.00 97.56 400 TYR A N 1
ATOM 2953 C CA . TYR A 1 400 ? -30.120 24.536 21.818 1.00 97.56 400 TYR A CA 1
ATOM 2954 C C . TYR A 1 400 ? -30.143 24.034 20.377 1.00 97.56 400 TYR A C 1
ATOM 2956 O O . TYR A 1 400 ? -29.303 24.432 19.572 1.00 97.56 400 TYR A O 1
ATOM 2964 N N . ARG A 1 401 ? -31.130 23.209 20.021 1.00 97.75 401 ARG A N 1
ATOM 2965 C CA . ARG A 1 401 ? -31.380 22.819 18.629 1.00 97.75 401 ARG A CA 1
ATOM 2966 C C . ARG A 1 401 ? -31.917 24.007 17.833 1.00 97.75 401 ARG A C 1
ATOM 2968 O O . ARG A 1 401 ? -32.879 24.646 18.259 1.00 97.75 401 ARG A O 1
ATOM 2975 N N . VAL A 1 402 ? -31.352 24.260 16.658 1.00 97.94 402 VAL A N 1
ATOM 2976 C CA . VAL A 1 402 ? -31.881 25.252 15.712 1.00 97.94 402 VAL A CA 1
ATOM 2977 C C . VAL A 1 402 ? -33.038 24.637 14.914 1.00 97.94 402 VAL A C 1
ATOM 2979 O O . VAL A 1 402 ? -32.985 23.476 14.510 1.00 97.94 402 VAL A O 1
ATOM 2982 N N . LEU A 1 403 ? -34.099 25.414 14.697 1.00 95.81 403 LEU A N 1
ATOM 2983 C CA . LEU A 1 403 ? -35.316 25.007 13.986 1.00 95.81 403 LEU A CA 1
ATOM 2984 C C . LEU A 1 403 ? -35.456 25.691 12.619 1.00 95.81 403 LEU A C 1
ATOM 2986 O O . LEU A 1 403 ? -35.935 25.053 11.682 1.00 95.81 403 LEU A O 1
ATOM 2990 N N . ARG A 1 404 ? -34.988 26.937 12.462 1.00 94.19 404 ARG A N 1
ATOM 2991 C CA . ARG A 1 404 ? -34.984 27.650 11.171 1.00 94.19 404 ARG A CA 1
ATOM 2992 C C . ARG A 1 404 ? -33.727 27.308 10.345 1.00 94.19 404 ARG A C 1
ATOM 2994 O O . ARG A 1 404 ? -32.628 27.390 10.892 1.00 94.19 404 ARG A O 1
ATOM 3001 N N . PRO A 1 405 ? -33.842 27.008 9.036 1.00 92.31 405 PRO A N 1
ATOM 3002 C CA . PRO A 1 405 ? -32.681 26.868 8.156 1.00 92.31 405 PRO A CA 1
ATOM 3003 C C . PRO A 1 405 ? -31.851 28.158 8.089 1.00 92.31 405 PRO A C 1
ATOM 3005 O O . PRO A 1 405 ? -32.400 29.245 7.893 1.00 92.31 405 PRO A O 1
ATOM 3008 N N . TRP A 1 406 ? -30.531 28.031 8.187 1.00 94.50 406 TRP A N 1
ATOM 3009 C CA . TRP A 1 406 ? -29.559 29.124 8.087 1.00 94.50 406 TRP A CA 1
ATOM 3010 C C . TRP A 1 406 ? -28.371 28.706 7.214 1.00 94.50 406 TRP A C 1
ATOM 3012 O O . TRP A 1 406 ? -28.236 27.533 6.854 1.00 94.50 406 TRP A O 1
ATOM 3022 N N . THR A 1 407 ? -27.515 29.668 6.874 1.00 87.25 407 THR A N 1
ATOM 3023 C CA . THR A 1 407 ? -26.270 29.446 6.130 1.00 87.25 407 THR A CA 1
ATOM 3024 C C . THR A 1 407 ? -25.135 30.245 6.748 1.00 87.25 407 THR A C 1
ATOM 3026 O O . THR A 1 407 ? -25.316 31.388 7.156 1.00 87.25 407 THR A O 1
ATOM 3029 N N . GLU A 1 408 ? -23.950 29.648 6.772 1.00 89.56 408 GLU A N 1
ATOM 3030 C CA . GLU A 1 408 ? -22.703 30.210 7.302 1.00 89.56 408 GLU A CA 1
ATOM 3031 C C . GLU A 1 408 ? -22.418 31.661 6.907 1.00 89.56 408 GLU A C 1
ATOM 3033 O O . GLU A 1 408 ? -22.122 32.466 7.780 1.00 89.56 408 GLU A O 1
ATOM 3038 N N . MET A 1 409 ? -22.560 32.003 5.620 1.00 86.44 409 MET A N 1
ATOM 3039 C CA . MET A 1 409 ? -22.353 33.358 5.077 1.00 86.44 409 MET A CA 1
ATOM 3040 C C . MET A 1 409 ? -23.584 34.270 5.200 1.00 86.44 409 MET A C 1
ATOM 3042 O O . MET A 1 409 ? -23.465 35.488 5.105 1.00 86.44 409 MET A O 1
ATOM 3046 N N . GLY A 1 410 ? -24.777 33.698 5.392 1.00 85.12 410 GLY A N 1
ATOM 3047 C CA . GLY A 1 410 ? -26.040 34.439 5.450 1.00 85.12 410 GLY A CA 1
ATOM 3048 C C . GLY A 1 410 ? -26.538 34.740 6.868 1.00 85.12 410 GLY A C 1
ATOM 3049 O O . GLY A 1 410 ? -27.461 35.540 7.028 1.00 85.12 410 GLY A O 1
ATOM 3050 N N . ALA A 1 411 ? -25.964 34.101 7.890 1.00 93.31 411 ALA A N 1
ATOM 3051 C CA . ALA A 1 411 ? -26.386 34.249 9.275 1.00 93.31 411 ALA A CA 1
ATOM 3052 C C . ALA A 1 411 ? -25.756 35.481 9.948 1.00 93.31 411 ALA A C 1
ATOM 3054 O O . ALA A 1 411 ? -24.541 35.661 9.976 1.00 93.31 411 ALA A O 1
ATOM 3055 N N . THR A 1 412 ? -26.597 36.316 10.541 1.00 97.00 412 THR A N 1
ATOM 3056 C CA . THR A 1 412 ? -26.244 37.479 11.361 1.00 97.00 412 THR A CA 1
ATOM 3057 C C . THR A 1 412 ? -27.107 37.460 12.627 1.00 97.00 412 THR A C 1
ATOM 3059 O O . THR A 1 412 ? -27.942 36.569 12.822 1.00 97.00 412 THR A O 1
ATOM 3062 N N . TRP A 1 413 ? -26.961 38.434 13.528 1.00 97.75 413 TRP A N 1
ATOM 3063 C CA . TRP A 1 413 ? -27.890 38.528 14.659 1.00 97.75 413 TRP A CA 1
ATOM 3064 C C . TRP A 1 413 ? -29.327 38.807 14.188 1.00 97.75 413 TRP A C 1
ATOM 3066 O O . TRP A 1 413 ? -30.267 38.274 14.769 1.00 97.75 413 TRP A O 1
ATOM 3076 N N . ASN A 1 414 ? -29.525 39.580 13.121 1.00 96.62 414 ASN A N 1
ATOM 3077 C CA . ASN A 1 414 ? -30.860 39.889 12.600 1.00 96.62 414 ASN A CA 1
ATOM 3078 C C . ASN A 1 414 ? -31.396 38.844 11.601 1.00 96.62 414 ASN A C 1
ATOM 3080 O O . ASN A 1 414 ? -32.613 38.658 11.522 1.00 96.62 414 ASN A O 1
ATOM 3084 N N . GLN A 1 415 ? -30.529 38.144 10.862 1.00 93.88 415 GLN A N 1
ATOM 3085 C CA . GLN A 1 415 ? -30.920 37.280 9.738 1.00 93.88 415 GLN A CA 1
ATOM 3086 C C . GLN A 1 415 ? -30.380 35.851 9.855 1.00 93.88 415 GLN A C 1
ATOM 3088 O O . GLN A 1 415 ? -29.281 35.634 10.346 1.00 93.88 415 GLN A O 1
ATOM 3093 N N . ALA A 1 416 ? -31.153 34.866 9.400 1.00 90.62 416 ALA A N 1
ATOM 3094 C CA . ALA A 1 416 ? -30.724 33.467 9.301 1.00 90.62 416 ALA A CA 1
ATOM 3095 C C . ALA A 1 416 ? -30.053 33.166 7.952 1.00 90.62 416 ALA A C 1
ATOM 3097 O O . ALA A 1 416 ? -29.148 32.341 7.862 1.00 90.62 416 ALA A O 1
ATOM 3098 N N . ASN A 1 417 ? -30.510 33.848 6.901 1.00 91.19 417 ASN A N 1
ATOM 3099 C CA . ASN A 1 417 ? -29.898 33.888 5.576 1.00 91.19 417 ASN A CA 1
ATOM 3100 C C . ASN A 1 417 ? -30.083 35.302 5.018 1.00 91.19 417 ASN A C 1
ATOM 3102 O O . ASN A 1 417 ? -30.996 36.006 5.453 1.00 91.19 417 ASN A O 1
ATOM 3106 N N . THR A 1 418 ? -29.320 35.686 3.998 1.00 83.81 418 THR A N 1
ATOM 3107 C CA . THR A 1 418 ? -29.482 36.964 3.288 1.00 83.81 418 THR A CA 1
ATOM 3108 C C . THR A 1 418 ? -30.935 37.186 2.841 1.00 83.81 418 THR A C 1
ATOM 3110 O O . THR A 1 418 ? -31.462 36.457 2.002 1.00 83.81 418 THR A O 1
ATOM 3113 N N . GLY A 1 419 ? -31.603 38.191 3.415 1.00 84.44 419 GLY A N 1
ATOM 3114 C CA . GLY A 1 419 ? -33.013 38.522 3.164 1.00 84.44 419 GLY A CA 1
ATOM 3115 C C . GLY A 1 419 ? -34.043 37.725 3.982 1.00 84.44 419 GLY A C 1
ATOM 3116 O O . GLY A 1 419 ? -35.240 37.981 3.854 1.00 84.44 419 GLY A O 1
ATOM 3117 N N . VAL A 1 420 ? -33.614 36.792 4.839 1.00 91.00 420 VAL A N 1
ATOM 3118 C CA . VAL A 1 420 ? -34.475 35.942 5.680 1.00 91.00 420 VAL A CA 1
ATOM 3119 C C . VAL A 1 420 ? -34.211 36.249 7.161 1.00 91.00 420 VAL A C 1
ATOM 3121 O O . VAL A 1 420 ? -33.255 35.715 7.729 1.00 91.00 420 VAL A O 1
ATOM 3124 N N . PRO A 1 421 ? -35.035 37.082 7.825 1.00 94.19 421 PRO A N 1
ATOM 3125 C CA . PRO A 1 421 ? -34.856 37.397 9.241 1.00 94.19 421 PRO A CA 1
ATOM 3126 C C . PRO A 1 421 ? -35.074 36.169 10.146 1.00 94.19 421 PRO A C 1
ATOM 3128 O O . PRO A 1 421 ? -35.796 35.232 9.782 1.00 94.19 421 PRO A O 1
ATOM 3131 N N . TRP A 1 422 ? -34.494 36.198 11.349 1.00 97.00 422 TRP A N 1
ATOM 3132 C CA . TRP A 1 422 ? -34.972 35.380 12.475 1.00 97.00 422 TRP A CA 1
ATOM 3133 C C . TRP A 1 422 ? -36.366 35.873 12.926 1.00 97.00 422 TRP A C 1
ATOM 3135 O O . TRP A 1 422 ? -36.739 37.014 12.656 1.00 97.00 422 TRP A O 1
ATOM 3145 N N . GLU A 1 423 ? -37.149 35.050 13.626 1.00 96.25 423 GLU A N 1
ATOM 3146 C CA . GLU A 1 423 ? -38.393 35.497 14.281 1.00 96.25 423 GLU A CA 1
ATOM 3147 C C . GLU A 1 423 ? -38.074 36.455 15.436 1.00 96.25 423 GLU A C 1
ATOM 3149 O O . GLU A 1 423 ? -38.704 37.505 15.556 1.00 96.25 423 GLU A O 1
ATOM 3154 N N . LEU A 1 424 ? -37.060 36.128 16.245 1.00 95.44 424 LEU A N 1
ATOM 3155 C CA . LEU A 1 424 ? -36.452 37.054 17.199 1.00 95.44 424 LEU A CA 1
ATOM 3156 C C . LEU A 1 424 ? -34.930 37.029 17.044 1.00 95.44 424 LEU A C 1
ATOM 3158 O O . LEU A 1 424 ? -34.294 35.974 17.111 1.00 95.44 424 LEU A O 1
ATOM 3162 N N . ALA A 1 425 ? -34.350 38.218 16.888 1.00 95.25 425 ALA A N 1
ATOM 3163 C CA . ALA A 1 425 ? -32.929 38.414 16.622 1.00 95.25 425 ALA A CA 1
ATOM 3164 C C . ALA A 1 425 ? -32.017 37.706 17.649 1.00 95.25 425 ALA A C 1
ATOM 3166 O O . ALA A 1 425 ? -32.312 37.650 18.848 1.00 95.25 425 ALA A O 1
ATOM 3167 N N . GLY A 1 426 ? -30.908 37.152 17.161 1.00 94.56 426 GLY A N 1
ATOM 3168 C CA . GLY A 1 426 ? -29.972 36.290 17.879 1.00 94.56 426 GLY A CA 1
ATOM 3169 C C . GLY A 1 426 ? -30.365 34.812 17.896 1.00 94.56 426 GLY A C 1
ATOM 3170 O O . GLY A 1 426 ? -29.867 34.090 18.760 1.00 94.56 426 GLY A O 1
ATOM 3171 N N . CYS A 1 427 ? -31.261 34.375 16.999 1.00 97.06 427 CYS A N 1
ATOM 3172 C CA . CYS A 1 427 ? -31.902 33.056 17.025 1.00 97.06 427 CYS A CA 1
ATOM 3173 C C . CYS A 1 427 ? -32.578 32.810 18.393 1.00 97.06 427 CYS A C 1
ATOM 3175 O O . CYS A 1 427 ? -32.076 32.100 19.272 1.00 97.06 427 CYS A O 1
ATOM 3177 N N . ASN A 1 428 ? -33.693 33.508 18.633 1.00 93.75 428 ASN A N 1
ATOM 3178 C CA . ASN A 1 428 ? -34.417 33.475 19.911 1.00 93.75 428 ASN A CA 1
ATOM 3179 C C . ASN A 1 428 ? -35.891 33.069 19.803 1.00 93.75 428 ASN A C 1
ATOM 3181 O O . ASN A 1 428 ? -36.460 32.676 20.823 1.00 93.75 428 ASN A O 1
ATOM 3185 N N . GLY A 1 429 ? -36.510 33.158 18.626 1.00 94.38 429 GLY A N 1
ATOM 3186 C CA . GLY A 1 429 ? -37.925 32.854 18.449 1.00 94.38 429 GLY A CA 1
ATOM 3187 C C . GLY A 1 429 ? -38.251 31.370 18.664 1.00 94.38 429 GLY A C 1
ATOM 3188 O O . GLY A 1 429 ? -37.391 30.518 18.415 1.00 94.38 429 GLY A O 1
ATOM 3189 N N . PRO A 1 430 ? -39.475 31.024 19.103 1.00 92.56 430 PRO A N 1
ATOM 3190 C CA . PRO A 1 430 ? -39.959 29.642 19.128 1.00 92.56 430 PRO A CA 1
ATOM 3191 C C . PRO A 1 430 ? -39.867 28.905 17.780 1.00 92.56 430 PRO A C 1
ATOM 3193 O O . PRO A 1 430 ? -39.760 27.682 17.781 1.00 92.56 430 PRO A O 1
ATOM 3196 N N . ALA A 1 431 ? -39.881 29.616 16.648 1.00 91.69 431 ALA A N 1
ATOM 3197 C CA . ALA A 1 431 ? -39.648 29.062 15.311 1.00 91.69 431 ALA A CA 1
ATOM 3198 C C . ALA A 1 431 ? -38.167 29.094 14.875 1.00 91.69 431 ALA A C 1
ATOM 3200 O O . ALA A 1 431 ? -37.816 28.503 13.856 1.00 91.69 431 ALA A O 1
ATOM 3201 N N . ASP A 1 432 ? -37.292 29.779 15.619 1.00 96.31 432 ASP A N 1
ATOM 3202 C CA . ASP A 1 432 ? -35.857 29.862 15.322 1.00 96.31 432 ASP A CA 1
ATOM 3203 C C . ASP A 1 432 ? -35.079 28.711 15.957 1.00 96.31 432 ASP A C 1
ATOM 3205 O O . ASP A 1 432 ? -34.211 28.127 15.308 1.00 96.31 432 ASP A O 1
ATOM 3209 N N . ARG A 1 433 ? -35.406 28.373 17.211 1.00 96.81 433 ARG A N 1
ATOM 3210 C CA . ARG A 1 433 ? -34.779 27.297 17.989 1.00 96.81 433 ARG A CA 1
ATOM 3211 C C . ARG A 1 433 ? -35.705 26.727 19.058 1.00 96.81 433 ARG A C 1
ATOM 3213 O O . ARG A 1 433 ? -36.631 27.392 19.530 1.00 96.81 433 ARG A O 1
ATOM 3220 N N . GLU A 1 434 ? -35.367 25.529 19.522 1.00 95.31 434 GLU A N 1
ATOM 3221 C CA . GLU A 1 434 ? -35.946 24.976 20.743 1.00 95.31 434 GLU A CA 1
ATOM 3222 C C . GLU A 1 434 ? -35.627 25.871 21.955 1.00 95.31 434 GLU A C 1
ATOM 3224 O O . GLU A 1 434 ? -34.582 26.526 22.044 1.00 95.31 434 GLU A O 1
ATOM 3229 N N . GLN A 1 435 ? -36.572 25.930 22.895 1.00 92.25 435 GLN A N 1
ATOM 3230 C CA . GLN A 1 435 ? -36.500 26.801 24.076 1.00 92.25 435 GLN A CA 1
ATOM 3231 C C . GLN A 1 435 ? -35.950 26.085 25.322 1.00 92.25 435 GLN A C 1
ATOM 3233 O O . GLN A 1 435 ? -35.653 26.728 26.326 1.00 92.25 435 GLN A O 1
ATOM 3238 N N . THR A 1 436 ? -35.755 24.768 25.236 1.00 92.38 436 THR A N 1
ATOM 3239 C CA . THR A 1 436 ? -35.066 23.928 26.225 1.00 92.38 436 THR A CA 1
ATOM 3240 C C . THR A 1 436 ? -33.689 23.552 25.678 1.00 92.38 436 THR A C 1
ATOM 3242 O O . THR A 1 436 ? -33.556 23.320 24.478 1.00 92.38 436 THR A O 1
ATOM 3245 N N . SER A 1 437 ? -32.661 23.513 26.528 1.00 94.38 437 SER A N 1
ATOM 3246 C CA . SER A 1 437 ? -31.327 23.066 26.123 1.00 94.38 437 SER A CA 1
ATOM 3247 C C . SER A 1 437 ? -31.252 21.537 26.050 1.00 94.38 437 SER A C 1
ATOM 3249 O O . SER A 1 437 ? -31.790 20.826 26.898 1.00 94.38 437 SER A O 1
ATOM 3251 N N . ALA A 1 438 ? -30.574 21.028 25.021 1.00 91.69 438 ALA A N 1
ATOM 3252 C CA . ALA A 1 438 ? -30.306 19.604 24.825 1.00 91.69 438 ALA A CA 1
ATOM 3253 C C . ALA A 1 438 ? -29.074 19.128 25.615 1.00 91.69 438 ALA A C 1
ATOM 3255 O O . ALA A 1 438 ? -28.991 17.958 25.983 1.00 91.69 438 ALA A O 1
ATOM 3256 N N . ALA A 1 439 ? -28.131 20.037 25.885 1.00 94.75 439 ALA A N 1
ATOM 3257 C CA . ALA A 1 439 ? -26.952 19.806 26.714 1.00 94.75 439 ALA A CA 1
ATOM 3258 C C . ALA A 1 439 ? -26.545 21.094 27.447 1.00 94.75 439 ALA A C 1
ATOM 3260 O O . ALA A 1 439 ? -26.747 22.193 26.929 1.00 94.75 439 ALA A O 1
ATOM 3261 N N . THR A 1 440 ? -25.908 20.944 28.611 1.00 95.06 440 THR A N 1
ATOM 3262 C CA . THR A 1 440 ? -25.377 22.051 29.420 1.00 95.06 440 THR A CA 1
ATOM 3263 C C . THR A 1 440 ? -23.998 21.665 29.962 1.00 95.06 440 THR A C 1
ATOM 3265 O O . THR A 1 440 ? -23.856 20.596 30.555 1.00 95.06 440 THR A O 1
ATOM 3268 N N . VAL A 1 441 ? -22.980 22.511 29.767 1.00 95.50 441 VAL A N 1
ATOM 3269 C CA . VAL A 1 441 ? -21.579 22.247 30.168 1.00 95.50 441 VAL A CA 1
ATOM 3270 C C . VAL A 1 441 ? -20.953 23.493 30.798 1.00 95.50 441 VAL A C 1
ATOM 3272 O O . VAL A 1 441 ? -21.173 24.605 30.328 1.00 95.5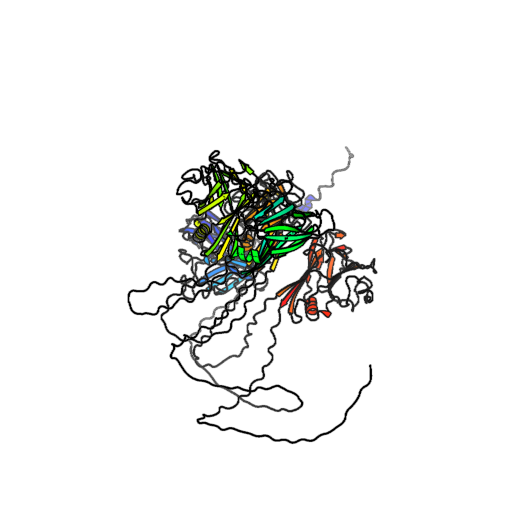0 441 VAL A O 1
ATOM 3275 N N . THR A 1 442 ? -20.137 23.328 31.841 1.00 94.94 442 THR A N 1
ATOM 3276 C CA . THR A 1 442 ? -19.366 24.435 32.434 1.00 94.94 442 THR A CA 1
ATOM 3277 C C . THR A 1 442 ? -18.031 24.606 31.712 1.00 94.94 442 THR A C 1
ATOM 3279 O O . THR A 1 442 ? -17.157 23.749 31.826 1.00 94.94 442 THR A O 1
ATOM 3282 N N . VAL A 1 443 ? -17.844 25.736 31.031 1.00 94.06 443 VAL A N 1
ATOM 3283 C CA . VAL A 1 443 ? -16.564 26.135 30.425 1.00 94.06 443 VAL A CA 1
ATOM 3284 C C . VAL A 1 443 ? -15.779 26.971 31.436 1.00 94.06 443 VAL A C 1
ATOM 3286 O O . VAL A 1 443 ? -16.311 27.927 32.004 1.00 94.06 443 VAL A O 1
ATOM 3289 N N . ASN A 1 444 ? -14.536 26.573 31.716 1.00 92.56 444 ASN A N 1
ATOM 3290 C CA . ASN A 1 444 ? -13.740 27.063 32.852 1.00 92.56 444 ASN A CA 1
ATOM 3291 C C . ASN A 1 444 ? -12.237 27.270 32.568 1.00 92.56 444 ASN A C 1
ATOM 3293 O O . ASN A 1 444 ? -11.529 27.755 33.447 1.00 92.56 444 ASN A O 1
ATOM 3297 N N . ALA A 1 445 ? -11.747 26.954 31.366 1.00 91.19 445 ALA A N 1
ATOM 3298 C CA . ALA A 1 445 ? -10.346 27.102 30.978 1.00 91.19 445 ALA A CA 1
ATOM 3299 C C . ALA A 1 445 ? -10.195 27.442 29.476 1.00 91.19 445 ALA A C 1
ATOM 3301 O O . ALA A 1 445 ? -10.973 26.951 28.651 1.00 91.19 445 ALA A O 1
ATOM 3302 N N . PRO A 1 446 ? -9.216 28.286 29.103 1.00 91.31 446 PRO A N 1
ATOM 3303 C CA . PRO A 1 446 ? -8.722 28.371 27.730 1.00 91.31 446 PRO A CA 1
ATOM 3304 C C . PRO A 1 446 ? -7.890 27.123 27.376 1.00 91.31 446 PRO A C 1
ATOM 3306 O O . PRO A 1 446 ? -7.446 26.404 28.274 1.00 91.31 446 PRO A O 1
ATOM 3309 N N . ASN A 1 447 ? -7.648 26.884 26.084 1.00 90.12 447 ASN A N 1
ATOM 3310 C CA . ASN A 1 447 ? -6.877 25.742 25.564 1.00 90.12 447 ASN A CA 1
ATOM 3311 C C . ASN A 1 447 ? -7.377 24.364 26.061 1.00 90.12 447 ASN A C 1
ATOM 3313 O O . ASN A 1 447 ? -6.579 23.466 26.339 1.00 90.12 447 ASN A O 1
ATOM 3317 N N . ALA A 1 448 ? -8.697 24.191 26.195 1.00 92.50 448 ALA A N 1
ATOM 3318 C CA . ALA A 1 448 ? -9.324 23.004 26.778 1.00 92.50 448 ALA A CA 1
ATOM 3319 C C . ALA A 1 448 ? -10.470 22.446 25.914 1.00 92.50 448 ALA A C 1
ATOM 3321 O O . ALA A 1 448 ? -11.171 23.182 25.221 1.00 92.50 448 ALA A O 1
ATOM 3322 N N . ALA A 1 449 ? -10.668 21.126 25.970 1.00 93.94 449 ALA A N 1
ATOM 3323 C CA . ALA A 1 449 ? -11.742 20.428 25.263 1.00 93.94 449 ALA A CA 1
ATOM 3324 C C . ALA A 1 449 ? -13.003 20.300 26.134 1.00 93.94 449 ALA A C 1
ATOM 3326 O O . ALA A 1 449 ? -12.911 19.937 27.309 1.00 93.94 449 ALA A O 1
ATOM 3327 N N . TYR A 1 450 ? -14.175 20.530 25.540 1.00 95.88 450 TYR A N 1
ATOM 3328 C CA . TYR A 1 450 ? -15.480 20.452 26.198 1.00 95.88 450 TYR A CA 1
ATOM 3329 C C . TYR A 1 450 ? -16.443 19.556 25.420 1.00 95.88 450 TYR A C 1
ATOM 3331 O O . TYR A 1 450 ? -16.682 19.779 24.234 1.00 95.88 450 TYR A O 1
ATOM 3339 N N . ASP A 1 451 ? -17.000 18.561 26.115 1.00 96.38 451 ASP A N 1
ATOM 3340 C CA . ASP A 1 451 ? -17.875 17.526 25.558 1.00 96.38 451 ASP A CA 1
ATOM 3341 C C . ASP A 1 451 ? -19.351 17.799 25.874 1.00 96.38 451 ASP A C 1
ATOM 3343 O O . ASP A 1 451 ? -19.785 17.742 27.026 1.00 96.38 451 ASP A O 1
ATOM 3347 N N . PHE A 1 452 ? -20.139 18.036 24.830 1.00 96.44 452 PHE A N 1
ATOM 3348 C CA . PHE A 1 452 ? -21.577 18.267 24.884 1.00 96.44 452 PHE A CA 1
ATOM 3349 C C . PHE A 1 452 ? -22.320 17.021 24.381 1.00 96.44 452 PHE A C 1
ATOM 3351 O O . PHE A 1 452 ? -22.234 16.654 23.207 1.00 96.44 452 PHE A O 1
ATOM 3358 N N . ASN A 1 453 ? -23.077 16.362 25.260 1.00 95.00 453 ASN A N 1
ATOM 3359 C CA . ASN A 1 453 ? -23.874 15.188 24.900 1.00 95.00 453 ASN A CA 1
ATOM 3360 C C . ASN A 1 453 ? -25.153 15.607 24.153 1.00 95.00 453 ASN A C 1
ATOM 3362 O O . ASN A 1 453 ? -26.166 15.911 24.776 1.00 95.00 453 ASN A O 1
ATOM 3366 N N . ILE A 1 454 ? -25.110 15.587 22.819 1.00 96.81 454 ILE A N 1
ATOM 3367 C CA . ILE A 1 454 ? -26.239 15.934 21.937 1.00 96.81 454 ILE A CA 1
ATOM 3368 C C . ILE A 1 454 ? -26.939 14.698 21.346 1.00 96.81 454 ILE A C 1
ATOM 3370 O O . ILE A 1 454 ? -27.638 14.791 20.336 1.00 96.81 454 ILE A O 1
ATOM 3374 N N . THR A 1 455 ? -26.793 13.535 21.996 1.00 95.81 455 THR A N 1
ATOM 3375 C CA . THR A 1 455 ? -27.413 12.257 21.595 1.00 95.81 455 THR A CA 1
ATOM 3376 C C . THR A 1 455 ? -28.892 12.364 21.184 1.00 95.81 455 THR A C 1
ATOM 3378 O O . THR A 1 455 ? -29.243 11.757 20.171 1.00 95.81 455 THR A O 1
ATOM 3381 N N . PRO A 1 456 ? -29.779 13.100 21.894 1.00 92.19 456 PRO A N 1
ATOM 3382 C CA . PRO A 1 456 ? -31.185 13.203 21.498 1.00 92.19 456 PRO A CA 1
ATOM 3383 C C . PRO A 1 456 ? -31.382 13.860 20.125 1.00 92.19 456 PRO A C 1
ATOM 3385 O O . PRO A 1 456 ? -32.196 13.382 19.342 1.00 92.19 456 PRO A O 1
ATOM 3388 N N . LEU A 1 457 ? -30.599 14.900 19.812 1.00 95.75 457 LEU A N 1
ATOM 3389 C CA . LEU A 1 457 ? -30.703 15.634 18.548 1.00 95.75 457 LEU A CA 1
ATOM 3390 C C . LEU A 1 457 ? -30.198 14.787 17.379 1.00 95.75 457 LEU A C 1
ATOM 3392 O O . LEU A 1 457 ? -30.883 14.639 16.373 1.00 95.75 457 LEU A O 1
ATOM 3396 N N . VAL A 1 458 ? -29.032 14.153 17.542 1.00 95.81 458 VAL A N 1
ATOM 3397 C CA . VAL A 1 458 ? -28.423 13.325 16.487 1.00 95.81 458 VAL A CA 1
ATOM 3398 C C . VAL A 1 458 ? -29.263 12.072 16.198 1.00 95.81 458 VAL A C 1
ATOM 3400 O O . VAL A 1 458 ? -29.362 11.668 15.042 1.00 95.81 458 VAL A O 1
ATOM 3403 N N . ARG A 1 459 ? -29.954 11.504 17.201 1.00 92.94 459 ARG A N 1
ATOM 3404 C CA . ARG A 1 459 ? -30.974 10.458 16.982 1.00 92.94 459 ARG A CA 1
ATOM 3405 C C . ARG A 1 459 ? -32.098 10.926 16.058 1.00 92.94 459 ARG A C 1
ATOM 3407 O O . ARG A 1 459 ? -32.504 10.169 15.184 1.00 92.94 459 ARG A O 1
ATOM 3414 N N . GLU A 1 460 ? -32.607 12.143 16.243 1.00 90.06 460 GLU A N 1
ATOM 3415 C CA . GLU A 1 460 ? -33.686 12.665 15.399 1.00 90.06 460 GLU A CA 1
ATOM 3416 C C . GLU A 1 460 ? -33.186 13.033 13.996 1.00 90.06 460 GLU A C 1
ATOM 3418 O O . GLU A 1 460 ? -33.856 12.725 13.013 1.00 90.06 460 GLU A O 1
ATOM 3423 N N . TRP A 1 461 ? -31.991 13.620 13.886 1.00 93.19 461 TRP A N 1
ATOM 3424 C CA . TRP A 1 461 ? -31.396 14.019 12.609 1.00 93.19 461 TRP A CA 1
ATOM 3425 C C . TRP A 1 461 ? -30.992 12.836 11.719 1.00 93.19 461 TRP A C 1
ATOM 3427 O O . TRP A 1 461 ? -31.161 12.925 10.509 1.00 93.19 461 TRP A O 1
ATOM 3437 N N . VAL A 1 462 ? -30.528 11.713 12.280 1.00 87.19 462 VAL A N 1
ATOM 3438 C CA . VAL A 1 462 ? -30.257 10.481 11.503 1.00 87.19 462 VAL A CA 1
ATOM 3439 C C . VAL A 1 462 ? -31.553 9.836 10.983 1.00 87.19 462 VAL A C 1
ATOM 3441 O O . VAL A 1 462 ? -31.547 9.185 9.939 1.00 87.19 462 VAL A O 1
ATOM 3444 N N . LEU A 1 463 ? -32.682 10.043 11.671 1.00 83.75 463 LEU A N 1
ATOM 3445 C CA . LEU A 1 463 ? -34.005 9.610 11.206 1.00 83.75 463 LEU A CA 1
ATOM 3446 C C . LEU A 1 463 ? -34.644 10.606 10.223 1.00 83.75 463 LEU A C 1
ATOM 3448 O O . LEU A 1 463 ? -35.365 10.192 9.320 1.00 83.75 463 LEU A O 1
ATOM 3452 N N . ASN A 1 464 ? -34.384 11.907 10.388 1.00 84.25 464 ASN A N 1
ATOM 3453 C CA . ASN A 1 464 ? -34.961 12.990 9.592 1.00 84.25 464 ASN A CA 1
ATOM 3454 C C . ASN A 1 464 ? -33.886 14.033 9.205 1.00 84.25 464 ASN A C 1
ATOM 3456 O O . ASN A 1 464 ? -33.883 15.135 9.770 1.00 84.25 464 ASN A O 1
ATOM 3460 N N . PRO A 1 465 ? -32.993 13.749 8.231 1.00 84.19 465 PRO A N 1
ATOM 3461 C CA . PRO A 1 465 ? -31.868 14.634 7.894 1.00 84.19 465 PRO A CA 1
ATOM 3462 C C . PRO A 1 465 ? -32.277 16.061 7.508 1.00 84.19 465 PRO A C 1
ATOM 3464 O O . PRO A 1 465 ? -31.589 17.019 7.850 1.00 84.19 465 PRO A O 1
ATOM 3467 N N . ALA A 1 466 ? -33.457 16.229 6.901 1.00 83.38 466 ALA A N 1
ATOM 3468 C CA . ALA A 1 466 ? -34.043 17.532 6.566 1.00 83.38 466 ALA A CA 1
ATOM 3469 C C . ALA A 1 466 ? -34.410 18.414 7.785 1.00 83.38 466 ALA A C 1
ATOM 3471 O O . ALA A 1 466 ? -34.844 19.547 7.605 1.00 83.38 466 ALA A O 1
ATOM 3472 N N . THR A 1 467 ? -34.253 17.915 9.018 1.00 88.19 467 THR A N 1
ATOM 3473 C CA . THR A 1 467 ? -34.430 18.683 10.268 1.00 88.19 467 THR A CA 1
ATOM 3474 C C . THR A 1 467 ? -33.099 19.071 10.932 1.00 88.19 467 THR A C 1
ATOM 3476 O O . THR A 1 467 ? -33.094 19.651 12.024 1.00 88.19 467 THR A O 1
ATOM 3479 N N . ASN A 1 468 ? -31.964 18.747 10.297 1.00 94.06 468 ASN A N 1
ATOM 3480 C CA . ASN A 1 468 ? -30.632 19.115 10.763 1.00 94.06 468 ASN A CA 1
ATOM 3481 C C . ASN A 1 468 ? -30.279 20.554 10.357 1.00 94.06 468 ASN A C 1
ATOM 3483 O O . ASN A 1 468 ? -29.679 20.821 9.310 1.00 94.06 468 ASN A O 1
ATOM 3487 N N . HIS A 1 469 ? -30.629 21.488 11.239 1.00 93.62 469 HIS A N 1
ATOM 3488 C CA . HIS A 1 469 ? -30.160 22.873 11.198 1.00 93.62 469 HIS A CA 1
ATOM 3489 C C . HIS A 1 469 ? -29.068 23.140 12.252 1.00 93.62 469 HIS A C 1
ATOM 3491 O O . HIS A 1 469 ? -28.740 24.291 12.512 1.00 93.62 469 HIS A O 1
ATOM 3497 N N . GLY A 1 470 ? -28.479 22.099 12.854 1.00 96.31 470 GLY A N 1
ATOM 3498 C CA . GLY A 1 470 ? -27.413 22.246 13.847 1.00 96.31 470 GLY A CA 1
ATOM 3499 C C . GLY A 1 470 ? -27.860 22.795 15.211 1.00 96.31 470 GLY A C 1
ATOM 3500 O O . GLY A 1 470 ? -29.019 22.663 15.622 1.00 96.31 470 GLY A O 1
ATOM 3501 N N . VAL A 1 471 ? -26.907 23.380 15.941 1.00 98.12 471 VAL A N 1
ATOM 3502 C CA . VAL A 1 471 ? -27.062 23.883 17.318 1.00 98.12 471 VAL A CA 1
ATOM 3503 C C . VAL A 1 471 ? -26.617 25.334 17.474 1.00 98.12 471 VAL A C 1
ATOM 3505 O O . VAL A 1 471 ? -25.711 25.798 16.790 1.00 98.12 471 VAL A O 1
ATOM 3508 N N . LEU A 1 472 ? -27.226 26.020 18.442 1.00 98.25 472 LEU A N 1
ATOM 3509 C CA . LEU A 1 472 ? -26.841 27.336 18.949 1.00 98.25 472 LEU A CA 1
ATOM 3510 C C . LEU A 1 472 ? -26.329 27.196 20.389 1.00 98.25 472 LEU A C 1
ATOM 3512 O O . LEU A 1 472 ? -26.993 26.577 21.223 1.00 98.25 472 LEU A O 1
ATOM 3516 N N . LEU A 1 473 ? -25.192 27.815 20.702 1.00 98.00 473 LEU A N 1
ATOM 3517 C CA . LEU A 1 473 ? -24.630 27.883 22.052 1.00 98.00 473 LEU A CA 1
ATOM 3518 C C . LEU A 1 473 ? -24.949 29.237 22.695 1.00 98.00 473 LEU A C 1
ATOM 3520 O O . LEU A 1 473 ? -24.659 30.297 22.132 1.00 98.00 473 LEU A O 1
ATOM 3524 N N . ILE A 1 474 ? -25.494 29.213 23.911 1.00 95.75 474 ILE A N 1
ATOM 3525 C CA . ILE A 1 474 ? -25.742 30.413 24.718 1.00 95.75 474 ILE A CA 1
ATOM 3526 C C . ILE A 1 474 ? -25.034 30.263 26.066 1.00 95.75 474 ILE A C 1
ATOM 3528 O O . ILE A 1 474 ? -25.319 29.353 26.838 1.00 95.75 474 ILE A O 1
ATOM 3532 N N . ALA A 1 475 ? -24.121 31.189 26.364 1.00 93.69 475 ALA A N 1
ATOM 3533 C CA . ALA A 1 475 ? -23.431 31.246 27.647 1.00 93.69 475 ALA A CA 1
ATOM 3534 C C . ALA A 1 475 ? -24.229 32.044 28.694 1.00 93.69 475 ALA A C 1
ATOM 3536 O O . ALA A 1 475 ? -24.671 33.171 28.440 1.00 93.69 475 ALA A O 1
ATOM 3537 N N . SER A 1 476 ? -24.351 31.488 29.896 1.00 87.88 476 SER A N 1
ATOM 3538 C CA . SER A 1 476 ? -25.058 32.034 31.054 1.00 87.88 476 SER A CA 1
ATOM 3539 C C . SER A 1 476 ? -24.129 32.172 32.279 1.00 87.88 476 SER A C 1
ATOM 3541 O O . SER A 1 476 ? -23.074 31.537 32.382 1.00 87.88 476 SER A O 1
ATOM 3543 N N . GLY A 1 477 ? -24.488 33.071 33.203 1.00 76.75 477 GLY A N 1
ATOM 3544 C CA . GLY A 1 477 ? -23.685 33.406 34.387 1.00 76.75 477 GLY A CA 1
ATOM 3545 C C . GLY A 1 477 ? -23.050 34.803 34.345 1.00 76.75 477 GLY A C 1
ATOM 3546 O O . GLY A 1 477 ? -23.539 35.705 33.665 1.00 76.75 477 GLY A O 1
ATOM 3547 N N . GLY A 1 478 ? -21.987 34.996 35.134 1.00 66.25 478 GLY A N 1
ATOM 3548 C CA . GLY A 1 478 ? -21.273 36.275 35.254 1.00 66.25 478 GLY A CA 1
ATOM 3549 C C . GLY A 1 478 ? -20.457 36.637 34.008 1.00 66.25 478 GLY A C 1
ATOM 3550 O O . GLY A 1 478 ? -20.215 35.799 33.148 1.00 66.25 478 GLY A O 1
ATOM 3551 N N . THR A 1 479 ? -20.006 37.891 33.907 1.00 81.25 479 THR A N 1
ATOM 3552 C CA . THR A 1 479 ? -19.303 38.386 32.712 1.00 81.25 479 THR A CA 1
ATOM 3553 C C . THR A 1 479 ? -17.992 37.639 32.447 1.00 81.25 479 THR A C 1
ATOM 3555 O O . THR A 1 479 ? -17.014 37.803 33.177 1.00 81.25 479 THR A O 1
ATOM 3558 N N . VAL A 1 480 ? -17.975 36.839 31.380 1.00 90.50 480 VAL A N 1
ATOM 3559 C CA . VAL A 1 480 ? -16.784 36.225 30.782 1.00 90.50 480 VAL A CA 1
ATOM 3560 C C . VAL A 1 480 ? -17.026 35.969 29.285 1.00 90.50 480 VAL A C 1
ATOM 3562 O O . VAL A 1 480 ? -18.167 35.780 28.850 1.00 90.50 480 VAL A O 1
ATOM 3565 N N . THR A 1 481 ? -15.953 35.989 28.505 1.00 93.38 481 THR A N 1
ATOM 3566 C CA . THR A 1 481 ? -15.884 35.692 27.073 1.00 93.38 481 THR A CA 1
ATOM 3567 C C . THR A 1 481 ? -14.905 34.540 26.866 1.00 93.38 481 THR A C 1
ATOM 3569 O O . THR A 1 481 ? -13.847 34.518 27.497 1.00 93.38 481 THR A O 1
ATOM 3572 N N . TYR A 1 482 ? -15.258 33.618 25.975 1.00 94.62 482 TYR A N 1
ATOM 3573 C CA . TYR A 1 482 ? -14.412 32.530 25.485 1.00 94.62 482 TYR A CA 1
ATOM 3574 C C . TYR A 1 482 ? -14.488 32.478 23.962 1.00 94.62 482 TYR A C 1
ATOM 3576 O O . TYR A 1 482 ? -15.453 32.956 23.363 1.00 94.62 482 TYR A O 1
ATOM 3584 N N . GLU A 1 483 ? -13.502 31.852 23.336 1.00 95.56 483 GLU A N 1
ATOM 3585 C CA . GLU A 1 483 ? -13.501 31.600 21.899 1.00 95.56 483 GLU A CA 1
ATOM 3586 C C . GLU A 1 483 ? -13.209 30.126 21.644 1.00 95.56 483 GLU A C 1
ATOM 3588 O O . GLU A 1 483 ? -12.263 29.574 22.208 1.00 95.56 483 GLU A O 1
ATOM 3593 N N . PHE A 1 484 ? -14.033 29.492 20.812 1.00 96.69 484 PHE A N 1
ATOM 3594 C CA . PHE A 1 484 ? -13.765 28.158 20.285 1.00 96.69 484 PHE A CA 1
ATOM 3595 C C . PHE A 1 484 ? -13.119 28.275 18.907 1.00 96.69 484 PHE A C 1
ATOM 3597 O O . PHE A 1 484 ? -13.403 29.229 18.183 1.00 96.69 484 PHE A O 1
ATOM 3604 N N . TYR A 1 485 ? -12.289 27.308 18.526 1.00 94.75 485 TYR A N 1
ATOM 3605 C CA . TYR A 1 485 ? -11.845 27.182 17.135 1.00 94.75 485 TYR A CA 1
ATOM 3606 C C . TYR A 1 485 ? -13.033 26.837 16.221 1.00 94.75 485 TYR A C 1
ATOM 3608 O O . TYR A 1 485 ? -13.869 26.009 16.596 1.00 94.75 485 TYR A O 1
ATOM 3616 N N . SER A 1 486 ? -13.105 27.479 15.052 1.00 92.75 486 SER A N 1
ATOM 3617 C CA . SER A 1 486 ? -13.995 27.079 13.952 1.00 92.75 486 SER A CA 1
ATOM 3618 C C . SER A 1 486 ? -13.293 26.093 13.013 1.00 92.75 486 SER A C 1
ATOM 3620 O O . SER A 1 486 ? -12.178 25.626 13.287 1.00 92.75 486 SER A O 1
ATOM 3622 N N . THR A 1 487 ? -13.952 25.769 11.907 1.00 89.50 487 THR A N 1
ATOM 3623 C CA . THR A 1 487 ? -13.441 24.880 10.859 1.00 89.50 487 THR A CA 1
ATOM 3624 C C . THR A 1 487 ? -12.400 25.568 9.950 1.00 89.50 487 THR A C 1
ATOM 3626 O O . THR A 1 487 ? -11.563 24.889 9.362 1.00 89.50 487 THR A O 1
ATOM 3629 N N . GLU A 1 488 ? -12.354 26.905 9.915 1.00 83.38 488 GLU A N 1
ATOM 3630 C CA . GLU A 1 488 ? -11.393 27.722 9.137 1.00 83.38 488 GLU A CA 1
ATOM 3631 C C . GLU A 1 488 ? -10.070 27.988 9.886 1.00 83.38 488 GLU A C 1
ATOM 3633 O O . GLU A 1 488 ? -9.235 28.786 9.447 1.00 83.38 488 GLU A O 1
ATOM 3638 N N . TRP A 1 489 ? -9.862 27.366 11.049 1.00 85.00 489 TRP A N 1
ATOM 3639 C CA . TRP A 1 489 ? -8.565 27.386 11.726 1.00 85.00 489 TRP A CA 1
ATOM 3640 C C . TRP A 1 489 ? -7.537 26.517 10.982 1.00 85.00 489 TRP A C 1
ATOM 3642 O O . TRP A 1 489 ? -7.885 25.581 10.281 1.00 85.00 489 TRP A O 1
ATOM 3652 N N . SER A 1 490 ? -6.238 26.771 11.149 1.00 67.88 490 SER A N 1
ATOM 3653 C CA . SER A 1 490 ? -5.190 26.045 10.408 1.00 67.88 490 SER A CA 1
ATOM 3654 C C . SER A 1 490 ? -4.795 24.677 10.990 1.00 67.88 490 SER A C 1
ATOM 3656 O O . SER A 1 490 ? -3.923 24.010 10.434 1.00 67.88 490 SER A O 1
ATOM 3658 N N . ASN A 1 491 ? -5.390 24.242 12.110 1.00 74.38 491 ASN A N 1
ATOM 3659 C CA . ASN A 1 491 ? -5.076 22.958 12.753 1.00 74.38 491 ASN A CA 1
ATOM 3660 C C . ASN A 1 491 ? -6.330 22.068 12.929 1.00 74.38 491 ASN A C 1
ATOM 3662 O O . ASN A 1 491 ? -7.096 22.292 13.874 1.00 74.38 491 ASN A O 1
ATOM 3666 N N . PRO A 1 492 ? -6.499 20.999 12.122 1.00 71.81 492 PRO A N 1
ATOM 3667 C CA . PRO A 1 492 ? -7.672 20.116 12.167 1.00 71.81 492 PRO A CA 1
ATOM 3668 C C . PRO A 1 492 ? -7.781 19.236 13.423 1.00 71.81 492 PRO A C 1
ATOM 3670 O O . PRO A 1 492 ? -8.796 18.566 13.630 1.00 71.81 492 PRO A O 1
ATOM 3673 N N . LEU A 1 493 ? -6.768 19.222 14.299 1.00 76.44 493 LEU A N 1
ATOM 3674 C CA . LEU A 1 493 ? -6.830 18.478 15.563 1.00 76.44 493 LEU A CA 1
ATOM 3675 C C . LEU A 1 493 ? -7.740 19.138 16.612 1.00 76.44 493 LEU A C 1
ATOM 3677 O O . LEU A 1 493 ? -8.180 18.439 17.526 1.00 76.44 493 LEU A O 1
ATOM 3681 N N . VAL A 1 494 ? -8.030 20.440 16.476 1.00 85.00 494 VAL A N 1
ATOM 3682 C CA . VAL A 1 494 ? -8.857 21.226 17.419 1.00 85.00 494 VAL A CA 1
ATOM 3683 C C . VAL A 1 494 ? -10.186 21.717 16.826 1.00 85.00 494 VAL A C 1
ATOM 3685 O O . VAL A 1 494 ? -10.894 22.486 17.473 1.00 85.00 494 VAL A O 1
ATOM 3688 N N . TYR A 1 495 ? -10.550 21.268 15.621 1.00 91.12 495 TYR A N 1
ATOM 3689 C CA . TYR A 1 495 ? -11.838 21.595 14.996 1.00 91.12 495 TYR A CA 1
ATOM 3690 C C . TYR A 1 495 ? -13.035 21.112 15.835 1.00 91.12 495 TYR A C 1
ATOM 3692 O O . TYR A 1 495 ? -12.920 20.108 16.559 1.00 91.12 495 TYR A O 1
ATOM 3700 N N . PRO A 1 496 ? -14.219 21.737 15.663 1.00 95.62 496 PRO A N 1
ATOM 3701 C CA . PRO A 1 496 ? -15.486 21.146 16.076 1.00 95.62 496 PRO A CA 1
ATOM 3702 C C . PRO A 1 496 ? -15.558 19.683 15.625 1.00 95.62 496 PRO A C 1
ATOM 3704 O O . PRO A 1 496 ? -15.299 19.365 14.466 1.00 95.62 496 PRO A O 1
ATOM 3707 N N . THR A 1 497 ? -15.832 18.767 16.552 1.00 93.12 497 THR A N 1
ATOM 3708 C CA . THR A 1 497 ? -15.772 17.322 16.289 1.00 93.12 497 THR A CA 1
ATOM 3709 C C . THR A 1 497 ? -17.015 16.643 16.849 1.00 93.12 497 THR A C 1
ATOM 3711 O O . THR A 1 497 ? -17.327 16.814 18.024 1.00 93.12 497 THR A O 1
ATOM 3714 N N . LEU A 1 498 ? -17.709 15.833 16.051 1.00 96.69 498 LEU A N 1
ATOM 3715 C CA . LEU A 1 498 ? -18.877 15.064 16.480 1.00 96.69 498 LEU A CA 1
ATOM 3716 C C . LEU A 1 498 ? -18.559 13.563 16.471 1.00 96.69 498 LEU A C 1
ATOM 3718 O O . LEU A 1 498 ? -18.382 12.946 15.421 1.00 96.69 498 LEU A O 1
ATOM 3722 N N . ILE A 1 499 ? -18.487 12.973 17.665 1.00 91.00 499 ILE A N 1
ATOM 3723 C CA . ILE A 1 499 ? -18.234 11.543 17.875 1.00 91.00 499 ILE A CA 1
ATOM 3724 C C . ILE A 1 499 ? -19.586 10.852 18.057 1.00 91.00 499 ILE A C 1
ATOM 3726 O O . ILE A 1 499 ? -20.299 11.157 19.015 1.00 91.00 499 ILE A O 1
ATOM 3730 N N . VAL A 1 500 ? -19.945 9.926 17.165 1.00 93.00 500 VAL A N 1
ATOM 3731 C CA . VAL A 1 500 ? -21.241 9.227 17.196 1.00 93.00 500 VAL A CA 1
ATOM 3732 C C . VAL A 1 500 ? -21.033 7.721 17.238 1.00 93.00 500 VAL A C 1
ATOM 3734 O O . VAL A 1 500 ? -20.453 7.146 16.322 1.00 93.00 500 VAL A O 1
ATOM 3737 N N . THR A 1 501 ? -21.565 7.073 18.271 1.00 91.19 501 THR A N 1
ATOM 3738 C CA . THR A 1 501 ? -21.666 5.613 18.365 1.00 91.19 501 THR A CA 1
ATOM 3739 C C . THR A 1 501 ? -23.094 5.192 18.033 1.00 91.19 501 THR A C 1
ATOM 3741 O O . THR A 1 501 ? -24.045 5.741 18.595 1.00 91.19 501 THR A O 1
ATOM 3744 N N . TYR A 1 502 ? -23.271 4.222 17.141 1.00 90.44 502 TYR A N 1
ATOM 3745 C CA . TYR A 1 502 ? -24.573 3.758 16.659 1.00 90.44 502 TYR A CA 1
ATOM 3746 C C . TYR A 1 502 ? -24.610 2.239 16.441 1.00 90.44 502 TYR A C 1
ATOM 3748 O O . TYR A 1 502 ? -23.577 1.592 16.293 1.00 90.44 502 TYR A O 1
ATOM 3756 N N . LEU A 1 503 ? -25.814 1.667 16.414 1.00 86.38 503 LEU A N 1
ATOM 3757 C CA . LEU A 1 503 ? -26.069 0.342 15.846 1.00 86.38 503 LEU A CA 1
ATOM 3758 C C . LEU A 1 503 ? -26.489 0.521 14.380 1.00 86.38 503 LEU A C 1
ATOM 3760 O O . LEU A 1 503 ? -27.392 1.328 14.133 1.00 86.38 503 LEU A O 1
ATOM 3764 N N . PRO A 1 504 ? -25.892 -0.188 13.406 1.00 79.38 504 PRO A N 1
ATOM 3765 C CA . PRO A 1 504 ? -26.386 -0.167 12.032 1.00 79.38 504 PRO A CA 1
ATOM 3766 C C . PRO A 1 504 ? -27.845 -0.664 11.962 1.00 79.38 504 PRO A C 1
ATOM 3768 O O . PRO A 1 504 ? -28.273 -1.435 12.831 1.00 79.38 504 PRO A O 1
ATOM 3771 N N . PRO A 1 505 ? -28.629 -0.232 10.955 1.00 73.44 505 PRO A N 1
ATOM 3772 C CA . PRO A 1 505 ? -30.015 -0.663 10.799 1.00 73.44 505 PRO A CA 1
ATOM 3773 C C . PRO A 1 505 ? -30.112 -2.189 10.680 1.00 73.44 505 PRO A C 1
ATOM 3775 O O . PRO A 1 505 ? -29.348 -2.825 9.952 1.00 73.44 505 PRO A O 1
ATOM 3778 N N . ALA A 1 506 ? -31.085 -2.784 11.372 1.00 61.72 506 ALA A N 1
ATOM 3779 C CA . ALA A 1 506 ? -31.415 -4.192 11.177 1.00 61.72 506 ALA A CA 1
ATOM 3780 C C . ALA A 1 506 ? -31.943 -4.416 9.742 1.00 61.72 506 ALA A C 1
ATOM 3782 O O . ALA A 1 506 ? -32.657 -3.553 9.226 1.00 61.72 506 ALA A O 1
ATOM 3783 N N . PRO A 1 507 ? -31.642 -5.557 9.091 1.00 50.19 507 PRO A N 1
ATOM 3784 C CA . PRO A 1 507 ? -32.097 -5.826 7.730 1.00 50.19 507 PRO A CA 1
ATOM 3785 C C . PRO A 1 507 ? -33.626 -5.976 7.683 1.00 50.19 507 PRO A C 1
ATOM 3787 O O . PRO A 1 507 ? -34.183 -7.005 8.069 1.00 50.19 507 PRO A O 1
ATOM 3790 N N . THR A 1 508 ? -34.309 -4.934 7.208 1.00 39.91 508 THR A N 1
ATOM 3791 C CA . THR A 1 508 ? -35.769 -4.911 7.053 1.00 39.91 508 THR A CA 1
ATOM 3792 C C . THR A 1 508 ? -36.215 -5.924 5.990 1.00 39.91 508 THR A C 1
ATOM 3794 O O . THR A 1 508 ? -35.726 -5.857 4.860 1.00 39.91 508 THR A O 1
ATOM 3797 N N . PRO A 1 509 ? -37.163 -6.835 6.285 1.00 35.25 509 PRO A N 1
ATOM 3798 C CA . PRO A 1 509 ? -37.679 -7.770 5.291 1.00 35.25 509 PRO A CA 1
ATOM 3799 C C . PRO A 1 509 ? -38.466 -7.030 4.200 1.00 35.25 509 PRO A C 1
ATOM 3801 O O . PRO A 1 509 ? -39.400 -6.280 4.488 1.00 35.25 509 PRO A O 1
ATOM 3804 N N . THR A 1 510 ? -38.098 -7.251 2.937 1.00 30.14 510 THR A N 1
ATOM 3805 C CA . THR A 1 510 ? -38.720 -6.600 1.777 1.00 30.14 510 THR A CA 1
ATOM 3806 C C . THR A 1 510 ? -40.197 -7.005 1.632 1.00 30.14 510 THR A C 1
ATOM 3808 O O . THR A 1 510 ? -40.486 -8.201 1.552 1.00 30.14 510 THR A O 1
ATOM 3811 N N . PRO A 1 511 ? -41.151 -6.056 1.564 1.00 33.34 511 PRO A N 1
ATOM 3812 C CA . PRO A 1 511 ? -42.565 -6.383 1.409 1.00 33.34 511 PRO A CA 1
ATOM 3813 C C . PRO A 1 511 ? -42.891 -6.803 -0.032 1.00 33.34 511 PRO A C 1
ATOM 3815 O O . PRO A 1 511 ? -42.814 -6.002 -0.963 1.00 33.34 511 PRO A O 1
ATOM 3818 N N . THR A 1 512 ? -43.312 -8.054 -0.218 1.00 30.77 512 THR A N 1
ATOM 3819 C CA . THR A 1 512 ? -43.792 -8.557 -1.514 1.00 30.77 512 THR A CA 1
ATOM 3820 C C . THR A 1 512 ? -45.250 -8.151 -1.741 1.00 30.77 512 THR A C 1
ATOM 3822 O O . THR A 1 512 ? -46.135 -8.561 -0.990 1.00 30.77 512 THR A O 1
ATOM 3825 N N . TRP A 1 513 ? -45.523 -7.379 -2.796 1.00 29.14 513 TRP A N 1
ATOM 3826 C CA . TRP A 1 513 ? -46.889 -6.992 -3.164 1.00 29.14 513 TRP A CA 1
ATOM 3827 C C . TRP A 1 513 ? -47.706 -8.193 -3.657 1.00 29.14 513 TRP A C 1
ATOM 3829 O O . TRP A 1 513 ? -47.334 -8.866 -4.619 1.00 29.14 513 TRP A O 1
ATOM 3839 N N . THR A 1 514 ? -48.848 -8.446 -3.021 1.00 30.52 514 THR A N 1
ATOM 3840 C CA . THR A 1 514 ? -49.773 -9.514 -3.408 1.00 30.52 514 THR A CA 1
ATOM 3841 C C . THR A 1 514 ? -50.704 -9.087 -4.541 1.00 30.52 514 THR A C 1
ATOM 3843 O O . THR A 1 514 ? -51.411 -8.086 -4.455 1.00 30.52 514 THR A O 1
ATOM 3846 N N . THR A 1 515 ? -50.777 -9.920 -5.579 1.00 29.61 515 THR A N 1
ATOM 3847 C CA . THR A 1 515 ? -51.918 -9.979 -6.501 1.00 29.61 515 THR A CA 1
ATOM 3848 C C . THR A 1 515 ? -52.450 -11.414 -6.540 1.00 29.61 515 THR A C 1
ATOM 3850 O O . THR A 1 515 ? -51.705 -12.373 -6.336 1.00 29.61 515 THR A O 1
ATOM 3853 N N . THR A 1 516 ? -53.760 -11.564 -6.725 1.00 30.53 516 THR A N 1
ATOM 3854 C CA . THR A 1 516 ? -54.506 -12.822 -6.527 1.00 30.53 516 THR A CA 1
ATOM 3855 C C . THR A 1 516 ? -55.496 -13.033 -7.691 1.00 30.53 516 THR A C 1
ATOM 3857 O O . THR A 1 516 ? -55.787 -12.080 -8.413 1.00 30.53 516 THR A O 1
ATOM 3860 N N . PRO A 1 517 ? -55.935 -14.270 -7.995 1.00 42.28 517 PRO A N 1
ATOM 3861 C CA . PRO A 1 517 ? -55.201 -15.051 -8.992 1.00 42.28 517 PRO A CA 1
ATOM 3862 C C . PRO A 1 517 ? -56.081 -15.586 -10.139 1.00 42.28 517 PRO A C 1
ATOM 3864 O O . PRO A 1 517 ? -57.309 -15.556 -10.077 1.00 42.28 517 PRO A O 1
ATOM 3867 N N . ALA A 1 518 ? -55.436 -16.183 -11.145 1.00 27.50 518 ALA A N 1
ATOM 3868 C CA . ALA A 1 518 ? -56.062 -17.102 -12.099 1.00 27.50 518 ALA A CA 1
ATOM 3869 C C . ALA A 1 518 ? -55.479 -18.523 -11.940 1.00 27.50 518 ALA A C 1
ATOM 3871 O O . ALA A 1 518 ? -54.348 -18.695 -11.488 1.00 27.50 518 ALA A O 1
ATOM 3872 N N . THR A 1 519 ? -56.277 -19.545 -12.251 1.00 34.00 519 THR A N 1
ATOM 3873 C CA . THR A 1 519 ? -56.106 -20.914 -11.730 1.00 34.00 519 THR A CA 1
ATOM 3874 C C . THR A 1 519 ? -55.205 -21.822 -12.577 1.00 34.00 519 THR A C 1
ATOM 3876 O O . THR A 1 519 ? -55.517 -22.057 -13.742 1.00 34.00 519 THR A O 1
ATOM 3879 N N . ALA A 1 520 ? -54.197 -22.462 -11.965 1.00 28.77 520 ALA A N 1
ATOM 3880 C CA . ALA A 1 520 ? -53.646 -23.755 -12.409 1.00 28.77 520 ALA A CA 1
ATOM 3881 C C . ALA A 1 520 ? -52.908 -24.496 -11.267 1.00 28.77 520 ALA A C 1
ATOM 3883 O O . ALA A 1 520 ? -52.367 -23.878 -10.353 1.00 28.77 520 ALA A O 1
ATOM 3884 N N . THR A 1 521 ? -52.910 -25.831 -11.313 1.00 29.30 521 THR A N 1
ATOM 3885 C CA . THR A 1 521 ? -52.554 -26.721 -10.190 1.00 29.30 521 THR A CA 1
ATOM 3886 C C . THR A 1 521 ? -51.080 -27.157 -10.163 1.00 29.30 521 THR A C 1
ATOM 3888 O O . THR A 1 521 ? -50.610 -27.799 -11.091 1.00 29.30 521 THR A O 1
ATOM 3891 N N . ALA A 1 522 ? -50.426 -26.891 -9.027 1.00 34.41 522 ALA A N 1
ATOM 3892 C CA . ALA A 1 522 ? -49.314 -27.611 -8.379 1.00 34.41 522 ALA A CA 1
ATOM 3893 C C . ALA A 1 522 ? -48.083 -28.123 -9.174 1.00 34.41 522 ALA A C 1
ATOM 3895 O O . ALA A 1 522 ? -48.134 -29.121 -9.886 1.00 34.41 522 ALA A O 1
ATOM 3896 N N . THR A 1 523 ? -46.908 -27.610 -8.787 1.00 25.97 523 THR A N 1
ATOM 3897 C CA . THR A 1 523 ? -45.706 -28.399 -8.422 1.00 25.97 523 THR A CA 1
ATOM 3898 C C . THR A 1 523 ? -44.857 -27.539 -7.467 1.00 25.97 523 THR A C 1
ATOM 3900 O O . THR A 1 523 ? -44.723 -26.344 -7.729 1.00 25.97 523 THR A O 1
ATOM 3903 N N . PRO A 1 524 ? -44.327 -28.065 -6.344 1.00 30.45 524 PRO A N 1
ATOM 3904 C CA . PRO A 1 524 ? -43.551 -27.259 -5.401 1.00 30.45 524 PRO A CA 1
ATOM 3905 C C . PRO A 1 524 ? -42.098 -27.066 -5.867 1.00 30.45 524 PRO A C 1
ATOM 3907 O O . PRO A 1 524 ? -41.270 -27.967 -5.746 1.00 30.45 524 PRO A O 1
ATOM 3910 N N . THR A 1 525 ? -41.775 -25.871 -6.361 1.00 30.55 525 THR A N 1
ATOM 3911 C CA . THR A 1 525 ? -40.387 -25.423 -6.578 1.00 30.55 525 THR A CA 1
ATOM 3912 C C . THR A 1 525 ? -39.697 -25.174 -5.226 1.00 30.55 525 THR A C 1
ATOM 3914 O O . THR A 1 525 ? -40.324 -24.573 -4.350 1.00 30.55 525 THR A O 1
ATOM 3917 N N . PRO A 1 526 ? -38.428 -25.579 -5.019 1.00 29.45 526 PRO A N 1
ATOM 3918 C CA . PRO A 1 526 ? -37.693 -25.230 -3.805 1.00 29.45 526 PRO A CA 1
ATOM 3919 C C . PRO A 1 526 ? -37.462 -23.714 -3.723 1.00 29.45 526 PRO A C 1
ATOM 3921 O O . PRO A 1 526 ? -36.869 -23.115 -4.619 1.00 29.45 526 PRO A O 1
ATOM 3924 N N . THR A 1 527 ? -37.913 -23.095 -2.632 1.00 31.50 527 THR A N 1
ATOM 3925 C CA . THR A 1 527 ? -37.609 -21.694 -2.316 1.00 31.50 527 THR A CA 1
ATOM 3926 C C . THR A 1 527 ? -36.101 -21.536 -2.089 1.00 31.50 527 THR A C 1
ATOM 3928 O O . THR A 1 527 ? -35.547 -22.306 -1.301 1.00 31.50 527 THR A O 1
ATOM 3931 N N . PRO A 1 528 ? -35.420 -20.555 -2.712 1.00 31.02 528 PRO A N 1
ATOM 3932 C CA . PRO A 1 528 ? -34.019 -20.294 -2.409 1.00 31.02 528 PRO A CA 1
ATOM 3933 C C . PRO A 1 528 ? -33.875 -19.833 -0.954 1.00 31.02 528 PRO A C 1
ATOM 3935 O O . PRO A 1 528 ? -34.522 -18.875 -0.526 1.00 31.02 528 PRO A O 1
ATOM 3938 N N . THR A 1 529 ? -33.018 -20.513 -0.191 1.00 30.69 529 THR A N 1
ATOM 3939 C CA . THR A 1 529 ? -32.601 -20.067 1.143 1.00 30.69 529 THR A CA 1
ATOM 3940 C C . THR A 1 529 ? -32.006 -18.666 1.034 1.00 30.69 529 THR A C 1
ATOM 3942 O O . THR A 1 529 ? -31.182 -18.419 0.154 1.00 30.69 529 THR A O 1
ATOM 3945 N N . ALA A 1 530 ? -32.411 -17.750 1.917 1.00 34.34 530 ALA A N 1
ATOM 3946 C CA . ALA A 1 530 ? -31.887 -16.389 1.916 1.00 34.34 530 ALA A CA 1
ATOM 3947 C C . ALA A 1 530 ? -30.360 -16.408 2.092 1.00 34.34 530 ALA A C 1
ATOM 3949 O O . ALA A 1 530 ? -29.856 -16.851 3.125 1.00 34.34 530 ALA A O 1
ATOM 3950 N N . SER A 1 531 ? -29.635 -15.942 1.071 1.00 36.72 531 SER A N 1
ATOM 3951 C CA . SER A 1 531 ? -28.189 -15.742 1.160 1.00 36.72 531 SER A CA 1
ATOM 3952 C C . SER A 1 531 ? -27.891 -14.711 2.247 1.00 36.72 531 SER A C 1
ATOM 3954 O O . SER A 1 531 ? -28.633 -13.737 2.396 1.00 36.72 531 SER A O 1
ATOM 3956 N N . ALA A 1 532 ? -26.823 -14.921 3.015 1.00 38.50 532 ALA A N 1
ATOM 3957 C CA . ALA A 1 532 ? -26.406 -13.956 4.022 1.00 38.50 532 ALA A CA 1
ATOM 3958 C C . ALA A 1 532 ? -26.035 -12.635 3.333 1.00 38.50 532 ALA A C 1
ATOM 3960 O O . ALA A 1 532 ? -25.184 -12.623 2.443 1.00 38.50 532 ALA A O 1
ATOM 3961 N N . THR A 1 533 ? -26.669 -11.530 3.735 1.00 43.28 533 THR A N 1
ATOM 3962 C CA . THR A 1 533 ? -26.338 -10.211 3.189 1.00 43.28 533 THR A CA 1
ATOM 3963 C C . THR A 1 533 ? -24.859 -9.920 3.462 1.00 43.28 533 THR A C 1
ATOM 3965 O O . THR A 1 533 ? -24.451 -9.958 4.627 1.00 43.28 533 THR A O 1
ATOM 3968 N N . PRO A 1 534 ? -24.044 -9.656 2.428 1.00 52.19 534 PRO A N 1
ATOM 3969 C CA . PRO A 1 534 ? -22.627 -9.375 2.608 1.00 52.19 534 PRO A CA 1
ATOM 3970 C C . PRO A 1 534 ? -22.426 -8.076 3.405 1.00 52.19 534 PRO A C 1
ATOM 3972 O O . PRO A 1 534 ? -23.264 -7.173 3.321 1.00 52.19 534 PRO A O 1
ATOM 3975 N N . PRO A 1 535 ? -21.333 -7.954 4.178 1.00 61.94 535 PRO A N 1
ATOM 3976 C CA . PRO A 1 535 ? -21.045 -6.730 4.911 1.00 61.94 535 PRO A CA 1
ATOM 3977 C C . PRO A 1 535 ? -20.776 -5.577 3.939 1.00 61.94 535 PRO A C 1
ATOM 3979 O O . PRO A 1 535 ? -19.998 -5.722 2.994 1.00 61.94 535 PRO A O 1
ATOM 3982 N N . TRP A 1 536 ? -21.396 -4.427 4.205 1.00 67.25 536 TRP A N 1
ATOM 3983 C CA . TRP A 1 536 ? -21.073 -3.179 3.520 1.00 67.25 536 TRP A CA 1
ATOM 3984 C C . TRP A 1 536 ? -19.651 -2.732 3.880 1.00 67.25 536 TRP A C 1
ATOM 3986 O O . TRP A 1 536 ? -19.254 -2.752 5.046 1.00 67.25 536 TRP A O 1
ATOM 3996 N N . GLN A 1 537 ? -18.903 -2.336 2.860 1.00 72.06 537 GLN A N 1
ATOM 3997 C CA . GLN A 1 537 ? -17.542 -1.813 2.907 1.00 72.06 537 GLN A CA 1
ATOM 3998 C C . GLN A 1 537 ? -17.570 -0.385 2.361 1.00 72.06 537 GLN A C 1
ATOM 4000 O O . GLN A 1 537 ? -18.362 -0.095 1.466 1.00 72.06 537 GLN A O 1
ATOM 4005 N N . THR A 1 538 ? -16.706 0.497 2.859 1.00 74.19 538 THR A N 1
ATOM 4006 C CA . THR A 1 538 ? -16.599 1.878 2.368 1.00 74.19 538 THR A CA 1
ATOM 4007 C C . THR A 1 538 ? -15.161 2.167 1.967 1.00 74.19 538 THR A C 1
ATOM 4009 O O . THR A 1 538 ? -14.236 1.854 2.715 1.00 74.19 538 THR A O 1
ATOM 4012 N N . VAL A 1 539 ? -14.981 2.780 0.799 1.00 67.50 539 VAL A N 1
ATOM 4013 C CA . VAL A 1 539 ? -13.697 3.274 0.289 1.00 67.50 539 VAL A CA 1
ATOM 4014 C C . VAL A 1 539 ? -13.839 4.749 -0.083 1.00 67.50 539 VAL A C 1
ATOM 4016 O O . VAL A 1 539 ? -14.888 5.153 -0.580 1.00 67.50 539 VAL A O 1
ATOM 4019 N N . THR A 1 540 ? -12.798 5.549 0.136 1.00 77.94 540 THR A N 1
ATOM 4020 C CA . THR A 1 540 ? -12.700 6.913 -0.402 1.00 77.94 540 THR A CA 1
ATOM 4021 C C . THR A 1 540 ? -11.603 6.929 -1.452 1.00 77.94 540 THR A C 1
ATOM 4023 O O . THR A 1 540 ? -10.482 6.497 -1.192 1.00 77.94 540 THR A O 1
ATOM 4026 N N . LEU A 1 541 ? -11.960 7.393 -2.644 1.00 79.69 541 LEU A N 1
ATOM 4027 C CA . LEU A 1 541 ? -11.121 7.433 -3.836 1.00 79.69 541 LEU A CA 1
ATOM 4028 C C . LEU A 1 541 ? -10.808 8.896 -4.155 1.00 79.69 541 LEU A C 1
ATOM 4030 O O . LEU A 1 541 ? -11.675 9.747 -3.973 1.00 79.69 541 LEU A O 1
ATOM 4034 N N . TYR A 1 542 ? -9.610 9.191 -4.645 1.00 79.75 542 TYR A N 1
ATOM 4035 C CA . TYR A 1 542 ? -9.242 10.525 -5.133 1.00 79.75 542 TYR A CA 1
ATOM 4036 C C . TYR A 1 542 ? -9.236 10.541 -6.666 1.00 79.75 542 TYR A C 1
ATOM 4038 O O . TYR A 1 542 ? -9.302 9.487 -7.311 1.00 79.75 542 TYR A O 1
ATOM 4046 N N . GLU A 1 543 ? -9.226 11.733 -7.250 1.00 82.38 543 GLU A N 1
ATOM 4047 C CA . GLU A 1 543 ? -9.056 11.935 -8.688 1.00 82.38 543 GLU A CA 1
ATOM 4048 C C . GLU A 1 543 ? -7.780 11.265 -9.233 1.00 82.38 543 GLU A C 1
ATOM 4050 O O . GLU A 1 543 ? -6.757 11.167 -8.556 1.00 82.38 543 GLU A O 1
ATOM 4055 N N . VAL A 1 544 ? -7.857 10.795 -10.481 1.00 79.62 544 VAL A N 1
ATOM 4056 C CA . VAL A 1 544 ? -6.725 10.231 -11.245 1.00 79.62 544 VAL A CA 1
ATOM 4057 C C . VAL A 1 544 ? -6.503 10.920 -12.596 1.00 79.62 544 VAL A C 1
ATOM 4059 O O . VAL A 1 544 ? -5.464 10.714 -13.215 1.00 79.62 544 VAL A O 1
ATOM 4062 N N . ASP A 1 545 ? -7.470 11.729 -13.038 1.00 84.69 545 ASP A N 1
ATOM 4063 C CA . ASP A 1 545 ? -7.320 12.751 -14.076 1.00 84.69 545 ASP A CA 1
ATOM 4064 C C . ASP A 1 545 ? -8.233 13.928 -13.704 1.00 84.69 545 ASP A C 1
ATOM 4066 O O . ASP A 1 545 ? -9.420 13.696 -13.428 1.00 84.69 545 ASP A O 1
ATOM 4070 N N . ASP A 1 546 ? -7.760 15.172 -13.788 1.00 88.75 546 ASP A N 1
ATOM 4071 C CA . ASP A 1 546 ? -8.658 16.335 -13.795 1.00 88.75 546 ASP A CA 1
ATOM 4072 C C . ASP A 1 546 ? -8.233 17.481 -14.733 1.00 88.75 546 ASP A C 1
ATOM 4074 O O . ASP A 1 546 ? -7.107 17.569 -15.224 1.00 88.75 546 ASP A O 1
ATOM 4078 N N . SER A 1 547 ? -9.203 18.313 -15.122 1.00 93.56 547 SER A N 1
ATOM 4079 C CA . SER A 1 547 ? -8.972 19.485 -15.970 1.00 93.56 547 SER A CA 1
ATOM 4080 C C . SER A 1 547 ? -10.189 20.416 -15.999 1.00 93.56 547 SER A C 1
ATOM 4082 O O . SER A 1 547 ? -11.231 20.144 -15.397 1.00 93.56 547 SER A O 1
ATOM 4084 N N . TYR A 1 548 ? -10.127 21.484 -16.802 1.00 95.50 548 TYR A N 1
ATOM 4085 C CA . TYR A 1 548 ? -11.338 22.163 -17.265 1.00 95.50 548 TYR A CA 1
ATOM 4086 C C . TYR A 1 548 ? -11.276 22.596 -18.734 1.00 95.50 548 TYR A C 1
ATOM 4088 O O . TYR A 1 548 ? -10.259 23.057 -19.245 1.00 95.50 548 TYR A O 1
ATOM 4096 N N . LEU A 1 549 ? -12.411 22.480 -19.424 1.00 96.56 549 LEU A N 1
ATOM 4097 C CA . LEU A 1 549 ? -12.577 22.898 -20.817 1.00 96.56 549 LEU A CA 1
ATOM 4098 C C . LEU A 1 549 ? -12.960 24.384 -20.856 1.00 96.56 549 LEU A C 1
ATOM 4100 O O . LEU A 1 549 ? -13.924 24.766 -20.185 1.00 96.56 549 LEU A O 1
ATOM 4104 N N . TYR A 1 550 ? -12.285 25.213 -21.664 1.00 95.88 550 TYR A N 1
ATOM 4105 C CA . TYR A 1 550 ? -12.574 26.654 -21.763 1.00 95.88 550 TYR A CA 1
ATOM 4106 C C . TYR A 1 550 ? -12.920 27.115 -23.190 1.00 95.88 550 TYR A C 1
ATOM 4108 O O . TYR A 1 550 ? -12.098 27.081 -24.098 1.00 95.88 550 TYR A O 1
ATOM 4116 N N . GLN A 1 551 ? -14.145 27.613 -23.380 1.00 94.75 551 GLN A N 1
ATOM 4117 C CA . GLN A 1 551 ? -14.691 27.999 -24.688 1.00 94.75 551 GLN A CA 1
ATOM 4118 C C . GLN A 1 551 ? -13.940 29.139 -25.393 1.00 94.75 551 GLN A C 1
ATOM 4120 O O . GLN A 1 551 ? -13.926 29.189 -26.622 1.00 94.75 551 GLN A O 1
ATOM 4125 N N . TYR A 1 552 ? -13.361 30.076 -24.637 1.00 91.94 552 TYR A N 1
ATOM 4126 C CA . TYR A 1 552 ? -12.681 31.251 -25.199 1.00 91.94 552 TYR A CA 1
ATOM 4127 C C . TYR A 1 552 ? -11.170 31.059 -25.377 1.00 91.94 552 TYR A C 1
ATOM 4129 O O . TYR A 1 552 ? -10.506 31.980 -25.844 1.00 91.94 552 TYR A O 1
ATOM 4137 N N . ASP A 1 553 ? -10.645 29.881 -25.037 1.00 92.50 553 ASP A N 1
ATOM 4138 C CA . ASP A 1 553 ? -9.242 29.509 -25.227 1.00 92.50 553 ASP A CA 1
ATOM 4139 C C . ASP A 1 553 ? -9.154 28.023 -25.633 1.00 92.50 553 ASP A C 1
ATOM 4141 O O . ASP A 1 553 ? -8.745 27.161 -24.851 1.00 92.50 553 ASP A O 1
ATOM 4145 N N . PRO A 1 554 ? -9.694 27.671 -26.816 1.00 94.31 554 PRO A N 1
ATOM 4146 C CA . PRO A 1 554 ? -10.290 26.355 -27.008 1.00 94.31 554 PRO A CA 1
ATOM 4147 C C . PRO A 1 554 ? -9.296 25.225 -27.312 1.00 94.31 554 PRO A C 1
ATOM 4149 O O . PRO A 1 554 ? -9.679 24.053 -27.303 1.00 94.31 554 PRO A O 1
ATOM 4152 N N . ASP A 1 555 ? -8.033 25.569 -27.555 1.00 93.94 555 ASP A N 1
ATOM 4153 C CA . ASP A 1 555 ? -6.932 24.643 -27.838 1.00 93.94 555 ASP A CA 1
ATOM 4154 C C . ASP A 1 555 ? -5.880 24.607 -26.712 1.00 93.94 555 ASP A C 1
ATOM 4156 O O . ASP A 1 555 ? -4.849 23.952 -26.857 1.00 93.94 555 ASP A O 1
ATOM 4160 N N . VAL A 1 556 ? -6.144 25.270 -25.580 1.00 93.19 556 VAL A N 1
ATOM 4161 C CA . VAL A 1 556 ? -5.301 25.204 -24.377 1.00 93.19 556 VAL A CA 1
ATOM 4162 C C . VAL A 1 556 ? -5.805 24.113 -23.432 1.00 93.19 556 VAL A C 1
ATOM 4164 O O . VAL A 1 556 ? -7.009 23.925 -23.239 1.00 93.19 556 VAL A O 1
ATOM 4167 N N . ASN A 1 557 ? -4.850 23.378 -22.862 1.00 92.50 557 ASN A N 1
ATOM 4168 C CA . ASN A 1 557 ? -5.063 22.39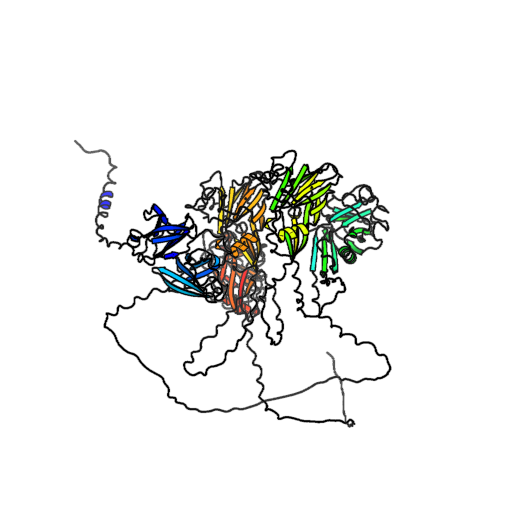1 -21.813 1.00 92.50 557 ASN A CA 1
ATOM 4169 C C . ASN A 1 557 ? -4.864 23.024 -20.427 1.00 92.50 557 ASN A C 1
ATOM 4171 O O . ASN A 1 557 ? -3.991 23.874 -20.245 1.00 92.50 557 ASN A O 1
ATOM 4175 N N . TYR A 1 558 ? -5.657 22.570 -19.456 1.00 90.06 558 TYR A N 1
ATOM 4176 C CA . TYR A 1 558 ? -5.691 23.112 -18.097 1.00 90.06 558 TYR A CA 1
ATOM 4177 C C . TYR A 1 558 ? -5.416 22.055 -17.003 1.00 90.06 558 TYR A C 1
ATOM 4179 O O . TYR A 1 558 ? -5.468 22.391 -15.824 1.00 90.06 558 TYR A O 1
ATOM 4187 N N . GLY A 1 559 ? -5.074 20.806 -17.360 1.00 81.19 559 GLY A N 1
ATOM 4188 C CA . GLY A 1 559 ? -4.821 19.685 -16.428 1.00 81.19 559 GLY A CA 1
ATOM 4189 C C . GLY A 1 559 ? -3.437 19.730 -15.768 1.00 81.19 559 GLY A C 1
ATOM 4190 O O . GLY A 1 559 ? -2.669 18.783 -15.851 1.00 81.19 559 GLY A O 1
ATOM 4191 N N . ASN A 1 560 ? -3.064 20.901 -15.251 1.00 78.94 560 ASN A N 1
ATOM 4192 C CA . ASN A 1 560 ? -1.845 21.186 -14.472 1.00 78.94 560 ASN A CA 1
ATOM 4193 C C . ASN A 1 560 ? -2.071 22.390 -13.526 1.00 78.94 560 ASN A C 1
ATOM 4195 O O . ASN A 1 560 ? -1.122 23.013 -13.042 1.00 78.94 560 ASN A O 1
ATOM 4199 N N . TRP A 1 561 ? -3.323 22.822 -13.361 1.00 81.75 561 TRP A N 1
ATOM 4200 C CA . TRP A 1 561 ? -3.694 24.017 -12.609 1.00 81.75 561 TRP A CA 1
ATOM 4201 C C . TRP A 1 561 ? -4.308 23.553 -11.296 1.00 81.75 561 TRP A C 1
ATOM 4203 O O . TRP A 1 561 ? -5.257 22.791 -11.335 1.00 81.75 561 TRP A O 1
ATOM 4213 N N . TRP A 1 562 ? -3.849 24.089 -10.160 1.00 80.56 562 TRP A N 1
ATOM 4214 C CA . TRP A 1 562 ? -4.351 23.771 -8.807 1.00 80.56 562 TRP A CA 1
ATOM 4215 C C . TRP A 1 562 ? -5.847 24.081 -8.569 1.00 80.56 562 TRP A C 1
ATOM 4217 O O . TRP A 1 562 ? -6.348 23.925 -7.453 1.00 80.56 562 TRP A O 1
ATOM 4227 N N . TYR A 1 563 ? -6.545 24.559 -9.603 1.00 89.31 563 TYR A N 1
ATOM 4228 C CA . TYR A 1 563 ? -7.979 24.766 -9.616 1.00 89.31 563 TYR A CA 1
ATOM 4229 C C . TYR A 1 563 ? -8.602 24.447 -10.985 1.00 89.31 563 TYR A C 1
ATOM 4231 O O . TYR A 1 563 ? -8.101 24.844 -12.043 1.00 89.31 563 TYR A O 1
ATOM 4239 N N . MET A 1 564 ? -9.773 23.814 -10.950 1.00 94.44 564 MET A N 1
ATOM 4240 C CA . MET A 1 564 ? -10.631 23.568 -12.103 1.00 94.44 564 MET A CA 1
ATOM 4241 C C . MET A 1 564 ? -11.778 24.580 -12.104 1.00 94.44 564 MET A C 1
ATOM 4243 O O . MET A 1 564 ? -12.604 24.649 -11.190 1.00 94.44 564 MET A O 1
ATOM 4247 N N . ALA A 1 565 ? -11.816 25.426 -13.130 1.00 92.44 565 ALA A N 1
ATOM 4248 C CA . ALA A 1 565 ? -12.729 26.558 -13.163 1.00 92.44 565 ALA A CA 1
ATOM 4249 C C . ALA A 1 565 ? -14.076 26.211 -13.819 1.00 92.44 565 ALA A C 1
ATOM 4251 O O . ALA A 1 565 ? -14.156 25.583 -14.876 1.00 92.44 565 ALA A O 1
ATOM 4252 N N . LEU A 1 566 ? -15.149 26.694 -13.200 1.00 93.06 566 LEU A N 1
ATOM 4253 C CA . LEU A 1 566 ? -16.548 26.485 -13.550 1.00 93.06 566 LEU A CA 1
ATOM 4254 C C . LEU A 1 566 ? -17.192 27.838 -13.879 1.00 93.06 566 LEU A C 1
ATOM 4256 O O . LEU A 1 566 ? -17.045 28.799 -13.126 1.00 93.06 566 LEU A O 1
ATOM 4260 N N . ARG A 1 567 ? -17.943 27.939 -14.983 1.00 90.12 567 ARG A N 1
ATOM 4261 C CA . ARG A 1 567 ? -18.643 29.188 -15.335 1.00 90.12 567 ARG A CA 1
ATOM 4262 C C . ARG A 1 567 ? -20.047 28.941 -15.860 1.00 90.12 567 ARG A C 1
ATOM 4264 O O . ARG A 1 567 ? -20.231 28.171 -16.806 1.00 90.12 567 ARG A O 1
ATOM 4271 N N . ALA A 1 568 ? -21.020 29.636 -15.273 1.00 84.06 568 ALA A N 1
ATOM 4272 C CA . ALA A 1 568 ? -22.422 29.557 -15.663 1.00 84.06 568 ALA A CA 1
ATOM 4273 C C . ALA A 1 568 ? -22.624 29.893 -17.151 1.00 84.06 568 ALA A C 1
ATOM 4275 O O . ALA A 1 568 ? -21.974 30.785 -17.702 1.00 84.06 568 ALA A O 1
ATOM 4276 N N . GLY A 1 569 ? -23.503 29.133 -17.808 1.00 81.00 569 GLY A N 1
ATOM 4277 C CA . GLY A 1 569 ? -23.605 29.083 -19.270 1.00 81.00 569 GLY A CA 1
ATOM 4278 C C . GLY A 1 569 ? -22.668 28.049 -19.911 1.00 81.00 569 GLY A C 1
ATOM 4279 O O . GLY A 1 569 ? -22.646 27.920 -21.132 1.00 81.00 569 GLY A O 1
ATOM 4280 N N . GLY A 1 570 ? -21.905 27.297 -19.110 1.00 83.62 570 GLY A N 1
ATOM 4281 C CA . GLY A 1 570 ? -21.050 26.205 -19.570 1.00 83.62 570 GLY A CA 1
ATOM 4282 C C . GLY A 1 570 ? -19.832 26.645 -20.385 1.00 83.62 570 GLY A C 1
ATOM 4283 O O . GLY A 1 570 ? -19.326 25.840 -21.165 1.00 83.62 570 GLY A O 1
ATOM 4284 N N . ALA A 1 571 ? -19.376 27.894 -20.233 1.00 87.94 571 ALA A N 1
ATOM 4285 C CA . ALA A 1 571 ? -18.206 28.427 -20.940 1.00 87.94 571 ALA A CA 1
ATOM 4286 C C . ALA A 1 571 ? -16.870 27.944 -20.343 1.00 87.94 571 ALA A C 1
ATOM 4288 O O . ALA A 1 571 ? -15.882 27.850 -21.067 1.00 87.94 571 ALA A O 1
ATOM 4289 N N . LYS A 1 572 ? -16.846 27.620 -19.041 1.00 93.75 572 LYS A N 1
ATOM 4290 C CA . LYS A 1 572 ? -15.790 26.837 -18.380 1.00 93.75 572 LYS A CA 1
ATOM 4291 C C . LYS A 1 572 ? -16.423 25.600 -17.735 1.00 93.75 572 LYS A C 1
ATOM 4293 O O . LYS A 1 572 ? -17.467 25.742 -17.087 1.00 93.75 572 LYS A O 1
ATOM 4298 N N . ARG A 1 573 ? -15.837 24.417 -17.946 1.00 96.44 573 ARG A N 1
ATOM 4299 C CA . ARG A 1 573 ? -16.398 23.111 -17.548 1.00 96.44 573 ARG A CA 1
ATOM 4300 C C . ARG A 1 573 ? -15.327 22.207 -16.929 1.00 96.44 573 ARG A C 1
ATOM 4302 O O . ARG A 1 573 ? -14.505 21.698 -17.691 1.00 96.44 573 ARG A O 1
ATOM 4309 N N . PRO A 1 574 ? -15.323 21.985 -15.608 1.00 97.06 574 PRO A N 1
ATOM 4310 C CA . PRO A 1 574 ? -14.483 20.968 -14.988 1.00 97.06 574 PRO A CA 1
ATOM 4311 C C . PRO A 1 574 ? -14.774 19.565 -15.532 1.00 97.06 574 PRO A C 1
ATOM 4313 O O . PRO A 1 574 ? -15.928 19.240 -15.835 1.00 97.06 574 PRO A O 1
ATOM 4316 N N . ILE A 1 575 ? -13.738 18.739 -15.634 1.00 95.81 575 ILE A N 1
ATOM 4317 C CA . ILE A 1 575 ? -13.806 17.328 -16.023 1.00 95.81 575 ILE A CA 1
ATOM 4318 C C . ILE A 1 575 ? -12.898 16.519 -15.087 1.00 95.81 575 ILE A C 1
ATOM 4320 O O . ILE A 1 575 ? -11.797 16.963 -14.785 1.00 95.81 575 ILE A O 1
ATOM 4324 N N . LEU A 1 576 ? -13.385 15.381 -14.589 1.00 95.00 576 LEU A N 1
ATOM 4325 C CA . LEU A 1 576 ? -12.782 14.611 -13.488 1.00 95.00 576 LEU A CA 1
ATOM 4326 C C . LEU A 1 576 ? -12.915 13.110 -13.746 1.00 95.00 576 LEU A C 1
ATOM 4328 O O . LEU A 1 576 ? -14.002 12.667 -14.124 1.00 95.00 576 LEU A O 1
ATOM 4332 N N . ARG A 1 577 ? -11.895 12.307 -13.439 1.00 92.56 577 ARG A N 1
ATOM 4333 C CA . ARG A 1 577 ? -11.986 10.837 -13.414 1.00 92.56 577 ARG A CA 1
ATOM 4334 C C . ARG A 1 577 ? -11.454 10.274 -12.097 1.00 92.56 577 ARG A C 1
ATOM 4336 O O . ARG A 1 577 ? -10.495 10.790 -11.540 1.00 92.56 577 ARG A O 1
ATOM 4343 N N . PHE A 1 578 ? -12.072 9.190 -11.635 1.00 90.56 578 PHE A N 1
ATOM 4344 C CA . PHE A 1 578 ? -11.685 8.427 -10.444 1.00 90.56 578 PHE A CA 1
ATOM 4345 C C . PHE A 1 578 ? -11.374 6.992 -10.869 1.00 90.56 578 PHE A C 1
ATOM 4347 O O . PHE A 1 578 ? -12.113 6.442 -11.691 1.00 90.56 578 PHE A O 1
ATOM 4354 N N . ASP A 1 579 ? -10.329 6.368 -10.323 1.00 84.69 579 ASP A N 1
ATOM 4355 C CA . ASP A 1 579 ? -10.145 4.924 -10.490 1.00 84.69 579 ASP A CA 1
ATOM 4356 C C . ASP A 1 579 ? -11.041 4.161 -9.504 1.00 84.69 579 ASP A C 1
ATOM 4358 O O . ASP A 1 579 ? -11.110 4.492 -8.324 1.00 84.69 579 ASP A O 1
ATOM 4362 N N . LEU A 1 580 ? -11.737 3.140 -10.006 1.00 85.62 580 LEU A N 1
ATOM 4363 C CA . LEU A 1 580 ? -12.631 2.271 -9.236 1.00 85.62 580 LEU A CA 1
ATOM 4364 C C . LEU A 1 580 ? -12.053 0.856 -9.059 1.00 85.62 580 LEU A C 1
ATOM 4366 O O . LEU A 1 580 ? -12.758 -0.018 -8.562 1.00 85.62 580 LEU A O 1
ATOM 4370 N N . SER A 1 581 ? -10.804 0.604 -9.475 1.00 79.56 581 SER A N 1
ATOM 4371 C CA . SER A 1 581 ? -10.168 -0.727 -9.474 1.00 79.56 581 SER A CA 1
ATOM 4372 C C . SER A 1 581 ? -10.171 -1.438 -8.112 1.00 79.56 581 SER A C 1
ATOM 4374 O O . SER A 1 581 ? -10.202 -2.667 -8.058 1.00 79.56 581 SER A O 1
ATOM 4376 N N . SER A 1 582 ? -10.211 -0.684 -7.009 1.00 76.88 582 SER A N 1
ATOM 4377 C CA . SER A 1 582 ? -10.326 -1.198 -5.639 1.00 76.88 582 SER A CA 1
ATOM 4378 C C . SER A 1 582 ? -11.744 -1.640 -5.238 1.00 76.88 582 SER A C 1
ATOM 4380 O O . SER A 1 582 ? -11.948 -2.059 -4.097 1.00 76.88 582 SER A O 1
ATOM 4382 N N . ILE A 1 583 ? -12.740 -1.513 -6.122 1.00 80.81 583 ILE A N 1
ATOM 4383 C CA . ILE A 1 583 ? -14.112 -1.996 -5.919 1.00 80.81 583 ILE A CA 1
ATOM 4384 C C . ILE A 1 583 ? -14.296 -3.285 -6.737 1.00 80.81 583 ILE A C 1
ATOM 4386 O O . ILE A 1 583 ? -14.238 -3.236 -7.967 1.00 80.81 583 ILE A O 1
ATOM 4390 N N . PRO A 1 584 ? -14.543 -4.448 -6.103 1.00 78.94 584 PRO A N 1
ATOM 4391 C CA . PRO A 1 584 ? -14.689 -5.712 -6.819 1.00 78.94 584 PRO A CA 1
ATOM 4392 C C . PRO A 1 584 ? -15.829 -5.706 -7.847 1.00 78.94 584 PRO A C 1
ATOM 4394 O O . PRO A 1 584 ? -16.935 -5.228 -7.580 1.00 78.94 584 PRO A O 1
ATOM 4397 N N . ALA A 1 585 ? -15.572 -6.296 -9.016 1.00 69.88 585 ALA A N 1
ATOM 4398 C CA . ALA A 1 585 ? -16.556 -6.413 -10.089 1.00 69.88 585 ALA A CA 1
ATOM 4399 C C . ALA A 1 585 ? -17.825 -7.148 -9.615 1.00 69.88 585 ALA A C 1
ATOM 4401 O O . ALA A 1 585 ? -17.752 -8.187 -8.956 1.00 69.88 585 ALA A O 1
ATOM 4402 N N . GLY A 1 586 ? -18.997 -6.606 -9.957 1.00 70.00 586 GLY A N 1
ATOM 4403 C CA . GLY A 1 586 ? -20.288 -7.128 -9.491 1.00 70.00 586 GLY A CA 1
ATOM 4404 C C . GLY A 1 586 ? -20.668 -6.734 -8.056 1.00 70.00 586 GLY A C 1
ATOM 4405 O O . GLY A 1 586 ? -21.641 -7.268 -7.519 1.00 70.00 586 GLY A O 1
ATOM 4406 N N . ALA A 1 587 ? -19.945 -5.804 -7.420 1.00 83.06 587 ALA A N 1
ATOM 4407 C CA . ALA A 1 587 ? -20.392 -5.200 -6.169 1.00 83.06 587 ALA A CA 1
ATOM 4408 C C . ALA A 1 587 ? -21.678 -4.371 -6.361 1.00 83.06 587 ALA A C 1
ATOM 4410 O O . ALA A 1 587 ? -21.835 -3.616 -7.325 1.00 83.06 587 ALA A O 1
ATOM 4411 N N . THR A 1 588 ? -22.592 -4.489 -5.398 1.00 86.50 588 THR A N 1
ATOM 4412 C CA . THR A 1 588 ? -23.758 -3.604 -5.277 1.00 86.50 588 THR A CA 1
ATOM 4413 C C . THR A 1 588 ? -23.342 -2.347 -4.524 1.00 86.50 588 THR A C 1
ATOM 4415 O O . THR A 1 588 ? -22.758 -2.455 -3.448 1.00 86.50 588 THR A O 1
ATOM 4418 N N . ILE A 1 589 ? -23.648 -1.165 -5.053 1.00 87.62 589 ILE A N 1
ATOM 4419 C CA . ILE A 1 589 ? -23.337 0.124 -4.425 1.00 87.62 589 ILE A CA 1
ATOM 4420 C C . ILE A 1 589 ? -24.553 0.594 -3.613 1.00 87.62 589 ILE A C 1
ATOM 4422 O O . ILE A 1 589 ? -25.647 0.724 -4.157 1.00 87.62 589 ILE A O 1
ATOM 4426 N N . ALA A 1 590 ? -24.371 0.849 -2.315 1.00 80.56 590 ALA A N 1
ATOM 4427 C CA . ALA A 1 590 ? -25.389 1.467 -1.457 1.00 80.56 590 ALA A CA 1
ATOM 4428 C C . ALA A 1 590 ? -25.388 2.994 -1.576 1.00 80.56 590 ALA A C 1
ATOM 4430 O O . ALA A 1 590 ? -26.451 3.611 -1.560 1.00 80.56 590 ALA A O 1
ATOM 4431 N N . SER A 1 591 ? -24.201 3.595 -1.680 1.00 82.12 591 SER A N 1
ATOM 4432 C CA . SER A 1 591 ? -24.027 5.029 -1.908 1.00 82.12 591 SER A CA 1
ATOM 4433 C C . SER A 1 591 ? -22.692 5.322 -2.592 1.00 82.12 591 SER A C 1
ATOM 4435 O O . SER A 1 591 ? -21.701 4.632 -2.350 1.00 82.12 591 SER A O 1
ATOM 4437 N N . ALA A 1 592 ? -22.649 6.358 -3.426 1.00 85.81 592 ALA A N 1
ATOM 4438 C CA . ALA A 1 592 ? -21.411 6.978 -3.882 1.00 85.81 592 ALA A CA 1
ATOM 4439 C C . ALA A 1 592 ? -21.550 8.503 -3.843 1.00 85.81 592 ALA A C 1
ATOM 4441 O O . ALA A 1 592 ? -22.387 9.069 -4.547 1.00 85.81 592 ALA A O 1
ATOM 4442 N N . THR A 1 593 ? -20.723 9.156 -3.032 1.00 89.38 593 THR A N 1
ATOM 4443 C CA . THR A 1 593 ? -20.748 10.605 -2.812 1.00 89.38 593 THR A CA 1
ATOM 4444 C C . THR A 1 593 ? -19.505 11.236 -3.419 1.00 89.38 593 THR A C 1
ATOM 4446 O O . THR A 1 593 ? -18.390 10.948 -2.989 1.00 89.38 593 THR A O 1
ATOM 4449 N N . LEU A 1 594 ? -19.698 12.108 -4.406 1.00 94.56 594 LEU A N 1
ATOM 4450 C CA . LEU A 1 594 ? -18.665 12.974 -4.963 1.00 94.56 594 LEU A CA 1
ATOM 4451 C C . LEU A 1 594 ? -18.511 14.211 -4.066 1.00 94.56 594 LEU A C 1
ATOM 4453 O O . LEU A 1 594 ? -19.456 14.982 -3.889 1.00 94.56 594 LEU A O 1
ATOM 4457 N N . HIS A 1 595 ? -17.321 14.395 -3.510 1.00 87.56 595 HIS A N 1
ATOM 4458 C CA . HIS A 1 595 ? -16.910 15.545 -2.717 1.00 87.56 595 HIS A CA 1
ATOM 4459 C C . HIS A 1 595 ? -16.146 16.531 -3.616 1.00 87.56 595 HIS A C 1
ATOM 4461 O O . HIS A 1 595 ? -15.294 16.121 -4.403 1.00 87.56 595 HIS A O 1
ATOM 4467 N N . LEU A 1 596 ? -16.462 17.824 -3.517 1.00 93.75 596 LEU A N 1
ATOM 4468 C CA . LEU A 1 596 ? -15.838 18.912 -4.282 1.00 93.75 596 LEU A CA 1
ATOM 4469 C C . LEU A 1 596 ? -15.714 20.148 -3.391 1.00 93.75 596 LEU A C 1
ATOM 4471 O O . LEU A 1 596 ? -16.690 20.509 -2.738 1.00 93.75 596 LEU A O 1
ATOM 4475 N N . HIS A 1 597 ? -14.567 20.825 -3.380 1.00 89.50 597 HIS A N 1
ATOM 4476 C CA . HIS A 1 597 ? -14.346 22.004 -2.533 1.00 89.50 597 HIS A CA 1
ATOM 4477 C C . HIS A 1 597 ? -14.056 23.237 -3.392 1.00 89.50 597 HIS A C 1
ATOM 4479 O O . HIS A 1 597 ? -13.198 23.184 -4.273 1.00 89.50 597 HIS A O 1
ATOM 4485 N N . THR A 1 598 ? -14.782 24.338 -3.175 1.00 89.69 598 THR A N 1
ATOM 4486 C CA . THR A 1 598 ? -14.523 25.605 -3.879 1.00 89.69 598 THR A CA 1
ATOM 4487 C C . THR A 1 598 ? -13.314 26.337 -3.305 1.00 89.69 598 THR A C 1
ATOM 4489 O O . THR A 1 598 ? -13.108 26.352 -2.093 1.00 89.69 598 THR A O 1
ATOM 4492 N N . THR A 1 599 ? -12.546 27.000 -4.170 1.00 85.75 599 THR A N 1
ATOM 4493 C CA . THR A 1 599 ? -11.449 27.888 -3.757 1.00 85.75 599 THR A CA 1
ATOM 4494 C C . THR A 1 599 ? -11.991 29.203 -3.186 1.00 85.75 599 THR A C 1
ATOM 4496 O O . THR A 1 599 ? -13.198 29.460 -3.208 1.00 85.75 599 THR A O 1
ATOM 4499 N N . GLY A 1 600 ? -11.101 30.081 -2.719 1.00 74.12 600 GLY A N 1
ATOM 4500 C CA . GLY A 1 600 ? -11.442 31.433 -2.264 1.00 74.12 600 GLY A CA 1
ATOM 4501 C C . GLY A 1 600 ? -11.896 32.413 -3.356 1.00 74.12 600 GLY A C 1
ATOM 4502 O O . GLY A 1 600 ? -12.109 33.585 -3.045 1.00 74.12 600 GLY A O 1
ATOM 4503 N N . LEU A 1 601 ? -12.011 31.988 -4.621 1.00 67.81 601 LEU A N 1
ATOM 4504 C CA . LEU A 1 601 ? -12.277 32.860 -5.769 1.00 67.81 601 LEU A CA 1
ATOM 4505 C C . LEU A 1 601 ? -13.680 32.641 -6.372 1.00 67.81 601 LEU A C 1
ATOM 4507 O O . LEU A 1 601 ? -14.071 31.537 -6.750 1.00 67.81 601 LEU A O 1
ATOM 4511 N N . GLN A 1 602 ? -14.429 33.741 -6.493 1.00 72.25 602 GLN A N 1
ATOM 4512 C CA . GLN A 1 602 ? -15.754 33.829 -7.118 1.00 72.25 602 GLN A CA 1
ATOM 4513 C C . GLN A 1 602 ? -15.858 35.156 -7.891 1.00 72.25 602 GLN A C 1
ATOM 4515 O O . GLN A 1 602 ? -15.428 36.195 -7.389 1.00 72.25 602 GLN A O 1
ATOM 4520 N N . ASP A 1 603 ? -16.469 35.146 -9.081 1.00 60.75 603 ASP A N 1
ATOM 4521 C CA . ASP A 1 603 ? -16.782 36.371 -9.840 1.00 60.75 603 ASP A CA 1
ATOM 4522 C C . ASP A 1 603 ? -18.199 36.338 -10.451 1.00 60.75 603 ASP A C 1
ATOM 4524 O O . ASP A 1 603 ? -18.445 35.510 -11.336 1.00 60.75 603 ASP A O 1
ATOM 4528 N N . PRO A 1 604 ? -19.125 37.242 -10.069 1.00 57.16 604 PRO A N 1
ATOM 4529 C CA . PRO A 1 604 ? -19.074 38.148 -8.918 1.00 57.16 604 PRO A CA 1
ATOM 4530 C C . PRO A 1 604 ? -19.576 37.457 -7.638 1.00 57.16 604 PRO A C 1
ATOM 4532 O O . PRO A 1 604 ? -20.256 36.432 -7.707 1.00 57.16 604 PRO A O 1
ATOM 4535 N N . ALA A 1 605 ? -19.286 38.056 -6.480 1.00 56.69 605 ALA A N 1
ATOM 4536 C CA . ALA A 1 605 ? -19.783 37.605 -5.179 1.00 56.69 605 ALA A CA 1
ATOM 4537 C C . ALA A 1 605 ? -21.325 37.495 -5.111 1.00 56.69 605 ALA A C 1
ATOM 4539 O O . ALA A 1 605 ? -22.053 38.113 -5.896 1.00 56.69 605 ALA A O 1
ATOM 4540 N N . ASP A 1 606 ? -21.805 36.714 -4.141 1.00 62.31 606 ASP A N 1
ATOM 4541 C CA . ASP A 1 606 ? -23.220 36.561 -3.761 1.00 62.31 606 ASP A CA 1
ATOM 4542 C C . ASP A 1 606 ? -24.156 36.002 -4.856 1.00 62.31 606 ASP A C 1
ATOM 4544 O O . ASP A 1 606 ? -25.369 36.235 -4.842 1.00 62.31 606 ASP A O 1
ATOM 4548 N N . ARG A 1 607 ? -23.622 35.233 -5.818 1.00 74.06 607 ARG A N 1
ATOM 4549 C CA . ARG A 1 607 ? -24.414 34.550 -6.860 1.00 74.06 607 ARG A CA 1
ATOM 4550 C C . ARG A 1 607 ? -24.168 33.052 -6.906 1.00 74.06 607 ARG A C 1
ATOM 4552 O O . ARG A 1 607 ? -23.068 32.636 -7.243 1.00 74.06 607 ARG A O 1
ATOM 4559 N N . SER A 1 608 ? -25.219 32.262 -6.707 1.00 84.25 608 SER A N 1
ATOM 4560 C CA . SER A 1 608 ? -25.177 30.812 -6.897 1.00 84.25 608 SER A CA 1
ATOM 4561 C C . SER A 1 608 ? -25.369 30.378 -8.359 1.00 84.25 608 SER A C 1
ATOM 4563 O O . SER A 1 608 ? -25.906 31.117 -9.191 1.00 84.25 608 SER A O 1
ATOM 4565 N N . THR A 1 609 ? -24.953 29.148 -8.678 1.00 87.94 609 THR A N 1
ATOM 4566 C CA . THR A 1 609 ? -25.191 28.494 -9.979 1.00 87.94 609 THR A CA 1
ATOM 4567 C C . THR A 1 609 ? -25.585 27.028 -9.802 1.00 87.94 609 THR A C 1
ATOM 4569 O O . THR A 1 609 ? -25.109 26.356 -8.886 1.00 87.94 609 THR A O 1
ATOM 4572 N N . THR A 1 610 ? -26.453 26.523 -10.684 1.00 91.75 610 THR A N 1
ATOM 4573 C CA . THR A 1 610 ? -26.842 25.106 -10.707 1.00 91.75 610 THR A CA 1
ATOM 4574 C C . THR A 1 610 ? -25.884 24.333 -11.602 1.00 91.75 610 THR A C 1
ATOM 4576 O O . THR A 1 610 ? -25.784 24.616 -12.801 1.00 91.75 610 THR A O 1
ATOM 4579 N N . VAL A 1 611 ? -25.201 23.349 -11.027 1.00 95.12 611 VAL A N 1
ATOM 4580 C CA . VAL A 1 611 ? -24.220 22.494 -11.696 1.00 95.12 611 VAL A CA 1
ATOM 4581 C C . VAL A 1 611 ? -24.837 21.133 -11.966 1.00 95.12 611 VAL A C 1
ATOM 4583 O O . VAL A 1 611 ? -25.306 20.462 -11.047 1.00 95.12 611 VAL A O 1
ATOM 4586 N N . SER A 1 612 ? -24.800 20.724 -13.228 1.00 95.75 612 SER A N 1
ATOM 4587 C CA . SER A 1 612 ? -25.208 19.396 -13.675 1.00 95.75 612 SER A CA 1
ATOM 4588 C C . SER A 1 612 ? -23.979 18.524 -13.927 1.00 95.75 612 SER A C 1
ATOM 4590 O O . SER A 1 612 ? -23.035 18.960 -14.594 1.00 95.75 612 SER A O 1
ATOM 4592 N N . VAL A 1 613 ? -24.009 17.299 -13.404 1.00 97.31 613 VAL A N 1
ATOM 4593 C CA . VAL A 1 613 ? -22.972 16.269 -13.546 1.00 97.31 613 VAL A CA 1
ATOM 4594 C C . VAL A 1 613 ? -23.371 15.325 -14.680 1.00 97.31 613 VAL A C 1
ATOM 4596 O O . VAL A 1 613 ? -24.472 14.779 -14.656 1.00 97.31 613 VAL A O 1
ATOM 4599 N N . TYR A 1 614 ? -22.496 15.107 -15.660 1.00 96.12 614 TYR A N 1
ATOM 4600 C CA . TYR A 1 614 ? -22.753 14.227 -16.811 1.00 96.12 614 TYR A CA 1
ATOM 4601 C C . TYR A 1 614 ? -21.694 13.131 -16.920 1.00 96.12 614 TYR A C 1
ATOM 4603 O O . TYR A 1 614 ? -20.510 13.422 -16.758 1.00 96.12 614 TYR A O 1
ATOM 4611 N N . LYS A 1 615 ? -22.097 11.904 -17.275 1.00 95.62 615 LYS A N 1
ATOM 4612 C CA . LYS A 1 615 ? -21.169 10.825 -17.648 1.00 95.62 615 LYS A CA 1
ATOM 4613 C C . LYS A 1 615 ? -20.459 11.179 -18.954 1.00 95.62 615 LYS A C 1
ATOM 4615 O O . LYS A 1 615 ? -21.117 11.479 -19.953 1.00 95.62 615 LYS A O 1
ATOM 4620 N N . VAL A 1 616 ? -19.133 11.112 -18.963 1.00 95.81 616 VAL A N 1
ATOM 4621 C CA . VAL A 1 616 ? -18.321 11.236 -20.181 1.00 95.81 616 VAL A CA 1
ATOM 4622 C C . VAL A 1 616 ? -18.312 9.890 -20.919 1.00 95.81 616 VAL A C 1
ATOM 4624 O O . VAL A 1 616 ? -18.231 8.834 -20.298 1.00 95.81 616 VAL A O 1
ATOM 4627 N N . LEU A 1 617 ? -18.415 9.921 -22.250 1.00 93.19 617 LEU A N 1
ATOM 4628 C CA . LEU A 1 617 ? -18.509 8.741 -23.128 1.00 93.19 617 LEU A CA 1
ATOM 4629 C C . LEU A 1 617 ? -17.266 8.536 -24.017 1.00 93.19 617 LEU A C 1
ATOM 4631 O O . LEU A 1 617 ? -17.258 7.661 -24.882 1.00 93.19 617 LEU A O 1
ATOM 4635 N N . ARG A 1 618 ? -16.205 9.326 -23.809 1.00 86.31 618 ARG A N 1
ATOM 4636 C CA . ARG A 1 618 ? -14.916 9.197 -24.502 1.00 86.31 618 ARG A CA 1
ATOM 4637 C C . ARG A 1 618 ? -13.758 9.394 -23.534 1.00 86.31 618 ARG A C 1
ATOM 4639 O O . ARG A 1 618 ? -13.748 10.365 -22.783 1.00 86.31 618 ARG A O 1
ATOM 4646 N N . LEU A 1 619 ? -12.765 8.509 -23.602 1.00 82.94 619 LEU A N 1
ATOM 4647 C CA . LEU A 1 619 ? -11.531 8.640 -22.832 1.00 82.94 619 LEU A CA 1
ATOM 4648 C C . LEU A 1 619 ? -10.867 9.999 -23.103 1.00 82.94 619 LEU A C 1
ATOM 4650 O O . LEU A 1 619 ? -10.617 10.362 -24.253 1.00 82.94 619 LEU A O 1
ATOM 4654 N N . CYS A 1 620 ? -10.585 10.726 -22.028 1.00 83.06 620 CYS A N 1
ATOM 4655 C CA . CYS A 1 620 ? -9.791 11.949 -22.045 1.00 83.06 620 CYS A CA 1
ATOM 4656 C C . CYS A 1 620 ? -8.345 11.636 -21.657 1.00 83.06 620 CYS A C 1
ATOM 4658 O O . CYS A 1 620 ? -8.067 10.600 -21.054 1.00 83.06 620 CYS A O 1
ATOM 4660 N N . ASN A 1 621 ? -7.432 12.551 -21.966 1.00 81.44 621 ASN A N 1
ATOM 4661 C CA . ASN A 1 621 ? -6.093 12.561 -21.386 1.00 81.44 621 ASN A CA 1
ATOM 4662 C C . ASN A 1 621 ? -5.884 13.898 -20.662 1.00 81.44 621 ASN A C 1
ATOM 4664 O O . ASN A 1 621 ? -5.935 14.943 -21.315 1.00 81.44 621 ASN A O 1
ATOM 4668 N N . GLU A 1 622 ? -5.654 13.859 -19.343 1.00 86.06 622 GLU A N 1
ATOM 4669 C CA . GLU A 1 622 ? -5.446 15.023 -18.456 1.00 86.06 622 GLU A CA 1
ATOM 4670 C C . GLU A 1 622 ? -4.597 16.135 -19.091 1.00 86.06 622 GLU A C 1
ATOM 4672 O O . GLU A 1 622 ? -5.000 17.296 -19.119 1.00 86.06 622 GLU A O 1
ATOM 4677 N N . LEU A 1 623 ? -3.462 15.761 -19.689 1.00 86.00 623 LEU A N 1
ATOM 4678 C CA . LEU A 1 623 ? -2.432 16.667 -20.212 1.00 86.00 623 LEU A CA 1
ATOM 4679 C C . LEU A 1 623 ? -2.664 17.113 -21.670 1.00 86.00 623 LEU A C 1
ATOM 4681 O O . LEU A 1 623 ? -1.838 17.827 -22.242 1.00 86.00 623 LEU A O 1
ATOM 4685 N N . GLN A 1 624 ? -3.747 16.663 -22.310 1.00 89.69 624 GLN A N 1
ATOM 4686 C CA . GLN A 1 624 ? -4.038 16.913 -23.732 1.00 89.69 624 GLN A CA 1
ATOM 4687 C C . GLN A 1 624 ? -5.487 17.331 -24.013 1.00 89.69 624 GLN A C 1
ATOM 4689 O O . GLN A 1 624 ? -5.784 17.754 -25.131 1.00 89.69 624 GLN A O 1
ATOM 4694 N N . VAL A 1 625 ? -6.393 17.193 -23.043 1.00 93.94 625 VAL A N 1
ATOM 4695 C CA . VAL A 1 625 ? -7.801 17.564 -23.200 1.00 93.94 625 VAL A CA 1
ATOM 4696 C C . VAL A 1 625 ? -7.949 19.085 -23.321 1.00 93.94 625 VAL A C 1
ATOM 4698 O O . VAL A 1 625 ? -7.339 19.851 -22.575 1.00 93.94 625 VAL A O 1
ATOM 4701 N N . THR A 1 626 ? -8.754 19.535 -24.280 1.00 95.88 626 THR A N 1
ATOM 4702 C CA . THR A 1 626 ? -9.055 20.949 -24.545 1.00 95.88 626 THR A CA 1
ATOM 4703 C C . THR A 1 626 ? -10.547 21.115 -24.838 1.00 95.88 626 THR A C 1
ATOM 4705 O O . THR A 1 626 ? -11.301 20.140 -24.933 1.00 95.88 626 THR A O 1
ATOM 4708 N N . TRP A 1 627 ? -11.019 22.348 -25.036 1.00 96.44 627 TRP A N 1
ATOM 4709 C CA . TRP A 1 627 ? -12.391 22.557 -25.506 1.00 96.44 627 TRP A CA 1
ATOM 4710 C C . TRP A 1 627 ? -12.631 21.934 -26.890 1.00 96.44 627 TRP A C 1
ATOM 4712 O O . TRP A 1 627 ? -13.722 21.435 -27.145 1.00 96.44 627 TRP A O 1
ATOM 4722 N N . ASN A 1 628 ? -11.639 21.903 -27.778 1.00 95.12 628 ASN A N 1
ATOM 4723 C CA . ASN A 1 628 ? -11.782 21.300 -29.106 1.00 95.12 628 ASN A CA 1
ATOM 4724 C C . ASN A 1 628 ? -11.527 19.780 -29.134 1.00 95.12 628 ASN A C 1
ATOM 4726 O O . ASN A 1 628 ? -12.026 19.106 -30.042 1.00 95.12 628 ASN A O 1
ATOM 4730 N N . ARG A 1 629 ? -10.771 19.215 -28.177 1.00 91.94 629 ARG A N 1
ATOM 4731 C CA . ARG A 1 629 ? -10.238 17.841 -28.279 1.00 91.94 629 ARG A CA 1
ATOM 4732 C C . ARG A 1 629 ? -10.277 17.049 -26.969 1.00 91.94 629 ARG A C 1
ATOM 4734 O O . ARG A 1 629 ? -10.056 17.607 -25.903 1.00 91.94 629 ARG A O 1
ATOM 4741 N N . ALA A 1 630 ? -10.509 15.740 -27.064 1.00 88.56 630 ALA A N 1
ATOM 4742 C CA . ALA A 1 630 ? -10.406 14.802 -25.941 1.00 88.56 630 ALA A CA 1
ATOM 4743 C C . ALA A 1 630 ? -8.952 14.340 -25.704 1.00 88.56 630 ALA A C 1
ATOM 4745 O O . ALA A 1 630 ? -8.555 14.085 -24.567 1.00 88.56 630 ALA A O 1
ATOM 4746 N N . SER A 1 631 ? -8.152 14.265 -26.776 1.00 89.88 631 SER A N 1
ATOM 4747 C CA . SER A 1 631 ? -6.726 13.916 -26.742 1.00 89.88 631 SER A CA 1
ATOM 4748 C C . SER A 1 631 ? -5.942 14.638 -27.853 1.00 89.88 631 SER A C 1
ATOM 4750 O O . SER A 1 631 ? -6.515 15.287 -28.736 1.00 89.88 631 SER A O 1
ATOM 4752 N N . ALA A 1 632 ? -4.615 14.477 -27.880 1.00 81.88 632 ALA A N 1
ATOM 4753 C CA . ALA A 1 632 ? -3.770 14.976 -28.965 1.00 81.88 632 ALA A CA 1
ATOM 4754 C C . ALA A 1 632 ? -4.019 14.275 -30.321 1.00 81.88 632 ALA A C 1
ATOM 4756 O O . ALA A 1 632 ? -3.591 14.799 -31.357 1.00 81.88 632 ALA A O 1
ATOM 4757 N N . ALA A 1 633 ? -4.756 13.159 -30.347 1.00 83.31 633 ALA A N 1
ATOM 4758 C CA . ALA A 1 633 ? -5.278 12.518 -31.557 1.00 83.31 633 ALA A CA 1
ATOM 4759 C C . ALA A 1 633 ? -6.763 12.862 -31.802 1.00 83.31 633 ALA A C 1
ATOM 4761 O O . ALA A 1 633 ? -7.135 13.247 -32.914 1.00 83.31 633 ALA A O 1
ATOM 4762 N N . ASP A 1 634 ? -7.593 12.842 -30.761 1.00 88.06 634 ASP A N 1
ATOM 4763 C CA . ASP A 1 634 ? -9.048 12.722 -30.878 1.00 88.06 634 ASP A CA 1
ATOM 4764 C C . ASP A 1 634 ? -9.779 14.060 -30.649 1.00 88.06 634 ASP A C 1
ATOM 4766 O O . ASP A 1 634 ? -9.775 14.584 -29.530 1.00 88.06 634 ASP A O 1
ATOM 4770 N N . PRO A 1 635 ? -10.442 14.645 -31.666 1.00 91.88 635 PRO A N 1
ATOM 4771 C CA . PRO A 1 635 ? -11.332 15.788 -31.465 1.00 91.88 635 PRO A CA 1
ATOM 4772 C C . PRO A 1 635 ? -12.613 15.380 -30.712 1.00 91.88 635 PRO A C 1
ATOM 4774 O O . PRO A 1 635 ? -13.018 14.214 -30.726 1.00 91.88 635 PRO A O 1
ATOM 4777 N N . TRP A 1 636 ? -13.299 16.346 -30.094 1.00 93.25 636 TRP A N 1
ATOM 4778 C CA . TRP A 1 636 ? -14.686 16.148 -29.649 1.00 93.25 636 TRP A CA 1
ATOM 4779 C C . TRP A 1 636 ? -15.636 16.056 -30.856 1.00 93.25 636 TRP A C 1
ATOM 4781 O O . TRP A 1 636 ? -15.360 16.620 -31.914 1.00 93.25 636 TRP A O 1
ATOM 4791 N N . GLN A 1 637 ? -16.778 15.374 -30.709 1.00 93.44 637 GLN A N 1
ATOM 4792 C CA . GLN A 1 637 ? -17.833 15.375 -31.730 1.00 93.44 637 GLN A CA 1
ATOM 4793 C C . GLN A 1 637 ? -18.493 16.758 -31.809 1.00 93.44 637 GLN A C 1
ATOM 4795 O O . GLN A 1 637 ? -18.756 17.250 -32.905 1.00 93.44 637 GLN A O 1
ATOM 4800 N N . LEU A 1 638 ? -18.725 17.398 -30.657 1.00 92.62 638 LEU A N 1
ATOM 4801 C CA . LEU A 1 638 ? -19.011 18.828 -30.549 1.00 92.62 638 LEU A CA 1
ATOM 4802 C C . LEU A 1 638 ? -18.156 19.428 -29.427 1.00 92.62 638 LEU A C 1
ATOM 4804 O O . LEU A 1 638 ? -18.186 18.959 -28.288 1.00 92.62 638 LEU A O 1
ATOM 4808 N N . ALA A 1 639 ? -17.426 20.495 -29.751 1.00 92.00 639 ALA A N 1
ATOM 4809 C CA . ALA A 1 639 ? -16.483 21.152 -28.850 1.00 92.00 639 ALA A CA 1
ATOM 4810 C C . ALA A 1 639 ? -17.111 21.531 -27.489 1.00 92.00 639 ALA A C 1
ATOM 4812 O O . ALA A 1 639 ? -18.272 21.943 -27.411 1.00 92.00 639 ALA A O 1
ATOM 4813 N N . GLY A 1 640 ? -16.335 21.373 -26.417 1.00 91.25 640 GLY A N 1
ATOM 4814 C CA . GLY A 1 640 ? -16.738 21.499 -25.018 1.00 91.25 640 GLY A CA 1
ATOM 4815 C C . GLY A 1 640 ? -17.324 20.220 -24.416 1.00 91.25 640 GLY A C 1
ATOM 4816 O O . GLY A 1 640 ? -18.022 20.319 -23.408 1.00 91.25 640 GLY A O 1
ATOM 4817 N N . CYS A 1 641 ? -17.088 19.053 -25.033 1.00 94.56 641 CYS A N 1
ATOM 4818 C CA . CYS A 1 641 ? -17.752 17.786 -24.706 1.00 94.56 641 CYS A CA 1
ATOM 4819 C C . CYS A 1 641 ? -19.289 17.952 -24.759 1.00 94.56 641 CYS A C 1
ATOM 4821 O O . CYS A 1 641 ? -19.994 17.994 -23.748 1.00 94.56 641 CYS A O 1
ATOM 4823 N N . ASN A 1 642 ? -19.819 18.182 -25.966 1.00 90.56 642 ASN A N 1
ATOM 4824 C CA . ASN A 1 642 ? -21.241 18.483 -26.196 1.00 90.56 642 ASN A CA 1
ATOM 4825 C C . ASN A 1 642 ? -21.965 17.489 -27.115 1.00 90.56 642 ASN A C 1
ATOM 4827 O O . ASN A 1 642 ? -23.188 17.573 -27.220 1.00 90.56 642 ASN A O 1
ATOM 4831 N N . GLY A 1 643 ? -21.259 16.587 -27.795 1.00 89.50 643 GLY A N 1
ATOM 4832 C CA . GLY A 1 643 ? -21.873 15.608 -28.685 1.00 89.50 643 GLY A CA 1
ATOM 4833 C C . GLY A 1 643 ? -22.490 14.422 -27.932 1.00 89.50 643 GLY A C 1
ATOM 4834 O O . GLY A 1 643 ? -21.994 14.055 -26.866 1.00 89.50 643 GLY A O 1
ATOM 4835 N N . PRO A 1 644 ? -23.523 13.764 -28.493 1.00 87.31 644 PRO A N 1
ATOM 4836 C CA . PRO A 1 644 ? -24.095 12.533 -27.933 1.00 87.31 644 PRO A CA 1
ATOM 4837 C C . PRO A 1 644 ? -23.126 11.334 -27.912 1.00 87.31 644 PRO A C 1
ATOM 4839 O O . PRO A 1 644 ? -23.441 10.320 -27.301 1.00 87.31 644 PRO A O 1
ATOM 4842 N N . ALA A 1 645 ? -21.966 11.422 -28.575 1.00 87.94 645 ALA A N 1
ATOM 4843 C CA . ALA A 1 645 ? -20.859 10.468 -28.448 1.00 87.94 645 ALA A CA 1
ATOM 4844 C C . ALA A 1 645 ? -19.691 10.998 -27.585 1.00 87.94 645 ALA A C 1
ATOM 4846 O O . ALA A 1 645 ? -18.649 10.348 -27.502 1.00 87.94 645 ALA A O 1
ATOM 4847 N N . ASP A 1 646 ? -19.827 12.190 -26.992 1.00 92.88 646 ASP A N 1
ATOM 4848 C CA . ASP A 1 646 ? -18.845 12.799 -26.082 1.00 92.88 646 ASP A CA 1
ATOM 4849 C C . ASP A 1 646 ? -19.269 12.617 -24.614 1.00 92.88 646 ASP A C 1
ATOM 4851 O O . ASP A 1 646 ? -18.437 12.304 -23.764 1.00 92.88 646 ASP A O 1
ATOM 4855 N N . ARG A 1 647 ? -20.570 12.770 -24.326 1.00 94.75 647 ARG A N 1
ATOM 4856 C CA . ARG A 1 647 ? -21.200 12.575 -23.009 1.00 94.75 647 ARG A CA 1
ATOM 4857 C C . ARG A 1 647 ? -22.659 12.135 -23.135 1.00 94.75 647 ARG A C 1
ATOM 4859 O O . ARG A 1 647 ? -23.270 12.303 -24.190 1.00 94.75 647 ARG A O 1
ATOM 4866 N N . GLU A 1 648 ? -23.232 11.642 -22.041 1.00 91.38 648 GLU A N 1
ATOM 4867 C CA . GLU A 1 648 ? -24.682 11.442 -21.937 1.00 91.38 648 GLU A CA 1
ATOM 4868 C C . GLU A 1 648 ? -25.440 12.785 -21.986 1.00 91.38 648 GLU A C 1
ATOM 4870 O O . GLU A 1 648 ? -24.918 13.838 -21.607 1.00 91.38 648 GLU A O 1
ATOM 4875 N N . LEU A 1 649 ? -26.673 12.754 -22.510 1.00 84.88 649 LEU A N 1
ATOM 4876 C CA . LEU A 1 649 ? -27.502 13.951 -22.715 1.00 84.88 649 LEU A CA 1
ATOM 4877 C C . LEU A 1 649 ? -28.247 14.391 -21.446 1.00 84.88 649 LEU A C 1
ATOM 4879 O O . LEU A 1 649 ? -28.467 15.587 -21.255 1.00 84.88 649 LEU A O 1
ATOM 4883 N N . GLU A 1 650 ? -28.602 13.436 -20.587 1.00 89.19 650 GLU A N 1
ATOM 4884 C CA . GLU A 1 650 ? -29.215 13.680 -19.281 1.00 89.19 650 GLU A CA 1
ATOM 4885 C C . GLU A 1 650 ? -28.138 13.819 -18.197 1.00 89.19 650 GLU A C 1
ATOM 4887 O O . GLU A 1 650 ? -27.049 13.252 -18.305 1.00 89.19 650 GLU A O 1
ATOM 4892 N N . ALA A 1 651 ? -28.433 14.586 -17.147 1.00 90.88 651 ALA A N 1
ATOM 4893 C CA . ALA A 1 651 ? -27.527 14.743 -16.013 1.00 90.88 651 ALA A CA 1
ATOM 4894 C C . ALA A 1 651 ? -27.705 13.585 -15.017 1.00 90.88 651 ALA A C 1
ATOM 4896 O O . ALA A 1 651 ? -28.822 13.300 -14.591 1.00 90.88 651 ALA A O 1
ATOM 4897 N N . ALA A 1 652 ? -26.600 12.965 -14.602 1.00 87.62 652 ALA A N 1
ATOM 4898 C CA . ALA A 1 652 ? -26.590 11.920 -13.579 1.00 87.62 652 ALA A CA 1
ATOM 4899 C C . ALA A 1 652 ? -26.881 12.476 -12.172 1.00 87.62 652 ALA A C 1
ATOM 4901 O O . ALA A 1 652 ? -27.443 11.774 -11.337 1.00 87.62 652 ALA A O 1
ATOM 4902 N N . ALA A 1 653 ? -26.513 13.738 -11.921 1.00 91.94 653 ALA A N 1
ATOM 4903 C CA . ALA A 1 653 ? -26.794 14.458 -10.681 1.00 91.94 653 ALA A CA 1
ATOM 4904 C C . ALA A 1 653 ? -26.839 15.978 -10.914 1.00 91.94 653 ALA A C 1
ATOM 4906 O O . ALA A 1 653 ? -26.293 16.485 -11.899 1.00 91.94 653 ALA A O 1
ATOM 4907 N N . THR A 1 654 ? -27.446 16.722 -9.986 1.00 91.69 654 THR A N 1
ATOM 4908 C CA . THR A 1 654 ? -27.451 18.195 -9.989 1.00 91.69 654 THR A CA 1
ATOM 4909 C C . THR A 1 654 ? -27.281 18.753 -8.583 1.00 91.69 654 THR A C 1
ATOM 4911 O O . THR A 1 654 ? -27.961 18.297 -7.665 1.00 91.69 654 THR A O 1
ATOM 4914 N N . PHE A 1 655 ? -26.453 19.784 -8.421 1.00 92.88 655 PHE A N 1
ATOM 4915 C CA . PHE A 1 655 ? -26.265 20.496 -7.152 1.00 92.88 655 PHE A CA 1
ATOM 4916 C C . PHE A 1 655 ? -26.161 22.012 -7.367 1.00 92.88 655 PHE A C 1
ATOM 4918 O O . PHE A 1 655 ? -26.109 22.491 -8.501 1.00 92.88 655 PHE A O 1
ATOM 4925 N N . VAL A 1 656 ? -26.168 22.783 -6.279 1.00 89.50 656 VAL A N 1
ATOM 4926 C CA . VAL A 1 656 ? -26.034 24.246 -6.311 1.00 89.50 656 VAL A CA 1
ATOM 4927 C C . VAL A 1 656 ? -24.727 24.634 -5.635 1.00 89.50 656 VAL A C 1
ATOM 4929 O O . VAL A 1 656 ? -24.499 24.256 -4.489 1.00 89.50 656 VAL A O 1
ATOM 4932 N N . VAL A 1 657 ? -23.899 25.407 -6.336 1.00 88.94 657 VAL A N 1
ATOM 4933 C CA . VAL A 1 657 ? -22.724 26.074 -5.759 1.00 88.94 657 VAL A CA 1
ATOM 4934 C C . VAL A 1 657 ? -23.171 27.457 -5.291 1.00 88.94 657 VAL A C 1
ATOM 4936 O O . VAL A 1 657 ? -23.722 28.205 -6.100 1.00 88.94 657 VAL A O 1
ATOM 4939 N N . ASP A 1 658 ? -23.003 27.771 -4.001 1.00 85.31 658 ASP A N 1
ATOM 4940 C CA . ASP A 1 658 ? -23.479 29.008 -3.354 1.00 85.31 658 ASP A CA 1
ATOM 4941 C C . ASP A 1 658 ? -22.356 29.937 -2.869 1.00 85.31 658 ASP A C 1
ATOM 4943 O O . ASP A 1 658 ? -22.524 31.156 -2.919 1.00 85.31 658 ASP A O 1
ATOM 4947 N N . ARG A 1 659 ? -21.192 29.408 -2.471 1.00 80.06 659 ARG A N 1
ATOM 4948 C CA . ARG A 1 659 ? -20.082 30.195 -1.892 1.00 80.06 659 ARG A CA 1
ATOM 4949 C C . ARG A 1 659 ? -18.674 29.621 -2.185 1.00 80.06 659 ARG A C 1
ATOM 4951 O O . ARG A 1 659 ? -18.556 28.416 -2.446 1.00 80.06 659 ARG A O 1
ATOM 4958 N N . PRO A 1 660 ? -17.619 30.463 -2.181 1.00 80.81 660 PRO A N 1
ATOM 4959 C CA . PRO A 1 660 ? -16.214 30.031 -2.146 1.00 80.81 660 PRO A CA 1
ATOM 4960 C C . PRO A 1 660 ? -15.858 29.320 -0.823 1.00 80.81 660 PRO A C 1
ATOM 4962 O O . PRO A 1 660 ? -16.656 29.344 0.112 1.00 80.81 660 PRO A O 1
ATOM 4965 N N . ASN A 1 661 ? -14.661 28.723 -0.746 1.00 77.94 661 ASN A N 1
ATOM 4966 C CA . ASN A 1 661 ? -14.097 28.039 0.435 1.00 77.94 661 ASN A CA 1
ATOM 4967 C C . ASN A 1 661 ? -15.007 26.969 1.073 1.00 77.94 661 ASN A C 1
ATOM 4969 O O . ASN A 1 661 ? -15.023 26.817 2.292 1.00 77.94 661 ASN A O 1
ATOM 4973 N N . LYS A 1 662 ? -15.797 26.239 0.276 1.00 81.75 662 LYS A N 1
ATOM 4974 C CA . LYS A 1 662 ? -16.832 25.334 0.794 1.00 81.75 662 LYS A CA 1
ATOM 4975 C C . LYS A 1 662 ? -16.778 23.941 0.182 1.00 81.75 662 LYS A C 1
ATOM 4977 O O . LYS A 1 662 ? -16.662 23.797 -1.032 1.00 81.75 662 LYS A O 1
ATOM 4982 N N . ALA A 1 663 ? -16.990 22.935 1.028 1.00 81.38 663 ALA A N 1
ATOM 4983 C CA . ALA A 1 663 ? -17.253 21.558 0.632 1.00 81.38 663 ALA A CA 1
ATOM 4984 C C . ALA A 1 663 ? -18.692 21.359 0.104 1.00 81.38 663 ALA A C 1
ATOM 4986 O O . ALA A 1 663 ? -19.673 21.825 0.690 1.00 81.38 663 ALA A O 1
ATOM 4987 N N . TYR A 1 664 ? -18.816 20.608 -0.986 1.00 86.38 664 TYR A N 1
ATOM 4988 C CA . TYR A 1 664 ? -20.066 20.162 -1.594 1.00 86.38 664 TYR A CA 1
ATOM 4989 C C . TYR A 1 664 ? -20.043 18.642 -1.717 1.00 86.38 664 TYR A C 1
ATOM 4991 O O . TYR A 1 664 ? -19.008 18.051 -2.029 1.00 86.38 664 TYR A O 1
ATOM 4999 N N . HIS A 1 665 ? -21.186 18.007 -1.469 1.00 88.06 665 HIS A N 1
ATOM 5000 C CA . HIS A 1 665 ? -21.337 16.554 -1.467 1.00 88.06 665 HIS A CA 1
ATOM 5001 C C . HIS A 1 665 ? -22.502 16.187 -2.390 1.00 88.06 665 HIS A C 1
ATOM 5003 O O . HIS A 1 665 ? -23.614 16.691 -2.223 1.00 88.06 665 HIS A O 1
ATOM 5009 N N . VAL A 1 666 ? -22.226 15.371 -3.406 1.00 88.31 666 VAL A N 1
ATOM 5010 C CA . VAL A 1 666 ? -23.128 15.115 -4.536 1.00 88.31 666 VAL A CA 1
ATOM 5011 C C . VAL A 1 666 ? -23.320 13.612 -4.698 1.00 88.31 666 VAL A C 1
ATOM 5013 O O . VAL A 1 666 ? -22.359 12.886 -4.938 1.00 88.31 666 VAL A O 1
ATOM 5016 N N . ASP A 1 667 ? -24.560 13.140 -4.579 1.00 88.25 667 ASP A N 1
ATOM 5017 C CA . ASP A 1 667 ? -24.899 11.737 -4.829 1.00 88.25 667 ASP A CA 1
ATOM 5018 C C . ASP A 1 667 ? -24.706 11.401 -6.317 1.00 88.25 667 ASP A C 1
ATOM 5020 O O . ASP A 1 667 ? -25.306 12.025 -7.193 1.00 88.25 667 ASP A O 1
ATOM 5024 N N . VAL A 1 668 ? -23.850 10.417 -6.590 1.00 93.75 668 VAL A N 1
ATOM 5025 C CA . VAL A 1 668 ? -23.568 9.845 -7.916 1.00 93.75 668 VAL A CA 1
ATOM 5026 C C . VAL A 1 668 ? -23.698 8.311 -7.900 1.00 93.75 668 VAL A C 1
ATOM 5028 O O . VAL A 1 668 ? -23.137 7.617 -8.749 1.00 93.75 668 VAL A O 1
ATOM 5031 N N . THR A 1 669 ? -24.462 7.755 -6.953 1.00 89.06 669 THR A N 1
ATOM 5032 C CA . THR A 1 669 ? -24.594 6.305 -6.696 1.00 89.06 669 THR A CA 1
ATOM 5033 C C . THR A 1 669 ? -24.934 5.498 -7.950 1.00 89.06 669 THR A C 1
ATOM 5035 O O . THR A 1 669 ? -24.275 4.501 -8.243 1.00 89.06 669 THR A O 1
ATOM 5038 N N . GLY A 1 670 ? -25.923 5.944 -8.732 1.00 83.25 670 GLY A N 1
ATOM 5039 C CA . GLY A 1 670 ? -26.340 5.254 -9.960 1.00 83.25 670 GLY A CA 1
ATOM 5040 C C . GLY A 1 670 ? -25.275 5.255 -11.064 1.00 83.25 670 GLY A C 1
ATOM 5041 O O . GLY A 1 670 ? -25.137 4.269 -11.787 1.00 83.25 670 GLY A O 1
ATOM 5042 N N . LEU A 1 671 ? -24.482 6.327 -11.155 1.00 91.75 671 LEU A N 1
ATOM 5043 C CA . LEU A 1 671 ? -23.375 6.455 -12.106 1.00 91.75 671 LEU A CA 1
ATOM 5044 C C . LEU A 1 671 ? -22.250 5.467 -11.767 1.00 91.75 671 LEU A C 1
ATOM 5046 O O . LEU A 1 671 ? -21.808 4.702 -12.623 1.00 91.75 671 LEU A O 1
ATOM 5050 N N . VAL A 1 672 ? -21.840 5.441 -10.496 1.00 93.62 672 VAL A N 1
ATOM 5051 C CA . VAL A 1 672 ? -20.768 4.564 -10.003 1.00 93.62 672 VAL A CA 1
ATOM 5052 C C . VAL A 1 672 ? -21.187 3.095 -10.045 1.00 93.62 672 VAL A C 1
ATOM 5054 O O . VAL A 1 672 ? -20.387 2.254 -10.444 1.00 93.62 672 VAL A O 1
ATOM 5057 N N . GLN A 1 673 ? -22.450 2.771 -9.746 1.00 90.69 673 GLN A N 1
ATOM 5058 C CA . GLN A 1 673 ? -22.978 1.417 -9.951 1.00 90.69 673 GLN A CA 1
ATOM 5059 C C . GLN A 1 673 ? -22.911 0.991 -11.426 1.00 90.69 673 GLN A C 1
ATOM 5061 O O . GLN A 1 673 ? -22.596 -0.167 -11.706 1.00 90.69 673 GLN A O 1
ATOM 5066 N N . GLY A 1 674 ? -23.174 1.909 -12.364 1.00 84.00 674 GLY A N 1
ATOM 5067 C CA . GLY A 1 674 ? -22.995 1.675 -13.798 1.00 84.00 674 GLY A CA 1
ATOM 5068 C C . GLY A 1 674 ? -21.545 1.342 -14.152 1.00 84.00 674 GLY A C 1
ATOM 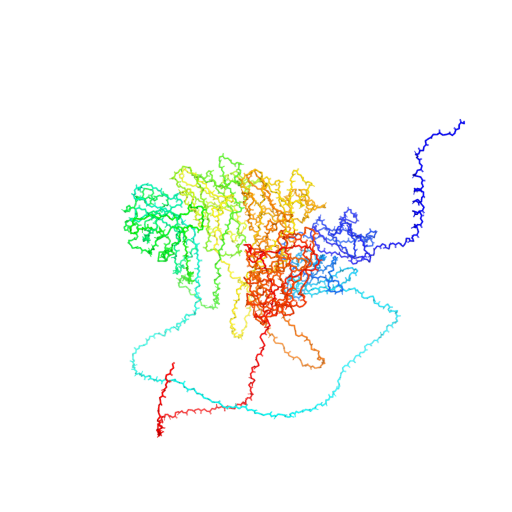5069 O O . GLY A 1 674 ? -21.289 0.325 -14.794 1.00 84.00 674 GLY A O 1
ATOM 5070 N N . TRP A 1 675 ? -20.588 2.135 -13.668 1.00 91.19 675 TRP A N 1
ATOM 5071 C CA . TRP A 1 675 ? -19.160 1.894 -13.897 1.00 91.19 675 TRP A CA 1
ATOM 5072 C C . TRP A 1 675 ? -18.621 0.628 -13.218 1.00 91.19 675 TRP A C 1
ATOM 5074 O O . TRP A 1 675 ? -17.794 -0.053 -13.808 1.00 91.19 675 TRP A O 1
ATOM 5084 N N . VAL A 1 676 ? -19.101 0.244 -12.034 1.00 85.44 676 VAL A N 1
ATOM 5085 C CA . VAL A 1 676 ? -18.697 -1.022 -11.383 1.00 85.44 676 VAL A CA 1
ATOM 5086 C C . VAL A 1 676 ? -19.273 -2.251 -12.108 1.00 85.44 676 VAL A C 1
ATOM 5088 O O . VAL A 1 676 ? -18.670 -3.324 -12.086 1.00 85.44 676 VAL A O 1
ATOM 5091 N N . ASN A 1 677 ? -20.395 -2.090 -12.818 1.00 83.88 677 ASN A N 1
ATOM 5092 C CA . ASN A 1 677 ? -20.944 -3.116 -13.709 1.00 83.88 677 ASN A CA 1
ATOM 5093 C C . ASN A 1 677 ? -20.240 -3.161 -15.081 1.00 83.88 677 ASN A C 1
ATOM 5095 O O . ASN A 1 677 ? -20.178 -4.226 -15.693 1.00 83.88 677 ASN A O 1
ATOM 5099 N N . ALA A 1 678 ? -19.707 -2.032 -15.561 1.00 83.12 678 ALA A N 1
ATOM 5100 C CA . ALA A 1 678 ? -18.981 -1.917 -16.828 1.00 83.12 678 ALA A CA 1
ATOM 5101 C C . ALA A 1 678 ? -17.735 -1.006 -16.697 1.00 83.12 678 ALA A C 1
ATOM 5103 O O . ALA A 1 678 ? -17.754 0.136 -17.171 1.00 83.12 678 ALA A O 1
ATOM 5104 N N . PRO A 1 679 ? -16.620 -1.486 -16.098 1.00 80.25 679 PRO A N 1
ATOM 5105 C CA . PRO A 1 679 ? -15.450 -0.644 -15.801 1.00 80.25 679 PRO A CA 1
ATOM 5106 C C . PRO A 1 679 ? -14.805 0.009 -17.029 1.00 80.25 679 PRO A C 1
ATOM 5108 O O . PRO A 1 679 ? -14.208 1.079 -16.933 1.00 80.25 679 PRO A O 1
ATOM 5111 N N . THR A 1 680 ? -14.980 -0.592 -18.207 1.00 80.31 680 THR A N 1
ATOM 5112 C CA . THR A 1 680 ? -14.527 -0.054 -19.498 1.00 80.31 680 THR A CA 1
ATOM 5113 C C . THR A 1 680 ? -15.235 1.235 -19.929 1.00 80.31 680 THR A C 1
ATOM 5115 O O . THR A 1 680 ? -14.739 1.894 -20.838 1.00 80.31 680 THR A O 1
ATOM 5118 N N . GLU A 1 681 ? -16.364 1.601 -19.309 1.00 84.62 681 GLU A N 1
ATOM 5119 C CA . GLU A 1 681 ? -17.108 2.849 -19.564 1.00 84.62 681 GLU A CA 1
ATOM 5120 C C . GLU A 1 681 ? -16.738 3.998 -18.603 1.00 84.62 681 GLU A C 1
ATOM 5122 O O . GLU A 1 681 ? -17.350 5.072 -18.649 1.00 84.62 681 GLU A O 1
ATOM 5127 N N . ASN A 1 682 ? -15.768 3.797 -17.702 1.00 89.25 682 ASN A N 1
ATOM 5128 C CA . ASN A 1 682 ? -15.320 4.839 -16.781 1.00 89.25 682 ASN A CA 1
ATOM 5129 C C . ASN A 1 682 ? -14.369 5.835 -17.467 1.00 89.25 682 ASN A C 1
ATOM 5131 O O . ASN A 1 682 ? -13.142 5.707 -17.416 1.00 89.25 682 ASN A O 1
ATOM 5135 N N . TYR A 1 683 ? -14.961 6.859 -18.082 1.00 89.06 683 TYR A N 1
ATOM 5136 C CA . TYR A 1 683 ? -14.255 8.020 -18.634 1.00 89.06 683 TYR A CA 1
ATOM 5137 C C . TYR A 1 683 ? -14.447 9.302 -17.805 1.00 89.06 683 TYR A C 1
ATOM 5139 O O . TYR A 1 683 ? -14.042 10.374 -18.249 1.00 89.06 683 TYR A O 1
ATOM 5147 N N . GLY A 1 684 ? -15.034 9.201 -16.606 1.00 92.12 684 GLY A N 1
ATOM 5148 C CA . GLY A 1 684 ? -15.208 10.326 -15.686 1.00 92.12 684 GLY A CA 1
ATOM 5149 C C . GLY A 1 684 ? -16.496 11.148 -15.853 1.00 92.12 684 GLY A C 1
ATOM 5150 O O . GLY A 1 684 ? -17.418 10.786 -16.592 1.00 92.12 684 GLY A O 1
ATOM 5151 N N . VAL A 1 685 ? -16.567 12.262 -15.119 1.00 95.94 685 VAL A N 1
ATOM 5152 C CA . VAL A 1 685 ? -17.680 13.224 -15.109 1.00 95.94 685 VAL A CA 1
ATOM 5153 C C . VAL A 1 685 ? -17.300 14.565 -15.728 1.00 95.94 685 VAL A C 1
ATOM 5155 O O . VAL A 1 685 ? -16.185 15.048 -15.557 1.00 95.94 685 VAL A O 1
ATOM 5158 N N . LEU A 1 686 ? -18.271 15.211 -16.377 1.00 97.19 686 LEU A N 1
ATOM 5159 C CA . LEU A 1 686 ? -18.210 16.612 -16.799 1.00 97.19 686 LEU A CA 1
ATOM 5160 C C . LEU A 1 686 ? -19.167 17.453 -15.942 1.00 97.19 686 LEU A C 1
ATOM 5162 O O . LEU A 1 686 ? -20.359 17.144 -15.862 1.00 97.19 686 LEU A O 1
ATOM 5166 N N . LEU A 1 687 ? -18.667 18.544 -15.357 1.00 97.38 687 LEU A N 1
ATOM 5167 C CA . LEU A 1 687 ? -19.465 19.519 -14.609 1.00 97.38 687 LEU A CA 1
ATOM 5168 C C . LEU A 1 687 ? -19.847 20.700 -15.513 1.00 97.38 687 LEU A C 1
ATOM 5170 O O . LEU A 1 687 ? -18.984 21.379 -16.075 1.00 97.38 687 LEU A O 1
ATOM 5174 N N . VAL A 1 688 ? -21.146 20.985 -15.642 1.00 95.50 688 VAL A N 1
ATOM 5175 C CA . VAL A 1 688 ? -21.649 22.100 -16.466 1.00 95.50 688 VAL A CA 1
ATOM 5176 C C . VAL A 1 688 ? -22.572 23.001 -15.647 1.00 95.50 688 VAL A C 1
ATOM 5178 O O . VAL A 1 688 ? -23.640 22.581 -15.207 1.00 95.50 688 VAL A O 1
ATOM 5181 N N . ALA A 1 689 ? -22.163 24.259 -15.466 1.00 92.12 689 ALA A N 1
ATOM 5182 C CA . ALA A 1 689 ? -22.915 25.271 -14.724 1.00 92.12 689 ALA A CA 1
ATOM 5183 C C . ALA A 1 689 ? -23.957 26.008 -15.581 1.00 92.12 689 ALA A C 1
ATOM 5185 O O . ALA A 1 689 ? -23.705 26.399 -16.726 1.00 92.12 689 ALA A O 1
ATOM 5186 N N . SER A 1 690 ? -25.111 26.278 -14.977 1.00 86.44 690 SER A N 1
ATOM 5187 C CA . SER A 1 690 ? -26.281 26.915 -15.583 1.00 86.44 690 SER A CA 1
ATOM 5188 C C . SER A 1 690 ? -26.906 27.968 -14.652 1.00 86.44 690 SER A C 1
ATOM 5190 O O . SER A 1 690 ? -26.655 27.988 -13.445 1.00 86.44 690 SER A O 1
ATOM 5192 N N . GLY A 1 691 ? -27.713 28.871 -15.216 1.00 78.38 691 GLY A N 1
ATOM 5193 C CA . GLY A 1 691 ? -28.333 29.975 -14.475 1.00 78.38 691 GLY A CA 1
ATOM 5194 C C . GLY A 1 691 ? -27.590 31.315 -14.629 1.00 78.38 691 GLY A C 1
ATOM 5195 O O . GLY A 1 691 ? -27.023 31.565 -15.696 1.00 78.38 691 GLY A O 1
ATOM 5196 N N . PRO A 1 692 ? -27.638 32.208 -13.618 1.00 68.00 692 PRO A N 1
ATOM 5197 C CA . PRO A 1 692 ? -27.056 33.551 -13.687 1.00 68.00 692 PRO A CA 1
ATOM 5198 C C . PRO A 1 692 ? -25.544 33.540 -13.921 1.00 68.00 692 PRO A C 1
ATOM 5200 O O . PRO A 1 692 ? -24.846 32.666 -13.421 1.00 68.00 692 PRO A O 1
ATOM 5203 N N . THR A 1 693 ? -25.013 34.548 -14.622 1.00 77.06 693 THR A N 1
ATOM 5204 C CA . THR A 1 693 ? -23.569 34.651 -14.873 1.00 77.06 693 THR A CA 1
ATOM 5205 C C . THR A 1 693 ? -22.788 34.831 -13.568 1.00 77.06 693 THR A C 1
ATOM 5207 O O . THR A 1 693 ? -22.807 35.910 -12.966 1.00 77.06 693 THR A O 1
ATOM 5210 N N . VAL A 1 694 ? -22.086 33.767 -13.184 1.00 83.88 694 VAL A N 1
ATOM 5211 C CA . VAL A 1 694 ? -21.074 33.691 -12.128 1.00 83.88 694 VAL A CA 1
ATOM 5212 C C . VAL A 1 694 ? -20.012 32.661 -12.532 1.00 83.88 694 VAL A C 1
ATOM 5214 O O . VAL A 1 694 ? -20.285 31.751 -13.328 1.00 83.88 694 VAL A O 1
ATOM 5217 N N . SER A 1 695 ? -18.803 32.821 -12.007 1.00 87.25 695 SER A N 1
ATOM 5218 C CA . SER A 1 695 ? -17.709 31.854 -12.088 1.00 87.25 695 SER A CA 1
ATOM 5219 C C . SER A 1 695 ? -17.305 31.421 -10.680 1.00 87.25 695 SER A C 1
ATOM 5221 O O . SER A 1 695 ? -17.249 32.255 -9.776 1.00 87.25 695 SER A O 1
ATOM 5223 N N . TYR A 1 696 ? -16.996 30.138 -10.533 1.00 90.62 696 TYR A N 1
ATOM 5224 C CA . TYR A 1 696 ? -16.401 29.530 -9.345 1.00 90.62 696 TYR A CA 1
ATOM 5225 C C . TYR A 1 696 ? -15.188 28.707 -9.765 1.00 90.62 696 TYR A C 1
ATOM 5227 O O . TYR A 1 696 ? -15.046 28.326 -10.928 1.00 90.62 696 TYR A O 1
ATOM 5235 N N . GLU A 1 697 ? -14.344 28.379 -8.805 1.00 92.69 697 GLU A N 1
ATOM 5236 C CA . GLU A 1 697 ? -13.204 27.492 -8.986 1.00 92.69 697 GLU A CA 1
ATOM 5237 C C . GLU A 1 697 ? -13.289 26.404 -7.915 1.00 92.69 697 GLU A C 1
ATOM 5239 O O . GLU A 1 697 ? -13.652 26.699 -6.776 1.00 92.69 697 GLU A O 1
ATOM 5244 N N . PHE A 1 698 ? -12.993 25.155 -8.273 1.00 94.38 698 PHE A N 1
ATOM 5245 C CA . PHE A 1 698 ? -12.797 24.062 -7.317 1.00 94.38 698 PHE A CA 1
ATOM 5246 C C . PHE A 1 698 ? -11.321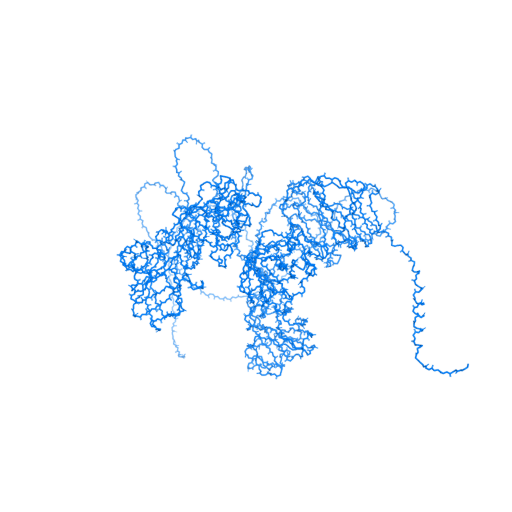 23.681 -7.267 1.00 94.38 698 PHE A C 1
ATOM 5248 O O . PHE A 1 698 ? -10.631 23.841 -8.270 1.00 94.38 698 PHE A O 1
ATOM 5255 N N . TYR A 1 699 ? -10.853 23.147 -6.143 1.00 90.12 699 TYR A N 1
ATOM 5256 C CA . TYR A 1 699 ? -9.513 22.562 -6.042 1.00 90.12 699 TYR A CA 1
ATOM 5257 C C . TYR A 1 699 ? -9.366 21.286 -6.890 1.00 90.12 699 TYR A C 1
ATOM 5259 O O . TYR A 1 699 ? -10.352 20.595 -7.145 1.00 90.12 699 TYR A O 1
ATOM 5267 N N . THR A 1 700 ? -8.136 20.990 -7.314 1.00 89.06 700 THR A N 1
ATOM 5268 C CA . THR A 1 700 ? -7.738 19.823 -8.136 1.00 89.06 700 THR A CA 1
ATOM 5269 C C . THR A 1 700 ? -6.788 18.899 -7.375 1.00 89.06 700 THR A C 1
ATOM 5271 O O . THR A 1 700 ? -6.404 19.200 -6.237 1.00 89.06 700 THR A O 1
ATOM 5274 N N . GLY A 1 701 ? -6.337 17.814 -8.009 1.00 74.19 701 GLY A N 1
ATOM 5275 C CA . GLY A 1 701 ? -5.302 16.926 -7.469 1.00 74.19 701 GLY A CA 1
ATOM 5276 C C . GLY A 1 701 ? -3.942 17.588 -7.196 1.00 74.19 701 GLY A C 1
ATOM 5277 O O . GLY A 1 701 ? -3.127 17.046 -6.444 1.00 74.19 701 GLY A O 1
ATOM 5278 N N . GLU A 1 702 ? -3.687 18.792 -7.715 1.00 79.75 702 GLU A N 1
ATOM 5279 C CA . GLU A 1 702 ? -2.476 19.578 -7.425 1.00 79.75 702 GLU A CA 1
ATOM 5280 C C . GLU A 1 702 ? -2.637 20.470 -6.185 1.00 79.75 702 GLU A C 1
ATOM 5282 O O . GLU A 1 702 ? -1.652 21.050 -5.717 1.00 79.75 702 GLU A O 1
ATOM 5287 N N . TRP A 1 703 ? -3.844 20.595 -5.618 1.00 81.25 703 TRP A N 1
ATOM 5288 C CA . TRP A 1 703 ? -4.038 21.360 -4.387 1.00 81.25 703 TRP A CA 1
ATOM 5289 C C . TRP A 1 703 ? -3.311 20.693 -3.215 1.00 81.25 703 TRP A C 1
ATOM 5291 O O . TRP A 1 703 ? -3.373 19.477 -3.018 1.00 81.25 703 TRP A O 1
ATOM 5301 N N . TYR A 1 704 ? -2.594 21.485 -2.416 1.00 56.06 704 TYR A N 1
ATOM 5302 C CA . TYR A 1 704 ? -1.702 20.946 -1.384 1.00 56.06 704 TYR A CA 1
ATOM 5303 C C . TYR A 1 704 ? -2.453 20.352 -0.179 1.00 56.06 704 TYR A C 1
ATOM 5305 O O . TYR A 1 704 ? -1.893 19.525 0.540 1.00 56.06 704 TYR A O 1
ATOM 5313 N N . ASN A 1 705 ? -3.703 20.761 0.058 1.00 67.50 705 ASN A N 1
ATOM 5314 C CA . ASN A 1 705 ? -4.499 20.295 1.189 1.00 67.50 705 ASN A CA 1
ATOM 5315 C C . ASN A 1 705 ? -5.367 19.102 0.762 1.00 67.50 705 ASN A C 1
ATOM 5317 O O . ASN A 1 705 ? -6.463 19.271 0.233 1.00 67.50 705 ASN A O 1
ATOM 5321 N N . VAL A 1 706 ? -4.862 17.881 0.973 1.00 60.03 706 VAL A N 1
ATOM 5322 C CA . VAL A 1 706 ? -5.514 16.629 0.530 1.00 60.03 706 VAL A CA 1
ATOM 5323 C C . VAL A 1 706 ? -6.998 16.506 0.943 1.00 60.03 706 VAL A C 1
ATOM 5325 O O . VAL A 1 706 ? -7.787 16.100 0.096 1.00 60.03 706 VAL A O 1
ATOM 5328 N N . PRO A 1 707 ? -7.438 16.903 2.160 1.00 75.31 707 PRO A N 1
ATOM 5329 C CA . PRO A 1 707 ? -8.856 16.868 2.548 1.00 75.31 707 PRO A CA 1
ATOM 5330 C C . PRO A 1 707 ? -9.787 17.829 1.789 1.00 75.31 707 PRO A C 1
ATOM 5332 O O . PRO A 1 707 ? -10.994 17.766 1.995 1.00 75.31 707 PRO A O 1
ATOM 5335 N N . GLU A 1 708 ? -9.249 18.735 0.967 1.00 78.00 708 GLU A N 1
ATOM 5336 C CA . GLU A 1 708 ? -10.015 19.654 0.111 1.00 78.00 708 GLU A CA 1
ATOM 5337 C C . GLU A 1 708 ? -9.914 19.300 -1.381 1.00 78.00 708 GLU A C 1
ATOM 5339 O O . GLU A 1 708 ? -10.458 20.011 -2.226 1.00 78.00 708 GLU A O 1
ATOM 5344 N N . ARG A 1 709 ? -9.217 18.217 -1.734 1.00 88.62 709 ARG A N 1
ATOM 5345 C CA . ARG A 1 709 ? -9.227 17.698 -3.106 1.00 88.62 709 ARG A CA 1
ATOM 5346 C C . ARG A 1 709 ? -10.605 17.132 -3.458 1.00 88.62 709 ARG A C 1
ATOM 5348 O O . ARG A 1 709 ? -11.397 16.825 -2.557 1.00 88.62 709 ARG A O 1
ATOM 5355 N N . PRO A 1 710 ? -10.913 16.962 -4.753 1.00 93.62 710 PRO A N 1
ATOM 5356 C CA . PRO A 1 710 ? -11.997 16.082 -5.155 1.00 93.62 710 PRO A CA 1
ATOM 5357 C C . PRO A 1 710 ? -11.860 14.709 -4.476 1.00 93.62 710 PRO A C 1
ATOM 5359 O O . PRO A 1 710 ? -10.777 14.242 -4.139 1.00 93.62 710 PRO A O 1
ATOM 5362 N N . SER A 1 711 ? -12.976 14.045 -4.208 1.00 89.75 711 SER A N 1
ATOM 5363 C CA . SER A 1 711 ? -12.940 12.640 -3.791 1.00 89.75 711 SER A CA 1
ATOM 5364 C C . SER A 1 711 ? -14.285 11.972 -4.015 1.00 89.75 711 SER A C 1
ATOM 5366 O O . SER A 1 711 ? -15.311 12.628 -4.182 1.00 89.75 711 SER A O 1
ATOM 5368 N N . LEU A 1 712 ? -14.291 10.648 -4.040 1.00 92.62 712 LEU A N 1
ATOM 5369 C CA . LEU A 1 712 ? -15.461 9.824 -4.277 1.00 92.62 712 LEU A CA 1
ATOM 5370 C C . LEU A 1 712 ? -15.534 8.756 -3.182 1.00 92.62 712 LEU A C 1
ATOM 5372 O O . LEU A 1 712 ? -14.804 7.765 -3.215 1.00 92.62 712 LEU A O 1
ATOM 5376 N N . THR A 1 713 ? -16.403 8.967 -2.193 1.00 87.19 713 THR A N 1
ATOM 5377 C CA . THR A 1 713 ? -16.634 7.994 -1.116 1.00 87.19 713 THR A CA 1
ATOM 5378 C C . THR A 1 713 ? -17.729 7.025 -1.536 1.00 87.19 713 THR A C 1
ATOM 5380 O O . THR A 1 713 ? -18.880 7.426 -1.707 1.00 87.19 713 THR A O 1
ATOM 5383 N N . VAL A 1 714 ? -17.383 5.749 -1.698 1.00 84.75 714 VAL A N 1
ATOM 5384 C CA . VAL A 1 714 ? -18.272 4.690 -2.190 1.00 84.75 714 VAL A CA 1
ATOM 5385 C C . VAL A 1 714 ? -18.486 3.639 -1.109 1.00 84.75 714 VAL A C 1
ATOM 5387 O O . VAL A 1 714 ? -17.529 3.035 -0.628 1.00 84.75 714 VAL A O 1
ATOM 5390 N N . THR A 1 715 ? -19.746 3.383 -0.756 1.00 85.69 715 THR A N 1
ATOM 5391 C CA . THR A 1 715 ? -20.146 2.266 0.110 1.00 85.69 715 THR A CA 1
ATOM 5392 C C . THR A 1 715 ? -20.775 1.165 -0.733 1.00 85.69 715 THR A C 1
ATOM 5394 O O . THR A 1 715 ? -21.764 1.397 -1.429 1.00 85.69 715 THR A O 1
ATOM 5397 N N . TYR A 1 716 ? -20.216 -0.041 -0.668 1.00 87.50 716 TYR A N 1
ATOM 5398 C CA . TYR A 1 716 ? -20.576 -1.172 -1.520 1.00 87.50 716 TYR A CA 1
ATOM 5399 C C . TYR A 1 716 ? -20.588 -2.499 -0.756 1.00 87.50 716 TYR A C 1
ATOM 5401 O O . TYR A 1 716 ? -20.021 -2.608 0.327 1.00 87.50 716 TYR A O 1
ATOM 5409 N N . ALA A 1 717 ? -21.217 -3.530 -1.313 1.00 82.31 717 ALA A N 1
ATOM 5410 C CA . ALA A 1 717 ? -21.104 -4.895 -0.812 1.00 82.31 717 ALA A CA 1
ATOM 5411 C C . ALA A 1 717 ? -21.025 -5.898 -1.969 1.00 82.31 717 ALA A C 1
ATOM 5413 O O . ALA A 1 717 ? -21.736 -5.787 -2.970 1.00 82.31 717 ALA A O 1
ATOM 5414 N N . VAL A 1 718 ? -20.147 -6.889 -1.827 1.00 79.06 718 VAL A N 1
ATOM 5415 C CA . VAL A 1 718 ? -19.911 -7.930 -2.837 1.00 79.06 718 VAL A CA 1
ATOM 5416 C C . VAL A 1 718 ? -20.812 -9.118 -2.531 1.00 79.06 718 VAL A C 1
ATOM 5418 O O . VAL A 1 718 ? -20.710 -9.692 -1.448 1.00 79.06 718 VAL A O 1
ATOM 5421 N N . ALA A 1 719 ? -21.696 -9.493 -3.457 1.00 60.22 719 ALA A N 1
ATOM 5422 C CA . ALA A 1 719 ? -22.559 -10.659 -3.278 1.00 60.22 719 ALA A CA 1
ATOM 5423 C C . ALA A 1 719 ? -21.717 -11.919 -2.972 1.00 60.22 719 ALA A C 1
ATOM 5425 O O . ALA A 1 719 ? -20.726 -12.153 -3.669 1.00 60.22 719 ALA A O 1
ATOM 5426 N N . PRO A 1 720 ? -22.088 -12.755 -1.977 1.00 52.31 720 PRO A N 1
ATOM 5427 C CA . PRO A 1 720 ? -21.428 -14.039 -1.770 1.00 52.31 720 PRO A CA 1
ATOM 5428 C C . PRO A 1 720 ? -21.490 -14.839 -3.069 1.00 52.31 720 PRO A C 1
ATOM 5430 O O . PRO A 1 720 ? -22.577 -14.995 -3.632 1.00 52.31 720 PRO A O 1
ATOM 5433 N N . VAL A 1 721 ? -20.338 -15.309 -3.557 1.00 42.81 721 VAL A N 1
ATOM 5434 C CA . VAL A 1 721 ? -20.233 -15.971 -4.865 1.00 42.81 721 VAL A CA 1
ATOM 5435 C C . VAL A 1 721 ? -21.069 -17.249 -4.852 1.00 42.81 721 VAL A C 1
ATOM 5437 O O . VAL A 1 721 ? -20.656 -18.286 -4.333 1.00 42.81 721 VAL A O 1
ATOM 5440 N N . GLY A 1 722 ? -22.276 -17.156 -5.408 1.00 39.25 722 GLY A N 1
ATOM 5441 C CA . GLY A 1 722 ? -23.193 -18.277 -5.532 1.00 39.25 722 GLY A CA 1
ATOM 5442 C C . GLY A 1 722 ? -22.610 -19.301 -6.493 1.00 39.25 722 GLY A C 1
ATOM 5443 O O . GLY A 1 722 ? -22.557 -19.061 -7.698 1.00 39.25 722 GLY A O 1
ATOM 5444 N N . THR A 1 723 ? -22.177 -20.445 -5.967 1.00 30.22 723 THR A N 1
ATOM 5445 C CA . THR A 1 723 ? -21.649 -21.544 -6.773 1.00 30.22 723 THR A CA 1
ATOM 5446 C C . THR A 1 723 ? -22.733 -22.067 -7.713 1.00 30.22 723 THR A C 1
ATOM 5448 O O . THR A 1 723 ? -23.697 -22.717 -7.296 1.00 30.22 723 THR A O 1
ATOM 5451 N N . ALA A 1 724 ? -22.577 -21.770 -9.006 1.00 27.23 724 ALA A N 1
ATOM 5452 C CA . ALA A 1 724 ? -23.469 -22.222 -10.065 1.00 27.23 724 ALA A CA 1
ATOM 5453 C C . ALA A 1 724 ? -23.457 -23.758 -10.136 1.00 27.23 724 ALA A C 1
ATOM 5455 O O . ALA A 1 724 ? -22.593 -24.372 -10.756 1.00 27.23 724 ALA A O 1
ATOM 5456 N N . THR A 1 725 ? -24.407 -24.381 -9.441 1.00 27.62 725 THR A N 1
ATOM 5457 C CA . THR A 1 725 ? -24.458 -25.834 -9.268 1.00 27.62 725 THR A CA 1
ATOM 5458 C C . THR A 1 725 ? -25.062 -26.481 -10.520 1.00 27.62 725 THR A C 1
ATOM 5460 O O . THR A 1 725 ? -26.229 -26.212 -10.819 1.00 27.62 725 THR A O 1
ATOM 5463 N N . PRO A 1 726 ? -24.329 -27.343 -11.253 1.00 31.81 726 PRO A N 1
ATOM 5464 C CA . PRO A 1 726 ? -24.900 -28.091 -12.369 1.00 31.81 726 PRO A CA 1
ATOM 5465 C C . PRO A 1 726 ? -25.963 -29.067 -11.849 1.00 31.81 726 PRO A C 1
ATOM 5467 O O . PRO A 1 726 ? -25.770 -29.719 -10.825 1.00 31.81 726 PRO A O 1
ATOM 5470 N N . THR A 1 727 ? -27.100 -29.156 -12.542 1.00 28.52 727 THR A N 1
ATOM 5471 C CA . THR A 1 727 ? -28.313 -29.847 -12.072 1.00 28.52 727 THR A CA 1
ATOM 5472 C C . THR A 1 727 ? -28.088 -31.337 -11.754 1.00 28.52 727 THR A C 1
ATOM 5474 O O . THR A 1 727 ? -27.913 -32.127 -12.684 1.00 28.52 727 THR A O 1
ATOM 5477 N N . PRO A 1 728 ? -28.183 -31.775 -10.480 1.00 29.73 728 PRO A N 1
ATOM 5478 C CA . PRO A 1 728 ? -28.099 -33.187 -10.120 1.00 29.73 728 PRO A CA 1
ATOM 5479 C C . PRO A 1 728 ? -29.486 -33.846 -10.133 1.00 29.73 728 PRO A C 1
ATOM 5481 O O . PRO A 1 728 ? -30.466 -33.282 -9.644 1.00 29.73 728 PRO A O 1
ATOM 5484 N N . THR A 1 729 ? -29.569 -35.081 -10.632 1.00 28.58 729 THR A N 1
ATOM 5485 C CA . THR A 1 729 ? -30.762 -35.927 -10.446 1.00 28.58 729 THR A CA 1
ATOM 5486 C C . THR A 1 729 ? -30.826 -36.430 -8.999 1.00 28.58 729 THR A C 1
ATOM 5488 O O . THR A 1 729 ? -29.803 -36.746 -8.398 1.00 28.58 729 THR A O 1
ATOM 5491 N N . ALA A 1 730 ? -32.028 -36.499 -8.424 1.00 31.64 730 ALA A N 1
ATOM 5492 C CA . ALA A 1 730 ? -32.215 -36.769 -7.002 1.00 31.64 730 ALA A CA 1
ATOM 5493 C C . ALA A 1 730 ? -31.904 -38.218 -6.575 1.00 31.64 730 ALA A C 1
ATOM 5495 O O . ALA A 1 730 ? -32.346 -39.180 -7.200 1.00 31.64 730 ALA A O 1
ATOM 5496 N N . THR A 1 731 ? -31.260 -38.363 -5.416 1.00 26.39 731 THR A N 1
ATOM 5497 C CA . THR A 1 731 ? -31.429 -39.463 -4.444 1.00 26.39 731 THR A CA 1
ATOM 5498 C C . THR A 1 731 ? -31.017 -38.922 -3.069 1.00 26.39 731 THR A C 1
ATOM 5500 O O . THR A 1 731 ? -30.152 -38.054 -2.993 1.00 26.39 731 THR A O 1
ATOM 5503 N N . ALA A 1 732 ? -31.666 -39.362 -1.985 1.00 34.38 732 ALA A N 1
ATOM 5504 C CA . ALA A 1 732 ? -31.555 -38.722 -0.672 1.00 34.38 732 ALA A CA 1
ATOM 5505 C C . ALA A 1 732 ? -31.092 -39.672 0.444 1.00 34.38 732 ALA A C 1
ATOM 5507 O O . ALA A 1 732 ? -31.666 -40.744 0.601 1.00 34.38 732 ALA A O 1
ATOM 5508 N N . THR A 1 733 ? -30.166 -39.193 1.284 1.00 27.72 733 THR A N 1
ATOM 5509 C CA . THR A 1 733 ? -29.980 -39.570 2.704 1.00 27.72 733 THR A CA 1
ATOM 5510 C C . THR A 1 733 ? -29.146 -38.489 3.403 1.00 27.72 733 THR A C 1
ATOM 5512 O O . THR A 1 733 ? -28.105 -38.104 2.880 1.00 27.72 733 THR A O 1
ATOM 5515 N N . GLY A 1 734 ? -29.572 -38.011 4.581 1.00 34.66 734 GLY A N 1
ATOM 5516 C CA . GLY A 1 734 ? -28.716 -37.223 5.492 1.00 34.66 734 GLY A CA 1
ATOM 5517 C C . GLY A 1 734 ? -27.781 -38.125 6.315 1.00 34.66 734 GLY A C 1
ATOM 5518 O O . GLY A 1 734 ? -27.967 -39.345 6.288 1.00 34.66 734 GLY A O 1
ATOM 5519 N N . PRO A 1 735 ? -26.826 -37.564 7.091 1.00 36.97 735 PRO A N 1
ATOM 5520 C CA . PRO A 1 735 ? -27.212 -37.147 8.452 1.00 36.97 735 PRO A CA 1
ATOM 5521 C C . PRO A 1 735 ? -26.422 -35.979 9.110 1.00 36.97 735 PRO A C 1
ATOM 5523 O O . PRO A 1 735 ? -25.260 -35.756 8.810 1.00 36.97 735 PRO A O 1
ATOM 5526 N N . VAL A 1 736 ? -27.058 -35.373 10.131 1.00 29.30 736 VAL A N 1
ATOM 5527 C CA . VAL A 1 736 ? -26.488 -34.710 11.340 1.00 29.30 736 VAL A CA 1
ATOM 5528 C C . VAL A 1 736 ? -25.557 -33.485 11.175 1.00 29.30 736 VAL A C 1
ATOM 5530 O O . VAL A 1 736 ? -24.607 -33.466 10.407 1.00 29.30 736 VAL A O 1
ATOM 5533 N N . ALA A 1 737 ? -25.817 -32.450 11.987 1.00 31.42 737 ALA A N 1
ATOM 5534 C CA . ALA A 1 737 ? -25.046 -31.206 12.039 1.00 31.42 737 ALA A CA 1
ATOM 5535 C C . ALA A 1 737 ? -23.880 -31.251 13.049 1.00 31.42 737 ALA A C 1
ATOM 5537 O O . ALA A 1 737 ? -24.002 -31.849 14.119 1.00 31.42 737 ALA A O 1
ATOM 5538 N N . GLY A 1 738 ? -22.784 -30.554 12.728 1.00 29.14 738 GLY A N 1
ATOM 5539 C CA . GLY A 1 738 ? -21.665 -30.276 13.636 1.00 29.14 738 GLY A CA 1
ATOM 5540 C C . GLY A 1 738 ? -21.718 -28.857 14.221 1.00 29.14 738 GLY A C 1
ATOM 5541 O O . GLY A 1 738 ? -22.219 -27.932 13.585 1.00 29.14 738 GLY A O 1
ATOM 5542 N N . THR A 1 739 ? -21.201 -28.689 15.438 1.00 27.22 739 THR A N 1
ATOM 5543 C CA . THR A 1 739 ? -21.152 -27.408 16.168 1.00 27.22 739 THR A CA 1
ATOM 5544 C C . THR A 1 739 ? -20.129 -26.440 15.548 1.00 27.22 739 THR A C 1
ATOM 5546 O O . THR A 1 739 ? -19.028 -26.886 15.224 1.00 27.22 739 THR A O 1
ATOM 5549 N N . PRO A 1 740 ? -20.422 -25.131 15.411 1.00 31.38 740 PRO A N 1
ATOM 5550 C CA . PRO A 1 740 ? -19.469 -24.167 14.858 1.00 31.38 740 PRO A CA 1
ATOM 5551 C C . PRO A 1 740 ? -18.293 -23.871 15.806 1.00 31.38 740 PRO A C 1
ATOM 5553 O O . PRO A 1 740 ? -18.480 -23.624 16.998 1.00 31.38 740 PRO A O 1
ATOM 5556 N N . THR A 1 741 ? -17.086 -23.835 15.241 1.00 26.92 741 THR A N 1
ATOM 5557 C CA . THR A 1 741 ? -15.837 -23.402 15.894 1.00 26.92 741 THR A CA 1
ATOM 5558 C C . THR A 1 741 ? -15.638 -21.892 15.679 1.00 26.92 741 THR A C 1
ATOM 5560 O O . THR A 1 741 ? -15.912 -21.417 14.577 1.00 26.92 741 THR A O 1
ATOM 5563 N N . PRO A 1 742 ? -15.172 -21.110 16.674 1.00 29.17 742 PRO A N 1
ATOM 5564 C CA . PRO A 1 742 ? -14.979 -19.667 16.510 1.00 29.17 742 PRO A CA 1
ATOM 5565 C C . PRO A 1 742 ? -13.819 -19.324 15.561 1.00 29.17 742 PRO A C 1
ATOM 5567 O O . PRO A 1 742 ? -12.703 -19.818 15.723 1.00 29.17 742 PRO A O 1
ATOM 5570 N N . THR A 1 743 ? -14.073 -18.423 14.611 1.00 33.19 743 THR A N 1
ATOM 5571 C CA . THR A 1 743 ? -13.059 -17.851 13.710 1.00 33.19 743 THR A CA 1
ATOM 5572 C C . THR A 1 743 ? -12.215 -16.805 14.442 1.00 33.19 743 THR A C 1
ATOM 5574 O O . THR A 1 743 ? -12.761 -15.922 15.102 1.00 33.19 743 THR A O 1
ATOM 5577 N N . ALA A 1 744 ? -10.889 -16.875 14.311 1.00 35.91 744 ALA A N 1
ATOM 5578 C CA . ALA A 1 744 ? -9.972 -15.892 14.887 1.00 35.91 744 ALA A CA 1
ATOM 5579 C C . ALA A 1 744 ? -9.792 -14.666 13.972 1.00 35.91 744 ALA A C 1
ATOM 5581 O O . ALA A 1 744 ? -9.699 -14.801 12.752 1.00 35.91 744 ALA A O 1
ATOM 5582 N N . THR A 1 745 ? -9.693 -13.475 14.565 1.00 39.19 745 THR A N 1
ATOM 5583 C CA . THR A 1 745 ? -9.348 -12.234 13.853 1.00 39.19 745 THR A CA 1
ATOM 5584 C C . THR A 1 745 ? -7.898 -12.298 13.345 1.00 39.19 745 THR A C 1
ATOM 5586 O O . THR A 1 745 ? -7.019 -12.657 14.134 1.00 39.19 745 THR A O 1
ATOM 5589 N N . PRO A 1 746 ? -7.601 -11.942 12.078 1.00 49.00 746 PRO A N 1
ATOM 5590 C CA . PRO A 1 746 ? -6.225 -11.886 11.587 1.00 49.00 746 PRO A CA 1
ATOM 5591 C C . PRO A 1 746 ? -5.415 -10.805 12.318 1.00 49.00 746 PRO A C 1
ATOM 5593 O O . PRO A 1 746 ? -5.933 -9.739 12.650 1.00 49.00 746 PRO A O 1
ATOM 5596 N N . VAL A 1 747 ? -4.132 -11.083 12.564 1.00 57.25 747 VAL A N 1
ATOM 5597 C CA . VAL A 1 747 ? -3.216 -10.179 13.277 1.00 57.25 747 VAL A CA 1
ATOM 5598 C C . VAL A 1 747 ? -2.325 -9.446 12.276 1.00 57.25 747 VAL A C 1
ATOM 5600 O O . VAL A 1 747 ? -1.558 -10.072 11.544 1.00 57.25 747 VAL A O 1
ATOM 5603 N N . THR A 1 748 ? -2.407 -8.116 12.268 1.00 63.75 748 THR A N 1
ATOM 5604 C CA . THR A 1 748 ? -1.588 -7.259 11.403 1.00 63.75 748 THR A CA 1
ATOM 5605 C C . THR A 1 748 ? -0.170 -7.098 11.957 1.00 63.75 748 THR A C 1
ATOM 5607 O O . THR A 1 748 ? 0.028 -6.739 13.117 1.00 63.75 748 THR A O 1
ATOM 5610 N N . GLN A 1 749 ? 0.816 -7.330 11.099 1.00 74.81 749 GLN A N 1
ATOM 5611 C CA . GLN A 1 749 ? 2.251 -7.158 11.307 1.00 74.81 749 GLN A CA 1
ATOM 5612 C C . GLN A 1 749 ? 2.752 -5.889 10.596 1.00 74.81 749 GLN A C 1
ATOM 5614 O O . GLN A 1 749 ? 2.046 -5.302 9.772 1.00 74.81 749 GLN A O 1
ATOM 5619 N N . VAL A 1 750 ? 3.978 -5.457 10.910 1.00 79.06 750 VAL A N 1
ATOM 5620 C CA . VAL A 1 750 ? 4.628 -4.298 10.274 1.00 79.06 750 VAL A CA 1
ATOM 5621 C C . VAL A 1 750 ? 6.097 -4.609 9.990 1.00 79.06 750 VAL A C 1
ATOM 5623 O O . VAL A 1 750 ? 6.830 -4.993 10.899 1.00 79.06 750 VAL A O 1
ATOM 5626 N N . ALA A 1 751 ? 6.528 -4.391 8.750 1.00 77.06 751 ALA A N 1
ATOM 5627 C CA . ALA A 1 751 ? 7.927 -4.365 8.336 1.00 77.06 751 ALA A CA 1
ATOM 5628 C C . ALA A 1 751 ? 8.337 -2.934 7.955 1.00 77.06 751 ALA A C 1
ATOM 5630 O O . ALA A 1 751 ? 7.531 -2.164 7.434 1.00 77.06 751 ALA A O 1
ATOM 5631 N N . VAL A 1 752 ? 9.602 -2.580 8.191 1.00 86.19 752 VAL A N 1
ATOM 5632 C CA . VAL A 1 752 ? 10.204 -1.327 7.714 1.00 86.19 752 VAL A CA 1
ATOM 5633 C C . VAL A 1 752 ? 11.501 -1.684 7.007 1.00 86.19 752 VAL A C 1
ATOM 5635 O O . VAL A 1 752 ? 12.455 -2.130 7.647 1.00 86.19 752 VAL A O 1
ATOM 5638 N N . VAL A 1 753 ? 11.527 -1.507 5.690 1.00 85.19 753 VAL A N 1
ATOM 5639 C CA . VAL A 1 753 ? 12.694 -1.792 4.845 1.00 85.19 753 VAL A CA 1
ATOM 5640 C C . VAL A 1 753 ? 13.318 -0.488 4.347 1.00 85.19 753 VAL A C 1
ATOM 5642 O O . VAL A 1 753 ? 12.691 0.571 4.400 1.00 85.19 753 VAL A O 1
ATOM 5645 N N . ARG A 1 754 ? 14.568 -0.539 3.885 1.00 87.50 754 ARG A N 1
ATOM 5646 C CA . ARG A 1 754 ? 15.284 0.609 3.299 1.00 87.50 754 ARG A CA 1
ATOM 5647 C C . ARG A 1 754 ? 15.590 0.356 1.832 1.00 87.50 754 ARG A C 1
ATOM 5649 O O . ARG A 1 754 ? 15.481 -0.784 1.374 1.00 87.50 754 ARG A O 1
ATOM 5656 N N . SER A 1 755 ? 15.955 1.405 1.102 1.00 91.88 755 SER A N 1
ATOM 5657 C CA . SER A 1 755 ? 16.443 1.237 -0.260 1.00 91.88 755 SER A CA 1
ATOM 5658 C C . SER A 1 755 ? 17.686 0.342 -0.272 1.00 91.88 755 SER A C 1
ATOM 5660 O O . SER A 1 755 ? 18.626 0.510 0.506 1.00 91.88 755 SER A O 1
ATOM 5662 N N . VAL A 1 756 ? 17.655 -0.657 -1.152 1.00 91.50 756 VAL A N 1
ATOM 5663 C CA . VAL A 1 756 ? 18.794 -1.530 -1.465 1.00 91.50 756 VAL A CA 1
ATOM 5664 C C . VAL A 1 756 ? 19.533 -1.053 -2.711 1.00 91.50 756 VAL A C 1
ATOM 5666 O O . VAL A 1 756 ? 20.685 -1.426 -2.912 1.00 91.50 756 VAL A O 1
ATOM 5669 N N . ALA A 1 757 ? 18.893 -0.203 -3.518 1.00 91.69 757 ALA A N 1
ATOM 5670 C CA . ALA A 1 757 ? 19.538 0.580 -4.559 1.00 91.69 757 ALA A CA 1
ATOM 5671 C C . ALA A 1 757 ? 18.852 1.945 -4.716 1.00 91.69 757 ALA A C 1
ATOM 5673 O O . ALA A 1 757 ? 17.619 1.988 -4.768 1.00 91.69 757 ALA A O 1
ATOM 5674 N N . ASP A 1 758 ? 19.614 3.028 -4.862 1.00 95.38 758 ASP A N 1
ATOM 5675 C CA . ASP A 1 758 ? 19.094 4.340 -5.253 1.00 95.38 758 ASP A CA 1
ATOM 5676 C C . ASP A 1 758 ? 20.092 5.212 -6.044 1.00 95.38 758 ASP A C 1
ATOM 5678 O O . ASP A 1 758 ? 21.306 5.052 -5.979 1.00 95.38 758 ASP A O 1
ATOM 5682 N N . THR A 1 759 ? 19.564 6.079 -6.915 1.00 96.44 759 THR A N 1
ATOM 5683 C CA . THR A 1 759 ? 20.340 6.950 -7.824 1.00 96.44 759 THR A CA 1
ATOM 5684 C C . THR A 1 759 ? 19.435 8.049 -8.405 1.00 96.44 759 THR A C 1
ATOM 5686 O O . THR A 1 759 ? 18.260 8.146 -8.045 1.00 96.44 759 THR A O 1
ATOM 5689 N N . TYR A 1 760 ? 19.927 8.881 -9.328 1.00 97.62 760 TYR A N 1
ATOM 5690 C CA . TYR A 1 760 ? 19.057 9.706 -10.174 1.00 97.62 760 TYR A CA 1
ATOM 5691 C C . TYR A 1 760 ? 19.567 9.851 -11.611 1.00 97.62 760 TYR A C 1
ATOM 5693 O O . TYR A 1 760 ? 20.765 9.901 -11.875 1.00 97.62 760 TYR A O 1
ATOM 5701 N N . LEU A 1 761 ? 18.627 9.941 -12.551 1.00 97.75 761 LEU A N 1
ATOM 5702 C CA . LEU A 1 761 ? 18.890 10.161 -13.972 1.00 97.75 761 LEU A CA 1
ATOM 5703 C C . LEU A 1 761 ? 18.889 11.669 -14.265 1.00 97.75 761 LEU A C 1
ATOM 5705 O O . LEU A 1 761 ? 18.017 12.379 -13.757 1.00 97.75 761 LEU A O 1
ATOM 5709 N N . TYR A 1 762 ? 19.811 12.160 -15.104 1.00 96.75 762 TYR A N 1
ATOM 5710 C CA . TYR A 1 762 ? 19.906 13.584 -15.461 1.00 96.75 762 TYR A CA 1
ATOM 5711 C C . TYR A 1 762 ? 20.040 13.810 -16.976 1.00 96.75 762 TYR A C 1
ATOM 5713 O O . TYR A 1 762 ? 21.016 13.404 -17.596 1.00 96.75 762 TYR A O 1
ATOM 5721 N N . GLU A 1 763 ? 19.065 14.499 -17.571 1.00 95.19 763 GLU A N 1
ATOM 5722 C CA . GLU A 1 763 ? 18.947 14.714 -19.022 1.00 95.19 763 GLU A CA 1
ATOM 5723 C C . GLU A 1 763 ? 20.122 15.471 -19.654 1.00 95.19 763 GLU A C 1
ATOM 5725 O O . GLU A 1 763 ? 20.560 15.138 -20.755 1.00 95.19 763 GLU A O 1
ATOM 5730 N N . TYR A 1 764 ? 20.644 16.485 -18.957 1.00 91.62 764 TYR A N 1
ATOM 5731 C CA . TYR A 1 764 ? 21.729 17.336 -19.461 1.00 91.62 764 TYR A CA 1
ATOM 5732 C C . TYR A 1 764 ? 23.131 16.790 -19.165 1.00 91.62 764 TYR A C 1
ATOM 5734 O O . TYR A 1 764 ? 24.115 17.399 -19.578 1.00 91.62 764 TYR A O 1
ATOM 5742 N N . ASP A 1 765 ? 23.221 15.643 -18.491 1.00 92.94 765 ASP A N 1
ATOM 5743 C CA . ASP A 1 765 ? 24.462 14.895 -18.279 1.00 92.94 765 ASP A CA 1
ATOM 5744 C C . ASP A 1 765 ? 24.208 13.390 -18.508 1.00 92.94 765 ASP A C 1
ATOM 5746 O O . ASP A 1 765 ? 24.279 12.570 -17.589 1.00 92.94 765 ASP A O 1
ATOM 5750 N N . PRO A 1 766 ? 23.782 13.015 -19.731 1.00 94.00 766 PRO A N 1
ATOM 5751 C CA . PRO A 1 766 ? 22.961 11.824 -19.938 1.00 94.00 766 PRO A CA 1
ATOM 5752 C C . PRO A 1 766 ? 23.716 10.493 -19.853 1.00 94.00 766 PRO A C 1
ATOM 5754 O O . PRO A 1 766 ? 23.097 9.427 -19.868 1.00 94.00 766 PRO A O 1
ATOM 5757 N N . ASP A 1 767 ? 25.040 10.566 -19.777 1.00 94.31 767 ASP A N 1
ATOM 5758 C CA . ASP A 1 767 ? 25.976 9.448 -19.822 1.00 94.31 767 ASP A CA 1
ATOM 5759 C C . ASP A 1 767 ? 26.730 9.268 -18.480 1.00 94.31 767 ASP A C 1
ATOM 5761 O O . ASP A 1 767 ? 27.594 8.401 -18.370 1.00 94.31 767 ASP A O 1
ATOM 5765 N N . VAL A 1 768 ? 26.379 10.048 -17.445 1.00 95.56 768 VAL A N 1
ATOM 5766 C CA . VAL A 1 768 ? 26.937 9.958 -16.083 1.00 95.56 768 VAL A CA 1
ATOM 5767 C C . VAL A 1 768 ? 26.002 9.189 -15.146 1.00 95.56 768 VAL A C 1
ATOM 5769 O O . VAL A 1 768 ? 24.780 9.342 -15.185 1.00 95.56 768 VAL A O 1
ATOM 5772 N N . ASN A 1 769 ? 26.598 8.361 -14.283 1.00 94.00 769 ASN A N 1
ATOM 5773 C CA . ASN A 1 769 ? 25.921 7.686 -13.180 1.00 94.00 769 ASN A CA 1
ATOM 5774 C C . ASN A 1 769 ? 26.062 8.489 -11.874 1.00 94.00 769 ASN A C 1
ATOM 5776 O O . ASN A 1 769 ? 27.138 9.002 -11.562 1.00 94.00 769 ASN A O 1
ATOM 5780 N N . TYR A 1 770 ? 24.979 8.548 -11.098 1.00 94.31 770 TYR A N 1
ATOM 5781 C CA . TYR A 1 770 ? 24.892 9.316 -9.853 1.00 94.31 770 TYR A CA 1
ATOM 5782 C C . TYR A 1 770 ? 24.696 8.447 -8.592 1.00 94.31 770 TYR A C 1
ATOM 5784 O O . TYR A 1 770 ? 24.484 8.995 -7.514 1.00 94.31 770 TYR A O 1
ATOM 5792 N N . GLY A 1 771 ? 24.814 7.116 -8.691 1.00 86.12 771 GLY A N 1
ATOM 5793 C CA . GLY A 1 771 ? 24.612 6.187 -7.564 1.00 86.12 771 GLY A CA 1
ATOM 5794 C C . GLY A 1 771 ? 25.543 6.419 -6.358 1.00 86.12 771 GLY A C 1
ATOM 5795 O O . GLY A 1 771 ? 25.073 6.377 -5.230 1.00 86.12 771 GLY A O 1
ATOM 5796 N N . PRO A 1 772 ? 26.840 6.750 -6.536 1.00 89.62 772 PRO A N 1
ATOM 5797 C CA . PRO A 1 772 ? 27.747 7.030 -5.413 1.00 89.62 772 PRO A CA 1
ATOM 5798 C C . PRO A 1 772 ? 27.499 8.340 -4.639 1.00 89.62 772 PRO A C 1
ATOM 5800 O O . PRO A 1 772 ? 28.323 8.708 -3.799 1.00 89.62 772 PRO A O 1
ATOM 5803 N N . TRP A 1 773 ? 26.462 9.117 -4.966 1.00 87.75 773 TRP A N 1
ATOM 5804 C CA . TRP A 1 773 ? 26.246 10.443 -4.379 1.00 87.75 773 TRP A CA 1
ATOM 5805 C C . TRP A 1 773 ? 25.408 10.330 -3.103 1.00 87.75 773 TRP A C 1
ATOM 5807 O O . TRP A 1 773 ? 24.436 9.592 -3.052 1.00 87.75 773 TRP A O 1
ATOM 5817 N N . TRP A 1 774 ? 25.729 11.125 -2.078 1.00 88.38 774 TRP A N 1
ATOM 5818 C CA . TRP A 1 774 ? 24.991 11.148 -0.802 1.00 88.38 774 TRP A CA 1
ATOM 5819 C C . TRP A 1 774 ? 23.607 11.832 -0.881 1.00 88.38 774 TRP A C 1
ATOM 5821 O O . TRP A 1 774 ? 22.912 11.968 0.130 1.00 88.38 774 TRP A O 1
ATOM 5831 N N . TYR A 1 775 ? 23.205 12.270 -2.078 1.00 92.44 775 TYR A N 1
ATOM 5832 C CA . TYR A 1 775 ? 21.880 12.802 -2.367 1.00 92.44 775 TYR A CA 1
ATOM 5833 C C . TYR A 1 775 ? 21.440 12.504 -3.807 1.00 92.44 775 TYR A C 1
ATOM 5835 O O . TYR A 1 775 ? 22.229 12.571 -4.752 1.00 92.44 775 TYR A O 1
ATOM 5843 N N . MET A 1 776 ? 20.144 12.257 -3.974 1.00 96.06 776 MET A N 1
ATOM 5844 C CA . MET A 1 776 ? 19.464 12.106 -5.261 1.00 96.06 776 MET A CA 1
ATOM 5845 C C . MET A 1 776 ? 18.674 13.382 -5.554 1.00 96.06 776 MET A C 1
ATOM 5847 O O . MET A 1 776 ? 18.075 13.958 -4.649 1.00 96.06 776 MET A O 1
ATOM 5851 N N . THR A 1 777 ? 18.664 13.863 -6.797 1.00 94.56 777 THR A N 1
ATOM 5852 C CA . THR A 1 777 ? 18.002 15.138 -7.134 1.00 94.56 777 THR A CA 1
ATOM 5853 C C . THR A 1 777 ? 16.783 14.924 -8.026 1.00 94.56 777 THR A C 1
ATOM 5855 O O . THR A 1 777 ? 16.840 14.163 -8.990 1.00 94.56 777 THR A O 1
ATOM 5858 N N . ILE A 1 778 ? 15.712 15.669 -7.756 1.00 94.81 778 ILE A N 1
ATOM 5859 C CA . ILE A 1 778 ? 14.501 15.769 -8.578 1.00 94.81 778 ILE A CA 1
ATOM 5860 C C . ILE A 1 778 ? 14.311 17.210 -9.082 1.00 94.81 778 ILE A C 1
ATOM 5862 O O . ILE A 1 778 ? 14.768 18.158 -8.435 1.00 94.81 778 ILE A O 1
ATOM 5866 N N . ARG A 1 779 ? 13.667 17.405 -10.242 1.00 91.19 779 ARG A N 1
ATOM 5867 C CA . ARG A 1 779 ? 13.342 18.739 -10.796 1.00 91.19 779 ARG A CA 1
ATOM 5868 C C . ARG A 1 779 ? 11.977 18.746 -11.490 1.00 91.19 779 ARG A C 1
ATOM 5870 O O . ARG A 1 779 ? 11.661 17.791 -12.191 1.00 91.19 779 ARG A O 1
ATOM 5877 N N . ALA A 1 780 ? 11.233 19.847 -11.363 1.00 85.38 780 ALA A N 1
ATOM 5878 C CA . ALA A 1 780 ? 9.881 20.052 -11.916 1.00 85.38 780 ALA A CA 1
ATOM 5879 C C . ALA A 1 780 ? 9.759 19.973 -13.452 1.00 85.38 780 ALA A C 1
ATOM 5881 O O . ALA A 1 780 ? 8.664 19.944 -13.999 1.00 85.38 780 ALA A O 1
ATOM 5882 N N . SER A 1 781 ? 10.885 19.969 -14.166 1.00 80.19 781 SER A N 1
ATOM 5883 C CA . SER A 1 781 ? 10.956 19.743 -15.613 1.00 80.19 781 SER A CA 1
ATOM 5884 C C . SER A 1 781 ? 10.979 18.258 -15.994 1.00 80.19 781 SER A C 1
ATOM 5886 O O . SER A 1 781 ? 11.158 17.939 -17.165 1.00 80.19 781 SER A O 1
ATOM 5888 N N . GLY A 1 782 ? 10.942 17.340 -15.023 1.00 85.25 782 GLY A N 1
ATOM 5889 C CA . GLY A 1 782 ? 11.213 15.919 -15.241 1.00 85.25 782 GLY A CA 1
ATOM 5890 C C . GLY A 1 782 ? 12.629 15.616 -15.756 1.00 85.25 782 GLY A C 1
ATOM 5891 O O . GLY A 1 782 ? 12.907 14.471 -16.095 1.00 85.25 782 GLY A O 1
ATOM 5892 N N . SER A 1 783 ? 13.535 16.599 -15.825 1.00 89.75 783 SER A N 1
ATOM 5893 C CA . SER A 1 783 ? 14.890 16.423 -16.376 1.00 89.75 783 SER A CA 1
ATOM 5894 C C . SER A 1 783 ? 15.901 15.874 -15.362 1.00 89.75 783 SER A C 1
ATOM 5896 O O . SER A 1 783 ? 16.986 15.445 -15.746 1.00 89.75 783 SER A O 1
ATOM 5898 N N . LYS A 1 784 ? 15.538 15.846 -14.071 1.00 94.75 784 LYS A N 1
ATOM 5899 C CA . LYS A 1 784 ? 16.211 15.078 -13.012 1.00 94.75 784 LYS A CA 1
ATOM 5900 C C . LYS A 1 784 ? 15.195 14.152 -12.341 1.00 94.75 784 LYS A C 1
ATOM 5902 O O . LYS A 1 784 ? 14.164 14.646 -11.877 1.00 94.75 784 LYS A O 1
ATOM 5907 N N . ARG A 1 785 ? 15.473 12.844 -12.319 1.00 97.62 785 ARG A N 1
ATOM 5908 C CA . ARG A 1 785 ? 14.530 11.785 -11.907 1.00 97.62 785 ARG A CA 1
ATOM 5909 C C . ARG A 1 785 ? 15.187 10.777 -10.955 1.00 97.62 785 ARG A C 1
ATOM 5911 O O . ARG A 1 785 ? 16.030 10.007 -11.420 1.00 97.62 785 ARG A O 1
ATOM 5918 N N . PRO A 1 786 ? 14.849 10.758 -9.657 1.00 98.25 786 PRO A N 1
ATOM 5919 C CA . PRO A 1 786 ? 15.316 9.720 -8.744 1.00 98.25 786 PRO A CA 1
ATOM 5920 C C . PRO A 1 786 ? 14.822 8.318 -9.116 1.00 98.25 786 PRO A C 1
ATOM 5922 O O . PRO A 1 786 ? 13.708 8.158 -9.615 1.00 98.25 786 PRO A O 1
ATOM 5925 N N . LEU A 1 787 ? 15.643 7.314 -8.819 1.00 97.88 787 LEU A N 1
ATOM 5926 C CA . LEU A 1 787 ? 15.325 5.887 -8.872 1.00 97.88 787 LEU A CA 1
ATOM 5927 C C . LEU A 1 787 ? 15.557 5.274 -7.487 1.00 97.88 787 LEU A C 1
ATOM 5929 O O . LEU A 1 787 ? 16.566 5.567 -6.849 1.00 97.88 787 LEU A O 1
ATOM 5933 N N . LEU A 1 788 ? 14.638 4.416 -7.042 1.00 97.50 788 LEU A N 1
ATOM 5934 C CA . LEU A 1 788 ? 14.638 3.767 -5.725 1.00 97.50 788 LEU A CA 1
ATOM 5935 C C . LEU A 1 788 ? 14.242 2.295 -5.875 1.00 97.50 788 LEU A C 1
ATOM 5937 O O . LEU A 1 788 ? 13.239 2.023 -6.525 1.00 97.50 788 LEU A O 1
ATOM 5941 N N . ARG A 1 789 ? 14.928 1.343 -5.236 1.00 96.56 789 ARG A N 1
ATOM 5942 C CA . ARG A 1 789 ? 14.478 -0.062 -5.134 1.00 96.56 789 ARG A CA 1
ATOM 5943 C C . ARG A 1 789 ? 14.608 -0.576 -3.705 1.00 96.56 789 ARG A C 1
ATOM 5945 O O . ARG A 1 789 ? 15.604 -0.311 -3.039 1.00 96.56 789 ARG A O 1
ATOM 5952 N N . PHE A 1 790 ? 13.620 -1.350 -3.262 1.00 95.75 790 PHE A N 1
ATOM 5953 C CA . PHE A 1 790 ? 13.514 -1.919 -1.915 1.00 95.75 790 PHE A CA 1
ATOM 5954 C C . PHE A 1 790 ? 13.550 -3.446 -1.984 1.00 95.75 790 PHE A C 1
ATOM 5956 O O . PHE A 1 790 ? 13.089 -4.017 -2.968 1.00 95.75 790 PHE A O 1
ATOM 5963 N N . ASP A 1 791 ? 14.056 -4.110 -0.946 1.00 89.44 791 ASP A N 1
ATOM 5964 C CA . ASP A 1 791 ? 13.898 -5.559 -0.774 1.00 89.44 791 ASP A CA 1
ATOM 5965 C C . ASP A 1 791 ? 12.734 -5.832 0.188 1.00 89.44 791 ASP A C 1
ATOM 5967 O O . ASP A 1 791 ? 12.702 -5.296 1.296 1.00 89.44 791 ASP A O 1
ATOM 5971 N N . LEU A 1 792 ? 11.771 -6.646 -0.251 1.00 89.25 792 LEU A N 1
ATOM 5972 C CA . LEU A 1 792 ? 10.585 -7.046 0.513 1.00 89.25 792 LEU A CA 1
ATOM 5973 C C . LEU A 1 792 ? 10.549 -8.551 0.823 1.00 89.25 792 LEU A C 1
ATOM 5975 O O . LEU A 1 792 ? 9.558 -9.026 1.365 1.00 89.25 792 LEU A O 1
ATOM 5979 N N . SER A 1 793 ? 11.637 -9.292 0.582 1.00 82.50 793 SER A N 1
ATOM 5980 C CA . SER A 1 793 ? 11.761 -10.736 0.872 1.00 82.50 793 SER A CA 1
ATOM 5981 C C . SER A 1 793 ? 11.563 -11.124 2.349 1.00 82.50 793 SER A C 1
ATOM 5983 O O . SER A 1 793 ? 11.395 -12.298 2.672 1.00 82.50 793 SER A O 1
ATOM 5985 N N . SER A 1 794 ? 11.549 -10.141 3.256 1.00 81.25 794 SER A N 1
ATOM 5986 C CA . SER A 1 794 ? 11.189 -10.305 4.672 1.00 81.25 794 SER A CA 1
ATOM 5987 C C . SER A 1 794 ? 9.675 -10.373 4.940 1.00 81.25 794 SER A C 1
ATOM 5989 O O . SER A 1 794 ? 9.271 -10.609 6.081 1.00 81.25 794 SER A O 1
ATOM 5991 N N . ILE A 1 795 ? 8.841 -10.174 3.915 1.00 82.88 795 ILE A N 1
ATOM 5992 C CA . ILE A 1 795 ? 7.380 -10.275 3.965 1.00 82.88 795 ILE A CA 1
ATOM 5993 C C . ILE A 1 795 ? 6.957 -11.543 3.200 1.00 82.88 795 ILE A C 1
ATOM 5995 O O . ILE A 1 795 ? 7.376 -11.708 2.054 1.00 82.88 795 ILE A O 1
ATOM 5999 N N . PRO A 1 796 ? 6.145 -12.441 3.792 1.00 82.69 796 PRO A N 1
ATOM 6000 C CA . PRO A 1 796 ? 5.616 -13.613 3.091 1.00 82.69 796 PRO A CA 1
ATOM 6001 C C . PRO A 1 796 ? 4.798 -13.228 1.851 1.00 82.69 796 PRO A C 1
ATOM 6003 O O . PRO A 1 796 ? 4.032 -12.270 1.900 1.00 82.69 796 PRO A O 1
ATOM 6006 N N . SER A 1 797 ? 4.926 -13.968 0.748 1.00 75.44 797 SER A N 1
ATOM 6007 C CA . SER A 1 797 ? 4.258 -13.636 -0.524 1.00 75.44 797 SER A CA 1
ATOM 6008 C C . SER A 1 797 ? 2.740 -13.855 -0.521 1.00 75.44 797 SER A C 1
ATOM 6010 O O . SER A 1 797 ? 2.040 -13.304 -1.368 1.00 75.44 797 SER A O 1
ATOM 6012 N N . ASP A 1 798 ? 2.221 -14.607 0.452 1.00 75.31 798 ASP A N 1
ATOM 6013 C CA . ASP A 1 798 ? 0.794 -14.762 0.753 1.00 75.31 798 ASP A CA 1
ATOM 6014 C C . ASP A 1 798 ? 0.241 -13.644 1.660 1.00 75.31 798 ASP A C 1
ATOM 6016 O O . ASP A 1 798 ? -0.953 -13.623 1.972 1.00 75.31 798 ASP A O 1
ATOM 6020 N N . ALA A 1 799 ? 1.082 -12.697 2.090 1.00 72.44 799 ALA A N 1
ATOM 6021 C CA . ALA A 1 799 ? 0.660 -11.599 2.941 1.00 72.44 799 ALA A CA 1
ATOM 6022 C C . ALA A 1 799 ? -0.200 -10.570 2.189 1.00 72.44 799 ALA A C 1
ATOM 6024 O O . ALA A 1 799 ? 0.202 -9.982 1.179 1.00 72.44 799 ALA A O 1
ATOM 6025 N N . VAL A 1 800 ? -1.363 -10.273 2.768 1.00 81.12 800 VAL A N 1
ATOM 6026 C CA . VAL A 1 800 ? -2.223 -9.167 2.347 1.00 81.12 800 VAL A CA 1
ATOM 6027 C C . VAL A 1 800 ? -1.671 -7.879 2.947 1.00 81.12 800 VAL A C 1
ATOM 6029 O O . VAL A 1 800 ? -1.708 -7.678 4.166 1.00 81.12 800 VAL A O 1
ATOM 6032 N N . VAL A 1 801 ? -1.146 -7.003 2.096 1.00 79.81 801 VAL A N 1
ATOM 6033 C CA . VAL A 1 801 ? -0.645 -5.679 2.465 1.00 79.81 801 VAL A CA 1
ATOM 6034 C C . VAL A 1 801 ? -1.832 -4.761 2.760 1.00 79.81 801 VAL A C 1
ATOM 6036 O O . VAL A 1 801 ? -2.711 -4.553 1.932 1.00 79.81 801 VAL A O 1
ATOM 6039 N N . VAL A 1 802 ? -1.849 -4.206 3.970 1.00 77.56 802 VAL A N 1
ATOM 6040 C CA . VAL A 1 802 ? -2.882 -3.289 4.478 1.00 77.56 802 VAL A CA 1
ATOM 6041 C C . VAL A 1 802 ? -2.529 -1.833 4.175 1.00 77.56 802 VAL A C 1
ATOM 6043 O O . VAL A 1 802 ? -3.421 -1.016 3.974 1.00 77.56 802 VAL A O 1
ATOM 6046 N N . SER A 1 803 ? -1.236 -1.498 4.172 1.00 81.56 803 SER A N 1
ATOM 6047 C CA . SER A 1 803 ? -0.727 -0.182 3.764 1.00 81.56 803 SER A CA 1
ATOM 6048 C C . SER A 1 803 ? 0.784 -0.246 3.535 1.00 81.56 803 SER A C 1
ATOM 6050 O O . SER A 1 803 ? 1.477 -0.826 4.375 1.00 81.56 803 SER A O 1
ATOM 6052 N N . ALA A 1 804 ? 1.324 0.408 2.508 1.00 86.44 804 ALA A N 1
ATOM 6053 C CA . ALA A 1 804 ? 2.764 0.576 2.327 1.00 86.44 804 ALA A CA 1
ATOM 6054 C C . ALA A 1 804 ? 3.131 2.044 2.083 1.00 86.44 804 ALA A C 1
ATOM 6056 O O . ALA A 1 804 ? 2.758 2.625 1.071 1.00 86.44 804 ALA A O 1
ATOM 6057 N N . THR A 1 805 ? 3.888 2.640 3.002 1.00 91.56 805 THR A N 1
ATOM 6058 C CA . THR A 1 805 ? 4.258 4.061 2.951 1.00 91.56 805 THR A CA 1
ATOM 6059 C C . THR A 1 805 ? 5.748 4.213 2.675 1.00 91.56 805 THR A C 1
ATOM 6061 O O . THR A 1 805 ? 6.573 3.827 3.508 1.00 91.56 805 THR A O 1
ATOM 6064 N N . LEU A 1 806 ? 6.098 4.784 1.521 1.00 97.12 806 LEU A N 1
ATOM 6065 C CA . LEU A 1 806 ? 7.452 5.237 1.218 1.00 97.12 806 LEU A CA 1
ATOM 6066 C C . LEU A 1 806 ? 7.689 6.592 1.889 1.00 97.12 806 LEU A C 1
ATOM 6068 O O . LEU A 1 806 ? 6.991 7.555 1.589 1.00 97.12 806 LEU A O 1
ATOM 6072 N N . ARG A 1 807 ? 8.717 6.679 2.729 1.00 95.19 807 ARG A N 1
ATOM 6073 C CA . ARG A 1 807 ? 9.211 7.914 3.329 1.00 95.19 807 ARG A CA 1
ATOM 6074 C C . ARG A 1 807 ? 10.518 8.357 2.677 1.00 95.19 807 ARG A C 1
ATOM 6076 O O . ARG A 1 807 ? 11.478 7.584 2.603 1.00 95.19 807 ARG A O 1
ATOM 6083 N N . LEU A 1 808 ? 10.558 9.621 2.261 1.00 96.75 808 LEU A N 1
ATOM 6084 C CA . LEU A 1 808 ? 11.734 10.318 1.736 1.00 96.75 808 LEU A CA 1
ATOM 6085 C C . LEU A 1 808 ? 12.038 11.569 2.561 1.00 96.75 808 LEU A C 1
ATOM 6087 O O . LEU A 1 808 ? 11.137 12.196 3.116 1.00 96.75 808 LEU A O 1
ATOM 6091 N N . HIS A 1 809 ? 13.310 11.958 2.611 1.00 94.50 809 HIS A N 1
ATOM 6092 C CA . HIS A 1 809 ? 13.777 13.103 3.391 1.00 94.50 809 HIS A CA 1
ATOM 6093 C C . HIS A 1 809 ? 14.522 14.094 2.500 1.00 94.50 809 HIS A C 1
ATOM 6095 O O . HIS A 1 809 ? 15.516 13.714 1.878 1.00 94.50 809 HIS A O 1
ATOM 6101 N N . THR A 1 810 ? 14.066 15.349 2.432 1.00 94.38 810 THR A N 1
ATOM 6102 C CA . THR A 1 810 ? 14.783 16.400 1.692 1.00 94.38 810 THR A CA 1
ATOM 6103 C C . THR A 1 810 ? 16.023 16.855 2.453 1.00 94.38 810 THR A C 1
ATOM 6105 O O . THR A 1 810 ? 16.029 16.899 3.683 1.00 94.38 810 THR A O 1
ATOM 6108 N N . THR A 1 811 ? 17.081 17.200 1.720 1.00 91.31 811 THR A N 1
ATOM 6109 C CA . THR A 1 811 ? 18.297 17.807 2.283 1.00 91.31 811 THR A CA 1
ATOM 6110 C C . THR A 1 811 ? 18.144 19.332 2.371 1.00 91.31 811 THR A C 1
ATOM 6112 O O . THR A 1 811 ? 17.075 19.873 2.080 1.00 91.31 811 THR A O 1
ATOM 6115 N N . GLU A 1 812 ? 19.203 20.048 2.750 1.00 85.69 812 GLU A N 1
ATOM 6116 C CA . GLU A 1 812 ? 19.274 21.513 2.653 1.00 85.69 812 GLU A CA 1
ATOM 6117 C C . GLU A 1 812 ? 19.402 22.048 1.208 1.00 85.69 812 GLU A C 1
ATOM 6119 O O . GLU A 1 812 ? 19.289 23.253 0.987 1.00 85.69 812 GLU A O 1
ATOM 6124 N N . LEU A 1 813 ? 19.638 21.180 0.214 1.00 77.06 813 LEU A N 1
ATOM 6125 C CA . LEU A 1 813 ? 19.905 21.580 -1.171 1.00 77.06 813 LEU A CA 1
ATOM 6126 C C . LEU A 1 813 ? 18.609 21.751 -1.984 1.00 77.06 813 LEU A C 1
ATOM 6128 O O . LEU A 1 813 ? 17.919 20.778 -2.306 1.00 77.06 813 LEU A O 1
ATOM 6132 N N . GLN A 1 814 ? 18.331 22.996 -2.380 1.00 79.88 814 GLN A N 1
ATOM 6133 C CA . GLN A 1 814 ? 17.186 23.390 -3.204 1.00 79.88 814 GLN A CA 1
ATOM 6134 C C . GLN A 1 814 ? 17.543 24.522 -4.192 1.00 79.88 814 GLN A C 1
ATOM 6136 O O . GLN A 1 814 ? 18.354 25.394 -3.885 1.00 79.88 814 GLN A O 1
ATOM 6141 N N . ASP A 1 815 ? 16.892 24.540 -5.362 1.00 68.62 815 ASP A N 1
ATOM 6142 C CA . ASP A 1 815 ? 16.958 25.617 -6.370 1.00 68.62 815 ASP A CA 1
ATOM 6143 C C . ASP A 1 815 ? 15.583 25.836 -7.038 1.00 68.62 815 ASP A C 1
ATOM 6145 O O . ASP A 1 815 ? 15.143 24.927 -7.746 1.00 68.62 815 ASP A O 1
ATOM 6149 N N . PRO A 1 816 ? 14.908 27.001 -6.916 1.00 58.84 816 PRO A N 1
ATOM 6150 C CA . PRO A 1 816 ? 15.037 28.064 -5.908 1.00 58.84 816 PRO A CA 1
ATOM 6151 C C . PRO A 1 816 ? 14.137 27.785 -4.673 1.00 58.84 816 PRO A C 1
ATOM 6153 O O . PRO A 1 816 ? 13.280 26.906 -4.759 1.00 58.84 816 PRO A O 1
ATOM 6156 N N . PRO A 1 817 ? 14.296 28.497 -3.535 1.00 62.88 817 PRO A N 1
ATOM 6157 C CA . PRO A 1 817 ? 13.628 28.178 -2.260 1.00 62.88 817 PRO A CA 1
ATOM 6158 C C . PRO A 1 817 ? 12.087 28.226 -2.272 1.00 62.88 817 PRO A C 1
ATOM 6160 O O . PRO A 1 817 ? 11.483 28.937 -3.076 1.00 62.88 817 PRO A O 1
ATOM 6163 N N . ASP A 1 818 ? 11.501 27.479 -1.327 1.00 62.06 818 ASP A N 1
ATOM 6164 C CA . ASP A 1 818 ? 10.102 27.489 -0.869 1.00 62.06 818 ASP A CA 1
ATOM 6165 C C . ASP A 1 818 ? 9.039 27.455 -1.986 1.00 62.06 818 ASP A C 1
ATOM 6167 O O . ASP A 1 818 ? 8.268 28.397 -2.188 1.00 62.06 818 ASP A O 1
ATOM 6171 N N . ARG A 1 819 ? 8.997 26.345 -2.740 1.00 77.44 819 ARG A N 1
ATOM 6172 C CA . ARG A 1 819 ? 8.041 26.115 -3.835 1.00 77.44 819 ARG A CA 1
ATOM 6173 C C . ARG A 1 819 ? 7.598 24.663 -3.883 1.00 77.44 819 ARG A C 1
ATOM 6175 O O . ARG A 1 819 ? 8.430 23.783 -4.049 1.00 77.44 819 ARG A O 1
ATOM 6182 N N . ALA A 1 820 ? 6.288 24.435 -3.863 1.00 82.44 820 ALA A N 1
ATOM 6183 C CA . ALA A 1 820 ? 5.707 23.119 -4.090 1.00 82.44 820 ALA A CA 1
ATOM 6184 C C . ALA A 1 820 ? 6.174 22.507 -5.428 1.00 82.44 820 ALA A C 1
ATOM 6186 O O . ALA A 1 820 ? 5.905 23.041 -6.507 1.00 82.44 820 ALA A O 1
ATOM 6187 N N . LEU A 1 821 ? 6.859 21.371 -5.324 1.00 86.19 821 LEU A N 1
ATOM 6188 C CA . LEU A 1 821 ? 7.126 20.413 -6.387 1.00 86.19 821 LEU A CA 1
ATOM 6189 C C . LEU A 1 821 ? 6.082 19.298 -6.289 1.00 86.19 821 LEU A C 1
ATOM 6191 O O . LEU A 1 821 ? 6.014 18.628 -5.256 1.00 86.19 821 LEU A O 1
ATOM 6195 N N . THR A 1 822 ? 5.318 19.051 -7.349 1.00 90.44 822 THR A N 1
ATOM 6196 C CA . THR A 1 822 ? 4.520 17.820 -7.442 1.00 90.44 822 THR A CA 1
ATOM 6197 C C . THR A 1 822 ? 5.452 16.677 -7.835 1.00 90.44 822 THR A C 1
ATOM 6199 O O . THR A 1 822 ? 6.337 16.848 -8.675 1.00 90.44 822 THR A O 1
ATOM 6202 N N . VAL A 1 823 ? 5.308 15.528 -7.179 1.00 95.00 823 VAL A N 1
ATOM 6203 C CA . VAL A 1 823 ? 6.171 14.355 -7.340 1.00 95.00 823 VAL A CA 1
ATOM 6204 C C . VAL A 1 823 ? 5.293 13.141 -7.611 1.00 95.00 823 VAL A C 1
ATOM 6206 O O . VAL A 1 823 ? 4.588 12.671 -6.717 1.00 95.00 823 VAL A O 1
ATOM 6209 N N . ASP A 1 824 ? 5.376 12.639 -8.841 1.00 91.69 824 ASP A N 1
ATOM 6210 C CA . ASP A 1 824 ? 4.692 11.430 -9.295 1.00 91.69 824 ASP A CA 1
ATOM 6211 C C . ASP A 1 824 ? 5.660 10.242 -9.252 1.00 91.69 824 ASP A C 1
ATOM 6213 O O . ASP A 1 824 ? 6.799 10.318 -9.732 1.00 91.69 824 ASP A O 1
ATOM 6217 N N . LEU A 1 825 ? 5.209 9.140 -8.654 1.00 97.31 825 LEU A N 1
ATOM 6218 C CA . LEU A 1 825 ? 5.975 7.916 -8.452 1.00 97.31 825 LEU A CA 1
ATOM 6219 C C . LEU A 1 825 ? 5.450 6.855 -9.411 1.00 97.31 825 LEU A C 1
ATOM 6221 O O . LEU A 1 825 ? 4.283 6.480 -9.341 1.00 97.31 825 LEU A O 1
ATOM 6225 N N . TYR A 1 826 ? 6.309 6.331 -10.277 1.00 95.00 826 TYR A N 1
ATOM 6226 C CA . TYR A 1 826 ? 5.956 5.311 -11.263 1.00 95.00 826 TYR A CA 1
ATOM 6227 C C . TYR A 1 826 ? 6.713 4.022 -10.981 1.00 95.00 826 TYR A C 1
ATOM 6229 O O . TYR A 1 826 ? 7.926 4.047 -10.764 1.00 95.00 826 TYR A O 1
ATOM 6237 N N . GLN A 1 827 ? 6.023 2.886 -11.032 1.00 94.81 827 GLN A N 1
ATOM 6238 C CA . GLN A 1 827 ? 6.667 1.588 -10.892 1.00 94.81 827 GLN A CA 1
ATOM 6239 C C . GLN A 1 827 ? 7.541 1.288 -12.113 1.00 94.81 827 GLN A C 1
ATOM 6241 O O . GLN A 1 827 ? 7.116 1.421 -13.263 1.00 94.81 827 GLN A O 1
ATOM 6246 N N . VAL A 1 828 ? 8.793 0.919 -11.860 1.00 96.75 828 VAL A N 1
ATOM 6247 C CA . VAL A 1 828 ? 9.778 0.605 -12.897 1.00 96.75 828 VAL A CA 1
ATOM 6248 C C . VAL A 1 828 ? 9.527 -0.815 -13.402 1.00 96.75 828 VAL A C 1
ATOM 6250 O O . VAL A 1 828 ? 9.308 -1.733 -12.615 1.00 96.75 828 VAL A O 1
ATOM 6253 N N . ARG A 1 829 ? 9.563 -0.998 -14.725 1.00 92.88 829 ARG A N 1
ATOM 6254 C CA . ARG A 1 829 ? 9.280 -2.270 -15.414 1.00 92.88 829 ARG A CA 1
ATOM 6255 C C . ARG A 1 829 ? 10.491 -2.839 -16.167 1.00 92.88 829 ARG A C 1
ATOM 6257 O O . ARG A 1 829 ? 10.484 -4.020 -16.497 1.00 92.88 829 ARG A O 1
ATOM 6264 N N . ARG A 1 830 ? 11.570 -2.061 -16.342 1.00 93.00 830 ARG A N 1
ATOM 6265 C CA . ARG A 1 830 ? 12.885 -2.548 -16.804 1.00 93.00 830 ARG A CA 1
ATOM 6266 C C . ARG A 1 830 ? 13.875 -2.698 -15.631 1.00 93.00 830 ARG A C 1
ATOM 6268 O O . ARG A 1 830 ? 14.054 -1.738 -14.882 1.00 93.00 830 ARG A O 1
ATOM 6275 N N . PRO A 1 831 ? 14.586 -3.833 -15.494 1.00 93.38 831 PRO A N 1
ATOM 6276 C CA . PRO A 1 831 ? 15.690 -3.966 -14.542 1.00 93.38 831 PRO A CA 1
ATOM 6277 C C . PRO A 1 831 ? 16.789 -2.915 -14.755 1.00 93.38 831 PRO A C 1
ATOM 6279 O O . PRO A 1 831 ? 17.192 -2.651 -15.887 1.00 93.38 831 PRO A O 1
ATOM 6282 N N . TRP A 1 832 ? 17.317 -2.362 -13.662 1.00 96.69 832 TRP A N 1
ATOM 6283 C CA . TRP A 1 832 ? 18.437 -1.415 -13.669 1.00 96.69 832 TRP A CA 1
ATOM 6284 C C . TRP A 1 832 ? 19.469 -1.741 -12.584 1.00 96.69 832 TRP A C 1
ATOM 6286 O O . TRP A 1 832 ? 19.158 -2.373 -11.561 1.00 96.69 832 TRP A O 1
ATOM 6296 N N . ALA A 1 833 ? 20.701 -1.293 -12.822 1.00 91.69 833 ALA A N 1
ATOM 6297 C CA . ALA A 1 833 ? 21.842 -1.449 -11.931 1.00 91.69 833 ALA A CA 1
ATOM 6298 C C . ALA A 1 833 ? 22.322 -0.076 -11.442 1.00 91.69 833 ALA A C 1
ATOM 6300 O O . ALA A 1 833 ? 22.607 0.832 -12.216 1.00 91.69 833 ALA A O 1
ATOM 6301 N N . GLU A 1 834 ? 22.410 0.072 -10.127 1.00 94.38 834 GLU A N 1
ATOM 6302 C CA . GLU A 1 834 ? 22.593 1.350 -9.434 1.00 94.38 834 GLU A CA 1
ATOM 6303 C C . GLU A 1 834 ? 23.844 2.136 -9.836 1.00 94.38 834 GLU A C 1
ATOM 6305 O O . GLU A 1 834 ? 23.775 3.351 -10.006 1.00 94.38 834 GLU A O 1
ATOM 6310 N N . MET A 1 835 ? 24.962 1.432 -10.020 1.00 93.69 835 MET A N 1
ATOM 6311 C CA . MET A 1 835 ? 26.273 1.991 -10.380 1.00 93.69 835 MET A CA 1
ATOM 6312 C C . MET A 1 835 ? 26.467 2.129 -11.901 1.00 93.69 835 MET A C 1
ATOM 6314 O O . MET A 1 835 ? 27.523 2.559 -12.357 1.00 93.69 835 MET A O 1
ATOM 6318 N N . GLU A 1 836 ? 25.457 1.757 -12.695 1.00 94.88 836 GLU A N 1
ATOM 6319 C CA . GLU A 1 836 ? 25.510 1.737 -14.163 1.00 94.88 836 GLU A CA 1
ATOM 6320 C C . GLU A 1 836 ? 24.402 2.571 -14.822 1.00 94.88 836 GLU A C 1
ATOM 6322 O O . GLU A 1 836 ? 24.531 2.955 -15.984 1.00 94.88 836 GLU A O 1
ATOM 6327 N N . ALA A 1 837 ? 23.311 2.851 -14.103 1.00 95.44 837 ALA A N 1
ATOM 6328 C CA . ALA A 1 837 ? 22.169 3.580 -14.632 1.00 95.44 837 ALA A CA 1
ATOM 6329 C C . ALA A 1 837 ? 22.527 5.043 -14.949 1.00 95.44 837 ALA A C 1
ATOM 6331 O O . ALA A 1 837 ? 23.060 5.770 -14.109 1.00 95.44 837 ALA A O 1
ATOM 6332 N N . THR A 1 838 ? 22.193 5.482 -16.158 1.00 97.25 838 THR A N 1
ATOM 6333 C CA . THR A 1 838 ? 22.347 6.853 -16.662 1.00 97.25 838 THR A CA 1
ATOM 6334 C C . THR A 1 838 ? 21.040 7.290 -17.327 1.00 97.25 838 THR A C 1
ATOM 6336 O O . THR A 1 838 ? 20.085 6.514 -17.429 1.00 97.25 838 THR A O 1
ATOM 6339 N N . TRP A 1 839 ? 20.951 8.526 -17.828 1.00 97.25 839 TRP A N 1
ATOM 6340 C CA . TRP A 1 839 ? 19.766 8.930 -18.594 1.00 97.25 839 TRP A CA 1
ATOM 6341 C C . TRP A 1 839 ? 19.564 8.075 -19.852 1.00 97.25 839 TRP A C 1
ATOM 6343 O O . TRP A 1 839 ? 18.421 7.858 -20.242 1.00 97.25 839 TRP A O 1
ATOM 6353 N N . ARG A 1 840 ? 20.628 7.558 -20.483 1.00 93.75 840 ARG A N 1
ATOM 6354 C CA . ARG A 1 840 ? 20.499 6.642 -21.634 1.00 93.75 840 ARG A CA 1
ATOM 6355 C C . ARG A 1 840 ? 20.301 5.183 -21.241 1.00 93.75 840 ARG A C 1
ATOM 6357 O O . ARG A 1 840 ? 19.549 4.486 -21.919 1.00 93.75 840 ARG A O 1
ATOM 6364 N N . ASN A 1 841 ? 20.948 4.735 -20.168 1.00 93.62 841 ASN A N 1
ATOM 6365 C CA . ASN A 1 841 ? 21.143 3.315 -19.889 1.00 93.62 841 ASN A CA 1
ATOM 6366 C C . ASN A 1 841 ? 20.539 2.880 -18.551 1.00 93.62 841 ASN A C 1
ATOM 6368 O O . ASN A 1 841 ? 20.650 3.589 -17.557 1.00 93.62 841 ASN A O 1
ATOM 6372 N N . ALA A 1 842 ? 19.934 1.694 -18.515 1.00 91.75 842 ALA A N 1
ATOM 6373 C CA . ALA A 1 842 ? 19.477 1.043 -17.285 1.00 91.75 842 ALA A CA 1
ATOM 6374 C C . ALA A 1 842 ? 20.588 0.183 -16.654 1.00 91.75 842 ALA A C 1
ATOM 6376 O O . ALA A 1 842 ? 20.700 0.093 -15.432 1.00 91.75 842 ALA A O 1
ATOM 6377 N N . THR A 1 843 ? 21.427 -0.419 -17.502 1.00 94.56 843 THR A N 1
ATOM 6378 C CA . THR A 1 843 ? 22.669 -1.129 -17.156 1.00 94.56 843 THR A CA 1
ATOM 6379 C C . THR A 1 843 ? 23.724 -0.825 -18.222 1.00 94.56 843 THR A C 1
ATOM 6381 O O . THR A 1 843 ? 23.386 -0.349 -19.308 1.00 94.56 843 THR A O 1
ATOM 6384 N N . ALA A 1 844 ? 24.994 -1.147 -17.978 1.00 86.00 844 ALA A N 1
ATOM 6385 C CA . ALA A 1 844 ? 26.096 -0.897 -18.912 1.00 86.00 844 ALA A CA 1
ATOM 6386 C C . ALA A 1 844 ? 25.919 -1.581 -20.288 1.00 86.00 844 ALA A C 1
ATOM 6388 O O . ALA A 1 844 ? 26.551 -1.177 -21.264 1.00 86.00 844 ALA A O 1
ATOM 6389 N N . SER A 1 845 ? 25.049 -2.594 -20.376 1.00 87.25 845 SER A N 1
ATOM 6390 C CA . SER A 1 845 ? 24.695 -3.316 -21.605 1.00 87.25 845 SER A CA 1
ATOM 6391 C C . SER A 1 845 ? 23.292 -3.009 -22.148 1.00 87.25 845 SER A C 1
ATOM 6393 O O . SER A 1 845 ? 22.992 -3.399 -23.276 1.00 87.25 845 SER A O 1
ATOM 6395 N N . THR A 1 846 ? 22.422 -2.344 -21.375 1.00 91.25 846 THR A N 1
ATOM 6396 C CA . THR A 1 846 ? 20.985 -2.221 -21.684 1.00 91.25 846 THR A CA 1
ATOM 6397 C C . THR A 1 846 ? 20.520 -0.760 -21.671 1.00 91.25 846 THR A C 1
ATOM 6399 O O . THR A 1 846 ? 20.427 -0.164 -20.593 1.00 91.25 846 THR A O 1
ATOM 6402 N N . PRO A 1 847 ? 20.159 -0.172 -22.829 1.00 92.88 847 PRO A N 1
ATOM 6403 C CA . PRO A 1 847 ? 19.539 1.149 -22.882 1.00 92.88 847 PRO A CA 1
ATOM 6404 C C . PRO A 1 847 ? 18.107 1.136 -22.317 1.00 92.88 847 PRO A C 1
ATOM 6406 O O . PRO A 1 847 ? 17.419 0.110 -22.348 1.00 92.88 847 PRO A O 1
ATOM 6409 N N . TRP A 1 848 ? 17.628 2.293 -21.855 1.00 95.50 848 TRP A N 1
ATOM 6410 C CA . TRP A 1 848 ? 16.186 2.543 -21.716 1.00 95.50 848 TRP A CA 1
ATOM 6411 C C . TRP A 1 848 ? 15.535 2.575 -23.112 1.00 95.50 848 TRP A C 1
ATOM 6413 O O . TRP A 1 848 ? 16.170 3.003 -24.078 1.00 95.50 848 TRP A O 1
ATOM 6423 N N . ALA A 1 849 ? 14.267 2.174 -23.242 1.00 86.38 849 ALA A N 1
ATOM 6424 C CA . ALA A 1 849 ? 13.530 2.304 -24.507 1.00 86.38 849 ALA A CA 1
ATOM 6425 C C . ALA A 1 849 ? 13.324 3.779 -24.897 1.00 86.38 849 ALA A C 1
ATOM 6427 O O . ALA A 1 849 ? 13.329 4.112 -26.082 1.00 86.38 849 ALA A O 1
ATOM 6428 N N . GLN A 1 850 ? 13.208 4.671 -23.909 1.00 90.94 850 GLN A N 1
ATOM 6429 C CA . GLN A 1 850 ? 13.431 6.105 -24.084 1.00 90.94 850 GLN A CA 1
ATOM 6430 C C . GLN A 1 850 ? 14.161 6.662 -22.860 1.00 90.94 850 GLN A C 1
ATOM 6432 O O . GLN A 1 850 ? 13.837 6.322 -21.721 1.00 90.94 850 GLN A O 1
ATOM 6437 N N . GLY A 1 851 ? 15.135 7.543 -23.110 1.00 87.44 851 GLY A N 1
ATOM 6438 C CA . GLY A 1 851 ? 15.988 8.111 -22.069 1.00 87.44 851 GLY A CA 1
ATOM 6439 C C . GLY A 1 851 ? 15.214 8.756 -20.913 1.00 87.44 851 GLY A C 1
ATOM 6440 O O . GLY A 1 851 ? 14.137 9.323 -21.104 1.00 87.44 851 GLY A O 1
ATOM 6441 N N . GLY A 1 852 ? 15.770 8.633 -19.709 1.00 90.12 852 GLY A N 1
ATOM 6442 C CA . GLY A 1 852 ? 15.128 9.033 -18.460 1.00 90.12 852 GLY A CA 1
ATOM 6443 C C . GLY A 1 852 ? 14.106 8.024 -17.928 1.00 90.12 852 GLY A C 1
ATOM 6444 O O . GLY A 1 852 ? 13.243 8.427 -17.150 1.00 90.12 852 GLY A O 1
ATOM 6445 N N . CYS A 1 853 ? 14.174 6.747 -18.338 1.00 95.56 853 CYS A N 1
ATOM 6446 C CA . CYS A 1 853 ? 13.183 5.713 -18.006 1.00 95.56 853 CYS A CA 1
ATOM 6447 C C . CYS A 1 853 ? 11.763 6.165 -18.416 1.00 95.56 853 CYS A C 1
ATOM 6449 O O . CYS A 1 853 ? 10.905 6.497 -17.593 1.00 95.56 853 CYS A O 1
ATOM 6451 N N . ASN A 1 854 ? 11.547 6.308 -19.728 1.00 87.25 854 ASN A N 1
ATOM 6452 C CA . ASN A 1 854 ? 10.341 6.951 -20.265 1.00 87.25 854 ASN A CA 1
ATOM 6453 C C . ASN A 1 854 ? 9.697 6.230 -21.460 1.00 87.25 854 ASN A C 1
ATOM 6455 O O . ASN A 1 854 ? 8.698 6.717 -21.986 1.00 87.25 854 ASN A O 1
ATOM 6459 N N . GLY A 1 855 ? 10.265 5.116 -21.919 1.00 78.38 855 GLY A N 1
ATOM 6460 C CA . GLY A 1 855 ? 9.751 4.348 -23.047 1.00 78.38 855 GLY A CA 1
ATOM 6461 C C . GLY A 1 855 ? 8.784 3.248 -22.618 1.00 78.38 855 GLY A C 1
ATOM 6462 O O . GLY A 1 855 ? 8.682 2.890 -21.444 1.00 78.38 855 GLY A O 1
ATOM 6463 N N . VAL A 1 856 ? 8.087 2.671 -23.598 1.00 72.75 856 VAL A N 1
ATOM 6464 C CA . VAL A 1 856 ? 7.197 1.521 -23.382 1.00 72.75 856 VAL A CA 1
ATOM 6465 C C . VAL A 1 856 ? 8.002 0.358 -22.791 1.00 72.75 856 VAL A C 1
ATOM 6467 O O . VAL A 1 856 ? 8.983 -0.086 -23.386 1.00 72.75 856 VAL A O 1
ATOM 6470 N N . GLY A 1 857 ? 7.590 -0.119 -21.614 1.00 73.94 857 GLY A N 1
ATOM 6471 C CA . GLY A 1 857 ? 8.272 -1.189 -20.878 1.00 73.94 857 GLY A CA 1
ATOM 6472 C C . GLY A 1 857 ? 9.437 -0.738 -19.988 1.00 73.94 857 GLY A C 1
ATOM 6473 O O . GLY A 1 857 ? 10.007 -1.574 -19.296 1.00 73.94 857 GLY A O 1
ATOM 6474 N N . ASP A 1 858 ? 9.786 0.554 -19.948 1.00 85.38 858 ASP A N 1
ATOM 6475 C CA . ASP A 1 858 ? 10.750 1.069 -18.962 1.00 85.38 858 ASP A CA 1
ATOM 6476 C C . ASP A 1 858 ? 10.104 1.203 -17.574 1.00 85.38 858 ASP A C 1
ATOM 6478 O O . ASP A 1 858 ? 10.700 0.833 -16.561 1.00 85.38 858 ASP A O 1
ATOM 6482 N N . ARG A 1 859 ? 8.860 1.692 -17.547 1.00 92.75 859 ARG A N 1
ATOM 6483 C CA . ARG A 1 859 ? 8.024 1.938 -16.365 1.00 92.75 859 ARG A CA 1
ATOM 6484 C C . ARG A 1 859 ? 6.540 1.896 -16.724 1.00 92.75 859 ARG A C 1
ATOM 6486 O O . ARG A 1 859 ? 6.192 1.888 -17.906 1.00 92.75 859 ARG A O 1
ATOM 6493 N N . ASP A 1 860 ? 5.691 1.975 -15.709 1.00 78.88 860 ASP A N 1
ATOM 6494 C CA . ASP A 1 860 ? 4.266 2.248 -15.879 1.00 78.88 860 ASP A CA 1
ATOM 6495 C C . ASP A 1 860 ? 4.001 3.714 -16.266 1.00 78.88 860 ASP A C 1
ATOM 6497 O O . ASP A 1 860 ? 4.753 4.637 -15.922 1.00 78.88 860 ASP A O 1
ATOM 6501 N N . PHE A 1 861 ? 2.908 3.922 -17.005 1.00 73.62 861 PHE A N 1
ATOM 6502 C CA . PHE A 1 861 ? 2.452 5.242 -17.453 1.00 73.62 861 PHE A CA 1
ATOM 6503 C C . PHE A 1 861 ? 1.527 5.941 -16.446 1.00 73.62 861 PHE A C 1
ATOM 6505 O O . PHE A 1 861 ? 1.439 7.165 -16.476 1.00 73.62 861 PHE A O 1
ATOM 6512 N N . THR A 1 862 ? 0.899 5.187 -15.541 1.00 73.69 862 THR A N 1
ATOM 6513 C CA . THR A 1 862 ? 0.114 5.700 -14.407 1.00 73.69 862 THR A CA 1
ATOM 6514 C C . THR A 1 862 ? 1.001 5.773 -13.168 1.00 73.69 862 THR A C 1
ATOM 6516 O O . THR A 1 862 ? 1.802 4.865 -12.934 1.00 73.69 862 THR A O 1
ATOM 6519 N N . ALA A 1 863 ? 0.881 6.840 -12.378 1.00 79.62 863 ALA A N 1
ATOM 6520 C CA . ALA A 1 863 ? 1.601 6.950 -11.115 1.00 79.62 863 ALA A CA 1
ATOM 6521 C C . ALA A 1 863 ? 0.966 6.026 -10.061 1.00 79.62 863 ALA A C 1
ATOM 6523 O O . ALA A 1 863 ? -0.254 5.989 -9.924 1.00 79.62 863 ALA A O 1
ATOM 6524 N N . VAL A 1 864 ? 1.790 5.300 -9.303 1.00 83.44 864 VAL A N 1
ATOM 6525 C CA . VAL A 1 864 ? 1.349 4.504 -8.143 1.00 83.44 864 VAL A CA 1
ATOM 6526 C C . VAL A 1 864 ? 1.209 5.354 -6.876 1.00 83.44 864 VAL A C 1
ATOM 6528 O O . VAL A 1 864 ? 0.590 4.903 -5.920 1.00 83.44 864 VAL A O 1
ATOM 6531 N N . ALA A 1 865 ? 1.766 6.572 -6.879 1.00 85.62 865 ALA A N 1
ATOM 6532 C CA . ALA A 1 865 ? 1.542 7.611 -5.874 1.00 85.62 865 ALA A CA 1
ATOM 6533 C C . ALA A 1 865 ? 1.793 9.011 -6.467 1.00 85.62 865 ALA A C 1
ATOM 6535 O O . ALA A 1 865 ? 2.702 9.174 -7.284 1.00 85.62 865 ALA A O 1
ATOM 6536 N N . ARG A 1 866 ? 1.061 10.027 -5.993 1.00 90.44 866 ARG A N 1
ATOM 6537 C CA . ARG A 1 866 ? 1.305 11.463 -6.243 1.00 90.44 866 ARG A CA 1
ATOM 6538 C C . ARG A 1 866 ? 1.416 12.177 -4.894 1.00 90.44 866 ARG A C 1
ATOM 6540 O O . ARG A 1 866 ? 0.621 11.918 -3.993 1.00 90.44 866 ARG A O 1
ATOM 6547 N N . GLY A 1 867 ? 2.388 13.073 -4.738 1.00 86.94 867 GLY A N 1
ATOM 6548 C CA . GLY A 1 867 ? 2.574 13.861 -3.513 1.00 86.94 867 GLY A CA 1
ATOM 6549 C C . GLY A 1 867 ? 3.287 15.188 -3.763 1.00 86.94 867 GLY A C 1
ATOM 6550 O O . GLY A 1 867 ? 3.692 15.480 -4.886 1.00 86.94 867 GLY A O 1
ATOM 6551 N N . THR A 1 868 ? 3.443 16.007 -2.722 1.00 91.31 868 THR A N 1
ATOM 6552 C CA . THR A 1 868 ? 3.999 17.366 -2.840 1.00 91.31 868 THR A CA 1
ATOM 6553 C C . THR A 1 868 ? 5.201 17.555 -1.921 1.00 91.31 868 THR A C 1
ATOM 6555 O O . THR A 1 868 ? 5.126 17.272 -0.728 1.00 91.31 868 THR A O 1
ATOM 6558 N N . VAL A 1 869 ? 6.299 18.073 -2.474 1.00 89.56 869 VAL A N 1
ATOM 6559 C CA . VAL A 1 869 ? 7.544 18.400 -1.765 1.00 89.56 869 VAL A CA 1
ATOM 6560 C C . VAL A 1 869 ? 7.729 19.915 -1.783 1.00 89.56 869 VAL A C 1
ATOM 6562 O O . VAL A 1 869 ? 7.869 20.506 -2.847 1.00 89.56 869 VAL A O 1
ATOM 6565 N N . ASP A 1 870 ? 7.671 20.555 -0.616 1.00 88.62 870 ASP A N 1
ATOM 6566 C CA . ASP A 1 870 ? 7.483 22.010 -0.484 1.00 88.62 870 ASP A CA 1
ATOM 6567 C C . ASP A 1 870 ? 8.619 22.767 0.229 1.00 88.62 870 ASP A C 1
ATOM 6569 O O . ASP A 1 870 ? 8.687 23.992 0.119 1.00 88.62 870 ASP A O 1
ATOM 6573 N N . LYS A 1 871 ? 9.542 22.082 0.921 1.00 85.69 871 LYS A N 1
ATOM 6574 C CA . LYS A 1 871 ? 10.619 22.713 1.713 1.00 85.69 871 LYS A CA 1
ATOM 6575 C C . LYS A 1 871 ? 11.829 21.782 1.952 1.00 85.69 871 LYS A C 1
ATOM 6577 O O . LYS A 1 871 ? 11.699 20.554 1.867 1.00 85.69 871 LYS A O 1
ATOM 6582 N N . PRO A 1 872 ? 13.027 22.335 2.214 1.00 87.12 872 PRO A N 1
ATOM 6583 C CA . PRO A 1 872 ? 14.221 21.546 2.507 1.00 87.12 872 PRO A CA 1
ATOM 6584 C C . PRO A 1 872 ? 14.187 21.009 3.948 1.00 87.12 872 PRO A C 1
ATOM 6586 O O . PRO A 1 872 ? 13.423 21.495 4.784 1.00 87.12 872 PRO A O 1
ATOM 6589 N N . ASN A 1 873 ? 15.034 20.021 4.256 1.00 87.62 873 ASN A N 1
ATOM 6590 C CA . ASN A 1 873 ? 15.148 19.385 5.581 1.00 87.62 873 ASN A CA 1
ATOM 6591 C C . ASN A 1 873 ? 13.831 18.804 6.153 1.00 87.62 873 ASN A C 1
ATOM 6593 O O . ASN A 1 873 ? 13.670 18.679 7.370 1.00 87.62 873 ASN A O 1
ATOM 6597 N N . ALA A 1 874 ? 12.887 18.435 5.287 1.00 88.75 874 ALA A N 1
ATOM 6598 C CA . ALA A 1 874 ? 11.579 17.890 5.641 1.00 88.75 874 ALA A CA 1
ATOM 6599 C C . ALA A 1 874 ? 11.468 16.389 5.322 1.00 88.75 874 ALA A C 1
ATOM 6601 O O . ALA A 1 874 ? 12.401 15.761 4.821 1.00 88.75 874 ALA A O 1
ATOM 6602 N N . SER A 1 875 ? 10.331 15.791 5.679 1.00 90.25 875 SER A N 1
ATOM 6603 C CA . SER A 1 875 ? 10.037 14.366 5.475 1.00 90.25 875 SER A CA 1
ATOM 6604 C C . SER A 1 875 ? 8.698 14.235 4.759 1.00 90.25 875 SER A C 1
ATOM 6606 O O . SER A 1 875 ? 7.747 14.911 5.150 1.00 90.25 875 SER A O 1
ATOM 6608 N N . TYR A 1 876 ? 8.633 13.381 3.742 1.00 92.25 876 TYR A N 1
ATOM 6609 C CA . TYR A 1 876 ? 7.477 13.223 2.863 1.00 92.25 876 TYR A CA 1
ATOM 6610 C C . TYR A 1 876 ? 7.111 11.753 2.736 1.00 92.25 876 TYR A C 1
ATOM 6612 O O . TYR A 1 876 ? 7.978 10.922 2.463 1.00 92.25 876 TYR A O 1
ATOM 6620 N N . ASP A 1 877 ? 5.827 11.470 2.927 1.00 91.44 877 ASP A N 1
ATOM 6621 C CA . ASP A 1 877 ? 5.248 10.134 2.889 1.00 91.44 877 ASP A CA 1
ATOM 6622 C C . ASP A 1 877 ? 4.393 9.980 1.627 1.00 91.44 877 ASP A C 1
ATOM 6624 O O . ASP A 1 877 ? 3.549 10.826 1.333 1.00 91.44 877 ASP A O 1
ATOM 6628 N N . PHE A 1 878 ? 4.604 8.885 0.901 1.00 91.94 878 PHE A N 1
ATOM 6629 C CA . PHE A 1 878 ? 3.880 8.519 -0.311 1.00 91.94 878 PHE A CA 1
ATOM 6630 C C . PHE A 1 878 ? 3.266 7.131 -0.113 1.00 91.94 878 PHE A C 1
ATOM 6632 O O . PHE A 1 878 ? 3.971 6.186 0.253 1.00 91.94 878 PHE A O 1
ATOM 6639 N N . ASP A 1 879 ? 1.961 6.994 -0.341 1.00 89.62 879 ASP A N 1
ATOM 6640 C CA . ASP A 1 879 ? 1.294 5.692 -0.298 1.00 89.62 879 ASP A CA 1
ATOM 6641 C C . ASP A 1 879 ? 1.592 4.919 -1.588 1.00 89.62 879 ASP A C 1
ATOM 6643 O O . ASP A 1 879 ? 1.235 5.357 -2.674 1.00 89.62 879 ASP A O 1
ATOM 6647 N N . VAL A 1 880 ? 2.272 3.781 -1.461 1.00 92.31 880 VAL A N 1
ATOM 6648 C CA . VAL A 1 880 ? 2.627 2.864 -2.554 1.00 92.31 880 VAL A CA 1
ATOM 6649 C C . VAL A 1 880 ? 2.060 1.459 -2.296 1.00 92.31 880 VAL A C 1
ATOM 6651 O O . VAL A 1 880 ? 2.631 0.460 -2.736 1.00 92.31 880 VAL A O 1
ATOM 6654 N N . THR A 1 881 ? 0.939 1.364 -1.567 1.00 85.06 881 THR A N 1
ATOM 6655 C CA . THR A 1 881 ? 0.304 0.103 -1.127 1.00 85.06 881 THR A CA 1
ATOM 6656 C C . THR A 1 881 ? 0.097 -0.894 -2.264 1.00 85.06 881 THR A C 1
ATOM 6658 O O . THR A 1 881 ? 0.462 -2.059 -2.113 1.00 85.06 881 THR A O 1
ATOM 6661 N N . GLY A 1 882 ? -0.425 -0.449 -3.412 1.00 75.00 882 GLY A N 1
ATOM 6662 C CA . GLY A 1 882 ? -0.654 -1.319 -4.573 1.00 75.00 882 GLY A CA 1
ATOM 6663 C C . GLY A 1 882 ? 0.641 -1.905 -5.147 1.00 75.00 882 GLY A C 1
ATOM 6664 O O . GLY A 1 882 ? 0.741 -3.116 -5.334 1.00 75.00 882 GLY A O 1
ATOM 6665 N N . ALA A 1 883 ? 1.662 -1.065 -5.342 1.00 83.94 883 ALA A N 1
ATOM 6666 C CA . ALA A 1 883 ? 2.969 -1.493 -5.839 1.00 83.94 883 ALA A CA 1
ATOM 6667 C C . ALA A 1 883 ? 3.659 -2.460 -4.862 1.00 83.94 883 ALA A C 1
ATOM 6669 O O . ALA A 1 883 ? 4.161 -3.506 -5.263 1.00 83.94 883 ALA A O 1
ATOM 6670 N N . ALA A 1 884 ? 3.612 -2.169 -3.558 1.00 88.31 884 ALA A N 1
ATOM 6671 C CA . ALA A 1 884 ? 4.152 -3.059 -2.536 1.00 88.31 884 ALA A CA 1
ATOM 6672 C C . ALA A 1 884 ? 3.398 -4.399 -2.457 1.00 88.31 884 ALA A C 1
ATOM 6674 O O . ALA A 1 884 ? 4.036 -5.429 -2.255 1.00 88.31 884 ALA A O 1
ATOM 6675 N N . GLN A 1 885 ? 2.074 -4.418 -2.653 1.00 88.81 885 GLN A N 1
ATOM 6676 C CA . GLN A 1 885 ? 1.312 -5.667 -2.744 1.00 88.81 885 GLN A CA 1
ATOM 6677 C C . GLN A 1 885 ? 1.718 -6.490 -3.977 1.00 88.81 885 GLN A C 1
ATOM 6679 O O . GLN A 1 885 ? 1.856 -7.709 -3.853 1.00 88.81 885 GLN A O 1
ATOM 6684 N N . GLU A 1 886 ? 1.958 -5.849 -5.131 1.00 84.19 886 GLU A N 1
ATOM 6685 C CA . GLU A 1 886 ? 2.486 -6.526 -6.326 1.00 84.19 886 GLU A CA 1
ATOM 6686 C C . GLU A 1 886 ? 3.888 -7.098 -6.066 1.00 84.19 886 GLU A C 1
ATOM 6688 O O . GLU A 1 886 ? 4.149 -8.249 -6.401 1.00 84.19 886 GLU A O 1
ATOM 6693 N N . TRP A 1 887 ? 4.778 -6.346 -5.411 1.00 91.25 887 TRP A N 1
ATOM 6694 C CA . TRP A 1 887 ? 6.142 -6.793 -5.099 1.00 91.25 887 TRP A CA 1
ATOM 6695 C C . TRP A 1 887 ? 6.202 -7.893 -4.034 1.00 91.25 887 TRP A C 1
ATOM 6697 O O . TRP A 1 887 ? 7.125 -8.702 -4.062 1.00 91.25 887 TRP A O 1
ATOM 6707 N N . VAL A 1 888 ? 5.248 -7.939 -3.101 1.00 82.00 888 VAL A N 1
ATOM 6708 C CA . VAL A 1 888 ? 5.119 -9.035 -2.125 1.00 82.00 888 VAL A CA 1
ATOM 6709 C C . VAL A 1 888 ? 4.608 -10.301 -2.816 1.00 82.00 888 VAL A C 1
ATOM 6711 O O . VAL A 1 888 ? 5.224 -11.356 -2.684 1.00 82.00 888 VAL A O 1
ATOM 6714 N N . ALA A 1 889 ? 3.541 -10.199 -3.616 1.00 73.81 889 ALA A N 1
ATOM 6715 C CA . ALA A 1 889 ? 2.977 -11.339 -4.343 1.00 73.81 889 ALA A CA 1
ATOM 6716 C C . ALA A 1 889 ? 3.886 -11.837 -5.488 1.00 73.81 889 ALA A C 1
ATOM 6718 O O . ALA A 1 889 ? 3.899 -13.022 -5.814 1.00 73.81 889 ALA A O 1
ATOM 6719 N N . ASN A 1 890 ? 4.663 -10.939 -6.097 1.00 81.81 890 ASN A N 1
ATOM 6720 C CA . ASN A 1 890 ? 5.604 -11.220 -7.176 1.00 81.81 890 ASN A CA 1
ATOM 6721 C C . ASN A 1 890 ? 6.910 -10.413 -6.993 1.00 81.81 890 ASN A C 1
ATOM 6723 O O . ASN A 1 890 ? 7.082 -9.362 -7.624 1.00 81.81 890 ASN A O 1
ATOM 6727 N N . PRO A 1 891 ? 7.883 -10.924 -6.215 1.00 82.62 891 PRO A N 1
ATOM 6728 C CA . PRO A 1 891 ? 9.166 -10.251 -5.991 1.00 82.62 891 PRO A CA 1
ATOM 6729 C C . PRO A 1 891 ? 9.981 -9.970 -7.259 1.00 82.62 891 PRO A C 1
ATOM 6731 O O . PRO A 1 891 ? 10.817 -9.070 -7.257 1.00 82.62 891 PRO A O 1
ATOM 6734 N N . THR A 1 892 ? 9.731 -10.688 -8.362 1.00 78.69 892 THR A N 1
ATOM 6735 C CA . THR A 1 892 ? 10.417 -10.436 -9.645 1.00 78.69 892 THR A CA 1
ATOM 6736 C C . THR A 1 892 ? 9.907 -9.195 -10.378 1.00 78.69 892 THR A C 1
ATOM 6738 O O . THR A 1 892 ? 10.654 -8.627 -11.168 1.00 78.69 892 THR A O 1
ATOM 6741 N N . SER A 1 893 ? 8.693 -8.721 -10.069 1.00 80.69 893 SER A N 1
ATOM 6742 C CA . SER A 1 893 ? 8.149 -7.453 -10.590 1.00 80.69 893 SER A CA 1
ATOM 6743 C C . SER A 1 893 ? 8.793 -6.206 -9.965 1.00 80.69 893 SER A C 1
ATOM 6745 O O . SER A 1 893 ? 8.647 -5.096 -10.480 1.00 80.69 893 SER A O 1
ATOM 6747 N N . ASN A 1 894 ? 9.508 -6.378 -8.849 1.00 92.56 894 ASN A N 1
ATOM 6748 C CA . ASN A 1 894 ? 10.102 -5.295 -8.082 1.00 92.56 894 ASN A CA 1
ATOM 6749 C C . ASN A 1 894 ? 11.406 -4.809 -8.728 1.00 92.56 894 ASN A C 1
ATOM 6751 O O . ASN A 1 894 ? 12.517 -5.219 -8.380 1.00 92.56 894 ASN A O 1
ATOM 6755 N N . HIS A 1 895 ? 11.273 -3.884 -9.674 1.00 92.81 895 HIS A N 1
ATOM 6756 C CA . HIS A 1 895 ? 12.388 -3.052 -10.131 1.00 92.81 895 HIS A CA 1
ATOM 6757 C C . HIS A 1 895 ? 12.362 -1.659 -9.486 1.00 92.81 895 HIS A C 1
ATOM 6759 O O . HIS A 1 895 ? 13.205 -0.822 -9.802 1.00 92.81 895 HIS A O 1
ATOM 6765 N N . GLY A 1 896 ? 11.461 -1.434 -8.524 1.00 94.81 896 GLY A N 1
ATOM 6766 C CA . GLY A 1 896 ? 11.381 -0.213 -7.735 1.00 94.81 896 GLY A CA 1
ATOM 6767 C C . GLY A 1 896 ? 10.560 0.908 -8.378 1.00 94.81 896 GLY A C 1
ATOM 6768 O O . GLY A 1 896 ? 9.605 0.660 -9.113 1.00 94.81 896 GLY A O 1
ATOM 6769 N N . LEU A 1 897 ? 10.921 2.152 -8.062 1.00 97.88 897 LEU A N 1
ATOM 6770 C CA . LEU A 1 897 ? 10.177 3.373 -8.370 1.00 97.88 897 LEU A CA 1
ATOM 6771 C C . LEU A 1 897 ? 11.061 4.402 -9.079 1.00 97.88 897 LEU A C 1
ATOM 6773 O O . LEU A 1 897 ? 12.199 4.633 -8.672 1.00 97.88 897 LEU A O 1
ATOM 6777 N N . LEU A 1 898 ? 10.496 5.060 -10.090 1.00 98.06 898 LEU A N 1
ATOM 6778 C CA . LEU A 1 898 ? 11.009 6.285 -10.696 1.00 98.06 898 LEU A CA 1
ATOM 6779 C C . LEU A 1 898 ? 10.181 7.466 -10.188 1.00 98.06 898 LEU A C 1
ATOM 6781 O O . LEU A 1 898 ? 8.954 7.439 -10.275 1.00 98.06 898 LEU A O 1
ATOM 6785 N N . LEU A 1 899 ? 10.846 8.517 -9.720 1.00 98.00 899 LEU A N 1
ATOM 6786 C CA . LEU A 1 899 ? 10.205 9.774 -9.344 1.00 98.00 899 LEU A CA 1
ATOM 6787 C C . LEU A 1 899 ? 10.340 10.798 -10.476 1.00 98.00 899 LEU A C 1
ATOM 6789 O O . LEU A 1 899 ? 11.447 11.075 -10.947 1.00 98.00 899 LEU A O 1
ATOM 6793 N N . ILE A 1 900 ? 9.226 11.408 -10.875 1.00 94.12 900 ILE A N 1
ATOM 6794 C CA . ILE A 1 900 ? 9.192 12.515 -11.838 1.00 94.12 900 ILE A CA 1
ATOM 6795 C C . ILE A 1 900 ? 8.602 13.743 -11.148 1.00 94.12 900 ILE A C 1
ATOM 6797 O O . ILE A 1 900 ? 7.533 13.682 -10.550 1.00 94.12 900 ILE A O 1
ATOM 6801 N N . GLY A 1 901 ? 9.325 14.861 -11.223 1.00 90.25 901 GLY A N 1
ATOM 6802 C CA . GLY A 1 901 ? 8.860 16.146 -10.715 1.00 90.25 901 GLY A CA 1
ATOM 6803 C C . GLY A 1 901 ? 8.085 16.928 -11.775 1.00 90.25 901 GLY A C 1
ATOM 6804 O O . GLY A 1 901 ? 8.545 17.012 -12.916 1.00 90.25 901 GLY A O 1
ATOM 6805 N N . SER A 1 902 ? 6.979 17.554 -11.377 1.00 85.31 902 SER A N 1
ATOM 6806 C CA . SER A 1 902 ? 6.142 18.453 -12.185 1.00 85.31 902 SER A CA 1
ATOM 6807 C C . SER A 1 902 ? 5.771 19.733 -11.408 1.00 85.31 902 SER A C 1
ATOM 6809 O O . SER A 1 902 ? 6.067 19.869 -10.217 1.00 85.31 902 SER A O 1
ATOM 6811 N N . GLY A 1 903 ? 5.154 20.708 -12.083 1.00 72.94 903 GLY A N 1
ATOM 6812 C CA . GLY A 1 903 ? 4.698 21.965 -11.476 1.00 72.94 903 GLY A CA 1
ATOM 6813 C C . GLY A 1 903 ? 5.682 23.137 -11.610 1.00 72.94 903 GLY A C 1
ATOM 6814 O O . GLY A 1 903 ? 6.321 23.325 -12.647 1.00 72.94 903 GLY A O 1
ATOM 6815 N N . ALA A 1 904 ? 5.762 23.985 -10.580 1.00 62.69 904 ALA A N 1
ATOM 6816 C CA . ALA A 1 904 ? 6.556 25.216 -10.611 1.00 62.69 904 ALA A CA 1
ATOM 6817 C C . ALA A 1 904 ? 8.062 24.928 -10.732 1.00 62.69 904 ALA A C 1
ATOM 6819 O O . ALA A 1 904 ? 8.560 23.989 -10.126 1.00 62.69 904 ALA A O 1
ATOM 6820 N N . THR A 1 905 ? 8.822 25.759 -11.457 1.00 78.44 905 THR A N 1
ATOM 6821 C CA . THR A 1 905 ? 10.264 25.531 -11.667 1.00 78.44 905 THR A CA 1
ATOM 6822 C C . THR A 1 905 ? 11.041 25.544 -10.344 1.00 78.44 905 THR A C 1
ATOM 6824 O O . THR A 1 905 ? 11.368 26.616 -9.820 1.00 78.44 905 THR A O 1
ATOM 6827 N N . VAL A 1 906 ? 11.327 24.342 -9.835 1.00 84.81 906 VAL A N 1
ATOM 6828 C CA . VAL A 1 906 ? 12.100 24.047 -8.623 1.00 84.81 906 VAL A CA 1
ATOM 6829 C C . VAL A 1 906 ? 12.798 22.684 -8.737 1.00 84.81 906 VAL A C 1
ATOM 6831 O O . VAL A 1 906 ? 12.414 21.824 -9.537 1.00 84.81 906 VAL A O 1
ATOM 6834 N N . SER A 1 907 ? 13.842 22.497 -7.938 1.00 89.31 907 SER A N 1
ATOM 6835 C CA . SER A 1 907 ? 14.612 21.271 -7.763 1.00 89.31 907 SER A CA 1
ATOM 6836 C C . SER A 1 907 ? 14.854 21.033 -6.277 1.00 89.31 907 SER A C 1
ATOM 6838 O O . SER A 1 907 ? 15.294 21.951 -5.586 1.00 89.31 907 SER A O 1
ATOM 6840 N N . TYR A 1 908 ? 14.635 19.803 -5.820 1.00 93.19 908 TYR A N 1
ATOM 6841 C CA . TYR A 1 908 ? 14.944 19.350 -4.462 1.00 93.19 908 TYR A CA 1
ATOM 6842 C C . TYR A 1 908 ? 15.941 18.195 -4.511 1.00 93.19 908 TYR A C 1
ATOM 6844 O O . TYR A 1 908 ? 15.943 17.403 -5.458 1.00 93.19 908 TYR A O 1
ATOM 6852 N N . ALA A 1 909 ? 16.760 18.073 -3.472 1.00 94.12 909 ALA A N 1
ATOM 6853 C CA . ALA A 1 909 ? 17.539 16.875 -3.202 1.00 94.12 909 ALA A CA 1
ATOM 6854 C C . ALA A 1 909 ? 16.902 16.061 -2.066 1.00 94.12 909 ALA A C 1
ATOM 6856 O O . ALA A 1 909 ? 16.501 16.633 -1.052 1.00 94.12 909 ALA A O 1
ATOM 6857 N N . PHE A 1 910 ? 16.873 14.736 -2.207 1.00 96.94 910 PHE A N 1
ATOM 6858 C CA . PHE A 1 910 ? 16.617 13.796 -1.115 1.00 96.94 910 PHE A CA 1
ATOM 6859 C C . PHE A 1 910 ? 17.919 13.111 -0.694 1.00 96.94 910 PHE A C 1
ATOM 6861 O O . PHE A 1 910 ? 18.820 12.939 -1.517 1.00 96.94 910 PHE A O 1
ATOM 6868 N N . TYR A 1 911 ? 18.019 12.692 0.564 1.00 94.38 911 TYR A N 1
ATOM 6869 C CA . TYR A 1 911 ? 19.126 11.850 1.023 1.00 94.38 911 TYR A CA 1
ATOM 6870 C C . TYR A 1 911 ? 19.061 10.450 0.389 1.00 94.38 911 TYR A C 1
ATOM 6872 O O . TYR A 1 911 ? 17.980 9.875 0.264 1.00 94.38 911 TYR A O 1
ATOM 6880 N N . THR A 1 912 ? 20.217 9.909 0.001 1.00 95.00 912 THR A N 1
ATOM 6881 C CA . THR A 1 912 ? 20.385 8.526 -0.494 1.00 95.00 912 THR A CA 1
ATOM 6882 C C . THR A 1 912 ? 20.750 7.570 0.639 1.00 95.00 912 THR A C 1
ATOM 6884 O O . THR A 1 912 ? 20.990 8.001 1.777 1.00 95.00 912 THR A O 1
ATOM 6887 N N . ARG A 1 913 ? 20.843 6.266 0.355 1.00 88.88 913 ARG A N 1
ATOM 6888 C CA . ARG A 1 913 ? 21.420 5.294 1.307 1.00 88.88 913 ARG A CA 1
ATOM 6889 C C . ARG A 1 913 ? 22.909 5.572 1.626 1.00 88.88 913 ARG A C 1
ATOM 6891 O O . ARG A 1 913 ? 23.390 5.181 2.688 1.00 88.88 913 ARG A O 1
ATOM 6898 N N . GLU A 1 914 ? 23.630 6.286 0.758 1.00 87.75 914 GLU A N 1
ATOM 6899 C CA . GLU A 1 914 ? 25.020 6.738 0.948 1.00 87.75 914 GLU A CA 1
ATOM 6900 C C . GLU A 1 914 ? 25.147 7.859 1.997 1.00 87.75 914 GLU A C 1
ATOM 6902 O O . GLU A 1 914 ? 26.253 8.157 2.454 1.00 87.75 914 GLU A O 1
ATOM 6907 N N . TRP A 1 915 ? 24.043 8.491 2.415 1.00 88.56 915 TRP A N 1
ATOM 6908 C CA . TRP A 1 915 ? 24.077 9.474 3.499 1.00 88.56 915 TRP A CA 1
ATOM 6909 C C . TRP A 1 915 ? 24.394 8.823 4.855 1.00 88.56 915 TRP A C 1
ATOM 6911 O O . TRP A 1 915 ? 23.897 7.749 5.193 1.00 88.56 915 TRP A O 1
ATOM 6921 N N . TYR A 1 916 ? 25.186 9.505 5.688 1.00 75.00 916 TYR A N 1
ATOM 6922 C CA . TYR A 1 916 ? 25.734 8.931 6.925 1.00 75.00 916 TYR A CA 1
ATOM 6923 C C . TYR A 1 916 ? 24.711 8.707 8.060 1.00 75.00 916 TYR A C 1
ATOM 6925 O O . TYR A 1 916 ? 25.059 8.068 9.059 1.00 75.00 916 TYR A O 1
ATOM 6933 N N . ALA A 1 917 ? 23.486 9.244 7.946 1.00 75.44 917 ALA A N 1
ATOM 6934 C CA . ALA A 1 917 ? 22.433 9.168 8.967 1.00 75.44 917 ALA A CA 1
ATOM 6935 C C . ALA A 1 917 ? 21.224 8.322 8.496 1.00 75.44 917 ALA A C 1
ATOM 6937 O O . ALA A 1 917 ? 20.348 8.836 7.796 1.00 75.44 917 ALA A O 1
ATOM 6938 N N . PRO A 1 918 ? 21.134 7.035 8.892 1.00 69.56 918 PRO A N 1
ATOM 6939 C CA . PRO A 1 918 ? 20.098 6.109 8.423 1.00 69.56 918 PRO A CA 1
ATOM 6940 C C . PRO A 1 918 ? 18.627 6.379 8.797 1.00 69.56 918 PRO A C 1
ATOM 6942 O O . PRO A 1 918 ? 17.766 5.596 8.399 1.00 69.56 918 PRO A O 1
ATOM 6945 N N . ASP A 1 919 ? 18.288 7.437 9.539 1.00 76.88 919 ASP A N 1
ATOM 6946 C CA . ASP A 1 919 ? 16.898 7.938 9.616 1.00 76.88 919 ASP A CA 1
ATOM 6947 C C . ASP A 1 919 ? 16.503 8.737 8.376 1.00 76.88 919 ASP A C 1
ATOM 6949 O O . ASP A 1 919 ? 15.317 8.940 8.160 1.00 76.88 919 ASP A O 1
ATOM 6953 N N . LYS A 1 920 ? 17.471 9.197 7.574 1.00 83.62 920 LYS A N 1
ATOM 6954 C CA . LYS A 1 920 ? 17.216 9.963 6.348 1.00 83.62 920 LYS A CA 1
ATOM 6955 C C . LYS A 1 920 ? 17.205 9.110 5.081 1.00 83.62 920 LYS A C 1
ATOM 6957 O O . LYS A 1 920 ? 16.795 9.603 4.037 1.00 83.62 920 LYS A O 1
ATOM 6962 N N . HIS A 1 921 ? 17.640 7.852 5.173 1.00 89.69 921 HIS A N 1
ATOM 6963 C CA . HIS A 1 921 ? 17.588 6.895 4.065 1.00 89.69 921 HIS A CA 1
ATOM 6964 C C . HIS A 1 921 ? 16.147 6.712 3.568 1.00 89.69 921 HIS A C 1
ATOM 6966 O O . HIS A 1 921 ? 15.238 6.640 4.404 1.00 89.69 921 HIS A O 1
ATOM 6972 N N . PRO A 1 922 ? 15.927 6.549 2.250 1.00 96.56 922 PRO A N 1
ATOM 6973 C CA . PRO A 1 922 ? 14.639 6.118 1.722 1.00 96.56 922 PRO A CA 1
ATOM 6974 C C . PRO A 1 922 ? 14.170 4.847 2.435 1.00 96.56 922 PRO A C 1
ATOM 6976 O O . PRO A 1 922 ? 14.917 3.870 2.553 1.00 96.56 922 PRO A O 1
ATOM 6979 N N . SER A 1 923 ? 12.938 4.853 2.940 1.00 91.75 923 SER A N 1
ATOM 6980 C CA . SER A 1 923 ? 12.403 3.733 3.722 1.00 91.75 923 SER A CA 1
ATOM 6981 C C . SER A 1 923 ? 10.943 3.450 3.404 1.00 91.75 923 SER A C 1
ATOM 6983 O O . SER A 1 923 ? 10.164 4.361 3.155 1.00 91.75 923 SER A O 1
ATOM 6985 N N . LEU A 1 924 ? 10.572 2.174 3.399 1.00 95.75 924 LEU A N 1
ATOM 6986 C CA . LEU A 1 924 ? 9.246 1.695 3.029 1.00 95.75 924 LEU A CA 1
ATOM 6987 C C . LEU A 1 924 ? 8.648 0.924 4.211 1.00 95.75 924 LEU A C 1
ATOM 6989 O O . LEU A 1 924 ? 9.145 -0.135 4.598 1.00 95.75 924 LEU A O 1
ATOM 6993 N N . THR A 1 925 ? 7.600 1.490 4.808 1.00 91.62 925 THR A N 1
ATOM 6994 C CA . THR A 1 925 ? 6.880 0.922 5.956 1.00 91.62 925 THR A CA 1
ATOM 6995 C C . THR A 1 925 ? 5.664 0.154 5.462 1.00 91.62 925 THR A C 1
ATOM 6997 O O . THR A 1 925 ? 4.686 0.767 5.042 1.00 91.62 925 THR A O 1
ATOM 7000 N N . VAL A 1 926 ? 5.709 -1.176 5.526 1.00 88.00 926 VAL A N 1
ATOM 7001 C CA . VAL A 1 926 ? 4.656 -2.073 5.031 1.00 88.00 926 VAL A CA 1
ATOM 7002 C C . VAL A 1 926 ? 3.924 -2.715 6.206 1.00 88.00 926 VAL A C 1
ATOM 7004 O O . VAL A 1 926 ? 4.515 -3.452 6.994 1.00 88.00 926 VAL A O 1
ATOM 7007 N N . ARG A 1 927 ? 2.621 -2.463 6.322 1.00 81.56 927 ARG A N 1
ATOM 7008 C CA . ARG A 1 927 ? 1.710 -3.176 7.227 1.00 81.56 927 ARG A CA 1
ATOM 7009 C C . ARG A 1 927 ? 1.019 -4.283 6.449 1.00 81.56 927 ARG A C 1
ATOM 7011 O O . ARG A 1 927 ? 0.538 -4.023 5.351 1.00 81.56 927 ARG A O 1
ATOM 7018 N N . TYR A 1 928 ? 0.935 -5.484 7.004 1.00 88.38 928 TYR A N 1
ATOM 7019 C CA . TYR A 1 928 ? 0.357 -6.644 6.318 1.00 88.38 928 TYR A CA 1
ATOM 7020 C C . TYR A 1 928 ? -0.239 -7.652 7.303 1.00 88.38 928 TYR A C 1
ATOM 7022 O O . TYR A 1 928 ? 0.078 -7.609 8.487 1.00 88.38 928 TYR A O 1
ATOM 7030 N N . TYR A 1 929 ? -1.064 -8.590 6.848 1.00 78.25 929 TYR A N 1
ATOM 7031 C CA . TYR A 1 929 ? -1.425 -9.783 7.625 1.00 78.25 929 TYR A CA 1
ATOM 7032 C C . TYR A 1 929 ? -1.331 -11.041 6.760 1.00 78.25 929 TYR A C 1
ATOM 7034 O O . TYR A 1 929 ? -1.421 -10.972 5.539 1.00 78.25 929 TYR A O 1
ATOM 7042 N N . ILE A 1 930 ? -1.148 -12.193 7.404 1.00 78.38 930 ILE A N 1
ATOM 7043 C CA . ILE A 1 930 ? -1.137 -13.498 6.735 1.00 78.38 930 ILE A CA 1
ATOM 7044 C C . ILE A 1 930 ? -2.547 -14.098 6.884 1.00 78.38 930 ILE A C 1
ATOM 7046 O O . ILE A 1 930 ? -3.028 -14.200 8.021 1.00 78.38 930 ILE A O 1
ATOM 7050 N N . PRO A 1 931 ? -3.254 -14.446 5.794 1.00 62.47 931 PRO A N 1
ATOM 7051 C CA . PRO A 1 931 ? -4.581 -15.048 5.875 1.00 62.47 931 PRO A CA 1
ATOM 7052 C C . PRO A 1 931 ? -4.492 -16.472 6.449 1.00 62.47 931 PRO A C 1
ATOM 7054 O O . PRO A 1 931 ? -3.716 -17.303 5.989 1.00 62.47 931 PRO A O 1
ATOM 7057 N N . SER A 1 932 ? -5.293 -16.772 7.473 1.00 47.28 932 SER A N 1
ATOM 7058 C CA . SER A 1 932 ? -5.229 -18.072 8.155 1.00 47.28 932 SER A CA 1
ATOM 7059 C C . SER A 1 932 ? -6.041 -19.139 7.415 1.00 47.28 932 SER A C 1
ATOM 7061 O O . SER A 1 932 ? -7.240 -18.963 7.177 1.00 47.28 932 SER A O 1
ATOM 7063 N N . ALA A 1 933 ? -5.404 -20.260 7.070 1.00 41.47 933 ALA A N 1
ATOM 7064 C CA . ALA A 1 933 ? -6.042 -21.357 6.347 1.00 41.47 933 ALA A CA 1
ATOM 7065 C C . ALA A 1 933 ? -7.179 -21.999 7.165 1.00 41.47 933 ALA A C 1
ATOM 7067 O O . ALA A 1 933 ? -6.975 -22.499 8.273 1.00 41.47 933 ALA A O 1
ATOM 7068 N N . THR A 1 934 ? -8.388 -22.027 6.598 1.00 35.31 934 THR A N 1
ATOM 7069 C CA . THR A 1 934 ? -9.527 -22.742 7.194 1.00 35.31 934 THR A CA 1
ATOM 7070 C C . THR A 1 934 ? -9.374 -24.248 6.944 1.00 35.31 934 THR A C 1
ATOM 7072 O O . THR A 1 934 ? -9.194 -24.640 5.792 1.00 35.31 934 THR A O 1
ATOM 7075 N N . PRO A 1 935 ? -9.447 -25.117 7.971 1.00 29.25 935 PRO A N 1
ATOM 7076 C CA . PRO A 1 935 ? -9.245 -26.553 7.790 1.00 29.25 935 PRO A CA 1
ATOM 7077 C C . PRO A 1 935 ? -10.422 -27.210 7.054 1.00 29.25 935 PRO A C 1
ATOM 7079 O O . PRO A 1 935 ? -11.548 -27.246 7.555 1.00 29.25 935 PRO A O 1
ATOM 7082 N N . THR A 1 936 ? -10.148 -27.779 5.880 1.00 28.17 936 THR A N 1
ATOM 7083 C CA . THR A 1 936 ? -11.116 -28.557 5.091 1.00 28.17 936 THR A CA 1
ATOM 7084 C C . THR A 1 936 ? -11.496 -29.862 5.810 1.00 28.17 936 THR A C 1
ATOM 7086 O O . THR A 1 936 ? -10.604 -30.595 6.242 1.00 28.17 936 THR A O 1
ATOM 7089 N N . PRO A 1 937 ? -12.792 -30.211 5.935 1.00 27.53 937 PRO A N 1
ATOM 7090 C CA . PRO A 1 937 ? -13.214 -31.446 6.593 1.00 27.53 937 PRO A CA 1
ATOM 7091 C C . PRO A 1 937 ? -12.945 -32.687 5.725 1.00 27.53 937 PRO A C 1
ATOM 7093 O O . PRO A 1 937 ? -13.509 -32.842 4.642 1.00 27.53 937 PRO A O 1
ATOM 7096 N N . THR A 1 938 ? -12.127 -33.614 6.227 1.00 29.89 938 THR A N 1
ATOM 7097 C CA . THR A 1 938 ? -11.839 -34.894 5.562 1.00 29.89 938 THR A CA 1
ATOM 7098 C C . THR A 1 938 ? -13.069 -35.807 5.538 1.00 29.89 938 THR A C 1
ATOM 7100 O O . THR A 1 938 ? -13.530 -36.269 6.582 1.00 29.89 938 THR A O 1
ATOM 7103 N N . VAL A 1 939 ? -13.577 -36.127 4.345 1.00 29.06 939 VAL A N 1
ATOM 7104 C CA . VAL A 1 939 ? -14.676 -37.090 4.164 1.00 29.06 939 VAL A CA 1
ATOM 7105 C C . VAL A 1 939 ? -14.123 -38.517 4.115 1.00 29.06 939 VAL A C 1
ATOM 7107 O O . VAL A 1 939 ? -13.546 -38.944 3.117 1.00 29.06 939 VAL A O 1
ATOM 7110 N N . THR A 1 940 ? -14.322 -39.283 5.189 1.00 30.36 940 THR A N 1
ATOM 7111 C CA . THR A 1 940 ? -13.879 -40.685 5.282 1.00 30.36 940 THR A CA 1
ATOM 7112 C C . THR A 1 940 ? -14.801 -41.624 4.494 1.00 30.36 940 THR A C 1
ATOM 7114 O O . THR A 1 940 ? -15.724 -42.222 5.049 1.00 30.36 940 THR A O 1
ATOM 7117 N N . GLY A 1 941 ? -14.552 -41.772 3.191 1.00 32.12 941 GLY A N 1
ATOM 7118 C CA . GLY A 1 941 ? -15.228 -42.765 2.352 1.00 32.12 941 GLY A CA 1
ATOM 7119 C C . GLY A 1 941 ? -14.755 -44.193 2.650 1.00 32.12 941 GLY A C 1
ATOM 7120 O O . GLY A 1 941 ? -13.584 -44.514 2.461 1.00 32.12 941 GLY A O 1
ATOM 7121 N N . THR A 1 942 ? -15.657 -45.071 3.094 1.00 29.89 942 THR A N 1
ATOM 7122 C CA . THR A 1 942 ? -15.362 -46.493 3.331 1.00 29.89 942 THR A CA 1
ATOM 7123 C C . THR A 1 942 ? -15.615 -47.344 2.083 1.00 29.89 942 THR A C 1
ATOM 7125 O O . THR A 1 942 ? -16.722 -47.392 1.553 1.00 29.89 942 THR A O 1
ATOM 7128 N N . VAL A 1 943 ? -14.587 -48.074 1.644 1.00 29.27 943 VAL A N 1
ATOM 7129 C CA . VAL A 1 943 ? -14.645 -49.076 0.563 1.00 29.27 943 VAL A CA 1
ATOM 7130 C C . VAL A 1 943 ? -14.356 -50.458 1.178 1.00 29.27 943 VAL A C 1
ATOM 7132 O O . VAL A 1 943 ? -13.486 -50.549 2.047 1.00 29.27 943 VAL A O 1
ATOM 7135 N N . PRO A 1 944 ? -15.094 -51.528 0.820 1.00 30.03 944 PRO A N 1
ATOM 7136 C CA . PRO A 1 944 ? -15.048 -52.790 1.558 1.00 30.03 944 PRO A CA 1
ATOM 7137 C C . PRO A 1 944 ? -13.763 -53.608 1.355 1.00 30.03 944 PRO A C 1
ATOM 7139 O O . PRO A 1 944 ? -13.193 -53.685 0.270 1.00 30.03 944 PRO A O 1
ATOM 7142 N N . THR A 1 945 ? -13.376 -54.289 2.431 1.00 27.53 945 THR A N 1
ATOM 7143 C CA . THR A 1 945 ? -12.213 -55.174 2.573 1.00 27.53 945 THR A CA 1
ATOM 7144 C C . THR A 1 945 ? -12.240 -56.415 1.666 1.00 27.53 945 THR A C 1
ATOM 7146 O O . THR A 1 945 ? -13.154 -57.232 1.793 1.00 27.53 945 THR A O 1
ATOM 7149 N N . PRO A 1 946 ? -11.169 -56.682 0.896 1.00 28.06 946 PRO A N 1
ATOM 7150 C CA . PRO A 1 946 ? -10.661 -58.031 0.661 1.00 28.06 946 PRO A CA 1
ATOM 7151 C C . PRO A 1 946 ? -9.668 -58.453 1.769 1.00 28.06 946 PRO A C 1
ATOM 7153 O O . PRO A 1 946 ? -8.937 -57.637 2.327 1.00 28.06 946 PRO A O 1
ATOM 7156 N N . THR A 1 947 ? -9.677 -59.738 2.126 1.00 26.61 947 THR A N 1
ATOM 7157 C CA . THR A 1 947 ? -8.991 -60.320 3.301 1.00 26.61 947 THR A CA 1
ATOM 7158 C C . THR A 1 947 ? -7.445 -60.218 3.242 1.00 26.61 947 THR A C 1
ATOM 7160 O O . THR A 1 947 ? -6.882 -60.388 2.163 1.00 26.61 947 THR A O 1
ATOM 7163 N N . PRO A 1 948 ? -6.737 -59.968 4.370 1.00 36.31 948 PRO A N 1
ATOM 7164 C CA . PRO A 1 948 ? -5.294 -59.659 4.383 1.00 36.31 948 PRO A CA 1
ATOM 7165 C C . PRO A 1 948 ? -4.372 -60.882 4.598 1.00 36.31 948 PRO A C 1
ATOM 7167 O O . PRO A 1 948 ? -4.867 -61.987 4.824 1.00 36.31 948 PRO A O 1
ATOM 7170 N N . THR A 1 949 ? -3.052 -60.611 4.718 1.00 26.64 949 THR A N 1
ATOM 7171 C CA . THR A 1 949 ? -1.972 -61.380 5.422 1.00 26.64 949 THR A CA 1
ATOM 7172 C C . THR A 1 949 ? -0.909 -62.006 4.492 1.00 26.64 949 THR A C 1
ATOM 7174 O O . THR A 1 949 ? -1.304 -62.677 3.543 1.00 26.64 949 THR A O 1
ATOM 7177 N N . PRO A 1 950 ? 0.418 -61.952 4.791 1.00 40.47 950 PRO A N 1
ATOM 7178 C CA . PRO A 1 950 ? 1.194 -61.040 5.662 1.00 40.47 950 PRO A CA 1
ATOM 7179 C C . PRO A 1 950 ? 2.449 -60.417 4.988 1.00 40.47 950 PRO A C 1
ATOM 7181 O O . PRO A 1 950 ? 2.987 -60.979 4.040 1.00 40.47 950 PRO A O 1
ATOM 7184 N N . THR A 1 951 ? 3.029 -59.358 5.577 1.00 26.53 951 THR A N 1
ATOM 7185 C CA . THR A 1 951 ? 4.449 -59.287 6.042 1.00 26.53 951 THR A CA 1
ATOM 7186 C C . THR A 1 951 ? 4.813 -57.887 6.573 1.00 26.53 951 THR A C 1
ATOM 7188 O O . THR A 1 951 ? 4.190 -56.905 6.199 1.00 26.53 951 THR A O 1
ATOM 7191 N N . GLY A 1 952 ? 5.840 -57.808 7.435 1.00 27.95 952 GLY A N 1
ATOM 7192 C CA . GLY A 1 952 ? 6.635 -56.588 7.672 1.00 27.95 952 GLY A CA 1
ATOM 7193 C C . GLY A 1 952 ? 5.998 -55.454 8.488 1.00 27.95 952 GLY A C 1
ATOM 7194 O O . GLY A 1 952 ? 5.500 -54.486 7.925 1.00 27.95 952 GLY A O 1
ATOM 7195 N N . TRP A 1 953 ? 6.132 -55.493 9.819 1.00 26.36 953 TRP A N 1
ATOM 7196 C CA . TRP A 1 953 ? 6.026 -54.270 10.628 1.00 26.36 953 TRP A CA 1
ATOM 7197 C C . TRP A 1 953 ? 7.337 -53.480 10.542 1.00 26.36 953 TRP A C 1
ATOM 7199 O O . TRP A 1 953 ? 8.340 -53.886 11.129 1.00 26.36 953 TRP A O 1
ATOM 7209 N N . THR A 1 954 ? 7.294 -52.319 9.894 1.00 28.67 954 THR A N 1
ATOM 7210 C CA . THR A 1 954 ? 8.292 -51.253 10.058 1.00 28.67 954 THR A CA 1
ATOM 7211 C C . THR A 1 954 ? 7.540 -50.002 10.516 1.00 28.67 954 THR A C 1
ATOM 7213 O O . THR A 1 954 ? 6.606 -49.591 9.822 1.00 28.67 954 THR A O 1
ATOM 7216 N N . PRO A 1 955 ? 7.864 -49.393 11.673 1.00 30.06 955 PRO A N 1
ATOM 7217 C CA . PRO A 1 955 ? 7.137 -48.224 12.157 1.00 30.06 955 PRO A CA 1
ATOM 7218 C C . PRO A 1 955 ? 7.462 -47.003 11.289 1.00 30.06 955 PRO A C 1
ATOM 7220 O O . PRO A 1 955 ? 8.490 -46.352 11.464 1.00 30.06 955 PRO A O 1
ATOM 7223 N N . THR A 1 956 ? 6.575 -46.697 10.343 1.00 27.69 956 THR A N 1
ATOM 7224 C CA . THR A 1 956 ? 6.631 -45.447 9.574 1.00 27.69 956 THR A CA 1
ATOM 7225 C C . THR A 1 956 ? 6.329 -44.283 10.525 1.00 27.69 956 THR A C 1
ATOM 7227 O O . THR A 1 956 ? 5.313 -44.348 11.223 1.00 27.69 956 THR A O 1
ATOM 7230 N N . PRO A 1 957 ? 7.177 -43.242 10.611 1.00 30.59 957 PRO A N 1
ATOM 7231 C CA . PRO A 1 957 ? 6.917 -42.115 11.496 1.00 30.59 957 PRO A CA 1
ATOM 7232 C C . PRO A 1 957 ? 5.672 -41.350 11.038 1.00 30.59 957 PRO A C 1
ATOM 7234 O O . PRO A 1 957 ? 5.575 -40.937 9.883 1.00 30.59 957 PRO A O 1
ATOM 7237 N N . THR A 1 958 ? 4.730 -41.134 11.957 1.00 27.20 958 THR A N 1
ATOM 7238 C CA . THR A 1 958 ? 3.594 -40.231 11.741 1.00 27.20 958 THR A CA 1
ATOM 7239 C C . THR A 1 958 ? 4.116 -38.839 11.362 1.00 27.20 958 THR A C 1
ATOM 7241 O O . THR A 1 958 ? 5.012 -38.343 12.051 1.00 27.20 958 THR A O 1
ATOM 7244 N N . PRO A 1 959 ? 3.581 -38.177 10.318 1.00 29.98 959 PRO A N 1
ATOM 7245 C CA . PRO A 1 959 ? 4.004 -36.829 9.955 1.00 29.98 959 PRO A CA 1
ATOM 7246 C C . PRO A 1 959 ? 3.577 -35.829 11.037 1.00 29.98 959 PRO A C 1
ATOM 7248 O O . PRO A 1 959 ? 2.432 -35.382 11.091 1.00 29.98 959 PRO A O 1
ATOM 7251 N N . THR A 1 960 ? 4.509 -35.481 11.923 1.00 32.97 960 THR A N 1
ATOM 7252 C CA . THR A 1 960 ? 4.311 -34.436 12.930 1.00 32.97 960 THR A CA 1
ATOM 7253 C C . THR A 1 960 ? 4.209 -33.085 12.230 1.00 32.97 960 THR A C 1
ATOM 7255 O O . THR A 1 960 ? 5.221 -32.537 11.793 1.00 32.97 960 THR A O 1
ATOM 7258 N N . VAL A 1 961 ? 2.996 -32.531 12.145 1.00 35.28 961 VAL A N 1
ATOM 7259 C CA . VAL A 1 961 ? 2.772 -31.155 11.675 1.00 35.28 961 VAL A CA 1
ATOM 7260 C C . VAL A 1 961 ? 3.605 -30.212 12.543 1.00 35.28 961 VAL A C 1
ATOM 7262 O O . VAL A 1 961 ? 3.375 -30.094 13.748 1.00 35.28 961 VAL A O 1
ATOM 7265 N N . ARG A 1 962 ? 4.616 -29.576 11.945 1.00 41.78 962 ARG A N 1
ATOM 7266 C CA . ARG A 1 962 ? 5.537 -28.691 12.663 1.00 41.78 962 ARG A CA 1
ATOM 7267 C C . ARG A 1 962 ? 4.823 -27.359 12.931 1.00 41.78 962 ARG A C 1
ATOM 7269 O O . ARG A 1 962 ? 4.439 -26.705 11.964 1.00 41.78 962 ARG A O 1
ATOM 7276 N N . PRO A 1 963 ? 4.629 -26.942 14.195 1.00 51.09 963 PRO A N 1
ATOM 7277 C CA . PRO A 1 963 ? 3.931 -25.697 14.489 1.00 51.09 963 PRO A CA 1
ATOM 7278 C C . PRO A 1 963 ? 4.723 -24.492 13.967 1.00 51.09 963 PRO A C 1
ATOM 7280 O O . PRO A 1 963 ? 5.949 -24.434 14.102 1.00 51.09 963 PRO A O 1
ATOM 7283 N N . VAL A 1 964 ? 4.010 -23.526 13.388 1.00 58.34 964 VAL A N 1
ATOM 7284 C CA . VAL A 1 964 ? 4.573 -22.231 12.984 1.00 58.34 964 VAL A CA 1
ATOM 7285 C C . VAL A 1 964 ? 4.900 -21.425 14.252 1.00 58.34 964 VAL A C 1
ATOM 7287 O O . VAL A 1 964 ? 4.040 -21.332 15.131 1.00 58.34 964 VAL A O 1
ATOM 7290 N N . PRO A 1 965 ? 6.115 -20.864 14.397 1.00 71.56 965 PRO A N 1
ATOM 7291 C CA . PRO A 1 965 ? 6.472 -20.086 15.576 1.00 71.56 965 PRO A CA 1
ATOM 7292 C C . PRO A 1 965 ? 5.873 -18.670 15.535 1.00 71.56 965 PRO A C 1
ATOM 7294 O O . PRO A 1 965 ? 6.077 -17.914 14.587 1.00 71.56 965 PRO A O 1
ATOM 7297 N N . THR A 1 966 ? 5.190 -18.294 16.614 1.00 85.62 966 THR A N 1
ATOM 7298 C CA . THR A 1 966 ? 4.778 -16.925 16.945 1.00 85.62 966 THR A CA 1
ATOM 7299 C C . THR A 1 966 ? 6.006 -16.035 17.142 1.00 85.62 966 THR A C 1
ATOM 7301 O O . THR A 1 966 ? 6.968 -16.459 17.777 1.00 85.62 966 THR A O 1
ATOM 7304 N N . SER A 1 967 ? 5.968 -14.786 16.671 1.00 88.88 967 SER A N 1
ATOM 7305 C CA . SER A 1 967 ? 7.031 -13.788 16.880 1.00 88.88 967 SER A CA 1
ATOM 7306 C C . SER A 1 967 ? 6.537 -12.622 17.742 1.00 88.88 967 SER A C 1
ATOM 7308 O O . SER A 1 967 ? 5.416 -12.152 17.554 1.00 88.88 967 SER A O 1
ATOM 7310 N N . VAL A 1 968 ? 7.363 -12.139 18.675 1.00 87.12 968 VAL A N 1
ATOM 7311 C CA . VAL A 1 968 ? 7.088 -10.966 19.528 1.00 87.12 968 VAL A CA 1
ATOM 7312 C C . VAL A 1 968 ? 8.329 -10.073 19.588 1.00 87.12 968 VAL A C 1
ATOM 7314 O O . VAL A 1 968 ? 9.438 -10.572 19.765 1.00 87.12 968 VAL A O 1
ATOM 7317 N N . VAL A 1 969 ? 8.146 -8.754 19.468 1.00 91.06 969 VAL A N 1
ATOM 7318 C CA . VAL A 1 969 ? 9.223 -7.753 19.572 1.00 91.06 969 VAL A CA 1
ATOM 7319 C C . VAL A 1 969 ? 9.050 -6.942 20.853 1.00 91.06 969 VAL A C 1
ATOM 7321 O O . VAL A 1 969 ? 8.038 -6.268 21.033 1.00 91.06 969 VAL A O 1
ATOM 7324 N N . PHE A 1 970 ? 10.057 -6.980 21.720 1.00 88.94 970 PHE A N 1
ATOM 7325 C CA . PHE A 1 970 ? 10.139 -6.187 22.942 1.00 88.94 970 PHE A CA 1
ATOM 7326 C C . PHE A 1 970 ? 10.945 -4.909 22.693 1.00 88.94 970 PHE A C 1
ATOM 7328 O O . PHE A 1 970 ? 11.956 -4.931 21.988 1.00 88.94 970 PHE A O 1
ATOM 7335 N N . ARG A 1 971 ? 10.479 -3.804 23.279 1.00 84.62 971 ARG A N 1
ATOM 7336 C CA . ARG A 1 971 ? 11.064 -2.452 23.257 1.00 84.62 971 ARG A CA 1
ATOM 7337 C C . ARG A 1 971 ? 10.893 -1.836 24.647 1.00 84.62 971 ARG A C 1
ATOM 7339 O O . ARG A 1 971 ? 10.046 -2.319 25.399 1.00 84.62 971 ARG A O 1
ATOM 7346 N N . ASN A 1 972 ? 11.644 -0.776 24.948 1.00 79.69 972 ASN A N 1
ATOM 7347 C CA . ASN A 1 972 ? 11.853 -0.259 26.306 1.00 79.69 972 ASN A CA 1
ATOM 7348 C C . ASN A 1 972 ? 12.441 -1.363 27.205 1.00 79.69 972 ASN A C 1
ATOM 7350 O O . ASN A 1 972 ? 11.717 -2.110 27.870 1.00 79.69 972 ASN A O 1
ATOM 7354 N N . ALA A 1 973 ? 13.762 -1.513 27.160 1.00 88.88 973 ALA A N 1
ATOM 7355 C CA . ALA A 1 973 ? 14.467 -2.270 28.184 1.00 88.88 973 ALA A CA 1
ATOM 7356 C C . ALA A 1 973 ? 14.555 -1.421 29.463 1.00 88.88 973 ALA A C 1
ATOM 7358 O O . ALA A 1 973 ? 14.425 -0.202 29.410 1.00 88.88 973 ALA A O 1
ATOM 7359 N N . GLU A 1 974 ? 14.807 -2.070 30.596 1.00 95.75 974 GLU A N 1
ATOM 7360 C CA . GLU A 1 974 ? 15.599 -1.414 31.634 1.00 95.75 974 GLU A CA 1
ATOM 7361 C C . GLU A 1 974 ? 17.057 -1.455 31.164 1.00 95.75 974 GLU A C 1
ATOM 7363 O O . GLU A 1 974 ? 17.548 -2.557 30.881 1.00 95.75 974 GLU A O 1
ATOM 7368 N N . ASP A 1 975 ? 17.762 -0.330 31.052 1.00 95.88 975 ASP A N 1
ATOM 7369 C CA . ASP A 1 975 ? 19.155 -0.330 30.589 1.00 95.88 975 ASP A CA 1
ATOM 7370 C C . ASP A 1 975 ? 20.075 0.739 31.209 1.00 95.88 975 ASP A C 1
ATOM 7372 O O . ASP A 1 975 ? 19.670 1.736 31.797 1.00 95.88 975 ASP A O 1
ATOM 7376 N N . SER A 1 976 ? 21.377 0.441 31.216 1.00 96.56 976 SER A N 1
ATOM 7377 C CA . SER A 1 976 ? 22.419 1.274 31.828 1.00 96.56 976 SER A CA 1
ATOM 7378 C C . SER A 1 976 ? 23.803 0.855 31.320 1.00 96.56 976 SER A C 1
ATOM 7380 O O . SER A 1 976 ? 23.937 -0.112 30.566 1.00 96.56 976 SER A O 1
ATOM 7382 N N . PHE A 1 977 ? 24.880 1.514 31.756 1.00 96.94 977 PHE A N 1
ATOM 7383 C CA . PHE A 1 977 ? 26.233 0.987 31.554 1.00 96.94 977 PHE A CA 1
ATOM 7384 C C . PHE A 1 977 ? 27.125 1.131 32.786 1.00 96.94 977 PHE A C 1
ATOM 7386 O O . PHE A 1 977 ? 27.121 2.142 33.479 1.00 96.94 977 PHE A O 1
ATOM 7393 N N . LEU A 1 978 ? 27.937 0.109 33.049 1.00 97.69 978 LEU A N 1
ATOM 7394 C CA . LEU A 1 978 ? 28.901 0.092 34.148 1.00 97.69 978 LEU A CA 1
ATOM 7395 C C . LEU A 1 978 ? 30.192 0.778 33.684 1.00 97.69 978 LEU A C 1
ATOM 7397 O O . LEU A 1 978 ? 30.714 0.411 32.629 1.00 97.69 978 LEU A O 1
ATOM 7401 N N . TYR A 1 979 ? 30.746 1.719 34.458 1.00 96.25 979 TYR A N 1
ATOM 7402 C CA . TYR A 1 979 ? 31.984 2.437 34.111 1.00 96.25 979 TYR A CA 1
ATOM 7403 C C . TYR A 1 979 ? 33.049 2.324 35.209 1.00 96.25 979 TYR A C 1
ATOM 7405 O O . TYR A 1 979 ? 32.872 2.819 36.317 1.00 96.25 979 TYR A O 1
ATOM 7413 N N . GLN A 1 980 ? 34.182 1.700 34.886 1.00 95.44 980 GLN A N 1
ATOM 7414 C CA . GLN A 1 980 ? 35.274 1.421 35.825 1.00 95.44 980 GLN A CA 1
ATOM 7415 C C . GLN A 1 980 ? 35.927 2.676 36.420 1.00 95.44 980 GLN A C 1
ATOM 7417 O O . GLN A 1 980 ? 36.325 2.666 37.584 1.00 95.44 980 GLN A O 1
ATOM 7422 N N . ASP A 1 981 ? 36.041 3.742 35.624 1.00 93.25 981 ASP A N 1
ATOM 7423 C CA . ASP A 1 981 ? 36.782 4.955 35.991 1.00 93.25 981 ASP A CA 1
ATOM 7424 C C . ASP A 1 981 ? 35.928 5.946 36.813 1.00 93.25 981 ASP A C 1
ATOM 7426 O O . ASP A 1 981 ? 36.469 6.825 37.482 1.00 93.25 981 ASP A O 1
ATOM 7430 N N . LEU A 1 982 ? 34.598 5.770 36.818 1.00 94.38 982 LEU A N 1
ATOM 7431 C CA . LEU A 1 982 ? 33.638 6.456 37.695 1.00 94.38 982 LEU A CA 1
ATOM 7432 C C . LEU A 1 982 ? 32.757 5.408 38.406 1.00 94.38 982 LEU A C 1
ATOM 7434 O O . LEU A 1 982 ? 31.557 5.312 38.148 1.00 94.38 982 LEU A O 1
ATOM 7438 N N . PRO A 1 983 ? 33.345 4.577 39.287 1.00 94.88 983 PRO A N 1
ATOM 7439 C CA . PRO A 1 983 ? 32.770 3.281 39.641 1.00 94.88 983 PRO A CA 1
ATOM 7440 C C . PRO A 1 983 ? 31.533 3.338 40.544 1.00 94.88 983 PRO A C 1
ATOM 7442 O O . PRO A 1 983 ? 30.846 2.331 40.714 1.00 94.88 983 PRO A O 1
ATOM 7445 N N . ASP A 1 984 ? 31.264 4.512 41.106 1.00 94.62 984 ASP A N 1
ATOM 7446 C CA . ASP A 1 984 ? 30.165 4.817 42.020 1.00 94.62 984 ASP A CA 1
ATOM 7447 C C . ASP A 1 984 ? 29.055 5.651 41.335 1.00 94.62 984 ASP A C 1
ATOM 7449 O O . ASP A 1 984 ? 28.172 6.182 42.001 1.00 94.62 984 ASP A O 1
ATOM 7453 N N . SER A 1 985 ? 29.108 5.811 40.004 1.00 94.06 985 SER A N 1
ATOM 7454 C CA . SER A 1 985 ? 28.108 6.536 39.202 1.00 94.06 985 SER A CA 1
ATOM 7455 C C . SER A 1 985 ? 27.135 5.590 38.491 1.00 94.06 985 SER A C 1
ATOM 7457 O O . SER A 1 985 ? 27.543 4.555 37.961 1.00 94.06 985 SER A O 1
ATOM 7459 N N . ASN A 1 986 ? 25.857 5.978 38.470 1.00 95.62 986 ASN A N 1
ATOM 7460 C CA . ASN A 1 986 ? 24.797 5.355 37.677 1.00 95.62 986 ASN A CA 1
ATOM 7461 C C . ASN A 1 986 ? 24.623 6.088 36.336 1.00 95.62 986 ASN A C 1
ATOM 7463 O O . ASN A 1 986 ? 24.884 7.291 36.250 1.00 95.62 986 ASN A O 1
ATOM 7467 N N . TYR A 1 987 ? 24.161 5.364 35.311 1.00 94.69 987 TYR A N 1
ATOM 7468 C CA . TYR A 1 987 ? 23.985 5.888 33.955 1.00 94.69 987 TYR A CA 1
ATOM 7469 C C . TYR A 1 987 ? 22.631 5.544 33.302 1.00 94.69 987 TYR A C 1
ATOM 7471 O O . TYR A 1 987 ? 22.452 5.852 32.129 1.00 94.69 987 TYR A O 1
ATOM 7479 N N . GLY A 1 988 ? 21.661 4.981 34.040 1.00 86.56 988 GLY A N 1
ATOM 7480 C CA . GLY A 1 988 ? 20.346 4.544 33.515 1.00 86.56 988 GLY A CA 1
ATOM 7481 C C . GLY A 1 988 ? 19.340 5.675 33.251 1.00 86.56 988 GLY A C 1
ATOM 7482 O O . GLY A 1 988 ? 18.143 5.500 33.403 1.00 86.56 988 GLY A O 1
ATOM 7483 N N . ASN A 1 989 ? 19.835 6.884 32.979 1.00 87.50 989 ASN A N 1
ATOM 7484 C CA . ASN A 1 989 ? 19.050 8.050 32.553 1.00 87.50 989 ASN A CA 1
ATOM 7485 C C . ASN A 1 989 ? 19.761 8.787 31.396 1.00 87.50 989 ASN A C 1
ATOM 7487 O O . ASN A 1 989 ? 19.496 9.964 31.135 1.00 87.50 989 ASN A O 1
ATOM 7491 N N . LEU A 1 990 ? 20.744 8.144 30.755 1.00 87.75 990 LEU A N 1
ATOM 7492 C CA . LEU A 1 990 ? 21.461 8.694 29.611 1.00 87.75 990 LEU A CA 1
ATOM 7493 C C . LEU A 1 990 ? 20.978 8.012 28.342 1.00 87.75 990 LEU A C 1
ATOM 7495 O O . LEU A 1 990 ? 21.098 6.803 28.229 1.00 87.75 990 LEU A O 1
ATOM 7499 N N . TRP A 1 991 ? 20.619 8.824 27.345 1.00 89.81 991 TRP A N 1
ATOM 7500 C CA . TRP A 1 991 ? 20.169 8.439 25.997 1.00 89.81 991 TRP A CA 1
ATOM 7501 C C . TRP A 1 991 ? 21.099 7.486 25.201 1.00 89.81 991 TRP A C 1
ATOM 7503 O O . TRP A 1 991 ? 20.809 7.159 24.046 1.00 89.81 991 TRP A O 1
ATOM 7513 N N . TYR A 1 992 ? 22.231 7.068 25.778 1.00 93.06 992 TYR A N 1
ATOM 7514 C CA . TYR A 1 992 ? 23.213 6.180 25.175 1.00 93.06 992 TYR A CA 1
ATOM 7515 C C . TYR A 1 992 ? 23.879 5.223 26.180 1.00 93.06 992 TYR A C 1
ATOM 7517 O O . TYR A 1 992 ? 24.213 5.569 27.314 1.00 93.06 992 TYR A O 1
ATOM 7525 N N . LEU A 1 993 ? 24.194 4.028 25.688 1.00 95.88 993 LEU A N 1
ATOM 7526 C CA . LEU A 1 993 ? 24.871 2.944 26.386 1.00 95.88 993 LEU A CA 1
ATOM 7527 C C . LEU A 1 993 ? 26.326 2.835 25.924 1.00 95.88 993 LEU A C 1
ATOM 7529 O O . LEU A 1 993 ? 26.599 2.373 24.814 1.00 95.88 993 LEU A O 1
ATOM 7533 N N . SER A 1 994 ? 27.284 3.257 26.753 1.00 93.62 994 SER A N 1
ATOM 7534 C CA . SER A 1 994 ? 28.703 3.254 26.369 1.00 93.62 994 SER A CA 1
ATOM 7535 C C . SER A 1 994 ? 29.363 1.885 26.562 1.00 93.62 994 SER A C 1
ATOM 7537 O O . SER A 1 994 ? 29.354 1.317 27.653 1.00 93.62 994 SER A O 1
ATOM 7539 N N . LEU A 1 995 ? 30.017 1.396 25.507 1.00 93.50 995 LEU A N 1
ATOM 7540 C CA . LEU A 1 995 ? 30.853 0.197 25.488 1.00 93.50 995 LEU A CA 1
ATOM 7541 C C . LEU A 1 995 ? 32.302 0.583 25.177 1.00 93.50 995 LEU A C 1
ATOM 7543 O O . LEU A 1 995 ? 32.562 1.422 24.315 1.00 93.50 995 LEU A O 1
ATOM 7547 N N . ARG A 1 996 ? 33.273 -0.070 25.821 1.00 91.31 996 ARG A N 1
ATOM 7548 C CA . ARG A 1 996 ? 34.694 0.111 25.492 1.00 91.31 996 ARG A CA 1
ATOM 7549 C C . ARG A 1 996 ? 35.392 -1.234 25.372 1.00 91.31 996 ARG A C 1
ATOM 7551 O O . ARG A 1 996 ? 35.312 -2.042 26.291 1.00 91.31 996 ARG A O 1
ATOM 7558 N N . GLY A 1 997 ? 36.124 -1.447 24.278 1.00 82.88 997 GLY A N 1
ATOM 7559 C CA . GLY A 1 997 ? 36.795 -2.713 23.944 1.00 82.88 997 GLY A CA 1
ATOM 7560 C C . GLY A 1 997 ? 37.958 -3.121 24.860 1.00 82.88 997 GLY A C 1
ATOM 7561 O O . GLY A 1 997 ? 38.609 -4.130 24.611 1.00 82.88 997 GLY A O 1
ATOM 7562 N N . THR A 1 998 ? 38.206 -2.364 25.934 1.00 84.94 998 THR A N 1
ATOM 7563 C CA . THR A 1 998 ? 39.066 -2.746 27.068 1.00 84.94 998 THR A CA 1
ATOM 7564 C C . THR A 1 998 ? 38.273 -3.330 28.248 1.00 84.94 998 THR A C 1
ATOM 7566 O O . THR A 1 998 ? 38.837 -3.536 29.318 1.00 84.94 998 THR A O 1
ATOM 7569 N N . GLY A 1 999 ? 36.954 -3.488 28.117 1.00 87.50 999 GLY A N 1
ATOM 7570 C CA . GLY A 1 999 ? 36.045 -3.914 29.181 1.00 87.50 999 GLY A CA 1
ATOM 7571 C C . GLY A 1 999 ? 35.789 -2.881 30.287 1.00 87.50 999 GLY A C 1
ATOM 7572 O O . GLY A 1 999 ? 35.132 -3.225 31.267 1.00 87.50 999 GLY A O 1
ATOM 7573 N N . SER A 1 1000 ? 36.275 -1.636 30.164 1.00 92.00 1000 SER A N 1
ATOM 7574 C CA . SER A 1 1000 ? 36.118 -0.609 31.217 1.00 92.00 1000 SER A CA 1
ATOM 7575 C C . SER A 1 1000 ? 34.791 0.160 31.153 1.00 92.00 1000 SER A C 1
ATOM 7577 O O . SER A 1 1000 ? 34.458 0.875 32.096 1.00 92.00 1000 SER A O 1
ATOM 7579 N N . ARG A 1 1001 ? 34.015 -0.006 30.070 1.00 94.25 1001 ARG A N 1
ATOM 7580 C CA . ARG A 1 1001 ? 32.606 0.412 29.956 1.00 94.25 1001 ARG A CA 1
ATOM 7581 C C . ARG A 1 1001 ? 31.772 -0.732 29.392 1.00 94.25 1001 ARG A C 1
ATOM 7583 O O . ARG A 1 1001 ? 32.197 -1.330 28.400 1.00 94.25 1001 ARG A O 1
ATOM 7590 N N . ARG A 1 1002 ? 30.644 -1.047 30.033 1.00 96.94 1002 ARG A N 1
ATOM 7591 C CA . ARG A 1 1002 ? 29.848 -2.264 29.785 1.00 96.94 1002 ARG A CA 1
ATOM 7592 C C . ARG A 1 1002 ? 28.341 -1.968 29.842 1.00 96.94 1002 ARG A C 1
ATOM 7594 O O . ARG A 1 1002 ? 27.833 -1.778 30.947 1.00 96.94 1002 ARG A O 1
ATOM 7601 N N . PRO A 1 1003 ? 27.619 -1.931 28.712 1.00 97.75 1003 PRO A N 1
ATOM 7602 C CA . PRO A 1 1003 ? 26.158 -1.890 28.699 1.00 97.75 1003 PRO A CA 1
ATOM 7603 C C . PRO A 1 1003 ? 25.538 -3.085 29.429 1.00 97.75 1003 PRO A C 1
ATOM 7605 O O . PRO A 1 1003 ? 26.025 -4.209 29.290 1.00 97.75 1003 PRO A O 1
ATOM 7608 N N . ILE A 1 1004 ? 24.454 -2.848 30.162 1.00 98.06 1004 ILE A N 1
ATOM 7609 C CA . ILE A 1 1004 ? 23.621 -3.855 30.823 1.00 98.06 1004 ILE A CA 1
ATOM 7610 C C . ILE A 1 1004 ? 22.149 -3.559 30.496 1.00 98.06 1004 ILE A C 1
ATOM 7612 O O . ILE A 1 1004 ? 21.745 -2.401 30.561 1.00 98.06 1004 ILE A O 1
ATOM 7616 N N . LEU A 1 1005 ? 21.373 -4.565 30.072 1.00 97.75 1005 LEU A N 1
ATOM 7617 C CA . LEU A 1 1005 ? 19.997 -4.384 29.574 1.00 97.75 1005 LEU A CA 1
ATOM 7618 C C . LEU A 1 1005 ? 19.085 -5.556 29.974 1.00 97.75 1005 LEU A C 1
ATOM 7620 O O . LEU A 1 1005 ? 19.480 -6.711 29.802 1.00 97.75 1005 LEU A O 1
ATOM 7624 N N . ARG A 1 1006 ? 17.851 -5.291 30.424 1.00 96.88 1006 ARG A N 1
ATOM 7625 C CA . ARG A 1 1006 ? 16.823 -6.288 30.791 1.00 96.88 1006 ARG A CA 1
ATOM 7626 C C . ARG A 1 1006 ? 15.490 -5.987 30.098 1.00 96.88 1006 ARG A C 1
ATOM 7628 O O . ARG A 1 1006 ? 14.957 -4.894 30.210 1.00 96.88 1006 ARG A O 1
ATOM 7635 N N . PHE A 1 1007 ? 14.911 -6.985 29.426 1.00 96.12 1007 PHE A N 1
ATOM 7636 C CA . PHE A 1 1007 ? 13.588 -6.889 28.789 1.00 96.12 1007 PHE A CA 1
ATOM 7637 C C . PHE A 1 1007 ? 12.544 -7.690 29.572 1.00 96.12 1007 PHE A C 1
ATOM 7639 O O . PHE A 1 1007 ? 12.814 -8.820 29.988 1.00 96.12 1007 PHE A O 1
ATOM 7646 N N . ASN A 1 1008 ? 11.327 -7.162 29.716 1.00 91.50 1008 ASN A N 1
ATOM 7647 C CA . ASN A 1 1008 ? 10.226 -7.871 30.369 1.00 91.50 1008 ASN A CA 1
ATOM 7648 C C . ASN A 1 1008 ? 9.535 -8.865 29.411 1.00 91.50 1008 ASN A C 1
ATOM 7650 O O . ASN A 1 1008 ? 8.664 -8.487 28.632 1.00 91.50 1008 ASN A O 1
ATOM 7654 N N . LEU A 1 1009 ? 9.886 -10.152 29.512 1.00 93.56 1009 LEU A N 1
ATOM 7655 C CA . LEU A 1 1009 ? 9.346 -11.229 28.666 1.00 93.56 1009 LEU A CA 1
ATOM 7656 C C . LEU A 1 1009 ? 8.018 -11.852 29.153 1.00 93.56 1009 LEU A C 1
ATOM 7658 O O . LEU A 1 1009 ? 7.574 -12.844 28.578 1.00 93.56 1009 LEU A O 1
ATOM 7662 N N . THR A 1 1010 ? 7.350 -11.296 30.173 1.00 89.12 1010 THR A N 1
ATOM 7663 C CA . THR A 1 1010 ? 6.121 -11.891 30.762 1.00 89.12 1010 THR A CA 1
ATOM 7664 C C . THR A 1 1010 ? 4.924 -12.008 29.807 1.00 89.12 1010 THR A C 1
ATOM 7666 O O . THR A 1 1010 ? 3.970 -12.718 30.116 1.00 89.12 1010 THR A O 1
ATOM 7669 N N . ALA A 1 1011 ? 4.979 -11.379 28.628 1.00 87.00 1011 ALA A N 1
ATOM 7670 C CA . ALA A 1 1011 ? 4.000 -11.563 27.554 1.00 87.00 1011 ALA A CA 1
ATOM 7671 C C . ALA A 1 1011 ? 4.079 -12.944 26.858 1.00 87.00 1011 ALA A C 1
ATOM 7673 O O . ALA A 1 1011 ? 3.166 -13.300 26.113 1.00 87.00 1011 ALA A O 1
ATOM 7674 N N . ILE A 1 1012 ? 5.147 -13.722 27.075 1.00 90.06 1012 ILE A N 1
ATOM 7675 C CA . ILE A 1 1012 ? 5.309 -15.079 26.528 1.00 90.06 1012 ILE A CA 1
ATOM 7676 C C . ILE A 1 1012 ? 4.909 -16.114 27.595 1.00 90.06 1012 ILE A C 1
ATOM 7678 O O . ILE A 1 1012 ? 5.440 -16.070 28.707 1.00 90.06 1012 ILE A O 1
ATOM 7682 N N . PRO A 1 1013 ? 4.024 -17.085 27.287 1.00 90.69 1013 PRO A N 1
ATOM 7683 C CA . PRO A 1 1013 ? 3.670 -18.150 28.224 1.00 90.69 1013 PRO A CA 1
ATOM 7684 C C . PRO A 1 1013 ? 4.888 -18.985 28.641 1.00 90.69 1013 PRO A C 1
ATOM 7686 O O . PRO A 1 1013 ? 5.666 -19.423 27.799 1.00 90.69 1013 PRO A O 1
ATOM 7689 N N . THR A 1 1014 ? 5.027 -19.285 29.934 1.00 89.81 1014 THR A N 1
ATOM 7690 C CA . THR A 1 1014 ? 6.252 -19.894 30.500 1.00 89.81 1014 THR A CA 1
ATOM 7691 C C . THR A 1 1014 ? 6.578 -21.310 30.008 1.00 89.81 1014 THR A C 1
ATOM 7693 O O . THR A 1 1014 ? 7.695 -21.792 30.178 1.00 89.81 1014 THR A O 1
ATOM 7696 N N . HIS A 1 1015 ? 5.615 -21.983 29.376 1.00 86.19 1015 HIS A N 1
ATOM 7697 C CA . HIS A 1 1015 ? 5.775 -23.296 28.745 1.00 86.19 1015 HIS A CA 1
ATOM 7698 C C . HIS A 1 1015 ? 6.133 -23.213 27.248 1.00 86.19 1015 HIS A C 1
ATOM 7700 O O . HIS A 1 1015 ? 6.234 -24.247 26.590 1.00 86.19 1015 HIS A O 1
ATOM 7706 N N . ALA A 1 1016 ? 6.318 -22.011 26.696 1.00 91.19 1016 ALA A N 1
ATOM 7707 C CA . ALA A 1 1016 ? 6.715 -21.808 25.310 1.00 91.19 1016 ALA A CA 1
ATOM 7708 C C . ALA A 1 1016 ? 8.132 -22.327 25.018 1.00 91.19 1016 ALA A C 1
ATOM 7710 O O . ALA A 1 1016 ? 9.067 -22.176 25.814 1.00 91.19 1016 ALA A O 1
ATOM 7711 N N . ILE A 1 1017 ? 8.296 -22.893 23.823 1.00 90.94 1017 ILE A N 1
ATOM 7712 C CA . ILE A 1 1017 ? 9.582 -23.337 23.294 1.00 90.94 1017 ILE A CA 1
ATOM 7713 C C . ILE A 1 1017 ? 10.092 -22.258 22.341 1.00 90.94 1017 ILE A C 1
ATOM 7715 O O . ILE A 1 1017 ? 9.528 -22.053 21.265 1.00 90.94 1017 ILE A O 1
ATOM 7719 N N . VAL A 1 1018 ? 11.142 -21.552 22.758 1.00 92.44 1018 VAL A N 1
ATOM 7720 C CA . VAL A 1 1018 ? 11.770 -20.475 21.981 1.00 92.44 1018 VAL A CA 1
ATOM 7721 C C . VAL A 1 1018 ? 12.631 -21.097 20.882 1.00 92.44 1018 VAL A C 1
ATOM 7723 O O . VAL A 1 1018 ? 13.490 -21.933 21.152 1.00 92.44 1018 VAL A O 1
ATOM 7726 N N . THR A 1 1019 ? 12.390 -20.697 19.635 1.00 92.44 1019 THR A N 1
ATOM 7727 C CA . THR A 1 1019 ? 13.099 -21.187 18.441 1.00 92.44 1019 THR A CA 1
ATOM 7728 C C . THR A 1 1019 ? 14.202 -20.247 17.975 1.00 92.44 1019 THR A C 1
ATOM 7730 O O . THR A 1 1019 ? 15.152 -20.705 17.348 1.00 92.44 1019 THR A O 1
ATOM 7733 N N . ARG A 1 1020 ? 14.072 -18.947 18.265 1.00 91.44 1020 ARG A N 1
ATOM 7734 C CA . ARG A 1 1020 ? 15.088 -17.913 18.030 1.00 91.44 1020 ARG A CA 1
ATOM 7735 C C . ARG A 1 1020 ? 14.825 -16.737 18.966 1.00 91.44 1020 ARG A C 1
ATOM 7737 O O . ARG A 1 1020 ? 13.672 -16.351 19.137 1.00 91.44 1020 ARG A O 1
ATOM 7744 N N . ALA A 1 1021 ? 15.863 -16.126 19.519 1.00 94.06 1021 ALA A N 1
ATOM 7745 C CA . ALA A 1 1021 ? 15.779 -14.789 20.089 1.00 94.06 1021 ALA A CA 1
ATOM 7746 C C . ALA A 1 1021 ? 16.979 -13.952 19.647 1.00 94.06 1021 ALA A C 1
ATOM 7748 O O . ALA A 1 1021 ? 18.123 -14.382 19.774 1.00 94.06 1021 ALA A O 1
ATOM 7749 N N . THR A 1 1022 ? 16.715 -12.758 19.123 1.00 96.31 1022 THR A N 1
ATOM 7750 C CA . THR A 1 1022 ? 17.739 -11.864 18.577 1.00 96.31 1022 THR A CA 1
ATOM 7751 C C . THR A 1 1022 ? 17.642 -10.504 19.258 1.00 96.31 1022 THR A C 1
ATOM 7753 O O . THR A 1 1022 ? 16.630 -9.810 19.142 1.00 96.31 1022 THR A O 1
ATOM 7756 N N . LEU A 1 1023 ? 18.701 -10.144 19.982 1.00 97.25 1023 LEU A N 1
ATOM 7757 C CA . LEU A 1 1023 ? 18.894 -8.829 20.587 1.00 97.25 1023 LEU A CA 1
ATOM 7758 C C . LEU A 1 1023 ? 19.483 -7.891 19.533 1.00 97.25 1023 LEU A C 1
ATOM 7760 O O . LEU A 1 1023 ? 20.533 -8.180 18.969 1.00 97.25 1023 LEU A O 1
ATOM 7764 N N . ARG A 1 1024 ? 18.825 -6.764 19.286 1.00 96.69 1024 ARG A N 1
ATOM 7765 C CA . ARG A 1 1024 ? 19.150 -5.809 18.230 1.00 96.69 1024 ARG A CA 1
ATOM 7766 C C . ARG A 1 1024 ? 19.419 -4.436 18.831 1.00 96.69 1024 ARG A C 1
ATOM 7768 O O . ARG A 1 1024 ? 18.542 -3.838 19.451 1.00 96.69 1024 ARG A O 1
ATOM 7775 N N . LEU A 1 1025 ? 20.639 -3.943 18.639 1.00 96.25 1025 LEU A N 1
ATOM 7776 C CA . LEU A 1 1025 ? 21.134 -2.688 19.207 1.00 96.25 1025 LEU A CA 1
ATOM 7777 C C . LEU A 1 1025 ? 21.685 -1.795 18.102 1.00 96.25 1025 LEU A C 1
ATOM 7779 O O . LEU A 1 1025 ? 22.397 -2.265 17.215 1.00 96.25 1025 LEU A O 1
ATOM 7783 N N . ARG A 1 1026 ? 21.386 -0.498 18.154 1.00 94.19 1026 ARG A N 1
ATOM 7784 C CA . ARG A 1 1026 ? 21.874 0.472 17.171 1.00 94.19 1026 ARG A CA 1
ATOM 7785 C C . ARG A 1 1026 ? 23.037 1.269 17.745 1.00 94.19 1026 ARG A C 1
ATOM 7787 O O . ARG A 1 1026 ? 22.874 1.901 18.783 1.00 94.19 1026 ARG A O 1
ATOM 7794 N N . ALA A 1 1027 ? 24.190 1.255 17.077 1.00 91.44 1027 ALA A N 1
ATOM 7795 C CA . ALA A 1 1027 ? 25.293 2.143 17.434 1.00 91.44 1027 ALA A CA 1
ATOM 7796 C C . ALA A 1 1027 ? 24.933 3.601 17.105 1.00 91.44 1027 ALA A C 1
ATOM 7798 O O . ALA A 1 1027 ? 24.292 3.862 16.082 1.00 91.44 1027 ALA A O 1
ATOM 7799 N N . THR A 1 1028 ? 25.355 4.542 17.949 1.00 89.94 1028 THR A N 1
ATOM 7800 C CA . THR A 1 1028 ? 25.259 5.982 17.667 1.00 89.94 1028 THR A CA 1
ATOM 7801 C C . THR A 1 1028 ? 26.331 6.402 16.653 1.00 89.94 1028 THR A C 1
ATOM 7803 O O . THR A 1 1028 ? 27.086 5.572 16.142 1.00 89.94 1028 THR A O 1
ATOM 7806 N N . ASP A 1 1029 ? 26.424 7.698 16.370 1.00 80.81 1029 ASP A N 1
ATOM 7807 C CA . ASP A 1 1029 ? 27.525 8.333 15.635 1.00 80.81 1029 ASP A CA 1
ATOM 7808 C C . ASP A 1 1029 ? 28.895 8.234 16.345 1.00 80.81 1029 ASP A C 1
ATOM 7810 O O . ASP A 1 1029 ? 29.941 8.460 15.736 1.00 80.81 1029 ASP A O 1
ATOM 7814 N N . THR A 1 1030 ? 28.899 7.897 17.636 1.00 67.50 1030 THR A N 1
ATOM 7815 C CA . THR A 1 1030 ? 30.037 8.082 18.533 1.00 67.50 1030 THR A CA 1
ATOM 7816 C C . THR A 1 1030 ? 30.958 6.859 18.527 1.00 67.50 1030 THR A C 1
ATOM 7818 O O . THR A 1 1030 ? 30.722 5.873 19.232 1.00 67.50 1030 THR A O 1
ATOM 7821 N N . GLN A 1 1031 ? 32.052 6.955 17.768 1.00 72.62 1031 GLN A N 1
ATOM 7822 C CA . GLN A 1 1031 ? 33.176 6.015 17.793 1.00 72.62 1031 GLN A CA 1
ATOM 7823 C C . GLN A 1 1031 ? 34.507 6.752 18.045 1.00 72.62 1031 GLN A C 1
ATOM 7825 O O . GLN A 1 1031 ? 34.796 7.756 17.400 1.00 72.62 1031 GLN A O 1
ATOM 7830 N N . ASP A 1 1032 ? 35.351 6.210 18.930 1.00 62.47 1032 ASP A N 1
ATOM 7831 C CA . ASP A 1 1032 ? 36.719 6.700 19.181 1.00 62.47 1032 ASP A CA 1
ATOM 7832 C C . ASP A 1 1032 ? 37.733 5.540 19.279 1.00 62.47 1032 ASP A C 1
ATOM 7834 O O . ASP A 1 1032 ? 37.592 4.708 20.182 1.00 62.47 1032 ASP A O 1
ATOM 7838 N N . PRO A 1 1033 ? 38.775 5.470 18.426 1.00 57.66 1033 PRO A N 1
ATOM 7839 C CA . PRO A 1 1033 ? 38.969 6.213 17.173 1.00 57.66 1033 PRO A CA 1
ATOM 7840 C C . PRO A 1 1033 ? 38.120 5.633 16.024 1.00 57.66 1033 PRO A C 1
ATOM 7842 O O . PRO A 1 1033 ? 37.741 4.456 16.099 1.00 57.66 1033 PRO A O 1
ATOM 7845 N N . PRO A 1 1034 ? 37.878 6.394 14.936 1.00 59.41 1034 PRO A N 1
ATOM 7846 C CA . PRO A 1 1034 ? 37.309 5.852 13.699 1.00 59.41 1034 PRO A CA 1
ATOM 7847 C C . PRO A 1 1034 ? 38.162 4.709 13.117 1.00 59.41 1034 PRO A C 1
ATOM 7849 O O . PRO A 1 1034 ? 39.316 4.504 13.504 1.00 59.41 1034 PRO A O 1
ATOM 7852 N N . ASP A 1 1035 ? 37.564 3.947 12.201 1.00 66.56 1035 ASP A N 1
ATOM 7853 C CA . ASP A 1 1035 ? 38.191 2.858 11.429 1.00 66.56 1035 ASP A CA 1
ATOM 7854 C C . ASP A 1 1035 ? 38.778 1.699 12.262 1.00 66.56 1035 ASP A C 1
ATOM 7856 O O . ASP A 1 1035 ? 39.603 0.914 11.791 1.00 66.56 1035 ASP A O 1
ATOM 7860 N N . ARG A 1 1036 ? 38.323 1.550 13.511 1.00 78.06 1036 ARG A N 1
ATOM 7861 C CA . ARG A 1 1036 ? 38.587 0.379 14.365 1.00 78.06 1036 ARG A CA 1
ATOM 7862 C C . ARG A 1 1036 ? 37.348 -0.480 14.560 1.00 78.06 1036 ARG A C 1
ATOM 7864 O O . ARG A 1 1036 ? 36.230 -0.023 14.350 1.00 78.06 1036 ARG A O 1
ATOM 7871 N N . SER A 1 1037 ? 37.563 -1.711 15.014 1.00 86.31 1037 SER A N 1
ATOM 7872 C CA . SER A 1 1037 ? 36.516 -2.652 15.403 1.00 86.31 1037 SER A CA 1
ATOM 7873 C C . SER A 1 1037 ? 36.839 -3.345 16.729 1.00 86.31 1037 SER A C 1
ATOM 7875 O O . SER A 1 1037 ? 37.973 -3.308 17.212 1.00 86.31 1037 SER A O 1
ATOM 7877 N N . THR A 1 1038 ? 35.831 -3.970 17.332 1.00 90.19 1038 THR A N 1
ATOM 7878 C CA . THR A 1 1038 ? 35.971 -4.861 18.491 1.00 90.19 1038 THR A CA 1
ATOM 7879 C C . THR A 1 1038 ? 34.909 -5.952 18.422 1.00 90.19 1038 THR A C 1
ATOM 7881 O O . THR A 1 1038 ? 33.772 -5.681 18.031 1.00 90.19 1038 THR A O 1
ATOM 7884 N N . THR A 1 1039 ? 35.232 -7.179 18.836 1.00 93.75 1039 THR A N 1
ATOM 7885 C CA . THR A 1 1039 ? 34.181 -8.170 19.102 1.00 93.75 1039 THR A CA 1
ATOM 7886 C C . THR A 1 1039 ? 33.436 -7.764 20.367 1.00 93.75 1039 THR A C 1
ATOM 7888 O O . THR A 1 1039 ? 34.046 -7.331 21.349 1.00 93.75 1039 THR A O 1
ATOM 7891 N N . VAL A 1 1040 ? 32.118 -7.912 20.342 1.00 95.44 1040 VAL A N 1
ATOM 7892 C CA . VAL A 1 1040 ? 31.213 -7.657 21.458 1.00 95.44 1040 VAL A CA 1
ATOM 7893 C C . VAL A 1 1040 ? 30.489 -8.953 21.772 1.00 95.44 1040 VAL A C 1
ATOM 7895 O O . VAL A 1 1040 ? 29.972 -9.627 20.882 1.00 95.44 1040 VAL A O 1
ATOM 7898 N N . ARG A 1 1041 ? 30.510 -9.325 23.048 1.00 96.25 1041 ARG A N 1
ATOM 7899 C CA . ARG A 1 1041 ? 30.050 -10.613 23.556 1.00 96.25 1041 ARG A CA 1
ATOM 7900 C C . ARG A 1 1041 ? 28.989 -10.359 24.634 1.00 96.25 1041 ARG A C 1
ATOM 7902 O O . ARG A 1 1041 ? 29.349 -9.830 25.690 1.00 96.25 1041 ARG A O 1
ATOM 7909 N N . PRO A 1 1042 ? 27.701 -10.659 24.392 1.00 97.50 1042 PRO A N 1
ATOM 7910 C CA . PRO A 1 1042 ? 26.687 -10.666 25.440 1.00 97.50 1042 PRO A CA 1
ATOM 7911 C C . PRO A 1 1042 ? 26.909 -11.835 26.404 1.00 97.50 1042 PRO A C 1
ATOM 7913 O O . PRO A 1 1042 ? 27.208 -12.952 25.985 1.00 97.50 1042 PRO A O 1
ATOM 7916 N N . TYR A 1 1043 ? 26.699 -11.591 27.692 1.00 97.19 1043 TYR A N 1
ATOM 7917 C CA . TYR A 1 1043 ? 26.668 -12.591 28.760 1.00 97.19 1043 TYR A CA 1
ATOM 7918 C C . TYR A 1 1043 ? 25.332 -12.471 29.497 1.00 97.19 1043 TYR A C 1
ATOM 7920 O O . TYR A 1 1043 ? 24.871 -11.355 29.733 1.00 97.19 1043 TYR A O 1
ATOM 7928 N N . ALA A 1 1044 ? 24.709 -13.588 29.875 1.00 96.69 1044 ALA A N 1
ATOM 7929 C CA . ALA A 1 1044 ? 23.484 -13.549 30.675 1.00 96.69 1044 ALA A CA 1
ATOM 7930 C C . ALA A 1 1044 ? 23.817 -13.110 32.108 1.00 96.69 1044 ALA A C 1
ATOM 7932 O O . ALA A 1 1044 ? 24.756 -13.634 32.707 1.00 96.69 1044 ALA A O 1
ATOM 7933 N N . VAL A 1 1045 ? 23.067 -12.160 32.661 1.00 97.44 1045 VAL A N 1
ATOM 7934 C CA . VAL A 1 1045 ? 23.251 -11.692 34.043 1.00 97.44 1045 VAL A CA 1
ATOM 7935 C C . VAL A 1 1045 ? 22.532 -12.644 35.003 1.00 97.44 1045 VAL A C 1
ATOM 7937 O O . VAL A 1 1045 ? 21.445 -13.138 34.705 1.00 97.44 1045 VAL A O 1
ATOM 7940 N N . SER A 1 1046 ? 23.148 -12.894 36.158 1.00 94.50 1046 SER A N 1
ATOM 7941 C CA . SER A 1 1046 ? 22.670 -13.818 37.198 1.00 94.50 1046 SER A CA 1
ATOM 7942 C C . SER A 1 1046 ? 22.220 -13.089 38.470 1.00 94.50 1046 SER A C 1
ATOM 7944 O O . SER A 1 1046 ? 21.255 -13.506 39.112 1.00 94.50 1046 SER A O 1
ATOM 7946 N N . ARG A 1 1047 ? 22.897 -11.995 38.850 1.00 94.81 1047 ARG A N 1
ATOM 7947 C CA . ARG A 1 1047 ? 22.550 -11.182 40.030 1.00 94.81 1047 ARG A CA 1
ATOM 7948 C C . ARG A 1 1047 ? 21.500 -10.129 39.672 1.00 94.81 1047 ARG A C 1
ATOM 7950 O O . ARG A 1 1047 ? 21.624 -9.440 38.665 1.00 94.81 1047 ARG A O 1
ATOM 7957 N N . ALA A 1 1048 ? 20.488 -9.973 40.524 1.00 94.56 1048 ALA A N 1
ATOM 7958 C CA . ALA A 1 1048 ? 19.468 -8.945 40.346 1.00 94.56 1048 ALA A CA 1
ATOM 7959 C C . ALA A 1 1048 ? 20.033 -7.527 40.528 1.00 94.56 1048 ALA A C 1
ATOM 7961 O O . ALA A 1 1048 ? 20.765 -7.261 41.483 1.00 94.56 1048 ALA A O 1
ATOM 7962 N N . TRP A 1 1049 ? 19.651 -6.629 39.621 1.00 96.38 1049 TRP A N 1
ATOM 7963 C CA . TRP A 1 1049 ? 20.045 -5.220 39.590 1.00 96.38 1049 TRP A CA 1
ATOM 7964 C C . TRP A 1 1049 ? 18.836 -4.301 39.348 1.00 96.38 1049 TRP A C 1
ATOM 7966 O O . TRP A 1 1049 ? 17.746 -4.768 38.985 1.00 96.38 1049 TRP A O 1
ATOM 7976 N N . ASN A 1 1050 ? 19.038 -3.001 39.571 1.00 94.50 1050 ASN A N 1
ATOM 7977 C CA . ASN A 1 1050 ? 18.057 -1.940 39.339 1.00 94.50 1050 ASN A CA 1
ATOM 7978 C C . ASN A 1 1050 ? 18.672 -0.817 38.486 1.00 94.50 1050 ASN A C 1
ATOM 7980 O O . ASN A 1 1050 ? 19.739 -0.304 38.814 1.00 94.50 1050 ASN A O 1
ATOM 7984 N N . GLU A 1 1051 ? 17.980 -0.424 37.420 1.00 95.38 1051 GLU A N 1
ATOM 7985 C CA . GLU A 1 1051 ? 18.379 0.603 36.447 1.00 95.38 1051 GLU A CA 1
ATOM 7986 C C . GLU A 1 1051 ? 18.868 1.929 37.043 1.00 95.38 1051 GLU A C 1
ATOM 7988 O O . GLU A 1 1051 ? 19.870 2.475 36.580 1.00 95.38 1051 GLU A O 1
ATOM 7993 N N . LEU A 1 1052 ? 18.208 2.423 38.092 1.00 91.75 1052 LEU A N 1
ATOM 7994 C CA . LEU A 1 1052 ? 18.472 3.729 38.704 1.00 91.75 1052 LEU A CA 1
ATOM 7995 C C . LEU A 1 1052 ? 19.530 3.665 39.820 1.00 91.75 1052 LEU A C 1
ATOM 7997 O O . LEU A 1 1052 ? 20.028 4.699 40.264 1.00 91.75 1052 LEU A O 1
ATOM 8001 N N . GLU A 1 1053 ? 19.888 2.460 40.273 1.00 95.56 1053 GLU A N 1
ATOM 8002 C CA . GLU A 1 1053 ? 20.852 2.229 41.359 1.00 95.56 1053 GLU A CA 1
ATOM 8003 C C . GLU A 1 1053 ? 22.148 1.537 40.905 1.00 95.56 1053 GLU A C 1
ATOM 8005 O O . GLU A 1 1053 ? 23.135 1.532 41.644 1.00 95.56 1053 GLU A O 1
ATOM 8010 N N . VAL A 1 1054 ? 22.159 0.918 39.720 1.00 97.06 1054 VAL A N 1
ATOM 8011 C CA . VAL A 1 1054 ? 23.284 0.101 39.253 1.00 97.06 1054 VAL A CA 1
ATOM 8012 C C . VAL A 1 1054 ? 24.528 0.951 38.971 1.00 97.06 1054 VAL A C 1
ATOM 8014 O O . VAL A 1 1054 ? 24.462 2.024 38.372 1.00 97.06 1054 VAL A O 1
ATOM 8017 N N . THR A 1 1055 ? 25.683 0.460 39.410 1.00 97.50 1055 THR A N 1
ATOM 8018 C CA . THR A 1 1055 ? 27.003 1.091 39.275 1.00 97.50 1055 THR A CA 1
ATOM 8019 C C . THR A 1 1055 ? 28.063 0.023 38.989 1.00 97.50 1055 THR A C 1
ATOM 8021 O O . THR A 1 1055 ? 27.796 -1.181 39.036 1.00 97.50 1055 THR A O 1
ATOM 8024 N N . TRP A 1 1056 ? 29.314 0.421 38.738 1.00 97.56 1056 TRP A N 1
ATOM 8025 C CA . TRP A 1 1056 ? 30.406 -0.552 38.612 1.00 97.56 1056 TRP A CA 1
ATOM 8026 C C . TRP A 1 1056 ? 30.664 -1.317 39.920 1.00 97.56 1056 TRP A C 1
ATOM 8028 O O . TRP A 1 1056 ? 31.062 -2.478 39.863 1.00 97.56 1056 TRP A O 1
ATOM 8038 N N . ARG A 1 1057 ? 30.434 -0.727 41.104 1.00 95.75 1057 ARG A N 1
ATOM 8039 C CA . ARG A 1 1057 ? 30.587 -1.453 42.384 1.00 95.75 1057 ARG A CA 1
ATOM 8040 C C . ARG A 1 1057 ? 29.377 -2.294 42.775 1.00 95.75 1057 ARG A C 1
ATOM 8042 O O . ARG A 1 1057 ? 29.565 -3.333 43.409 1.00 95.75 1057 ARG A O 1
ATOM 8049 N N . ALA A 1 1058 ? 28.168 -1.861 42.431 1.00 94.62 1058 ALA A N 1
ATOM 8050 C CA . ALA A 1 1058 ? 26.943 -2.415 42.995 1.00 94.62 1058 ALA A CA 1
ATOM 8051 C C . ALA A 1 1058 ? 25.836 -2.647 41.962 1.00 94.62 1058 ALA A C 1
ATOM 8053 O O . ALA A 1 1058 ? 25.651 -1.858 41.041 1.00 94.62 1058 ALA A O 1
ATOM 8054 N N . ALA A 1 1059 ? 25.084 -3.729 42.151 1.00 94.94 1059 ALA A N 1
ATOM 8055 C CA . ALA A 1 1059 ? 23.902 -4.066 41.364 1.00 94.94 1059 ALA A CA 1
ATOM 8056 C C . ALA A 1 1059 ? 22.660 -3.277 41.826 1.00 94.94 1059 ALA A C 1
ATOM 8058 O O . ALA A 1 1059 ? 21.796 -2.937 41.020 1.00 94.94 1059 ALA A O 1
ATOM 8059 N N . THR A 1 1060 ? 22.595 -2.972 43.126 1.00 95.56 1060 THR A N 1
ATOM 8060 C CA . THR A 1 1060 ? 21.592 -2.113 43.779 1.00 95.56 1060 THR A CA 1
ATOM 8061 C C . THR A 1 1060 ? 22.274 -1.310 44.890 1.00 95.56 1060 THR A C 1
ATOM 8063 O O . THR A 1 1060 ? 23.374 -1.666 45.321 1.00 95.56 1060 THR A O 1
ATOM 8066 N N . ALA A 1 1061 ? 21.619 -0.288 45.438 1.00 89.06 1061 ALA A N 1
ATOM 8067 C CA . ALA A 1 1061 ? 22.157 0.565 46.504 1.00 89.06 1061 ALA A CA 1
ATOM 8068 C C . ALA A 1 1061 ? 22.533 -0.198 47.796 1.00 89.06 1061 ALA A C 1
ATOM 8070 O O . ALA A 1 1061 ? 23.256 0.326 48.643 1.00 89.06 1061 ALA A O 1
ATOM 8071 N N . SER A 1 1062 ? 22.060 -1.441 47.950 1.00 91.50 1062 SER A N 1
ATOM 8072 C CA . SER A 1 1062 ? 22.356 -2.332 49.082 1.00 91.50 1062 SER A CA 1
ATOM 8073 C C . SER A 1 1062 ? 23.185 -3.573 48.717 1.00 91.50 1062 SER A C 1
ATOM 8075 O O . SER A 1 1062 ? 23.649 -4.272 49.618 1.00 91.50 1062 SER A O 1
ATOM 8077 N N . THR A 1 1063 ? 23.378 -3.871 47.426 1.00 95.19 1063 THR A N 1
ATOM 8078 C CA . THR A 1 1063 ? 23.957 -5.142 46.957 1.00 95.19 1063 THR A CA 1
ATOM 8079 C C . THR A 1 1063 ? 25.133 -4.901 46.017 1.00 95.19 1063 THR A C 1
ATOM 8081 O O . THR A 1 1063 ? 24.956 -4.544 44.852 1.00 95.19 1063 THR A O 1
ATOM 8084 N N . LEU A 1 1064 ? 26.349 -5.156 46.507 1.00 96.31 1064 LEU A N 1
ATOM 8085 C CA . LEU A 1 1064 ? 27.566 -5.159 45.690 1.00 96.31 1064 LEU A CA 1
ATOM 8086 C C . LEU A 1 1064 ? 27.531 -6.271 44.622 1.00 96.31 1064 LEU A C 1
ATOM 8088 O O . LEU A 1 1064 ? 26.864 -7.295 44.809 1.00 96.31 1064 LEU A O 1
ATOM 8092 N N . TRP A 1 1065 ? 28.290 -6.100 43.537 1.00 97.12 1065 TRP A N 1
ATOM 8093 C CA . TRP A 1 1065 ? 28.713 -7.224 42.688 1.00 97.12 1065 TRP A CA 1
ATOM 8094 C C . TRP A 1 1065 ? 29.724 -8.106 43.449 1.00 97.12 1065 TRP A C 1
ATOM 8096 O O . TRP A 1 1065 ? 30.397 -7.622 44.361 1.00 97.12 1065 TRP A O 1
ATOM 8106 N N . GLU A 1 1066 ? 29.863 -9.384 43.088 1.00 95.50 1066 GLU A N 1
ATOM 8107 C CA . GLU A 1 1066 ? 30.948 -10.236 43.610 1.00 95.50 1066 GLU A CA 1
ATOM 8108 C C . GLU A 1 1066 ? 32.307 -9.761 43.079 1.00 95.50 1066 GLU A C 1
ATOM 8110 O O . GLU A 1 1066 ? 33.268 -9.661 43.845 1.00 95.50 1066 GLU A O 1
ATOM 8115 N N . VAL A 1 1067 ? 32.370 -9.395 41.793 1.00 95.50 1067 VAL A N 1
ATOM 8116 C CA . VAL A 1 1067 ? 33.504 -8.659 41.220 1.00 95.50 1067 VAL A CA 1
ATOM 8117 C C . VAL A 1 1067 ? 32.979 -7.395 40.528 1.00 95.50 1067 VAL A C 1
ATOM 8119 O O . VAL A 1 1067 ? 32.122 -7.501 39.644 1.00 95.50 1067 VAL A O 1
ATOM 8122 N N . PRO A 1 1068 ? 33.477 -6.194 40.894 1.00 95.50 1068 PRO A N 1
ATOM 8123 C CA . PRO A 1 1068 ? 33.058 -4.934 40.288 1.00 95.50 1068 PRO A CA 1
ATOM 8124 C C . PRO A 1 1068 ? 33.125 -4.944 38.755 1.00 95.50 1068 PRO A C 1
ATOM 8126 O O . PRO A 1 1068 ? 34.098 -5.419 38.172 1.00 95.50 1068 PRO A O 1
ATOM 8129 N N . GLY A 1 1069 ? 32.091 -4.396 38.118 1.00 93.75 1069 GLY A N 1
ATOM 8130 C CA . GLY A 1 1069 ? 31.861 -4.477 36.675 1.00 93.75 1069 GLY A CA 1
ATOM 8131 C C . GLY A 1 1069 ? 31.004 -5.668 36.235 1.00 93.75 1069 GLY A C 1
ATOM 8132 O O . GLY A 1 1069 ? 30.942 -5.926 35.033 1.00 93.75 1069 GLY A O 1
ATOM 8133 N N . CYS A 1 1070 ? 30.343 -6.371 37.168 1.00 96.62 1070 CYS A N 1
ATOM 8134 C CA . CYS A 1 1070 ? 29.590 -7.604 36.903 1.00 96.62 1070 CYS A CA 1
ATOM 8135 C C . CYS A 1 1070 ? 30.515 -8.685 36.298 1.00 96.62 1070 CYS A C 1
ATOM 8137 O O . CYS A 1 1070 ? 30.371 -9.093 35.146 1.00 96.62 1070 CYS A O 1
ATOM 8139 N N . ASP A 1 1071 ? 31.536 -9.095 37.062 1.00 92.75 1071 ASP A N 1
ATOM 8140 C CA . ASP A 1 1071 ? 32.563 -10.065 36.628 1.00 92.75 1071 ASP A CA 1
ATOM 8141 C C . ASP A 1 1071 ? 32.649 -11.340 37.485 1.00 92.75 1071 ASP A C 1
ATOM 8143 O O . ASP A 1 1071 ? 33.400 -12.253 37.138 1.00 92.75 1071 ASP A O 1
ATOM 8147 N N . GLY A 1 1072 ? 31.903 -11.431 38.589 1.00 92.75 1072 GLY A N 1
ATOM 8148 C CA . GLY A 1 1072 ? 31.882 -12.610 39.451 1.00 92.75 1072 GLY A CA 1
ATOM 8149 C C . GLY A 1 1072 ? 31.107 -13.785 38.855 1.00 92.75 1072 GLY A C 1
ATOM 8150 O O . GLY A 1 1072 ? 30.210 -13.617 38.026 1.00 92.75 1072 GLY A O 1
ATOM 8151 N N . ALA A 1 1073 ? 31.414 -14.995 39.327 1.00 90.25 1073 ALA A N 1
ATOM 8152 C CA . ALA A 1 1073 ? 30.731 -16.221 38.908 1.00 90.25 1073 ALA A CA 1
ATOM 8153 C C . ALA A 1 1073 ? 29.254 -16.267 39.350 1.00 90.25 1073 ALA A C 1
ATOM 8155 O O . ALA A 1 1073 ? 28.449 -16.989 38.764 1.00 90.25 1073 ALA A O 1
ATOM 8156 N N . THR A 1 1074 ? 28.892 -15.483 40.368 1.00 92.12 1074 THR A N 1
ATOM 8157 C CA . THR A 1 1074 ? 27.509 -15.244 40.810 1.00 92.12 1074 THR A CA 1
ATOM 8158 C C . THR A 1 1074 ? 26.865 -14.019 40.153 1.00 92.12 1074 THR A C 1
ATOM 8160 O O . THR A 1 1074 ? 25.660 -13.820 40.297 1.00 92.12 1074 THR A O 1
ATOM 8163 N N . ASP A 1 1075 ? 27.630 -13.205 39.418 1.00 95.69 1075 ASP A N 1
ATOM 8164 C CA . ASP A 1 1075 ? 27.139 -11.973 38.793 1.00 95.69 1075 ASP A CA 1
ATOM 8165 C C . ASP A 1 1075 ? 26.545 -12.228 37.403 1.00 95.69 1075 ASP A C 1
ATOM 8167 O O . ASP A 1 1075 ? 25.493 -11.672 37.086 1.00 95.69 1075 ASP A O 1
ATOM 8171 N N . ARG A 1 1076 ? 27.189 -13.085 36.596 1.00 95.25 1076 ARG A N 1
ATOM 8172 C CA . ARG A 1 1076 ? 26.817 -13.398 35.202 1.00 95.25 1076 ARG A CA 1
ATOM 8173 C C . ARG A 1 1076 ? 27.303 -14.778 34.743 1.00 95.25 1076 ARG A C 1
ATOM 8175 O O . ARG A 1 1076 ? 28.066 -15.444 35.439 1.00 95.25 1076 ARG A O 1
ATOM 8182 N N . SER A 1 1077 ? 26.917 -15.191 33.536 1.00 94.50 1077 SER A N 1
ATOM 8183 C CA . SER A 1 1077 ? 27.442 -16.389 32.875 1.00 94.50 1077 SER A CA 1
ATOM 8184 C C . SER A 1 1077 ? 28.951 -16.286 32.609 1.00 94.50 1077 SER A C 1
ATOM 8186 O O . SER A 1 1077 ? 29.477 -15.226 32.258 1.00 94.50 1077 SER A O 1
ATOM 8188 N N . GLY A 1 1078 ? 29.661 -17.412 32.747 1.00 88.94 1078 GLY A N 1
ATOM 8189 C CA . GLY A 1 1078 ? 31.084 -17.514 32.394 1.00 88.94 1078 GLY A CA 1
ATOM 8190 C C . GLY A 1 1078 ? 31.326 -17.601 30.881 1.00 88.94 1078 GLY A C 1
ATOM 8191 O O . GLY A 1 1078 ? 32.329 -17.093 30.383 1.00 88.94 1078 GLY A O 1
ATOM 8192 N N . THR A 1 1079 ? 30.389 -18.198 30.142 1.00 92.00 1079 THR A N 1
ATOM 8193 C CA . THR A 1 1079 ? 30.377 -18.249 28.673 1.00 92.00 1079 THR A CA 1
ATOM 8194 C C . THR A 1 1079 ? 29.527 -17.115 28.092 1.00 92.00 1079 THR A C 1
ATOM 8196 O O . THR A 1 1079 ? 28.483 -16.793 28.675 1.00 92.00 1079 THR A O 1
ATOM 8199 N N . PRO A 1 1080 ? 29.927 -16.522 26.953 1.00 95.31 1080 PRO A N 1
ATOM 8200 C CA . PRO A 1 1080 ? 29.071 -15.599 26.219 1.00 95.31 1080 PRO A CA 1
ATOM 8201 C C . PRO A 1 1080 ? 27.921 -16.351 25.535 1.00 95.31 1080 PRO A C 1
ATOM 8203 O O . PRO A 1 1080 ? 27.991 -17.568 25.355 1.00 95.31 1080 PRO A O 1
ATOM 8206 N N . LEU A 1 1081 ? 26.880 -15.616 25.152 1.00 95.06 1081 LEU A N 1
ATOM 8207 C CA . LEU A 1 1081 ? 25.765 -16.123 24.346 1.00 95.06 1081 LEU A CA 1
ATOM 8208 C C . LEU A 1 1081 ? 26.100 -16.089 22.845 1.00 95.06 1081 LEU A C 1
ATOM 8210 O O . LEU A 1 1081 ? 25.711 -16.994 22.117 1.00 95.06 1081 LEU A O 1
ATOM 8214 N N . ASP A 1 1082 ? 26.862 -15.075 22.415 1.00 97.00 1082 ASP A N 1
ATOM 8215 C CA . ASP A 1 1082 ? 27.245 -14.814 21.021 1.00 97.00 1082 ASP A CA 1
ATOM 8216 C C . ASP A 1 1082 ? 28.543 -13.965 20.950 1.00 97.00 1082 ASP A C 1
ATOM 8218 O O . ASP A 1 1082 ? 29.090 -13.560 21.985 1.00 97.00 1082 ASP A O 1
ATOM 8222 N N . ALA A 1 1083 ? 29.063 -13.687 19.751 1.00 94.69 1083 ALA A N 1
ATOM 8223 C CA . ALA A 1 1083 ? 30.248 -12.865 19.507 1.00 94.69 1083 ALA A CA 1
ATOM 8224 C C . ALA A 1 1083 ? 30.167 -12.101 18.164 1.00 94.69 1083 ALA A C 1
ATOM 8226 O O . ALA A 1 1083 ? 30.509 -12.632 17.109 1.00 94.69 1083 ALA A O 1
ATOM 8227 N N . VAL A 1 1084 ? 29.789 -10.819 18.211 1.00 94.25 1084 VAL A N 1
ATOM 8228 C CA . VAL A 1 1084 ? 29.526 -9.979 17.023 1.00 94.25 1084 VAL A CA 1
ATOM 8229 C C . VAL A 1 1084 ? 30.602 -8.905 16.856 1.00 94.25 1084 VAL A C 1
ATOM 8231 O O . VAL A 1 1084 ? 30.973 -8.236 17.820 1.00 94.25 1084 VAL A O 1
ATOM 8234 N N . VAL A 1 1085 ? 31.100 -8.690 15.634 1.00 92.88 1085 VAL A N 1
ATOM 8235 C CA . VAL A 1 1085 ? 32.118 -7.659 15.353 1.00 92.88 1085 VAL A CA 1
ATOM 8236 C C . VAL A 1 1085 ? 31.469 -6.290 15.127 1.00 92.88 1085 VAL A C 1
ATOM 8238 O O . VAL A 1 1085 ? 30.867 -6.018 14.083 1.00 92.88 1085 VAL A O 1
ATOM 8241 N N . VAL A 1 1086 ? 31.645 -5.395 16.099 1.00 90.38 1086 VAL A N 1
ATOM 8242 C CA . VAL A 1 1086 ? 31.238 -3.988 16.017 1.00 90.38 1086 VAL A CA 1
ATOM 8243 C C . VAL A 1 1086 ? 32.363 -3.198 15.352 1.00 90.38 1086 VAL A C 1
ATOM 8245 O O . VAL A 1 1086 ? 33.487 -3.203 15.847 1.00 90.38 1086 VAL A O 1
ATOM 8248 N N . SER A 1 1087 ? 32.090 -2.604 14.183 1.00 87.50 1087 SER A N 1
ATOM 8249 C CA . SER A 1 1087 ? 33.119 -2.039 13.285 1.00 87.50 1087 SER A CA 1
ATOM 8250 C C . SER A 1 1087 ? 32.751 -0.708 12.615 1.00 87.50 1087 SER A C 1
ATOM 8252 O O . SER A 1 1087 ? 33.460 -0.274 11.712 1.00 87.50 1087 SER A O 1
ATOM 8254 N N . ALA A 1 1088 ? 31.609 -0.117 12.967 1.00 84.25 1088 ALA A N 1
ATOM 8255 C CA . ALA A 1 1088 ? 31.139 1.162 12.438 1.00 84.25 1088 ALA A CA 1
ATOM 8256 C C . ALA A 1 1088 ? 30.074 1.792 13.360 1.00 84.25 1088 ALA A C 1
ATOM 8258 O O . ALA A 1 1088 ? 29.302 1.043 13.979 1.00 84.25 1088 ALA A O 1
ATOM 8259 N N . PRO A 1 1089 ? 29.982 3.133 13.416 1.00 85.94 1089 PRO A N 1
ATOM 8260 C CA . PRO A 1 1089 ? 28.858 3.845 14.024 1.00 85.94 1089 PRO A CA 1
ATOM 8261 C C . PRO A 1 1089 ? 27.566 3.695 13.193 1.00 85.94 1089 PRO A C 1
ATOM 8263 O O . PRO A 1 1089 ? 27.564 3.100 12.114 1.00 85.94 1089 PRO A O 1
ATOM 8266 N N . ASN A 1 1090 ? 26.454 4.247 13.689 1.00 85.44 1090 ASN A N 1
ATOM 8267 C CA . ASN A 1 1090 ? 25.155 4.423 13.013 1.00 85.44 1090 ASN A CA 1
ATOM 8268 C C . ASN A 1 1090 ? 24.429 3.171 12.467 1.00 85.44 1090 ASN A C 1
ATOM 8270 O O . ASN A 1 1090 ? 23.293 3.302 11.986 1.00 85.44 1090 ASN A O 1
ATOM 8274 N N . ARG A 1 1091 ? 25.004 1.963 12.561 1.00 87.94 1091 ARG A N 1
ATOM 8275 C CA . ARG A 1 1091 ? 24.379 0.702 12.114 1.00 87.94 1091 ARG A CA 1
ATOM 8276 C C . ARG A 1 1091 ? 23.788 -0.132 13.254 1.00 87.94 1091 ARG A C 1
ATOM 8278 O O . ARG A 1 1091 ? 24.137 0.042 14.421 1.00 87.94 1091 ARG A O 1
ATOM 8285 N N . TYR A 1 1092 ? 22.881 -1.040 12.895 1.00 92.44 1092 TYR A N 1
ATOM 8286 C CA . TYR A 1 1092 ? 22.374 -2.068 13.805 1.00 92.44 1092 TYR A CA 1
ATOM 8287 C C . TYR A 1 1092 ? 23.372 -3.220 13.949 1.00 92.44 1092 TYR A C 1
ATOM 8289 O O . TYR A 1 1092 ? 24.126 -3.531 13.025 1.00 92.44 1092 TYR A O 1
ATOM 8297 N N . TYR A 1 1093 ? 23.320 -3.857 15.110 1.00 94.50 1093 TYR A N 1
ATOM 8298 C CA . TYR A 1 1093 ? 24.039 -5.064 15.478 1.00 94.50 1093 TYR A CA 1
ATOM 8299 C C . TYR A 1 1093 ? 23.052 -6.035 16.105 1.00 94.50 1093 TYR A C 1
ATOM 8301 O O . TYR A 1 1093 ? 22.254 -5.641 16.955 1.00 94.50 1093 TYR A O 1
ATOM 8309 N N . GLU A 1 1094 ? 23.098 -7.283 15.661 1.00 96.31 1094 GLU A N 1
ATOM 8310 C CA . GLU A 1 1094 ? 22.164 -8.329 16.060 1.00 96.31 1094 GLU A CA 1
ATOM 8311 C C . GLU A 1 1094 ? 22.945 -9.476 16.691 1.00 96.31 1094 GLU A C 1
ATOM 8313 O O . GLU A 1 1094 ? 23.899 -9.967 16.094 1.00 96.31 1094 GLU A O 1
ATOM 8318 N N . PHE A 1 1095 ? 22.547 -9.851 17.905 1.00 96.44 1095 PHE A N 1
ATOM 8319 C CA . PHE A 1 1095 ? 23.171 -10.881 18.725 1.00 96.44 1095 PHE A CA 1
AT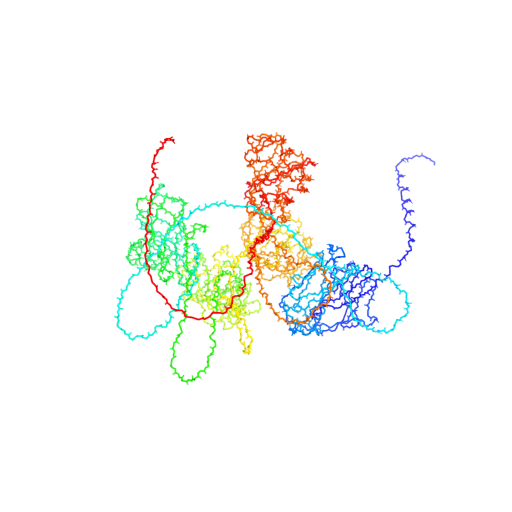OM 8320 C C . PHE A 1 1095 ? 22.175 -12.017 18.973 1.00 96.44 1095 PHE A C 1
ATOM 8322 O O . PHE A 1 1095 ? 21.017 -11.754 19.325 1.00 96.44 1095 PHE A O 1
ATOM 8329 N N . ASP A 1 1096 ? 22.610 -13.268 18.858 1.00 95.25 1096 ASP A N 1
ATOM 8330 C CA . ASP A 1 1096 ? 21.808 -14.415 19.284 1.00 95.25 1096 ASP A CA 1
ATOM 8331 C C . ASP A 1 1096 ? 21.762 -14.501 20.822 1.00 95.25 1096 ASP A C 1
ATOM 8333 O O . ASP A 1 1096 ? 22.780 -14.513 21.516 1.00 95.25 1096 ASP A O 1
ATOM 8337 N N . VAL A 1 1097 ? 20.549 -14.538 21.373 1.00 96.81 1097 VAL A N 1
ATOM 8338 C CA . VAL A 1 1097 ? 20.291 -14.745 22.807 1.00 96.81 1097 VAL A CA 1
ATOM 8339 C C . VAL A 1 1097 ? 19.257 -15.855 23.045 1.00 96.81 1097 VAL A C 1
ATOM 8341 O O . VAL A 1 1097 ? 18.705 -15.963 24.140 1.00 96.81 1097 VAL A O 1
ATOM 8344 N N . THR A 1 1098 ? 19.005 -16.707 22.042 1.00 95.88 1098 THR A N 1
ATOM 8345 C CA . THR A 1 1098 ? 17.977 -17.768 22.016 1.00 95.88 1098 THR A CA 1
ATOM 8346 C C . THR A 1 1098 ? 18.009 -18.646 23.263 1.00 95.88 1098 THR A C 1
ATOM 8348 O O . THR A 1 1098 ? 16.976 -18.857 23.901 1.00 95.88 1098 THR A O 1
ATOM 8351 N N . ALA A 1 1099 ? 19.198 -19.117 23.651 1.00 91.62 1099 ALA A N 1
ATOM 8352 C CA . ALA A 1 1099 ? 19.371 -19.990 24.809 1.00 91.62 1099 ALA A CA 1
ATOM 8353 C C . ALA A 1 1099 ? 19.005 -19.302 26.138 1.00 91.62 1099 ALA A C 1
ATOM 8355 O O . ALA A 1 1099 ? 18.383 -19.921 26.998 1.00 91.62 1099 ALA A O 1
ATOM 8356 N N . ALA A 1 1100 ? 19.345 -18.020 26.300 1.00 93.06 1100 ALA A N 1
ATOM 8357 C CA . ALA A 1 1100 ? 19.038 -17.271 27.517 1.00 93.06 1100 ALA A CA 1
ATOM 8358 C C . ALA A 1 1100 ? 17.561 -16.848 27.564 1.00 93.06 1100 ALA A C 1
ATOM 8360 O O . ALA A 1 1100 ? 16.902 -17.031 28.586 1.00 93.06 1100 ALA A O 1
ATOM 8361 N N . ALA A 1 1101 ? 17.008 -16.391 26.436 1.00 95.25 1101 ALA A N 1
ATOM 8362 C CA . ALA A 1 1101 ? 15.592 -16.058 26.305 1.00 95.25 1101 ALA A CA 1
ATOM 8363 C C . ALA A 1 1101 ? 14.680 -17.256 26.607 1.00 95.25 1101 ALA A C 1
ATOM 8365 O O . ALA A 1 1101 ? 13.648 -17.089 27.255 1.00 95.25 1101 ALA A O 1
ATOM 8366 N N . GLN A 1 1102 ? 15.073 -18.471 26.214 1.00 95.12 1102 GLN A N 1
ATOM 8367 C CA . GLN A 1 1102 ? 14.340 -19.684 26.571 1.00 95.12 1102 GLN A CA 1
ATOM 8368 C C . GLN A 1 1102 ? 14.255 -19.895 28.095 1.00 95.12 1102 GLN A C 1
ATOM 8370 O O . GLN A 1 1102 ? 13.184 -20.252 28.590 1.00 95.12 1102 GLN A O 1
ATOM 8375 N N . GLU A 1 1103 ? 15.336 -19.664 28.841 1.00 93.31 1103 GLU A N 1
ATOM 8376 C CA . GLU A 1 1103 ? 15.338 -19.806 30.304 1.00 93.31 1103 GLU A CA 1
ATOM 8377 C C . GLU A 1 1103 ? 14.607 -18.654 31.006 1.00 93.31 1103 GLU A C 1
ATOM 8379 O O . GLU A 1 1103 ? 13.860 -18.893 31.953 1.00 93.31 1103 GLU A O 1
ATOM 8384 N N . TRP A 1 1104 ? 14.724 -17.420 30.505 1.00 94.44 1104 TRP A N 1
ATOM 8385 C CA . TRP A 1 1104 ? 13.952 -16.274 31.003 1.00 94.44 1104 TRP A CA 1
ATOM 8386 C C . TRP A 1 1104 ? 12.441 -16.434 30.786 1.00 94.44 1104 TRP A C 1
ATOM 8388 O O . TRP A 1 1104 ? 11.658 -16.004 31.626 1.00 94.44 1104 TRP A O 1
ATOM 8398 N N . VAL A 1 1105 ? 12.016 -17.078 29.694 1.00 94.00 1105 VAL A N 1
ATOM 8399 C CA . VAL A 1 1105 ? 10.606 -17.443 29.472 1.00 94.00 1105 VAL A CA 1
ATOM 8400 C C . VAL A 1 1105 ? 10.160 -18.522 30.463 1.00 94.00 1105 VAL A C 1
ATOM 8402 O O . VAL A 1 1105 ? 9.096 -18.391 31.063 1.00 94.00 1105 VAL A O 1
ATOM 8405 N N . ARG A 1 1106 ? 10.976 -19.560 30.697 1.00 92.19 1106 ARG A N 1
ATOM 8406 C CA . ARG A 1 1106 ? 10.671 -20.632 31.669 1.00 92.19 1106 ARG A CA 1
ATOM 8407 C C . ARG A 1 1106 ? 10.600 -20.121 33.110 1.00 92.19 1106 ARG A C 1
ATOM 8409 O O . ARG A 1 1106 ? 9.759 -20.577 33.882 1.00 92.19 1106 ARG A O 1
ATOM 8416 N N . ASN A 1 1107 ? 11.464 -19.173 33.465 1.00 90.75 1107 ASN A N 1
ATOM 8417 C CA . ASN A 1 1107 ? 11.558 -18.561 34.786 1.00 90.75 1107 ASN A CA 1
ATOM 8418 C C . ASN A 1 1107 ? 11.663 -17.025 34.667 1.00 90.75 1107 ASN A C 1
ATOM 8420 O O . ASN A 1 1107 ? 12.770 -16.483 34.746 1.00 90.75 1107 ASN A O 1
ATOM 8424 N N . PRO A 1 1108 ? 10.531 -16.300 34.546 1.00 89.38 1108 PRO A N 1
ATOM 8425 C CA . PRO A 1 1108 ? 10.537 -14.839 34.428 1.00 89.38 1108 PRO A CA 1
ATOM 8426 C C . PRO A 1 1108 ? 11.205 -14.124 35.610 1.00 89.38 1108 PRO A C 1
ATOM 8428 O O . PRO A 1 1108 ? 11.859 -13.105 35.418 1.00 89.38 1108 PRO A O 1
ATOM 8431 N N . SER A 1 1109 ? 11.124 -14.684 36.821 1.00 86.19 1109 SER A N 1
ATOM 8432 C CA . SER A 1 1109 ? 11.835 -14.186 38.012 1.00 86.19 1109 SER A CA 1
ATOM 8433 C C . SER A 1 1109 ? 13.360 -14.374 37.967 1.00 86.19 1109 SER A C 1
ATOM 8435 O O . SER A 1 1109 ? 14.082 -13.697 38.696 1.00 86.19 1109 SER A O 1
ATOM 8437 N N . GLY A 1 1110 ? 13.864 -15.277 37.122 1.00 87.00 1110 GLY A N 1
ATOM 8438 C CA . GLY A 1 1110 ? 15.294 -15.482 36.877 1.00 87.00 1110 GLY A CA 1
ATOM 8439 C C . GLY A 1 1110 ? 15.881 -14.553 35.809 1.00 87.00 1110 GLY A C 1
ATOM 8440 O O . GLY A 1 1110 ? 17.093 -14.545 35.613 1.00 87.00 1110 GLY A O 1
ATOM 8441 N N . ASN A 1 1111 ? 15.054 -13.770 35.114 1.00 94.44 1111 ASN A N 1
ATOM 8442 C CA . ASN A 1 1111 ? 15.505 -12.859 34.069 1.00 94.44 1111 ASN A CA 1
ATOM 8443 C C . ASN A 1 1111 ? 16.169 -11.609 34.660 1.00 94.44 1111 ASN A C 1
ATOM 8445 O O . ASN A 1 1111 ? 15.490 -10.712 35.153 1.00 94.44 1111 ASN A O 1
ATOM 8449 N N . GLN A 1 1112 ? 17.497 -11.537 34.563 1.00 95.44 1112 GLN A N 1
ATOM 8450 C CA . GLN A 1 1112 ? 18.273 -10.332 34.872 1.00 95.44 1112 GLN A CA 1
ATOM 8451 C C . GLN A 1 1112 ? 18.887 -9.686 33.618 1.00 95.44 1112 GLN A C 1
ATOM 8453 O O . GLN A 1 1112 ? 19.697 -8.770 33.735 1.00 95.44 1112 GLN A O 1
ATOM 8458 N N . GLY A 1 1113 ? 18.484 -10.119 32.419 1.00 95.56 1113 GLY A N 1
ATOM 8459 C CA . GLY A 1 1113 ? 18.960 -9.555 31.158 1.00 95.56 1113 GLY A CA 1
ATOM 8460 C C . GLY A 1 1113 ? 20.397 -9.940 30.785 1.00 95.56 1113 GLY A C 1
ATOM 8461 O O . GLY A 1 1113 ? 20.872 -11.034 31.107 1.00 95.56 1113 GLY A O 1
ATOM 8462 N N . VAL A 1 1114 ? 21.083 -9.046 30.066 1.00 97.38 1114 VAL A N 1
ATOM 8463 C CA . VAL A 1 1114 ? 22.437 -9.259 29.527 1.00 97.38 1114 VAL A CA 1
ATOM 8464 C C . VAL A 1 1114 ? 23.407 -8.137 29.876 1.00 97.38 1114 VAL A C 1
ATOM 8466 O O . VAL A 1 1114 ? 23.021 -6.976 29.978 1.00 97.38 1114 VAL A O 1
ATOM 8469 N N . LEU A 1 1115 ? 24.688 -8.491 29.970 1.00 97.75 1115 LEU A N 1
ATOM 8470 C CA . LEU A 1 1115 ? 25.832 -7.581 30.011 1.00 97.75 1115 LEU A CA 1
ATOM 8471 C C . LEU A 1 1115 ? 26.611 -7.703 28.694 1.00 97.75 1115 LEU A C 1
ATOM 8473 O O . LEU A 1 1115 ? 26.934 -8.817 28.278 1.00 97.75 1115 LEU A O 1
ATOM 8477 N N . LEU A 1 1116 ? 26.961 -6.586 28.057 1.00 97.44 1116 LEU A N 1
ATOM 8478 C CA . LEU A 1 1116 ? 27.815 -6.568 26.866 1.00 97.44 1116 LEU A CA 1
ATOM 8479 C C . LEU A 1 1116 ? 29.268 -6.288 27.252 1.00 97.44 1116 LEU A C 1
ATOM 8481 O O . LEU A 1 1116 ? 29.574 -5.281 27.896 1.00 97.44 1116 LEU A O 1
ATOM 8485 N N . LEU A 1 1117 ? 30.176 -7.159 26.813 1.00 94.00 1117 LEU A N 1
ATOM 8486 C CA . LEU A 1 1117 ? 31.602 -7.068 27.112 1.00 94.00 1117 LEU A CA 1
ATOM 8487 C C . LEU A 1 1117 ? 32.445 -7.204 25.836 1.00 94.00 1117 LEU A C 1
ATOM 8489 O O . LEU A 1 1117 ? 32.128 -7.976 24.935 1.00 94.00 1117 LEU A O 1
ATOM 8493 N N . ALA A 1 1118 ? 33.539 -6.450 25.772 1.00 90.00 1118 ALA A N 1
ATOM 8494 C CA . ALA A 1 1118 ? 34.465 -6.400 24.645 1.00 90.00 1118 ALA A CA 1
ATOM 8495 C C . ALA A 1 1118 ? 35.901 -6.286 25.188 1.00 90.00 1118 ALA A C 1
ATOM 8497 O O . ALA A 1 1118 ? 36.128 -5.519 26.126 1.00 90.00 1118 ALA A O 1
ATOM 8498 N N . GLN A 1 1119 ? 36.842 -7.085 24.672 1.00 79.50 1119 GLN A N 1
ATOM 8499 C CA . GLN A 1 1119 ? 38.168 -7.312 25.283 1.00 79.50 1119 GLN A CA 1
ATOM 8500 C C . GLN A 1 1119 ? 39.263 -7.487 24.215 1.00 79.50 1119 GLN A C 1
ATOM 8502 O O . GLN A 1 1119 ? 40.116 -8.368 24.306 1.00 79.50 1119 GLN A O 1
ATOM 8507 N N . ASP A 1 1120 ? 39.207 -6.658 23.174 1.00 73.62 1120 ASP A N 1
ATOM 8508 C CA . ASP A 1 1120 ? 39.914 -6.895 21.915 1.00 73.62 1120 ASP A CA 1
ATOM 8509 C C . ASP A 1 1120 ? 40.853 -5.725 21.560 1.00 73.62 1120 ASP A C 1
ATOM 8511 O O . ASP A 1 1120 ? 42.038 -5.925 21.299 1.00 73.62 1120 ASP A O 1
ATOM 8515 N N . MET A 1 1121 ? 40.344 -4.485 21.580 1.00 69.56 1121 MET A N 1
ATOM 8516 C CA . MET A 1 1121 ? 41.109 -3.266 21.291 1.00 69.56 1121 MET A CA 1
ATOM 8517 C C . MET A 1 1121 ? 40.590 -2.054 22.070 1.00 69.56 1121 MET A C 1
ATOM 8519 O O . MET A 1 1121 ? 39.413 -1.954 22.406 1.00 69.56 1121 MET A O 1
ATOM 8523 N N . ALA A 1 1122 ? 41.461 -1.063 22.282 1.00 70.81 1122 ALA A N 1
ATOM 8524 C CA . ALA A 1 1122 ? 41.060 0.259 22.756 1.00 70.81 1122 ALA A CA 1
ATOM 8525 C C . ALA A 1 1122 ? 40.327 1.040 21.643 1.00 70.81 1122 ALA A C 1
ATOM 8527 O O . ALA A 1 1122 ? 40.921 1.852 20.926 1.00 70.81 1122 ALA A O 1
ATOM 8528 N N . VAL A 1 1123 ? 39.033 0.744 21.516 1.00 84.81 1123 VAL A N 1
ATOM 8529 C CA . VAL A 1 1123 ? 38.009 1.506 20.793 1.00 84.81 1123 VAL A CA 1
ATOM 8530 C C . VAL A 1 1123 ? 36.794 1.674 21.714 1.00 84.81 1123 VAL A C 1
ATOM 8532 O O . VAL A 1 1123 ? 36.482 0.783 22.512 1.00 84.81 1123 VAL A O 1
ATOM 8535 N N . THR A 1 1124 ? 36.129 2.821 21.637 1.00 88.62 1124 THR A N 1
ATOM 8536 C CA . THR A 1 1124 ? 34.883 3.121 22.351 1.00 88.62 1124 THR A CA 1
ATOM 8537 C C . THR A 1 1124 ? 33.741 3.205 21.346 1.00 88.62 1124 THR A C 1
ATOM 8539 O O . THR A 1 1124 ? 33.897 3.824 20.296 1.00 88.62 1124 THR A O 1
ATOM 8542 N N . TYR A 1 1125 ? 32.604 2.614 21.702 1.00 91.06 1125 TYR A N 1
ATOM 8543 C CA . TYR A 1 1125 ? 31.327 2.732 21.006 1.00 91.06 1125 TYR A CA 1
ATOM 8544 C C . TYR A 1 1125 ? 30.252 3.223 21.977 1.00 91.06 1125 TYR A C 1
ATOM 8546 O O . TYR A 1 1125 ? 30.365 3.064 23.198 1.00 91.06 1125 TYR A O 1
ATOM 8554 N N . ALA A 1 1126 ? 29.172 3.768 21.434 1.00 91.62 1126 ALA A N 1
ATOM 8555 C CA . ALA A 1 1126 ? 27.914 3.904 22.147 1.00 91.62 1126 ALA A CA 1
ATOM 8556 C C . ALA A 1 1126 ? 26.779 3.281 21.328 1.00 91.62 1126 ALA A C 1
ATOM 8558 O O . ALA A 1 1126 ? 26.800 3.322 20.098 1.00 91.62 1126 ALA A O 1
ATOM 8559 N N . PHE A 1 1127 ? 25.795 2.713 22.017 1.00 95.94 1127 PHE A N 1
ATOM 8560 C CA . PHE A 1 1127 ? 24.495 2.346 21.453 1.00 95.94 1127 PHE A CA 1
ATOM 8561 C C . PHE A 1 1127 ? 23.434 3.319 21.969 1.00 95.94 1127 PHE A C 1
ATOM 8563 O O . PHE A 1 1127 ? 23.670 3.975 22.979 1.00 95.94 1127 PHE A O 1
ATOM 8570 N N . TYR A 1 1128 ? 22.284 3.433 21.314 1.00 94.88 1128 TYR A N 1
ATOM 8571 C CA . TYR A 1 1128 ? 21.149 4.167 21.890 1.00 94.88 1128 TYR A CA 1
ATOM 8572 C C . TYR A 1 1128 ? 20.551 3.393 23.079 1.00 94.88 1128 TYR A C 1
ATOM 8574 O O . TYR A 1 1128 ? 20.521 2.160 23.050 1.00 94.88 1128 TYR A O 1
ATOM 8582 N N . SER A 1 1129 ? 20.106 4.116 24.110 1.00 94.69 1129 SER A N 1
ATOM 8583 C CA . SER A 1 1129 ? 19.387 3.570 25.274 1.00 94.69 1129 SER A CA 1
ATOM 8584 C C . SER A 1 1129 ? 17.868 3.586 25.059 1.00 94.69 1129 SER A C 1
ATOM 8586 O O . SER A 1 1129 ? 17.380 4.025 24.006 1.00 94.69 1129 SER A O 1
ATOM 8588 N N . SER A 1 1130 ? 17.105 3.143 26.058 1.00 92.12 1130 SER A N 1
ATOM 8589 C CA . SER A 1 1130 ? 15.641 3.254 26.052 1.00 92.12 1130 SER A CA 1
ATOM 8590 C C . SER A 1 1130 ? 15.122 4.698 26.211 1.00 92.12 1130 SER A C 1
ATOM 8592 O O . SER A 1 1130 ? 14.029 5.000 25.733 1.00 92.12 1130 SER A O 1
ATOM 8594 N N . GLU A 1 1131 ? 15.911 5.642 26.736 1.00 88.81 1131 GLU A N 1
ATOM 8595 C CA . GLU A 1 1131 ? 15.532 7.069 26.857 1.00 88.81 1131 GLU A CA 1
ATOM 8596 C C . GLU A 1 1131 ? 15.603 7.820 25.518 1.00 88.81 1131 GLU A C 1
ATOM 8598 O O . GLU A 1 1131 ? 15.198 8.983 25.428 1.00 88.81 1131 GLU A O 1
ATOM 8603 N N . TRP A 1 1132 ? 16.132 7.196 24.459 1.00 88.75 1132 TRP A N 1
ATOM 8604 C CA . TRP A 1 1132 ? 16.182 7.831 23.147 1.00 88.75 1132 TRP A CA 1
ATOM 8605 C C . TRP A 1 1132 ? 14.766 7.983 22.544 1.00 88.75 1132 TRP A C 1
ATOM 8607 O O . TRP A 1 1132 ? 14.053 6.990 22.397 1.00 88.75 1132 TRP A O 1
ATOM 8617 N N . PRO A 1 1133 ? 14.351 9.192 22.105 1.00 69.50 1133 PRO A N 1
ATOM 8618 C CA . PRO A 1 1133 ? 12.954 9.487 21.755 1.00 69.50 1133 PRO A CA 1
ATOM 8619 C C . PRO A 1 1133 ? 12.428 8.826 20.467 1.00 69.50 1133 PRO A C 1
ATOM 8621 O O . PRO A 1 1133 ? 11.239 8.940 20.173 1.00 69.50 1133 PRO A O 1
ATOM 8624 N N . LEU A 1 1134 ? 13.275 8.155 19.677 1.00 73.94 1134 LEU A N 1
ATOM 8625 C CA . LEU A 1 1134 ? 12.848 7.390 18.498 1.00 73.94 1134 LEU A CA 1
ATOM 8626 C C . LEU A 1 1134 ? 12.838 5.892 18.815 1.00 73.94 1134 LEU A C 1
ATOM 8628 O O . LEU A 1 1134 ? 13.894 5.263 18.897 1.00 73.94 1134 LEU A O 1
ATOM 8632 N N . ALA A 1 1135 ? 11.640 5.314 18.919 1.00 73.75 1135 ALA A N 1
ATOM 8633 C CA . ALA A 1 1135 ? 11.439 3.930 19.353 1.00 73.75 1135 ALA A CA 1
ATOM 8634 C C . ALA A 1 1135 ? 12.147 2.866 18.490 1.00 73.75 1135 ALA A C 1
ATOM 8636 O O . ALA A 1 1135 ? 12.396 1.758 18.962 1.00 73.75 1135 ALA A O 1
ATOM 8637 N N . ASP A 1 1136 ? 12.478 3.169 17.230 1.00 82.06 1136 ASP A N 1
ATOM 8638 C CA . ASP A 1 1136 ? 13.234 2.268 16.345 1.00 82.06 1136 ASP A CA 1
ATOM 8639 C C . ASP A 1 1136 ? 14.744 2.252 16.609 1.00 82.06 1136 ASP A C 1
ATOM 8641 O O . ASP A 1 1136 ? 15.421 1.326 16.167 1.00 82.06 1136 ASP A O 1
ATOM 8645 N N . TYR A 1 1137 ? 15.285 3.235 17.330 1.00 86.00 1137 TYR A N 1
ATOM 8646 C CA . TYR A 1 1137 ? 16.707 3.277 17.691 1.00 86.00 1137 TYR A CA 1
ATOM 8647 C C . TYR A 1 1137 ? 16.980 2.658 19.066 1.00 86.00 1137 TYR A C 1
ATOM 8649 O O . TYR A 1 1137 ? 18.076 2.137 19.269 1.00 86.00 1137 TYR A O 1
ATOM 8657 N N . GLN A 1 1138 ? 15.985 2.673 19.961 1.00 91.31 1138 GLN A N 1
ATOM 8658 C CA . GLN A 1 1138 ? 16.012 1.995 21.260 1.00 91.31 1138 GLN A CA 1
ATOM 8659 C C . GLN A 1 1138 ? 16.356 0.493 21.128 1.00 91.31 1138 GLN A C 1
ATOM 8661 O O . GLN A 1 1138 ? 16.033 -0.121 20.098 1.00 91.31 1138 GLN A O 1
ATOM 8666 N N . PRO A 1 1139 ? 16.923 -0.130 22.181 1.00 96.31 1139 PRO A N 1
ATOM 8667 C CA . PRO A 1 1139 ? 17.138 -1.571 22.251 1.00 96.31 1139 PRO A CA 1
ATOM 8668 C C . PRO A 1 1139 ? 15.884 -2.393 21.918 1.00 96.31 1139 PRO A C 1
ATOM 8670 O O . PRO A 1 1139 ? 14.791 -2.148 22.432 1.00 96.31 1139 PRO A O 1
ATOM 8673 N N . GLN A 1 1140 ? 16.057 -3.406 21.068 1.00 95.69 1140 GLN A N 1
ATOM 8674 C CA . GLN A 1 1140 ? 14.998 -4.319 20.631 1.00 95.69 1140 GLN A CA 1
ATOM 8675 C C . GLN A 1 1140 ? 15.381 -5.765 20.936 1.00 95.69 1140 GLN A C 1
ATOM 8677 O O . GLN A 1 1140 ? 16.510 -6.176 20.679 1.00 95.69 1140 GLN A O 1
ATOM 8682 N N . LEU A 1 1141 ? 14.436 -6.569 21.416 1.00 96.62 1141 LEU A N 1
ATOM 8683 C CA . LEU A 1 1141 ? 14.602 -8.019 21.535 1.00 96.62 1141 LEU A CA 1
ATOM 8684 C C . LEU A 1 1141 ? 13.449 -8.715 20.815 1.00 96.62 1141 LEU A C 1
ATOM 8686 O O . LEU A 1 1141 ? 12.302 -8.622 21.241 1.00 96.62 1141 LEU A O 1
ATOM 8690 N N . THR A 1 1142 ? 13.747 -9.419 19.727 1.00 95.31 1142 THR A N 1
ATOM 8691 C CA . THR A 1 1142 ? 12.760 -10.211 18.980 1.00 95.31 1142 THR A CA 1
ATOM 8692 C C . THR A 1 1142 ? 12.835 -11.662 19.434 1.00 95.31 1142 THR A C 1
ATOM 8694 O O . THR A 1 1142 ? 13.915 -12.246 19.401 1.00 95.31 1142 THR A O 1
ATOM 8697 N N . VAL A 1 1143 ? 11.709 -12.259 19.830 1.00 92.94 1143 VAL A N 1
ATOM 8698 C CA . VAL A 1 1143 ? 11.618 -13.649 20.307 1.00 92.94 1143 VAL A CA 1
ATOM 8699 C C . VAL A 1 1143 ? 10.587 -14.416 19.481 1.00 92.94 1143 VAL A C 1
ATOM 8701 O O . VAL A 1 1143 ? 9.414 -14.050 19.443 1.00 92.94 1143 VAL A O 1
ATOM 8704 N N . GLN A 1 1144 ? 11.027 -15.501 18.848 1.00 92.19 1144 GLN A N 1
ATOM 8705 C CA . GLN A 1 1144 ? 10.199 -16.453 18.110 1.00 92.19 1144 GLN A CA 1
ATOM 8706 C C . GLN A 1 1144 ? 10.014 -17.727 18.941 1.00 92.19 1144 GLN A C 1
ATOM 8708 O O . GLN A 1 1144 ? 10.997 -18.286 19.431 1.00 92.19 1144 GLN A O 1
ATOM 8713 N N . TYR A 1 1145 ? 8.779 -18.196 19.109 1.00 91.69 1145 TYR A N 1
ATOM 8714 C CA . TYR A 1 1145 ? 8.450 -19.360 19.936 1.00 91.69 1145 TYR A CA 1
ATOM 8715 C C . TYR A 1 1145 ? 7.206 -20.104 19.441 1.00 91.69 1145 TYR A C 1
ATOM 8717 O O . TYR A 1 1145 ? 6.359 -19.531 18.767 1.00 91.69 1145 TYR A O 1
ATOM 8725 N N . TYR A 1 1146 ? 7.033 -21.362 19.841 1.00 88.38 1146 TYR A N 1
ATOM 8726 C CA . TYR A 1 1146 ? 5.751 -22.068 19.721 1.00 88.38 1146 TYR A CA 1
ATOM 8727 C C . TYR A 1 1146 ? 5.292 -22.609 21.078 1.00 88.38 1146 TYR A C 1
ATOM 8729 O O . TYR A 1 1146 ? 6.090 -22.774 22.004 1.00 88.38 1146 TYR A O 1
ATOM 8737 N N . LEU A 1 1147 ? 3.993 -22.880 21.207 1.00 84.69 1147 LEU A N 1
ATOM 8738 C CA . LEU A 1 1147 ? 3.436 -23.539 22.387 1.00 84.69 1147 LEU A CA 1
ATOM 8739 C C . LEU A 1 1147 ? 3.405 -25.059 22.155 1.00 84.69 1147 LEU A C 1
ATOM 8741 O O . LEU A 1 1147 ? 2.893 -25.492 21.119 1.00 84.69 1147 LEU A O 1
ATOM 8745 N N . PRO A 1 1148 ? 3.940 -25.888 23.071 1.00 76.50 1148 PRO A N 1
ATOM 8746 C CA . PRO A 1 1148 ? 3.762 -27.332 22.994 1.00 76.50 1148 PRO A CA 1
ATOM 8747 C C . PRO A 1 1148 ? 2.273 -27.693 23.158 1.00 76.50 1148 PRO A C 1
ATOM 8749 O O . PRO A 1 1148 ? 1.573 -27.050 23.946 1.00 76.50 1148 PRO A O 1
ATOM 8752 N N . PRO A 1 1149 ? 1.766 -28.717 22.445 1.00 65.62 1149 PRO A N 1
ATOM 8753 C CA . PRO A 1 1149 ? 0.375 -29.139 22.573 1.00 65.62 1149 PRO A CA 1
ATOM 8754 C C . PRO A 1 1149 ? 0.084 -29.653 23.995 1.00 65.62 1149 PRO A C 1
ATOM 8756 O O . PRO A 1 1149 ? 0.964 -30.256 24.618 1.00 65.62 1149 PRO A O 1
ATOM 8759 N N . PRO A 1 1150 ? -1.139 -29.456 24.521 1.00 52.66 1150 PRO A N 1
ATOM 8760 C CA . PRO A 1 1150 ? -1.488 -29.892 25.867 1.00 52.66 1150 PRO A CA 1
ATOM 8761 C C . PRO A 1 1150 ? -1.415 -31.419 25.979 1.00 52.66 1150 PRO A C 1
ATOM 8763 O O . PRO A 1 1150 ? -2.076 -32.141 25.230 1.00 52.66 1150 PRO A O 1
ATOM 8766 N N . THR A 1 1151 ? -0.627 -31.913 26.937 1.00 45.47 1151 THR A N 1
ATOM 8767 C CA . THR A 1 1151 ? -0.510 -33.347 27.228 1.00 45.47 1151 THR A CA 1
ATOM 8768 C C . THR A 1 1151 ? -1.895 -33.936 27.517 1.00 45.47 1151 THR A C 1
ATOM 8770 O O . THR A 1 1151 ? -2.580 -33.429 28.410 1.00 45.47 1151 THR A O 1
ATOM 8773 N N . PRO A 1 1152 ? -2.333 -34.999 26.815 1.00 39.22 1152 PRO A N 1
ATOM 8774 C CA . PRO A 1 1152 ? -3.658 -35.567 27.025 1.00 39.22 1152 PRO A CA 1
ATOM 8775 C C . PRO A 1 1152 ? -3.765 -36.180 28.426 1.00 39.22 1152 PRO A C 1
ATOM 8777 O O . PRO A 1 1152 ? -3.134 -37.194 28.730 1.00 39.22 1152 PRO A O 1
ATOM 8780 N N . THR A 1 1153 ? -4.587 -35.572 29.282 1.00 35.31 1153 THR A N 1
ATOM 8781 C CA . THR A 1 1153 ? -4.927 -36.124 30.598 1.00 35.31 1153 THR A CA 1
ATOM 8782 C C . THR A 1 1153 ? -5.665 -37.455 30.409 1.00 35.31 1153 THR A C 1
ATOM 8784 O O . THR A 1 1153 ? -6.672 -37.480 29.699 1.00 35.31 1153 THR A O 1
ATOM 8787 N N . PRO A 1 1154 ? -5.210 -38.567 31.017 1.00 36.69 1154 PRO A N 1
ATOM 8788 C CA . PRO A 1 1154 ? -5.817 -39.874 30.797 1.00 36.69 1154 PRO A CA 1
ATOM 8789 C C . PRO A 1 1154 ? -7.232 -39.936 31.385 1.00 36.69 1154 PRO A C 1
ATOM 8791 O O . PRO A 1 1154 ? -7.420 -39.967 32.602 1.00 36.69 1154 PRO A O 1
ATOM 8794 N N . THR A 1 1155 ? -8.236 -39.985 30.510 1.00 33.69 1155 THR A N 1
ATOM 8795 C CA . THR A 1 1155 ? -9.636 -40.210 30.889 1.00 33.69 1155 THR A CA 1
ATOM 8796 C C . THR A 1 1155 ? -9.796 -41.624 31.464 1.00 33.69 1155 THR A C 1
ATOM 8798 O O . THR A 1 1155 ? -9.366 -42.581 30.817 1.00 33.69 1155 THR A O 1
ATOM 8801 N N . PRO A 1 1156 ? -10.414 -41.805 32.648 1.00 41.22 1156 PRO A N 1
ATOM 8802 C CA . PRO A 1 1156 ? -10.577 -43.126 33.249 1.00 41.22 1156 PRO A CA 1
ATOM 8803 C C . PRO A 1 1156 ? -11.505 -44.013 32.406 1.00 41.22 1156 PRO A C 1
ATOM 8805 O O . PRO A 1 1156 ? -12.660 -43.669 32.155 1.00 41.22 1156 PRO A O 1
ATOM 8808 N N . THR A 1 1157 ? -10.998 -45.171 31.981 1.00 32.88 1157 THR A N 1
ATOM 8809 C CA . THR A 1 1157 ? -11.724 -46.124 31.131 1.00 32.88 1157 THR A CA 1
ATOM 8810 C C . THR A 1 1157 ? -12.920 -46.735 31.861 1.00 32.88 1157 THR A C 1
ATOM 8812 O O . THR A 1 1157 ? -12.774 -47.303 32.944 1.00 32.88 1157 THR A O 1
ATOM 8815 N N . SER A 1 1158 ? -14.105 -46.681 31.251 1.00 36.59 1158 SER A N 1
ATOM 8816 C CA . SER A 1 1158 ? -15.311 -47.322 31.779 1.00 36.59 1158 SER A CA 1
ATOM 8817 C C . SER A 1 1158 ? -15.277 -48.844 31.588 1.00 36.59 1158 SER A C 1
ATOM 8819 O O . SER A 1 1158 ? -15.203 -49.356 30.472 1.00 36.59 1158 SER A O 1
ATOM 8821 N N . THR A 1 1159 ? -15.365 -49.588 32.692 1.00 35.72 1159 THR A N 1
ATOM 8822 C CA . THR A 1 1159 ? -15.466 -51.056 32.676 1.00 35.72 1159 THR A CA 1
ATOM 8823 C C . THR A 1 1159 ? -16.755 -51.509 31.972 1.00 35.72 1159 THR A C 1
ATOM 8825 O O . THR A 1 1159 ? -17.835 -51.033 32.337 1.00 35.72 1159 THR A O 1
ATOM 8828 N N . PRO A 1 1160 ? -16.703 -52.454 31.011 1.00 34.56 1160 PRO A N 1
ATOM 8829 C CA . PRO A 1 1160 ? -17.904 -52.950 30.347 1.00 34.56 1160 PRO A CA 1
ATOM 8830 C C . PRO A 1 1160 ? -18.789 -53.736 31.326 1.00 34.56 1160 PRO A C 1
ATOM 8832 O O . PRO A 1 1160 ? -18.345 -54.695 31.954 1.00 34.56 1160 PRO A O 1
ATOM 8835 N N . THR A 1 1161 ? -20.059 -53.342 31.428 1.00 31.97 1161 THR A N 1
ATOM 8836 C CA . THR A 1 1161 ? -21.096 -54.056 32.195 1.00 31.97 1161 THR A CA 1
ATOM 8837 C C . THR A 1 1161 ? -22.039 -54.782 31.231 1.00 31.97 1161 THR A C 1
ATOM 8839 O O . THR A 1 1161 ? -22.304 -54.294 30.134 1.00 31.97 1161 THR A O 1
ATOM 8842 N N . ALA A 1 1162 ? -22.499 -55.976 31.611 1.00 37.34 1162 ALA A N 1
ATOM 8843 C CA . ALA A 1 1162 ? -23.159 -56.920 30.709 1.00 37.34 1162 ALA A CA 1
ATOM 8844 C C . ALA A 1 1162 ? -24.575 -56.504 30.256 1.00 37.34 1162 ALA A C 1
ATOM 8846 O O . ALA A 1 1162 ? -25.311 -55.820 30.965 1.00 37.34 1162 ALA A O 1
ATOM 8847 N N . THR A 1 1163 ? -24.961 -56.989 29.074 1.00 32.00 1163 THR A N 1
ATOM 8848 C CA . THR A 1 1163 ? -26.261 -56.759 28.428 1.00 32.00 1163 THR A CA 1
ATOM 8849 C C . THR A 1 1163 ? -27.436 -57.350 29.228 1.00 32.00 1163 THR A C 1
ATOM 8851 O O . THR A 1 1163 ? -27.462 -58.564 29.443 1.00 32.00 1163 THR A O 1
ATOM 8854 N N . PRO A 1 1164 ? -28.452 -56.553 29.614 1.00 34.09 1164 PRO A N 1
ATOM 8855 C CA . PRO A 1 1164 ? -29.702 -57.071 30.166 1.00 34.09 1164 PRO A CA 1
ATOM 8856 C C . PRO A 1 1164 ? -30.661 -57.544 29.058 1.00 34.09 1164 PRO A C 1
ATOM 8858 O O . PRO A 1 1164 ? -30.706 -56.979 27.966 1.00 34.09 1164 PRO A O 1
ATOM 8861 N N . THR A 1 1165 ? -31.451 -58.581 29.349 1.00 31.25 1165 THR A N 1
ATOM 8862 C CA . THR A 1 1165 ? -32.498 -59.112 28.450 1.00 31.25 1165 THR A CA 1
ATOM 8863 C C . THR A 1 1165 ? -33.842 -58.389 28.664 1.00 31.25 1165 THR A C 1
ATOM 8865 O O . THR A 1 1165 ? -34.035 -57.722 29.675 1.00 31.25 1165 THR A O 1
ATOM 8868 N N . ALA A 1 1166 ? -34.744 -58.485 27.681 1.00 32.88 1166 ALA A N 1
ATOM 8869 C CA . ALA A 1 1166 ? -35.965 -57.686 27.526 1.00 32.88 1166 ALA A CA 1
ATOM 8870 C C . ALA A 1 1166 ? -36.962 -57.673 28.710 1.00 32.88 1166 ALA A C 1
ATOM 8872 O O . ALA A 1 1166 ? -37.140 -58.667 29.412 1.00 32.88 1166 ALA A O 1
ATOM 8873 N N . THR A 1 1167 ? -37.714 -56.567 28.810 1.00 31.80 1167 THR A N 1
ATOM 8874 C CA . THR A 1 1167 ? -38.785 -56.326 29.797 1.00 31.80 1167 THR A CA 1
ATOM 8875 C C . THR A 1 1167 ? -40.130 -56.044 29.118 1.00 31.80 1167 THR A C 1
ATOM 8877 O O . THR A 1 1167 ? -40.204 -55.171 28.252 1.00 31.80 1167 THR A O 1
ATOM 8880 N N . PRO A 1 1168 ? -41.207 -56.724 29.542 1.00 37.22 1168 PRO A N 1
ATOM 8881 C CA . PRO A 1 1168 ? -42.565 -56.149 29.525 1.00 37.22 1168 PRO A CA 1
ATOM 8882 C C . PRO A 1 1168 ? -43.408 -56.562 30.773 1.00 37.22 1168 PRO A C 1
ATOM 8884 O O . PRO A 1 1168 ? -43.021 -57.495 31.473 1.00 37.22 1168 PRO A O 1
ATOM 8887 N N . PRO A 1 1169 ? -44.639 -56.044 30.994 1.00 54.09 1169 PRO A N 1
ATOM 8888 C CA . PRO A 1 1169 ? -45.072 -54.635 31.111 1.00 54.09 1169 PRO A CA 1
ATOM 8889 C C . PRO A 1 1169 ? -45.962 -54.369 32.382 1.00 54.09 1169 PRO A C 1
ATOM 8891 O O . PRO A 1 1169 ? -46.138 -55.274 33.190 1.00 54.09 1169 PRO A O 1
ATOM 8894 N N . TRP A 1 1170 ? -46.587 -53.171 32.503 1.00 26.39 1170 TRP A N 1
ATOM 8895 C CA . TRP A 1 1170 ? -47.638 -52.746 33.494 1.00 26.39 1170 TRP A CA 1
ATOM 8896 C C . TRP A 1 1170 ? -47.146 -52.445 34.952 1.00 26.39 1170 TRP A C 1
ATOM 8898 O O . TRP A 1 1170 ? -46.457 -53.266 35.537 1.00 26.39 1170 TRP A O 1
ATOM 8908 N N . THR A 1 1171 ? -47.243 -51.235 35.559 1.00 26.19 1171 THR A N 1
ATOM 8909 C CA . THR A 1 1171 ? -48.371 -50.376 36.076 1.00 26.19 1171 THR A CA 1
ATOM 8910 C C . THR A 1 1171 ? -49.123 -50.902 37.327 1.00 26.19 1171 THR A C 1
ATOM 8912 O O . THR A 1 1171 ? -49.329 -52.108 37.389 1.00 26.19 1171 THR A O 1
ATOM 8915 N N . PRO A 1 1172 ? -49.771 -50.055 38.178 1.00 40.44 1172 PRO A N 1
ATOM 8916 C CA . PRO A 1 1172 ? -49.355 -48.736 38.727 1.00 40.44 1172 PRO A CA 1
ATOM 8917 C C . PRO A 1 1172 ? -49.765 -48.461 40.224 1.00 40.44 1172 PRO A C 1
ATOM 8919 O O . PRO A 1 1172 ? -50.780 -48.976 40.688 1.00 40.44 1172 PRO A O 1
ATOM 8922 N N . THR A 1 1173 ? -49.142 -47.473 40.913 1.00 32.53 1173 THR A N 1
ATOM 8923 C CA . THR A 1 1173 ? -49.612 -46.839 42.207 1.00 32.53 1173 THR A CA 1
ATOM 8924 C C . THR A 1 1173 ? -49.709 -47.784 43.454 1.00 32.53 1173 THR A C 1
ATOM 8926 O O . THR A 1 1173 ? -49.480 -48.977 43.273 1.00 32.53 1173 THR A O 1
ATOM 8929 N N . PRO A 1 1174 ? -50.010 -47.350 44.722 1.00 37.44 1174 PRO A N 1
ATOM 8930 C CA . PRO A 1 1174 ? -50.256 -46.000 45.283 1.00 37.44 1174 PRO A CA 1
ATOM 8931 C C . PRO A 1 1174 ? -49.478 -45.567 46.576 1.00 37.44 1174 PRO A C 1
ATOM 8933 O O . PRO A 1 1174 ? -49.079 -46.374 47.403 1.00 37.44 1174 PRO A O 1
ATOM 8936 N N . THR A 1 1175 ? -49.362 -44.239 46.737 1.00 27.84 1175 THR A N 1
ATOM 8937 C CA . THR A 1 1175 ? -49.511 -43.326 47.915 1.00 27.84 1175 THR A CA 1
ATOM 8938 C C . THR A 1 1175 ? -49.205 -43.707 49.402 1.00 27.84 1175 THR A C 1
ATOM 8940 O O . THR A 1 1175 ? -49.694 -44.698 49.931 1.00 27.84 1175 THR A O 1
ATOM 8943 N N . SER A 1 1176 ? -48.623 -42.715 50.123 1.00 31.50 1176 SER A N 1
ATOM 8944 C CA . SER A 1 1176 ? -48.750 -42.312 51.570 1.00 31.50 1176 SER A CA 1
ATOM 8945 C C . SER A 1 1176 ? -47.946 -42.954 52.743 1.00 31.50 1176 SER A C 1
ATOM 8947 O O . SER A 1 1176 ? -48.225 -44.080 53.122 1.00 31.50 1176 SER A O 1
ATOM 8949 N N . THR A 1 1177 ? -47.081 -42.125 53.390 1.00 27.67 1177 THR A N 1
ATOM 8950 C CA . THR A 1 1177 ? -47.151 -41.583 54.803 1.00 27.67 1177 THR A CA 1
ATOM 8951 C C . THR A 1 1177 ? -47.180 -42.557 56.027 1.00 27.67 1177 THR A C 1
ATOM 8953 O O . THR A 1 1177 ? -47.833 -43.583 55.880 1.00 27.67 1177 THR A O 1
ATOM 8956 N N . PRO A 1 1178 ? -46.641 -42.279 57.269 1.00 42.75 1178 PRO A N 1
ATOM 8957 C CA . PRO A 1 1178 ? -45.920 -41.107 57.863 1.00 42.75 1178 PRO A CA 1
ATOM 8958 C C . PRO A 1 1178 ? -44.599 -41.373 58.686 1.00 42.75 1178 PRO A C 1
ATOM 8960 O O . PRO A 1 1178 ? -44.224 -42.505 58.966 1.00 42.75 1178 PRO A O 1
ATOM 8963 N N . THR A 1 1179 ? -43.943 -40.277 59.126 1.00 30.00 1179 THR A N 1
ATOM 8964 C CA . THR A 1 1179 ? -43.384 -39.906 60.478 1.00 30.00 1179 THR A CA 1
ATOM 8965 C C . THR A 1 1179 ? -43.395 -40.971 61.616 1.00 30.00 1179 THR A C 1
ATOM 8967 O O . THR A 1 1179 ? -44.469 -41.539 61.826 1.00 30.00 1179 THR A O 1
ATOM 8970 N N . PRO A 1 1180 ? -42.315 -41.186 62.443 1.00 44.78 1180 PRO A N 1
ATOM 8971 C CA . PRO A 1 1180 ? -41.994 -40.296 63.597 1.00 44.78 1180 PRO A CA 1
ATOM 8972 C C . PRO A 1 1180 ? -40.542 -40.211 64.184 1.00 44.78 1180 PRO A C 1
ATOM 8974 O O . PRO A 1 1180 ? -39.616 -40.908 63.782 1.00 44.78 1180 PRO A O 1
ATOM 8977 N N . THR A 1 1181 ? -40.412 -39.319 65.186 1.00 27.28 1181 THR A N 1
ATOM 8978 C CA . THR A 1 1181 ? -39.365 -39.055 66.225 1.00 27.28 1181 THR A CA 1
ATOM 8979 C C . THR A 1 1181 ? -39.001 -40.292 67.104 1.00 27.28 1181 THR A C 1
ATOM 8981 O O . THR A 1 1181 ? -39.746 -41.267 67.015 1.00 27.28 1181 THR A O 1
ATOM 8984 N N . PRO A 1 1182 ? -37.956 -40.322 67.995 1.00 46.72 1182 PRO A N 1
ATOM 8985 C CA . PRO A 1 1182 ? -37.464 -39.238 68.872 1.00 46.72 1182 PRO A CA 1
ATOM 8986 C C . PRO A 1 1182 ? -35.919 -39.015 68.944 1.00 46.72 1182 PRO A C 1
ATOM 8988 O O . PRO A 1 1182 ? -35.277 -38.853 67.913 1.00 46.72 1182 PRO A O 1
ATOM 8991 N N . THR A 1 1183 ? -35.360 -38.755 70.140 1.00 30.12 1183 THR A N 1
ATOM 8992 C CA . THR A 1 1183 ? -34.507 -37.571 70.439 1.00 30.12 1183 THR A CA 1
ATOM 8993 C C . THR A 1 1183 ? -33.838 -37.660 71.840 1.00 30.12 1183 THR A C 1
ATOM 8995 O O . THR A 1 1183 ? -34.530 -38.044 72.784 1.00 30.12 1183 THR A O 1
ATOM 8998 N N . SER A 1 1184 ? -32.578 -37.202 72.035 1.00 32.44 1184 SER A N 1
ATOM 8999 C CA . SER A 1 1184 ? -31.999 -36.891 73.380 1.00 32.44 1184 SER A CA 1
ATOM 9000 C C . SER A 1 1184 ? -30.756 -35.959 73.387 1.00 32.44 1184 SER A C 1
ATOM 9002 O O . SER A 1 1184 ? -29.846 -36.128 72.583 1.00 32.44 1184 SER A O 1
ATOM 9004 N N . THR A 1 1185 ? -30.726 -35.018 74.342 1.00 27.69 1185 THR A N 1
ATOM 9005 C CA . THR A 1 1185 ? -29.691 -34.008 74.733 1.00 27.69 1185 THR A CA 1
ATOM 9006 C C . THR A 1 1185 ? -28.592 -34.583 75.678 1.00 27.69 1185 THR A C 1
ATOM 9008 O O . THR A 1 1185 ? -28.670 -35.791 75.915 1.00 27.69 1185 THR A O 1
ATOM 9011 N N . PRO A 1 1186 ? -27.628 -33.826 76.304 1.00 50.69 1186 PRO A N 1
ATOM 9012 C CA . PRO A 1 1186 ? -27.293 -32.366 76.352 1.00 50.69 1186 PRO A CA 1
ATOM 9013 C C . PRO A 1 1186 ? -25.754 -32.084 76.090 1.00 50.69 1186 PRO A C 1
ATOM 9015 O O . PRO A 1 1186 ? -25.173 -32.890 75.377 1.00 50.69 1186 PRO A O 1
ATOM 9018 N N . THR A 1 1187 ? -24.962 -31.055 76.515 1.00 29.47 1187 THR A N 1
ATOM 9019 C CA . THR A 1 1187 ? -25.058 -29.822 77.376 1.00 29.47 1187 THR A CA 1
ATOM 9020 C C . THR A 1 1187 ? -23.872 -28.818 77.154 1.00 29.47 1187 THR A C 1
ATOM 9022 O O . THR A 1 1187 ? -22.874 -29.193 76.557 1.00 29.47 1187 THR A O 1
ATOM 9025 N N . TRP A 1 1188 ? -23.955 -27.609 77.753 1.00 29.89 1188 TRP A N 1
ATOM 9026 C CA . TRP A 1 1188 ? -22.893 -26.682 78.265 1.00 29.89 1188 TRP A CA 1
ATOM 9027 C C . TRP A 1 1188 ? -21.755 -26.097 77.369 1.00 29.89 1188 TRP A C 1
ATOM 9029 O O . TRP A 1 1188 ? -20.664 -26.642 77.251 1.00 29.89 1188 TRP A O 1
ATOM 9039 N N . THR A 1 1189 ? -22.023 -24.885 76.856 1.00 31.67 1189 THR A N 1
ATOM 9040 C CA . THR A 1 1189 ? -21.339 -23.562 77.055 1.00 31.67 1189 THR A CA 1
ATOM 9041 C C . THR A 1 1189 ? -20.207 -23.391 78.119 1.00 31.67 1189 THR A C 1
ATOM 9043 O O . THR A 1 1189 ? -20.156 -24.208 79.036 1.00 31.67 1189 THR A O 1
ATOM 9046 N N . PRO A 1 1190 ? -19.451 -22.243 78.193 1.00 55.75 1190 PRO A N 1
ATOM 9047 C CA . PRO A 1 1190 ? -19.140 -21.165 77.207 1.00 55.75 1190 PRO A CA 1
ATOM 9048 C C . PRO A 1 1190 ? -17.704 -20.508 77.306 1.00 55.75 1190 PRO A C 1
ATOM 9050 O O . PRO A 1 1190 ? -16.844 -20.930 78.072 1.00 55.75 1190 PRO A O 1
ATOM 9053 N N . THR A 1 1191 ? -17.549 -19.338 76.646 1.00 34.62 1191 THR A N 1
ATOM 9054 C CA . THR A 1 1191 ? -16.763 -18.104 76.996 1.00 34.62 1191 THR A CA 1
ATOM 9055 C C . THR A 1 1191 ? -15.304 -17.867 76.505 1.00 34.62 1191 THR A C 1
ATOM 9057 O O . THR A 1 1191 ? -14.546 -18.823 76.385 1.00 34.62 1191 THR A O 1
ATOM 9060 N N . PRO A 1 1192 ? -14.906 -16.592 76.212 1.00 64.19 1192 PRO A N 1
ATOM 9061 C CA . PRO A 1 1192 ? -13.619 -16.216 75.585 1.00 64.19 1192 PRO A CA 1
ATOM 9062 C C . PRO A 1 1192 ? -12.736 -15.257 76.431 1.00 64.19 1192 PRO A C 1
ATOM 9064 O O . PRO A 1 1192 ? -13.171 -14.782 77.481 1.00 64.19 1192 PRO A O 1
ATOM 9067 N N . THR A 1 1193 ? -11.587 -14.818 75.887 1.00 32.62 1193 THR A N 1
ATOM 9068 C CA . THR A 1 1193 ? -10.944 -13.542 76.284 1.00 32.62 1193 THR A CA 1
ATOM 9069 C C . THR A 1 1193 ? -10.120 -12.877 75.167 1.00 32.62 1193 THR A C 1
ATOM 9071 O O . THR A 1 1193 ? -9.255 -13.510 74.578 1.00 32.62 1193 THR A O 1
ATOM 9074 N N . THR A 1 1194 ? -10.408 -11.587 74.938 1.00 41.31 1194 THR A N 1
ATOM 9075 C CA . THR A 1 1194 ? -9.521 -10.453 74.558 1.00 41.31 1194 THR A CA 1
ATOM 9076 C C . THR A 1 1194 ? -8.243 -10.665 73.729 1.00 41.31 1194 THR A C 1
ATOM 9078 O O . THR A 1 1194 ? -7.325 -11.365 74.155 1.00 41.31 1194 THR A O 1
ATOM 9081 N N . GLY A 1 1195 ? -8.120 -9.856 72.670 1.00 39.62 1195 GLY A N 1
ATOM 9082 C CA . GLY A 1 1195 ? -6.905 -9.574 71.897 1.00 39.62 1195 GLY A CA 1
ATOM 9083 C C . GLY A 1 1195 ? -7.149 -8.385 70.977 1.00 39.62 1195 GLY A C 1
ATOM 9084 O O . GLY A 1 1195 ? -7.083 -8.596 69.752 1.00 39.62 1195 GLY A O 1
#

Secondary structure (DSSP, 8-state):
----------SSSSSHHHHTSSSSS-------PPPPP-EEEEEEES--SSEEEEEEEEEEEE--EEEEESSSS--EEEEBTT-TT--EEEEEEEEESPPTT-EEEEEEEETTEEE-GGGT-EEEE-----PPPPP-EEEEEEE-TTSSSB-TT-EEEEEEE--SS-SSSSBPPPEEEEPPTTSEEEEEGGG-B-TTSSSB----SSSSEEEEEEE-GGG-EEEEEEETTS-TTEEEEE-B----------------------------------------------------------------PPPPPP-------PPPPEEEEEES-SEEEEEETTSTT---TTSSEEEEETTTTEEEEEE---TTSPTT-EEEEEEEEEEEEEEEESTT--EEEEEEEB-S---TTT--SSEEETTEE-SSTTTTSTTTB-SS-SEEEEE--SS-EEEEE-HHHHHHHHH-GGG---EEEEEESSS-EEEEE-TTSS-TTSS-EEEEEEEPPP-PPPPPPP----------PPPPP-PPPPPPEEEEE-EEEEEEEETTSTT---TTSSEEEEETTTTEEEEEEE--TTSPTTEEEEEEEEEEEEEEEEESTT--EEEEEEEB-S---TTT--SSBSSSS-B-SSTTTTSTTTB-SS-SEEEEE--SS-EEEEE-HHHHHHHHH-GGG---EEEEEESSS-EEEEE-TT-S-GGGS-EEEEEEEEPP-------PPP------PPPPPPPPPPPEEEEEEEEEEEEEEETTSTT---TTSSEEEEETTSSEEEEEEE--TTS-TT-EEEEEEEEEEEEEEEESSS-PEEEEEEEB-S---TTT--SSEEETTEE-SSTTTTSBTTB-SS-SEEEEE-STT-EEEEE-HHHHHHHHH-GGG---EEEEEEESS-EEEEE-TTSS-TTSS-EEEEEEEPPPPPPPPP-----PPPP--------PPP---PPPPEEEEE---EEEEEETTSTT---TTSSEEEEEEETTEEEEEE---TTS-TT-EEEEEEEEEEEEEEEESTT--EEEEEEEB-S---TTT--SSEEETTEE-SSTTTTSTTTB-SS-S--EEE--SSSEEEEE-HHHHHHHHH-GGG---EEEE-EEEEEEEEEE-TTSS-TTTS-EEEEEEEPPPPP---PPPPPP-PPPPP-----------------------------

pLDDT: mean 78.03, std 23.11, range [25.97, 98.31]

Radius of gyration: 41.88 Å; chains: 1; bounding box: 163×117×123 Å

Sequence (1195 aa):
MERRRSALALGSMLVVALALLLAGAWTRGEASASLAPVISDVRVSNVRDIYFVVSWVTDEPSTGEVRYGTSPSLGLVANDVRGAGHTGYTHYVAVTGLAPSTLYYFDVVSGATVDNNGGAHYQVTTGPTLSPPTSDAAWGLVYQSDGVTFAQGAIVYIRVRDNNGVGSPGQSALMSALVADSGYWFANLRSARTQDLGSYFDYSPSGDQVVLEAQGGNMGQATLTVDTANDAPAPAMVLVQPTPTPTLSPTPSSTATPTETPTVTATPTVTLTPTPTLTGTPPTSTPTPTETQTPTPTLTPTFTQTPTPSVTPTPTHTPLPQTVTIRGASDDTFLYQYDPDVNYGAWWRMTMRAGGAKRPILRFDLSSIPVGAQVISATMRLFTNETQDPAGRSTTVDVYRVLRPWTEMGATWNQANTGVPWELAGCNGPADREQTSAATVTVNAPNAAYDFNITPLVREWVLNPATNHGVLLIASGGTVTYEFYSTEWSNPLVYPTLIVTYLPPAPTPTPTWTTTPATATATPTPTPTASATPPWQTVTLYEVDDSYLYQYDPDVNYGNWWYMALRAGGAKRPILRFDLSSIPAGATIASATLHLHTTGLQDPADRSTTVSVYKVLRLCNELQVTWNRASAADPWQLAGCNGPADRELEAAATFVVDRPNKAYHVDVTGLVQGWVNAPTENYGVLLVASGPTVSYEFYTGEWYNVPERPSLTVTYAVAPVGTATPTPTATATGPVAGTPTPTATPVTQVAVVRSVADTYLYEYDPDVNYGPWWYMTIRASGSKRPLLRFDLSSIPSDAVVVSATLRLHTTELQDPPDRALTVDLYQVRRPWAEMEATWRNATASTPWAQGGCNGVGDRDFTAVARGTVDKPNASYDFDVTGAAQEWVANPTSNHGLLLIGSGATVSYAFYTREWYAPDKHPSLTVRYYIPSATPTPTVTGTVPTPTPTPTGWTPTPTPTVRPVPTSVVFRNAEDSFLYQDLPDSNYGNLWYLSLRGTGSRRPILRFNLTAIPTHAIVTRATLRLRATDTQDPPDRSTTVRPYAVSRAWNELEVTWRAATASTLWEVPGCDGATDRSGTPLDAVVVSAPNRYYEFDVTAAAQEWVRNPSGNQGVLLLAQDMAVTYAFYSSEWPLADYQPQLTVQYYLPPPTPTPTPTSTPTATPTATPPWTPTPTSTPTPTPTSTPTWTPTPTTG